Protein 1INL (pdb70)

Radius of gyration: 34.73 Å; Cα contacts (8 Å, |Δi|>4): 2746; chains: 4; bounding box: 72×98×77 Å

Structure (mmCIF, N/CA/C/O backbone):
data_1INL
#
_entry.id   1INL
#
_cell.length_a   132.436
_cell.length_b   197.812
_cell.length_c   51.627
_cell.angle_alpha   90.00
_cell.angle_beta   90.00
_cell.angle_gamma   90.00
#
_symmetry.space_group_name_H-M   'P 21 21 2'
#
loop_
_entity.id
_entity.type
_entity.pdbx_description
1 polymer 'Spermidine synthase'
2 water water
#
loop_
_atom_site.group_PDB
_atom_site.id
_atom_site.type_symbol
_atom_site.label_atom_id
_atom_site.label_alt_id
_atom_site.label_comp_id
_atom_site.label_asym_id
_atom_site.label_entity_id
_atom_site.label_seq_id
_atom_site.pdbx_PDB_ins_code
_atom_site.Cartn_x
_atom_site.Cartn_y
_atom_site.Cartn_z
_atom_site.occupancy
_atom_site.B_iso_or_equiv
_atom_site.auth_seq_id
_atom_site.auth_comp_id
_atom_site.auth_asym_id
_atom_site.auth_atom_id
_atom_site.pdbx_PDB_model_num
ATOM 1 N N . ARG A 1 2 ? 4.730 20.801 48.910 1.00 55.53 2 ARG A N 1
ATOM 2 C CA . ARG A 1 2 ? 4.905 22.092 48.184 1.00 54.33 2 ARG A CA 1
ATOM 3 C C . ARG A 1 2 ? 5.033 21.874 46.678 1.00 53.06 2 ARG A C 1
ATOM 4 O O . ARG A 1 2 ? 5.129 20.738 46.210 1.00 54.61 2 ARG A O 1
ATOM 6 N N . THR A 1 3 ? 5.015 22.970 45.924 1.00 49.51 3 THR A N 1
ATOM 7 C CA . THR A 1 3 ? 5.135 22.914 44.469 1.00 45.77 3 THR A CA 1
ATOM 8 C C . THR A 1 3 ? 6.549 23.301 44.042 1.00 44.18 3 THR A C 1
ATOM 9 O O . THR A 1 3 ? 7.335 23.795 44.854 1.00 44.54 3 THR A O 1
ATOM 13 N N . LEU A 1 4 ? 6.860 23.084 42.765 1.00 42.58 4 LEU A N 1
ATOM 14 C CA . LEU A 1 4 ? 8.175 23.415 42.217 1.00 39.58 4 LEU A CA 1
ATOM 15 C C . LEU A 1 4 ? 8.523 24.887 42.411 1.00 36.38 4 LEU A C 1
ATOM 16 O O . LEU A 1 4 ? 9.499 25.214 43.084 1.00 31.86 4 LEU A O 1
ATOM 21 N N . LYS A 1 5 ? 7.701 25.763 41.838 1.00 34.35 5 LYS A N 1
ATOM 22 C CA . LYS A 1 5 ? 7.900 27.209 41.910 1.00 34.44 5 LYS A CA 1
ATOM 23 C C . LYS A 1 5 ? 8.075 27.728 43.338 1.00 30.47 5 LYS A C 1
ATOM 24 O O . LYS A 1 5 ? 8.888 28.619 43.585 1.00 29.86 5 LYS A O 1
ATOM 30 N N . GLU A 1 6 ? 7.328 27.150 44.273 1.00 28.66 6 GLU A N 1
ATOM 31 C CA . GLU A 1 6 ? 7.385 27.549 45.677 1.00 28.02 6 GLU A CA 1
ATOM 32 C C . GLU A 1 6 ? 8.744 27.271 46.326 1.00 26.04 6 GLU A C 1
ATOM 33 O O . GLU A 1 6 ? 9.175 28.000 47.221 1.00 22.84 6 GLU A O 1
ATOM 39 N N . LEU A 1 7 ? 9.425 26.231 45.850 1.00 20.20 7 LEU A N 1
ATOM 40 C CA . LEU A 1 7 ? 10.728 25.837 46.382 1.00 18.51 7 LEU A CA 1
ATOM 41 C C . LEU A 1 7 ? 11.910 26.428 45.610 1.00 16.26 7 LEU A C 1
ATOM 42 O O . LEU A 1 7 ? 13.056 26.363 46.064 1.00 15.53 7 LEU A O 1
ATOM 47 N N . GLU A 1 8 ? 11.623 27.019 44.454 1.00 17.10 8 GLU A N 1
ATOM 48 C CA . GLU A 1 8 ? 12.658 27.606 43.611 1.00 15.29 8 GLU A CA 1
ATOM 49 C C . GLU A 1 8 ? 13.232 28.917 44.128 1.00 17.07 8 GLU A C 1
ATOM 50 O O . GLU A 1 8 ? 12.518 29.752 44.687 1.00 21.19 8 GLU A O 1
ATOM 56 N N . ARG A 1 9 ? 14.535 29.082 43.930 1.00 15.51 9 ARG A N 1
ATOM 57 C CA . ARG A 1 9 ? 15.258 30.275 44.353 1.00 14.85 9 ARG A CA 1
ATOM 58 C C . ARG A 1 9 ? 16.047 30.801 43.159 1.00 16.22 9 ARG A C 1
ATOM 59 O O . ARG A 1 9 ? 16.057 30.178 42.093 1.00 14.86 9 ARG A O 1
ATOM 67 N N . GLU A 1 10 ? 16.698 31.950 43.323 1.00 17.31 10 GLU A N 1
ATOM 68 C CA . GLU A 1 10 ? 17.493 32.522 42.238 1.00 19.21 10 GLU A CA 1
ATOM 69 C C . GLU A 1 10 ? 18.571 31.535 41.801 1.00 17.30 10 GLU A C 1
ATOM 70 O O . GLU A 1 10 ? 19.352 31.049 42.617 1.00 16.12 10 GLU A O 1
ATOM 76 N N . LEU A 1 11 ? 18.572 31.216 40.511 1.00 15.48 11 LEU A N 1
ATOM 77 C CA . LEU A 1 11 ? 19.522 30.267 39.938 1.00 14.47 11 LEU A CA 1
ATOM 78 C C . LEU A 1 11 ? 20.938 30.833 39.903 1.00 12.97 11 LEU A C 1
ATOM 79 O O . LEU A 1 11 ? 21.174 31.894 39.326 1.00 16.60 11 LEU A O 1
ATOM 84 N N . GLN A 1 12 ? 21.871 30.121 40.529 1.00 13.57 12 GLN A N 1
ATOM 85 C CA . GLN A 1 12 ? 23.263 30.555 40.585 1.00 15.03 12 GLN A CA 1
ATOM 86 C C . GLN A 1 12 ? 24.145 29.761 39.627 1.00 15.52 12 GLN A C 1
ATOM 87 O O . GLN A 1 12 ? 24.069 28.533 39.571 1.00 13.91 12 GLN A O 1
ATOM 93 N N . PRO A 1 13 ? 25.007 30.460 38.871 1.00 15.33 13 PRO A N 1
ATOM 94 C CA . PRO A 1 13 ? 25.919 29.851 37.897 1.00 15.61 13 PRO A CA 1
ATOM 95 C C . PRO A 1 13 ? 27.021 29.010 38.521 1.00 16.77 13 PRO A C 1
ATOM 96 O O . PRO A 1 13 ? 27.533 29.332 39.598 1.00 18.30 13 PRO A O 1
ATOM 100 N N . ARG A 1 14 ? 27.373 27.922 37.843 1.00 15.98 14 ARG A N 1
ATOM 101 C CA . ARG A 1 14 ? 28.441 27.039 38.297 1.00 13.64 14 ARG A CA 1
ATOM 102 C C . ARG A 1 14 ? 29.408 26.848 37.128 1.00 15.01 14 ARG A C 1
ATOM 103 O O . ARG A 1 14 ? 29.378 27.628 36.176 1.00 19.26 14 ARG A O 1
ATOM 111 N N . GLN A 1 15 ? 30.268 25.836 37.186 1.00 13.11 15 GLN A N 1
ATOM 112 C CA . GLN A 1 15 ? 31.242 25.616 36.116 1.00 15.97 15 GLN A CA 1
ATOM 113 C C . GLN A 1 15 ? 30.941 24.388 35.262 1.00 11.01 15 GLN A C 1
ATOM 114 O O . GLN A 1 15 ? 31.839 23.863 34.599 1.00 15.25 15 GLN A O 1
ATOM 120 N N . HIS A 1 16 ? 29.682 23.958 35.234 1.00 9.21 16 HIS A N 1
ATOM 121 C CA . HIS A 1 16 ? 29.313 22.758 34.487 1.00 9.66 16 HIS A CA 1
ATOM 122 C C . HIS A 1 16 ? 28.599 22.901 33.142 1.00 9.59 16 HIS A C 1
ATOM 123 O O . HIS A 1 16 ? 28.551 21.937 32.380 1.00 12.01 16 HIS A O 1
ATOM 130 N N . LEU A 1 17 ? 28.004 24.057 32.864 1.00 8.78 17 LEU A N 1
ATOM 131 C CA . LEU A 1 17 ? 27.282 24.251 31.601 1.00 9.51 17 LEU A CA 1
ATOM 132 C C . LEU A 1 17 ? 28.002 25.256 30.724 1.00 9.74 17 LEU A C 1
ATOM 133 O O . LEU A 1 17 ? 28.252 26.386 31.147 1.00 9.76 17 LEU A O 1
ATOM 138 N N . TRP A 1 18 ? 28.292 24.855 29.487 1.00 8.65 18 TRP A N 1
ATOM 139 C CA . TRP A 1 18 ? 29.035 25.702 28.564 1.00 9.12 18 TRP A CA 1
ATOM 140 C C . TRP A 1 18 ? 28.537 25.726 27.131 1.00 9.96 18 TRP A C 1
ATOM 141 O O . TRP A 1 18 ? 27.974 24.754 26.625 1.00 10.78 18 TRP A O 1
ATOM 152 N N . TYR A 1 19 ? 28.756 26.871 26.499 1.00 8.93 19 TYR A N 1
ATOM 153 C CA . TYR A 1 19 ? 28.434 27.096 25.099 1.00 7.59 19 TYR A CA 1
ATOM 154 C C . TYR A 1 19 ? 29.783 27.321 24.420 1.00 9.69 19 TYR A C 1
ATOM 155 O O . TYR A 1 19 ? 30.571 28.161 24.864 1.00 11.73 19 TYR A O 1
ATOM 164 N N . PHE A 1 20 ? 30.058 26.542 23.379 1.00 9.43 20 PHE A N 1
ATOM 165 C CA . PHE A 1 20 ? 31.305 26.660 22.627 1.00 9.91 20 PHE A CA 1
ATOM 166 C C . PHE A 1 20 ? 30.995 27.073 21.194 1.00 11.27 20 PHE A C 1
ATOM 167 O O . PHE A 1 20 ? 30.221 26.405 20.503 1.00 13.36 20 PHE A O 1
ATOM 175 N N . GLU A 1 21 ? 31.586 28.185 20.765 1.00 11.97 21 GLU A N 1
ATOM 176 C CA . GLU A 1 21 ? 31.401 28.692 19.410 1.00 13.02 21 GLU A CA 1
ATOM 177 C C . GLU A 1 21 ? 32.719 28.607 18.657 1.00 13.16 21 GLU A C 1
ATOM 178 O O . GLU A 1 21 ? 33.722 29.168 19.090 1.00 15.10 21 GLU A O 1
ATOM 184 N N . TYR A 1 22 ? 32.711 27.911 17.528 1.00 13.66 22 TYR A N 1
ATOM 185 C CA . TYR A 1 22 ? 33.909 27.776 16.708 1.00 13.22 22 TYR A CA 1
ATOM 186 C C . TYR A 1 22 ? 33.957 28.847 15.630 1.00 13.53 22 TYR A C 1
ATOM 187 O O . TYR A 1 22 ? 32.936 29.186 15.032 1.00 15.11 22 TYR A O 1
ATOM 196 N N . TYR A 1 23 ? 35.143 29.404 15.412 1.00 11.57 23 TYR A N 1
ATOM 197 C CA . TYR A 1 23 ? 35.337 30.406 14.374 1.00 12.14 23 TYR A CA 1
ATOM 198 C C . TYR A 1 23 ? 35.680 29.672 13.083 1.00 13.20 23 TYR A C 1
ATOM 199 O O . TYR A 1 23 ? 35.998 28.480 13.108 1.00 14.65 23 TYR A O 1
ATOM 208 N N . THR A 1 24 ? 35.599 30.377 11.958 1.00 13.92 24 THR A N 1
ATOM 209 C CA . THR A 1 24 ? 35.914 29.785 10.661 1.00 15.59 24 THR A CA 1
ATOM 210 C C . THR A 1 24 ? 37.307 29.163 10.703 1.00 18.12 24 THR A C 1
ATOM 211 O O . THR A 1 24 ? 38.276 29.810 11.106 1.00 18.31 24 THR A O 1
ATOM 215 N N . GLY A 1 25 ? 37.382 27.888 10.331 1.00 19.13 25 GLY A N 1
ATOM 216 C CA . GLY A 1 25 ? 38.646 27.171 10.354 1.00 19.81 25 GLY A CA 1
ATOM 217 C C . GLY A 1 25 ? 38.642 26.125 11.456 1.00 20.82 25 GLY A C 1
ATOM 218 O O . GLY A 1 25 ? 39.372 25.135 11.386 1.00 20.11 25 GLY A O 1
ATOM 219 N N . ASN A 1 26 ? 37.825 26.364 12.482 1.00 16.41 26 ASN A N 1
ATOM 220 C CA . ASN A 1 26 ? 37.670 25.466 13.628 1.00 16.08 26 ASN A CA 1
ATOM 221 C C . ASN A 1 26 ? 38.917 25.270 14.491 1.00 16.71 26 ASN A C 1
ATOM 222 O O . ASN A 1 26 ? 39.027 24.271 15.203 1.00 20.10 26 ASN A O 1
ATOM 227 N N . ASN A 1 27 ? 39.822 26.246 14.470 1.00 15.29 27 ASN A N 1
ATOM 228 C CA . ASN A 1 27 ? 41.054 26.172 15.255 1.00 16.80 27 ASN A CA 1
ATOM 229 C C . ASN A 1 27 ? 41.043 27.105 16.462 1.00 14.22 27 ASN A C 1
ATOM 230 O O . ASN A 1 27 ? 41.883 26.984 17.352 1.00 13.74 27 ASN A O 1
ATOM 235 N N . VAL A 1 28 ? 40.107 28.051 16.463 1.00 11.49 28 VAL A N 1
ATOM 236 C CA . VAL A 1 28 ? 39.955 29.022 17.546 1.00 11.68 28 VAL A CA 1
ATOM 237 C C . VAL A 1 28 ? 38.459 29.234 17.753 1.00 11.39 28 VAL A C 1
ATOM 238 O O . VAL A 1 28 ? 37.668 29.020 16.838 1.00 12.18 28 VAL A O 1
ATOM 242 N N . GLY A 1 29 ? 38.078 29.647 18.957 1.00 9.46 29 GLY A N 1
ATOM 243 C CA . GLY A 1 29 ? 36.677 29.896 19.234 1.00 10.48 29 GLY A CA 1
ATOM 244 C C . GLY A 1 29 ? 36.454 30.588 20.560 1.00 10.67 29 GLY A C 1
ATOM 245 O O . GLY A 1 29 ? 37.401 30.889 21.290 1.00 11.11 29 GLY A O 1
ATOM 246 N N . LEU A 1 30 ? 35.184 30.814 20.882 1.00 11.07 30 LEU A N 1
ATOM 247 C CA . LEU A 1 30 ? 34.805 31.475 22.123 1.00 10.88 30 LEU A CA 1
ATOM 248 C C . LEU A 1 30 ? 33.928 30.546 22.955 1.00 12.42 30 LEU A C 1
ATOM 249 O O . LEU A 1 30 ? 33.140 29.781 22.403 1.00 13.25 30 LEU A O 1
ATOM 254 N N . PHE A 1 31 ? 34.113 30.559 24.272 1.00 10.65 31 PHE A N 1
ATOM 255 C CA . PHE A 1 31 ? 33.267 29.755 25.144 1.00 11.02 31 PHE A CA 1
ATOM 256 C C . PHE A 1 31 ? 32.589 30.657 26.167 1.00 10.84 31 PHE A C 1
ATOM 257 O O . PHE A 1 31 ? 33.124 31.708 26.540 1.00 10.66 31 PHE A O 1
ATOM 265 N N . MET A 1 32 ? 31.366 30.291 26.542 1.00 10.78 32 MET A N 1
ATOM 266 C CA . MET A 1 32 ? 30.586 31.069 27.501 1.00 11.53 32 MET A CA 1
ATOM 267 C C . MET A 1 32 ? 29.906 30.166 28.514 1.00 11.06 32 MET A C 1
ATOM 268 O O . MET A 1 32 ? 29.369 29.113 28.165 1.00 12.28 32 MET A O 1
ATOM 273 N N . LYS A 1 33 ? 29.897 30.606 29.766 1.00 11.75 33 LYS A N 1
ATOM 274 C CA . LYS A 1 33 ? 29.232 29.877 30.834 1.00 12.17 33 LYS A CA 1
ATOM 275 C C . LYS A 1 33 ? 27.726 30.110 30.650 1.00 10.92 33 LYS A C 1
ATOM 276 O O . LYS A 1 33 ? 27.305 31.193 30.235 1.00 12.07 33 LYS A O 1
ATOM 282 N N . MET A 1 34 ? 26.924 29.073 30.867 1.00 10.57 34 MET A N 1
ATOM 283 C CA . MET A 1 34 ? 25.476 29.216 30.745 1.00 10.33 34 MET A CA 1
ATOM 284 C C . MET A 1 34 ? 24.824 29.031 32.103 1.00 10.87 34 MET A C 1
ATOM 285 O O . MET A 1 34 ? 24.950 27.965 32.710 1.00 12.57 34 MET A O 1
ATOM 290 N N . ASN A 1 35 ? 24.156 30.067 32.602 1.00 9.63 35 ASN A N 1
ATOM 291 C CA . ASN A 1 35 ? 23.466 29.927 33.880 1.00 9.86 35 ASN A CA 1
ATOM 292 C C . ASN A 1 35 ? 22.194 29.124 33.640 1.00 11.47 35 ASN A C 1
ATOM 293 O O . ASN A 1 35 ? 21.779 28.336 34.482 1.00 11.94 35 ASN A O 1
ATOM 298 N N . ARG A 1 36 ? 21.573 29.346 32.487 1.00 10.14 36 ARG A N 1
ATOM 299 C CA . ARG A 1 36 ? 20.367 28.619 32.107 1.00 12.80 36 ARG A CA 1
ATOM 300 C C . ARG A 1 36 ? 20.117 28.777 30.620 1.00 13.38 36 ARG A C 1
ATOM 301 O O . ARG A 1 36 ? 20.640 29.697 29.988 1.00 12.94 36 ARG A O 1
ATOM 309 N N . VAL A 1 37 ? 19.356 27.844 30.058 1.00 12.05 37 VAL A N 1
ATOM 310 C CA . VAL A 1 37 ? 18.996 27.899 28.652 1.00 11.97 37 VAL A CA 1
ATOM 311 C C . VAL A 1 37 ? 17.529 28.307 28.628 1.00 11.68 37 VAL A C 1
ATOM 312 O O . VAL A 1 37 ? 16.680 27.650 29.235 1.00 17.35 37 VAL A O 1
ATOM 316 N N . ILE A 1 38 ? 17.253 29.425 27.968 1.00 10.92 38 ILE A N 1
ATOM 317 C CA . ILE A 1 38 ? 15.908 29.981 27.867 1.00 11.97 38 ILE A CA 1
ATOM 318 C C . ILE A 1 38 ? 15.054 29.306 26.795 1.00 12.18 38 ILE A C 1
ATOM 319 O O . ILE A 1 38 ? 13.871 29.031 27.012 1.00 14.23 38 ILE A O 1
ATOM 324 N N . TYR A 1 39 ? 15.664 29.014 25.653 1.00 11.45 39 TYR A N 1
ATOM 325 C CA . TYR A 1 39 ? 14.947 28.391 24.553 1.00 9.84 39 TYR A CA 1
ATOM 326 C C . TYR A 1 39 ? 15.864 27.676 23.577 1.00 11.35 39 TYR A C 1
ATOM 327 O O . TYR A 1 39 ? 16.939 28.167 23.237 1.00 11.97 39 TYR A O 1
ATOM 336 N N . SER A 1 40 ? 15.430 26.498 23.148 1.00 10.42 40 SER A N 1
ATOM 337 C CA . SER A 1 40 ? 16.154 25.724 22.149 1.00 10.58 40 SER A CA 1
ATOM 338 C C . SER A 1 40 ? 15.086 25.267 21.174 1.00 11.35 40 SER A C 1
ATOM 339 O O . SER A 1 40 ? 14.125 24.601 21.567 1.00 15.57 40 SER A O 1
ATOM 342 N N . GLY A 1 41 ? 15.232 25.665 19.916 1.00 10.67 41 GLY A N 1
ATOM 343 C CA . GLY A 1 41 ? 14.260 25.290 18.907 1.00 12.12 41 GLY A CA 1
ATOM 344 C C . GLY A 1 41 ? 14.911 24.959 17.584 1.00 10.69 41 GLY A C 1
ATOM 345 O O . GLY A 1 41 ? 16.037 25.363 17.310 1.00 12.87 41 GLY A O 1
ATOM 346 N N . GLN A 1 42 ? 14.188 24.218 16.756 1.00 10.72 42 GLN A N 1
ATOM 347 C CA . GLN A 1 42 ? 14.691 23.816 15.456 1.00 9.92 42 GLN A CA 1
ATOM 348 C C . GLN A 1 42 ? 13.638 24.110 14.398 1.00 11.04 42 GLN A C 1
ATOM 349 O O . GLN A 1 42 ? 12.481 23.728 14.550 1.00 13.37 42 GLN A O 1
ATOM 355 N N . SER A 1 43 ? 14.027 24.840 13.359 1.00 10.19 43 SER A N 1
ATOM 356 C CA . SER A 1 43 ? 13.112 25.133 12.262 1.00 12.97 43 SER A CA 1
ATOM 357 C C . SER A 1 43 ? 13.550 24.255 11.094 1.00 13.07 43 SER A C 1
ATOM 358 O O . SER A 1 43 ? 14.459 23.433 11.233 1.00 14.78 43 SER A O 1
ATOM 361 N N . ASP A 1 44 ? 12.909 24.428 9.942 1.00 17.12 44 ASP A N 1
ATOM 362 C CA . ASP A 1 44 ? 13.271 23.659 8.756 1.00 18.99 44 ASP A CA 1
ATOM 363 C C . ASP A 1 44 ? 14.595 24.159 8.188 1.00 18.58 44 ASP A C 1
ATOM 364 O O . ASP A 1 44 ? 15.195 23.518 7.325 1.00 20.23 44 ASP A O 1
ATOM 369 N N . ILE A 1 45 ? 15.060 25.293 8.703 1.00 16.14 45 ILE A N 1
ATOM 370 C CA . ILE A 1 45 ? 16.286 25.913 8.229 1.00 17.46 45 ILE A CA 1
ATOM 371 C C . ILE A 1 45 ? 17.489 25.811 9.165 1.00 15.54 45 ILE A C 1
ATOM 372 O O . ILE A 1 45 ? 18.600 25.517 8.718 1.00 16.38 45 ILE A O 1
ATOM 377 N N . GLN A 1 46 ? 17.269 26.027 10.461 1.00 13.67 46 GLN A N 1
ATOM 378 C CA . GLN A 1 46 ? 18.378 26.030 11.411 1.00 12.27 46 GLN A CA 1
ATOM 379 C C . GLN A 1 46 ? 17.959 25.826 12.865 1.00 10.80 46 GLN A C 1
ATOM 380 O O . GLN A 1 46 ? 16.772 25.776 13.193 1.00 12.59 46 GLN A O 1
ATOM 386 N N . ARG A 1 47 ? 18.960 25.747 13.738 1.00 11.69 47 ARG A N 1
ATOM 387 C CA . ARG A 1 47 ? 18.727 25.586 15.165 1.00 10.47 47 ARG A CA 1
ATOM 388 C C . ARG A 1 47 ? 18.931 26.921 15.885 1.00 9.48 47 ARG A C 1
ATOM 389 O O . ARG A 1 47 ? 19.887 27.653 15.609 1.00 10.98 47 ARG A O 1
ATOM 397 N N . ILE A 1 48 ? 18.019 27.224 16.804 1.00 9.30 48 ILE A N 1
ATOM 398 C CA . ILE A 1 48 ? 18.045 28.448 17.598 1.00 9.24 48 ILE A CA 1
ATOM 399 C C . ILE A 1 48 ? 18.298 28.110 19.064 1.00 11.13 48 ILE A C 1
ATOM 400 O O . ILE A 1 48 ? 17.674 27.200 19.606 1.00 11.69 48 ILE A O 1
ATOM 405 N N . ASP A 1 49 ? 19.242 28.811 19.685 1.00 8.83 49 ASP A N 1
ATOM 406 C CA . ASP A 1 49 ? 19.505 28.637 21.112 1.00 10.22 49 ASP A CA 1
ATOM 407 C C . ASP A 1 49 ? 19.604 30.009 21.750 1.00 9.79 49 ASP A C 1
ATOM 408 O O . ASP A 1 49 ? 20.271 30.899 21.231 1.00 11.23 49 ASP A O 1
ATOM 413 N N . ILE A 1 50 ? 18.877 30.186 22.847 1.00 8.96 50 ILE A N 1
ATOM 414 C CA . ILE A 1 50 ? 18.875 31.436 23.586 1.00 8.47 50 ILE A CA 1
ATOM 415 C C . ILE A 1 50 ? 19.156 31.040 25.027 1.00 8.78 50 ILE A C 1
ATOM 416 O O . ILE A 1 50 ? 18.451 30.204 25.597 1.00 9.84 50 ILE A O 1
ATOM 421 N N . PHE A 1 51 ? 20.211 31.608 25.601 1.00 8.23 51 PHE A N 1
ATOM 422 C CA . PHE A 1 51 ? 20.594 31.272 26.967 1.00 8.36 51 PHE A CA 1
ATOM 423 C C . PHE A 1 51 ? 21.075 32.496 27.727 1.00 7.96 51 PHE A C 1
ATOM 424 O O . PHE A 1 51 ? 21.184 33.578 27.162 1.00 10.09 51 PHE A O 1
ATOM 432 N N . GLU A 1 52 ? 21.355 32.314 29.014 1.00 9.01 52 GLU A N 1
ATOM 433 C CA . GLU A 1 52 ? 21.798 33.401 29.876 1.00 10.35 52 GLU A CA 1
ATOM 434 C C . GLU A 1 52 ? 23.238 33.216 30.345 1.00 9.90 52 GLU A C 1
ATOM 435 O O . GLU A 1 52 ? 23.599 32.157 30.851 1.00 11.19 52 GLU A O 1
ATOM 441 N N . ASN A 1 53 ? 24.060 34.242 30.133 1.00 10.59 53 ASN A N 1
ATOM 442 C CA . ASN A 1 53 ? 25.461 34.243 30.565 1.00 11.13 53 ASN A CA 1
ATOM 443 C C . ASN A 1 53 ? 25.570 35.310 31.655 1.00 13.70 53 ASN A C 1
ATOM 444 O O . ASN A 1 53 ? 25.022 36.401 31.516 1.00 13.08 53 ASN A O 1
ATOM 449 N N . PRO A 1 54 ? 26.283 35.010 32.753 1.00 13.17 54 PRO A N 1
ATOM 450 C CA . PRO A 1 54 ? 26.447 35.957 33.862 1.00 15.48 54 PRO A CA 1
ATOM 451 C C . PRO A 1 54 ? 26.947 37.354 33.490 1.00 16.11 54 PRO A C 1
ATOM 452 O O . PRO A 1 54 ? 26.505 38.344 34.073 1.00 19.51 54 PRO A O 1
ATOM 456 N N . ASP A 1 55 ? 27.848 37.438 32.518 1.00 13.22 55 ASP A N 1
ATOM 457 C CA . ASP A 1 55 ? 28.383 38.733 32.107 1.00 14.29 55 ASP A CA 1
ATOM 458 C C . ASP A 1 55 ? 27.696 39.367 30.903 1.00 15.08 55 ASP A C 1
ATOM 459 O O . ASP A 1 55 ? 27.462 40.575 30.881 1.00 15.67 55 ASP A O 1
ATOM 464 N N . LEU A 1 56 ? 27.352 38.551 29.914 1.00 12.09 56 LEU A N 1
ATOM 465 C CA . LEU A 1 56 ? 26.738 39.057 28.691 1.00 13.09 56 LEU A CA 1
ATOM 466 C C . LEU A 1 56 ? 25.218 39.146 28.676 1.00 11.79 56 LEU A C 1
ATOM 467 O O . LEU A 1 56 ? 24.648 39.780 27.787 1.00 13.46 56 LEU A O 1
ATOM 472 N N . GLY A 1 57 ? 24.572 38.552 29.674 1.00 9.97 57 GLY A N 1
ATOM 473 C CA . GLY A 1 57 ? 23.121 38.561 29.722 1.00 10.25 57 GLY A CA 1
ATOM 474 C C . GLY A 1 57 ? 22.560 37.528 28.758 1.00 10.21 57 GLY A C 1
ATOM 475 O O . GLY A 1 57 ? 23.128 36.443 28.605 1.00 12.24 57 GLY A O 1
ATOM 476 N N . VAL A 1 58 ? 21.449 37.857 28.106 1.00 9.52 58 VAL A N 1
ATOM 477 C CA . VAL A 1 58 ? 20.823 36.944 27.156 1.00 9.59 58 VAL A CA 1
ATOM 478 C C . VAL A 1 58 ? 21.617 36.861 25.857 1.00 9.26 58 VAL A C 1
ATOM 479 O O . VAL A 1 58 ? 21.932 37.889 25.247 1.00 10.21 58 VAL A O 1
ATOM 483 N N . VAL A 1 59 ? 21.937 35.633 25.455 1.00 8.43 59 VAL A N 1
ATOM 484 C CA . VAL A 1 59 ? 22.695 35.364 24.236 1.00 8.93 59 VAL A CA 1
ATOM 485 C C . VAL A 1 59 ? 21.840 34.560 23.261 1.00 8.00 59 VAL A C 1
ATOM 486 O O . VAL A 1 59 ? 21.229 33.556 23.633 1.00 9.25 59 VAL A O 1
ATOM 490 N N . PHE A 1 60 ? 21.841 34.996 22.005 1.00 9.08 60 PHE A N 1
ATOM 491 C CA . PHE A 1 60 ? 21.078 34.363 20.937 1.00 9.81 60 PHE A CA 1
ATOM 492 C C . PHE A 1 60 ? 22.057 33.811 19.905 1.00 9.85 60 PHE A C 1
ATOM 493 O O . PHE A 1 60 ? 22.903 34.548 19.392 1.00 9.20 60 PHE A O 1
ATOM 501 N N . ALA A 1 61 ? 21.951 32.511 19.631 1.00 9.78 61 ALA A N 1
ATOM 502 C CA . ALA A 1 61 ? 22.827 31.841 18.673 1.00 8.98 61 ALA A CA 1
ATOM 503 C C . ALA A 1 61 ? 22.052 31.026 17.641 1.00 9.95 61 ALA A C 1
ATOM 504 O O . ALA A 1 61 ? 21.005 30.458 17.944 1.00 10.48 61 ALA A O 1
ATOM 506 N N . LEU A 1 62 ? 22.569 30.996 16.415 1.00 10.88 62 LEU A N 1
ATOM 507 C CA . LEU A 1 62 ? 21.964 30.231 15.323 1.00 11.67 62 LEU A CA 1
ATOM 508 C C . LEU A 1 62 ? 23.010 29.227 14.866 1.00 10.43 62 LEU A C 1
ATOM 509 O O . LEU A 1 62 ? 24.108 29.614 14.463 1.00 13.22 62 LEU A O 1
ATOM 514 N N . ASP A 1 63 ? 22.671 27.941 14.946 1.00 12.64 63 ASP A N 1
ATOM 515 C CA . ASP A 1 63 ? 23.590 26.863 14.576 1.00 13.58 63 ASP A CA 1
ATOM 516 C C . ASP A 1 63 ? 24.948 26.988 15.269 1.00 14.03 63 ASP A C 1
ATOM 517 O O . ASP A 1 63 ? 25.993 26.763 14.654 1.00 16.09 63 ASP A O 1
ATOM 522 N N . GLY A 1 64 ? 24.926 27.371 16.544 1.00 11.87 64 GLY A N 1
ATOM 523 C CA . GLY A 1 64 ? 26.161 27.515 17.302 1.00 13.11 64 GLY A CA 1
ATOM 524 C C . GLY A 1 64 ? 27.005 28.739 16.989 1.00 11.95 64 GLY A C 1
ATOM 525 O O . GLY A 1 64 ? 28.197 28.769 17.302 1.00 14.91 64 GLY A O 1
ATOM 526 N N . ILE A 1 65 ? 26.409 29.726 16.325 1.00 10.75 65 ILE A N 1
ATOM 527 C CA . ILE A 1 65 ? 27.105 30.965 15.986 1.00 11.13 65 ILE A CA 1
ATOM 528 C C . ILE A 1 65 ? 26.392 32.088 16.730 1.00 11.42 65 ILE A C 1
ATOM 529 O O . ILE A 1 65 ? 25.174 32.225 16.628 1.00 11.00 65 ILE A O 1
ATOM 534 N N . THR A 1 66 ? 27.150 32.857 17.507 1.00 11.69 66 THR A N 1
ATOM 535 C CA . THR A 1 66 ? 26.588 33.953 18.291 1.00 10.23 66 THR A CA 1
ATOM 536 C C . THR A 1 66 ? 26.054 35.068 17.400 1.00 11.75 66 THR A C 1
ATOM 537 O O . THR A 1 66 ? 26.782 35.612 16.569 1.00 13.46 66 THR A O 1
ATOM 541 N N . MET A 1 67 ? 24.773 35.380 17.560 1.00 10.68 67 MET A N 1
ATOM 542 C CA . MET A 1 67 ? 24.140 36.433 16.774 1.00 10.64 67 MET A CA 1
ATOM 543 C C . MET A 1 67 ? 24.020 37.730 17.563 1.00 12.34 67 MET A C 1
ATOM 544 O O . MET A 1 67 ? 24.331 38.801 17.051 1.00 12.93 67 MET A O 1
ATOM 549 N N . THR A 1 68 ? 23.535 37.643 18.799 1.00 10.32 68 THR A N 1
ATOM 550 C CA . THR A 1 68 ? 23.407 38.831 19.638 1.00 9.59 68 THR A CA 1
ATOM 551 C C . THR A 1 68 ? 23.596 38.504 21.106 1.00 9.64 68 THR A C 1
ATOM 552 O O . THR A 1 68 ? 23.363 37.375 21.541 1.00 9.94 68 THR A O 1
ATOM 556 N N . THR A 1 69 ? 24.083 39.488 21.855 1.00 10.45 69 THR A N 1
ATOM 557 C CA . THR A 1 69 ? 24.195 39.363 23.305 1.00 10.94 69 THR A CA 1
ATOM 558 C C . THR A 1 69 ? 23.634 40.680 23.822 1.00 10.92 69 THR A C 1
ATOM 559 O O . THR A 1 69 ? 23.819 41.736 23.209 1.00 10.59 69 THR A O 1
ATOM 563 N N . GLU A 1 70 ? 22.912 40.599 24.928 1.00 10.42 70 GLU A N 1
ATOM 564 C CA . GLU A 1 70 ? 22.272 41.749 25.546 1.00 11.30 70 GLU A CA 1
ATOM 565 C C . GLU A 1 70 ? 23.238 42.878 25.888 1.00 12.02 70 GLU A C 1
ATOM 566 O O . GLU A 1 70 ? 22.922 44.053 25.699 1.00 13.78 70 GLU A O 1
ATOM 572 N N . LYS A 1 71 ? 24.433 42.516 26.340 1.00 11.27 71 LYS A N 1
ATOM 573 C CA . LYS A 1 71 ? 25.427 43.503 26.738 1.00 12.66 71 LYS A CA 1
ATOM 574 C C . LYS A 1 71 ? 26.033 44.355 25.629 1.00 13.63 71 LYS A C 1
ATOM 575 O O . LYS A 1 71 ? 26.270 45.547 25.833 1.00 17.99 71 LYS A O 1
ATOM 581 N N . ASP A 1 72 ? 26.216 43.786 24.442 1.00 10.95 72 ASP A N 1
ATOM 582 C CA . ASP A 1 72 ? 26.871 44.541 23.381 1.00 11.87 72 ASP A CA 1
ATOM 583 C C . ASP A 1 72 ? 26.239 44.621 21.993 1.00 10.31 72 ASP A C 1
ATOM 584 O O . ASP A 1 72 ? 26.861 45.162 21.078 1.00 12.08 72 ASP A O 1
ATOM 589 N N . GLU A 1 73 ? 25.019 44.120 21.823 1.00 10.13 73 GLU A N 1
ATOM 590 C CA . GLU A 1 73 ? 24.405 44.156 20.497 1.00 8.82 73 GLU A CA 1
ATOM 591 C C . GLU A 1 73 ? 24.288 45.558 19.900 1.00 10.20 73 GLU A C 1
ATOM 592 O O . GLU A 1 73 ? 24.310 45.716 18.678 1.00 11.29 73 GLU A O 1
ATOM 598 N N . PHE A 1 74 ? 24.225 46.571 20.764 1.00 9.73 74 PHE A N 1
ATOM 599 C CA . PHE A 1 74 ? 24.114 47.954 20.308 1.00 9.34 74 PHE A CA 1
ATOM 600 C C . PHE A 1 74 ? 25.279 48.380 19.418 1.00 10.08 74 PHE A C 1
ATOM 601 O O . PHE A 1 74 ? 25.102 49.186 18.511 1.00 10.64 74 PHE A O 1
ATOM 609 N N . MET A 1 75 ? 26.466 47.831 19.671 1.00 10.01 75 MET A N 1
ATOM 610 C CA . MET A 1 75 ? 27.653 48.191 18.893 1.00 9.14 75 MET A CA 1
ATOM 611 C C . MET A 1 75 ? 27.492 47.848 17.420 1.00 10.39 75 MET A C 1
ATOM 612 O O . MET A 1 75 ? 27.874 48.617 16.536 1.00 12.46 75 MET A O 1
ATOM 617 N N . TYR A 1 76 ? 26.959 46.659 17.172 1.00 8.54 76 TYR A N 1
ATOM 618 C CA . TYR A 1 76 ? 26.748 46.174 15.823 1.00 8.62 76 TYR A CA 1
ATOM 619 C C . TYR A 1 76 ? 25.551 46.843 15.157 1.00 9.30 76 TYR A C 1
ATOM 620 O O . TYR A 1 76 ? 25.672 47.402 14.066 1.00 10.11 76 TYR A O 1
ATOM 629 N N . HIS A 1 77 ? 24.406 46.820 15.833 1.00 8.62 77 HIS A N 1
ATOM 630 C CA . HIS A 1 77 ? 23.195 47.394 15.259 1.00 8.65 77 HIS A CA 1
ATOM 631 C C . HIS A 1 77 ? 23.287 48.885 14.974 1.00 9.82 77 HIS A C 1
ATOM 632 O O . HIS A 1 77 ? 22.767 49.355 13.960 1.00 10.41 77 HIS A O 1
ATOM 639 N N . GLU A 1 78 ? 23.980 49.623 15.832 1.00 9.47 78 GLU A N 1
ATOM 640 C CA . GLU A 1 78 ? 24.122 51.057 15.609 1.00 9.78 78 GLU A CA 1
ATOM 641 C C . GLU A 1 78 ? 25.023 51.372 14.424 1.00 8.17 78 GLU A C 1
ATOM 642 O O . GLU A 1 78 ? 24.722 52.266 13.635 1.00 10.93 78 GLU A O 1
ATOM 648 N N . MET A 1 79 ? 26.127 50.645 14.283 1.00 9.30 79 MET A N 1
ATOM 649 C CA . MET A 1 79 ? 27.023 50.912 13.166 1.00 10.64 79 MET A CA 1
ATOM 650 C C . MET A 1 79 ? 26.450 50.480 11.824 1.00 11.19 79 MET A C 1
ATOM 651 O O . MET A 1 79 ? 26.622 51.175 10.826 1.00 11.33 79 MET A O 1
ATOM 656 N N . LEU A 1 80 ? 25.747 49.351 11.801 1.00 10.76 80 LEU A N 1
ATOM 657 C CA . LEU A 1 80 ? 25.160 48.868 10.556 1.00 10.58 80 LEU A CA 1
ATOM 658 C C . LEU A 1 80 ? 24.041 49.786 10.067 1.00 12.17 80 LEU A C 1
ATOM 659 O O . LEU A 1 80 ? 23.960 50.096 8.879 1.00 12.20 80 LEU A O 1
ATOM 664 N N . ALA A 1 81 ? 23.224 50.272 10.995 1.00 10.26 81 ALA A N 1
ATOM 665 C CA . ALA A 1 81 ? 22.088 51.116 10.637 1.00 10.44 81 ALA A CA 1
ATOM 666 C C . ALA A 1 81 ? 22.297 52.622 10.534 1.00 10.35 81 ALA A C 1
ATOM 667 O O . ALA A 1 81 ? 21.878 53.236 9.555 1.00 11.00 81 ALA A O 1
ATOM 669 N N . HIS A 1 82 ? 22.954 53.221 11.520 1.00 10.60 82 HIS A N 1
ATOM 670 C CA . HIS A 1 82 ? 23.105 54.675 11.515 1.00 9.82 82 HIS A CA 1
ATOM 671 C C . HIS A 1 82 ? 23.979 55.324 10.463 1.00 11.07 82 HIS A C 1
ATOM 672 O O . HIS A 1 82 ? 23.697 56.451 10.051 1.00 12.50 82 HIS A O 1
ATOM 679 N N . VAL A 1 83 ? 25.012 54.625 10.003 1.00 11.59 83 VAL A N 1
ATOM 680 C CA . VAL A 1 83 ? 25.875 55.182 8.969 1.00 11.39 83 VAL A CA 1
ATOM 681 C C . VAL A 1 83 ? 25.050 55.481 7.709 1.00 13.53 83 VAL A C 1
ATOM 682 O O . VAL A 1 83 ? 25.022 56.621 7.250 1.00 13.39 83 VAL A O 1
ATOM 686 N N . PRO A 1 84 ? 24.341 54.478 7.155 1.00 12.04 84 PRO A N 1
ATOM 687 C CA . PRO A 1 84 ? 23.552 54.788 5.957 1.00 12.21 84 PRO A CA 1
ATOM 688 C C . PRO A 1 84 ? 22.330 55.676 6.229 1.00 14.83 84 PRO A C 1
ATOM 689 O O . PRO A 1 84 ? 22.001 56.542 5.415 1.00 13.53 84 PRO A O 1
ATOM 693 N N . MET A 1 85 ? 21.687 55.499 7.383 1.00 11.43 85 MET A N 1
ATOM 694 C CA . MET A 1 85 ? 20.501 56.290 7.713 1.00 11.67 85 MET A CA 1
ATOM 695 C C . MET A 1 85 ? 20.787 57.787 7.810 1.00 11.68 85 MET A C 1
ATOM 696 O O . MET A 1 85 ? 20.037 58.597 7.263 1.00 13.67 85 MET A O 1
ATOM 701 N N . PHE A 1 86 ? 21.878 58.153 8.479 1.00 11.55 86 PHE A N 1
ATOM 702 C CA . PHE A 1 86 ? 22.242 59.563 8.611 1.00 12.28 86 PHE A CA 1
ATOM 703 C C . PHE A 1 86 ? 22.787 60.151 7.315 1.00 12.76 86 PHE A C 1
ATOM 704 O O . PHE A 1 86 ? 22.717 61.363 7.103 1.00 15.20 86 PHE A O 1
ATOM 712 N N . LEU A 1 87 ? 23.328 59.303 6.445 1.00 13.26 87 LEU A N 1
ATOM 713 C CA . LEU A 1 87 ? 23.858 59.778 5.172 1.00 12.86 87 LEU A CA 1
ATOM 714 C C . LEU A 1 87 ? 22.780 60.052 4.132 1.00 14.46 87 LEU A C 1
ATOM 715 O O . LEU A 1 87 ? 23.009 60.807 3.186 1.00 16.51 87 LEU A O 1
ATOM 720 N N . HIS A 1 88 ? 21.615 59.428 4.283 1.00 15.03 88 HIS A N 1
ATOM 721 C CA . HIS A 1 88 ? 20.533 59.663 3.337 1.00 15.61 88 HIS A CA 1
ATOM 722 C C . HIS A 1 88 ? 19.866 61.000 3.658 1.00 15.93 88 HIS A C 1
ATOM 723 O O . HIS A 1 88 ? 19.636 61.321 4.823 1.00 16.47 88 HIS A O 1
ATOM 730 N N . PRO A 1 89 ? 19.556 61.801 2.625 1.00 16.39 89 PRO A N 1
ATOM 731 C CA . PRO A 1 89 ? 18.916 63.112 2.781 1.00 18.20 89 PRO A CA 1
ATOM 732 C C . PRO A 1 89 ? 17.576 63.100 3.514 1.00 16.75 89 PRO A C 1
ATOM 733 O O . PRO A 1 89 ? 17.278 64.011 4.290 1.00 20.47 89 PRO A O 1
ATOM 737 N N . ASN A 1 90 ? 16.766 62.076 3.258 1.00 16.11 90 ASN A N 1
ATOM 738 C CA . ASN A 1 90 ? 15.447 61.962 3.873 1.00 14.88 90 ASN A CA 1
ATOM 739 C C . ASN A 1 90 ? 14.957 60.526 3.684 1.00 17.29 90 ASN A C 1
ATOM 740 O O . ASN A 1 90 ? 14.156 60.239 2.791 1.00 18.80 90 ASN A O 1
ATOM 745 N N . PRO A 1 91 ? 15.444 59.600 4.527 1.00 14.43 91 PRO A N 1
ATOM 746 C CA . PRO A 1 91 ? 15.045 58.192 4.426 1.00 14.45 91 PRO A CA 1
ATOM 747 C C . PRO A 1 91 ? 13.621 57.917 4.897 1.00 15.51 91 PRO A C 1
ATOM 748 O O . PRO A 1 91 ? 13.314 58.034 6.084 1.00 18.47 91 PRO A O 1
ATOM 752 N N . LYS A 1 92 ? 12.759 57.544 3.957 1.00 13.93 92 LYS A N 1
ATOM 753 C CA . LYS A 1 92 ? 11.360 57.262 4.266 1.00 14.38 92 LYS A CA 1
ATOM 754 C C . LYS A 1 92 ? 10.987 55.779 4.169 1.00 13.68 92 LYS A C 1
ATOM 755 O O . LYS A 1 92 ? 10.203 55.285 4.977 1.00 15.37 92 LYS A O 1
ATOM 761 N N . LYS A 1 93 ? 11.534 55.085 3.172 1.00 15.15 93 LYS A N 1
ATOM 762 C CA . LYS A 1 93 ? 11.256 53.661 2.969 1.00 14.89 93 LYS A CA 1
ATOM 763 C C . LYS A 1 93 ? 12.553 52.875 3.096 1.00 13.17 93 LYS A C 1
ATOM 764 O O . LYS A 1 93 ? 13.496 53.094 2.338 1.00 13.01 93 LYS A O 1
ATOM 770 N N . VAL A 1 94 ? 12.588 51.957 4.058 1.00 12.88 94 VAL A N 1
ATOM 771 C CA . VAL A 1 94 ? 13.783 51.163 4.324 1.00 12.22 94 VAL A CA 1
ATOM 772 C C . VAL A 1 94 ? 13.514 49.663 4.286 1.00 10.71 94 VAL A C 1
ATOM 773 O O . VAL A 1 94 ? 12.482 49.195 4.761 1.00 13.26 94 VAL A O 1
ATOM 777 N N . LEU A 1 95 ? 14.456 48.929 3.703 1.00 11.07 95 LEU A N 1
ATOM 778 C CA . LEU A 1 95 ? 14.377 47.474 3.617 1.00 10.68 95 LEU A CA 1
ATOM 779 C C . LEU A 1 95 ? 15.580 46.874 4.337 1.00 10.82 95 LEU A C 1
ATOM 780 O O . LEU A 1 95 ? 16.723 47.234 4.057 1.00 11.34 95 LEU A O 1
ATOM 785 N N . ILE A 1 96 ? 15.303 45.979 5.281 1.00 10.40 96 ILE A N 1
ATOM 786 C CA . ILE A 1 96 ? 16.339 45.290 6.048 1.00 11.39 96 ILE A CA 1
ATOM 787 C C . ILE A 1 96 ? 16.225 43.808 5.706 1.00 11.27 96 ILE A C 1
ATOM 788 O O . ILE A 1 96 ? 15.163 43.214 5.870 1.00 12.22 96 ILE A O 1
ATOM 793 N N . ILE A 1 97 ? 17.303 43.235 5.181 1.00 12.52 97 ILE A N 1
ATOM 794 C CA . ILE A 1 97 ? 17.325 41.820 4.827 1.00 13.08 97 ILE A CA 1
ATOM 795 C C . ILE A 1 97 ? 18.088 41.077 5.917 1.00 12.43 97 ILE A C 1
ATOM 796 O O . ILE A 1 97 ? 19.257 41.369 6.176 1.00 15.14 97 ILE A O 1
ATOM 801 N N . GLY A 1 98 ? 17.403 40.137 6.563 1.00 13.07 98 GLY A N 1
ATOM 802 C CA . GLY A 1 98 ? 17.998 39.386 7.653 1.00 14.71 98 GLY A CA 1
ATOM 803 C C . GLY A 1 98 ? 17.618 40.061 8.959 1.00 16.72 98 GLY A C 1
ATOM 804 O O . GLY A 1 98 ? 16.535 40.639 9.058 1.00 20.84 98 GLY A O 1
ATOM 805 N N . GLY A 1 99 ? 18.484 39.959 9.964 1.00 16.08 99 GLY A N 1
ATOM 806 C CA . GLY A 1 99 ? 18.233 40.592 11.253 1.00 15.75 99 GLY A CA 1
ATOM 807 C C . GLY A 1 99 ? 16.938 40.215 11.950 1.00 13.46 99 GLY A C 1
ATOM 808 O O . GLY A 1 99 ? 16.206 41.084 12.433 1.00 13.39 99 GLY A O 1
ATOM 809 N N . GLY A 1 100 ? 16.681 38.914 12.045 1.00 11.58 100 GLY A N 1
ATOM 810 C CA . GLY A 1 100 ? 15.469 38.425 12.677 1.00 13.21 100 GLY A CA 1
ATOM 811 C C . GLY A 1 100 ? 15.312 38.779 14.142 1.00 11.62 100 GLY A C 1
ATOM 812 O O . GLY A 1 100 ? 14.210 38.697 14.684 1.00 12.84 100 GLY A O 1
ATOM 813 N N . ASP A 1 101 ? 16.416 39.145 14.789 1.00 10.99 101 ASP A N 1
ATOM 814 C CA . ASP A 1 101 ? 16.389 39.539 16.196 1.00 10.89 101 ASP A CA 1
ATOM 815 C C . ASP A 1 101 ? 15.703 40.900 16.352 1.00 11.50 101 ASP A C 1
ATOM 816 O O . ASP A 1 101 ? 15.197 41.218 17.428 1.00 10.94 101 ASP A O 1
ATOM 821 N N . GLY A 1 102 ? 15.731 41.704 15.287 1.00 10.41 102 GLY A N 1
ATOM 822 C CA . GLY A 1 102 ? 15.092 43.013 15.291 1.00 10.27 102 GLY A CA 1
ATOM 823 C C . GLY A 1 102 ? 15.934 44.223 15.663 1.00 9.57 102 GLY A C 1
ATOM 824 O O . GLY A 1 102 ? 15.452 45.356 15.577 1.00 10.90 102 GLY A O 1
ATOM 825 N N . GLY A 1 103 ? 17.186 44.003 16.054 1.00 8.21 103 GLY A N 1
ATOM 826 C CA . GLY A 1 103 ? 18.050 45.104 16.459 1.00 9.14 103 GLY A CA 1
ATOM 827 C C . GLY A 1 103 ? 18.242 46.220 15.453 1.00 9.53 103 GLY A C 1
ATOM 828 O O . GLY A 1 103 ? 18.188 47.404 15.809 1.00 9.74 103 GLY A O 1
ATOM 829 N N . THR A 1 104 ? 18.492 45.852 14.200 1.00 10.21 104 THR A N 1
ATOM 830 C CA . THR A 1 104 ? 18.691 46.831 13.140 1.00 11.24 104 THR A CA 1
ATOM 831 C C . THR A 1 104 ? 17.398 47.612 12.898 1.00 11.01 104 THR A C 1
ATOM 832 O O . THR A 1 104 ? 17.426 48.836 12.728 1.00 11.39 104 THR A O 1
ATOM 836 N N . LEU A 1 105 ? 16.269 46.907 12.936 1.00 10.10 105 LEU A N 1
ATOM 837 C CA . LEU A 1 105 ? 14.960 47.535 12.760 1.00 10.28 105 LEU A CA 1
ATOM 838 C C . LEU A 1 105 ? 14.749 48.581 13.858 1.00 11.88 105 LEU A C 1
ATOM 839 O O . LEU A 1 105 ? 14.300 49.699 13.587 1.00 10.64 105 LEU A O 1
ATOM 844 N N . ARG A 1 106 ? 15.102 48.218 15.088 1.00 9.95 106 ARG A N 1
ATOM 845 C CA . ARG A 1 106 ? 14.968 49.116 16.231 1.00 9.87 106 ARG A CA 1
ATOM 846 C C . ARG A 1 106 ? 15.746 50.411 15.981 1.00 10.15 106 ARG A C 1
ATOM 847 O O . ARG A 1 106 ? 15.233 51.509 16.221 1.00 11.37 106 ARG A O 1
ATOM 855 N N . GLU A 1 107 ? 16.973 50.288 15.479 1.00 10.38 107 GLU A N 1
ATOM 856 C CA . GLU A 1 107 ? 17.792 51.469 15.215 1.00 10.42 107 GLU A CA 1
ATOM 857 C C . GLU A 1 107 ? 17.247 52.317 14.065 1.00 12.05 107 GLU A C 1
ATOM 858 O O . GLU A 1 107 ? 17.246 53.548 14.140 1.00 11.16 107 GLU A O 1
ATOM 864 N N . VAL A 1 108 ? 16.773 51.655 13.012 1.00 10.78 108 VAL A N 1
ATOM 865 C CA . VAL A 1 108 ? 16.203 52.349 11.855 1.00 10.83 108 VAL A CA 1
ATOM 866 C C . VAL A 1 108 ? 14.984 53.179 12.273 1.00 11.35 108 VAL A C 1
ATOM 867 O O . VAL A 1 108 ? 14.850 54.344 11.879 1.00 11.17 108 VAL A O 1
ATOM 871 N N . LEU A 1 109 ? 14.139 52.595 13.120 1.00 10.50 109 LEU A N 1
ATOM 872 C CA . LEU A 1 109 ? 12.923 53.253 13.593 1.00 11.35 109 LEU A CA 1
ATOM 873 C C . LEU A 1 109 ? 13.167 54.495 14.454 1.00 11.85 109 LEU A C 1
ATOM 874 O O . LEU A 1 109 ? 12.241 55.274 14.702 1.00 13.27 109 LEU A O 1
ATOM 879 N N . LYS A 1 110 ? 14.402 54.687 14.909 1.00 10.53 110 LYS A N 1
ATOM 880 C CA . LYS A 1 110 ? 14.730 55.865 15.708 1.00 12.18 110 LYS A CA 1
ATOM 881 C C . LYS A 1 110 ? 14.701 57.126 14.845 1.00 13.92 110 LYS A C 1
ATOM 882 O O . LYS A 1 110 ? 14.569 58.238 15.361 1.00 13.94 110 LYS A O 1
ATOM 888 N N . HIS A 1 111 ? 14.842 56.948 13.534 1.00 10.71 111 HIS A N 1
ATOM 889 C CA . HIS A 1 111 ? 14.824 58.063 12.590 1.00 11.28 111 HIS A CA 1
ATOM 890 C C . HIS A 1 111 ? 13.384 58.445 12.252 1.00 13.90 111 HIS A C 1
ATOM 891 O O . HIS A 1 111 ? 12.653 57.677 11.624 1.00 14.42 111 HIS A O 1
ATOM 898 N N . ASP A 1 112 ? 12.990 59.644 12.677 1.00 14.76 112 ASP A N 1
ATOM 899 C CA . ASP A 1 112 ? 11.631 60.147 12.476 1.00 13.45 112 ASP A CA 1
ATOM 900 C C . ASP A 1 112 ? 11.136 60.232 11.035 1.00 15.25 112 ASP A C 1
ATOM 901 O O . ASP A 1 112 ? 9.927 60.200 10.797 1.00 16.76 112 ASP A O 1
ATOM 906 N N . SER A 1 113 ? 12.056 60.349 10.080 1.00 12.82 113 SER A N 1
ATOM 907 C CA . SER A 1 113 ? 11.682 60.437 8.670 1.00 14.56 113 SER A CA 1
ATOM 908 C C . SER A 1 113 ? 11.124 59.123 8.128 1.00 15.85 113 SER A C 1
ATOM 909 O O . SER A 1 113 ? 10.411 59.114 7.124 1.00 16.83 113 SER A O 1
ATOM 912 N N . VAL A 1 114 ? 11.458 58.014 8.785 1.00 13.71 114 VAL A N 1
ATOM 913 C CA . VAL A 1 114 ? 10.990 56.698 8.357 1.00 13.78 114 VAL A CA 1
ATOM 914 C C . VAL A 1 114 ? 9.470 56.557 8.410 1.00 13.65 114 VAL A C 1
ATOM 915 O O . VAL A 1 114 ? 8.839 56.804 9.439 1.00 15.52 114 VAL A O 1
ATOM 919 N N . GLU A 1 115 ? 8.894 56.183 7.272 1.00 13.79 115 GLU A N 1
ATOM 920 C CA . GLU A 1 115 ? 7.456 55.986 7.155 1.00 16.11 115 GLU A CA 1
ATOM 921 C C . GLU A 1 115 ? 7.128 54.496 7.093 1.00 14.73 115 GLU A C 1
ATOM 922 O O . GLU A 1 115 ? 6.074 54.066 7.558 1.00 17.33 115 GLU A O 1
ATOM 928 N N . LYS A 1 116 ? 8.047 53.715 6.531 1.00 14.71 116 LYS A N 1
ATOM 929 C CA . LYS A 1 116 ? 7.863 52.274 6.412 1.00 14.91 116 LYS A CA 1
ATOM 930 C C . LYS A 1 116 ? 9.211 51.564 6.427 1.00 12.30 116 LYS A C 1
ATOM 931 O O . LYS A 1 116 ? 10.133 51.942 5.703 1.00 12.91 116 LYS A O 1
ATOM 937 N N . ALA A 1 117 ? 9.322 50.562 7.293 1.00 14.23 117 ALA A N 1
ATOM 938 C CA . ALA A 1 117 ? 10.537 49.770 7.412 1.00 12.61 117 ALA A CA 1
ATOM 939 C C . ALA A 1 117 ? 10.143 48.301 7.310 1.00 12.73 117 ALA A C 1
ATOM 940 O O . ALA A 1 117 ? 9.360 47.798 8.115 1.00 15.16 117 ALA A O 1
ATOM 942 N N . ILE A 1 118 ? 10.660 47.639 6.284 1.00 12.33 118 ILE A N 1
ATOM 943 C CA . ILE A 1 118 ? 10.370 46.233 6.056 1.00 11.59 118 ILE A CA 1
ATOM 944 C C . ILE A 1 118 ? 11.518 45.365 6.546 1.00 11.87 118 ILE A C 1
ATOM 945 O O . ILE A 1 118 ? 12.676 45.606 6.205 1.00 12.68 118 ILE A O 1
ATOM 950 N N . LEU A 1 119 ? 11.186 44.395 7.392 1.00 11.21 119 LEU A N 1
ATOM 951 C CA . LEU A 1 119 ? 12.166 43.450 7.912 1.00 13.03 119 LEU A CA 1
ATOM 952 C C . LEU A 1 119 ? 11.889 42.129 7.198 1.00 11.55 119 LEU A C 1
ATOM 953 O O . LEU A 1 119 ? 10.859 41.494 7.426 1.00 12.48 119 LEU A O 1
ATOM 958 N N . CYS A 1 120 ? 12.795 41.750 6.304 1.00 11.18 120 CYS A N 1
ATOM 959 C CA . CYS A 1 120 ? 12.657 40.522 5.532 1.00 14.73 120 CYS A CA 1
ATOM 960 C C . CYS A 1 120 ? 13.563 39.430 6.098 1.00 13.17 120 CYS A C 1
ATOM 961 O O . CYS A 1 120 ? 14.776 39.441 5.887 1.00 13.36 120 CYS A O 1
ATOM 964 N N . GLU A 1 121 ? 12.950 38.497 6.820 1.00 12.41 121 GLU A N 1
ATOM 965 C CA . GLU A 1 121 ? 13.648 37.385 7.460 1.00 12.83 121 GLU A CA 1
ATOM 966 C C . GLU A 1 121 ? 13.157 36.068 6.860 1.00 13.40 121 GLU A C 1
ATOM 967 O O . GLU A 1 121 ? 11.955 35.839 6.747 1.00 16.03 121 GLU A O 1
ATOM 973 N N . VAL A 1 122 ? 14.094 35.196 6.509 1.00 14.12 122 VAL A N 1
ATOM 974 C CA . VAL A 1 122 ? 13.759 33.920 5.886 1.00 14.72 122 VAL A CA 1
ATOM 975 C C . VAL A 1 122 ? 13.170 32.874 6.830 1.00 13.72 122 VAL A C 1
ATOM 976 O O . VAL A 1 122 ? 12.369 32.039 6.412 1.00 15.79 122 VAL A O 1
ATOM 980 N N . ASP A 1 123 ? 13.527 32.955 8.108 1.00 13.99 123 ASP A N 1
ATOM 981 C CA . ASP A 1 123 ? 13.063 31.986 9.090 1.00 13.74 123 ASP A CA 1
ATOM 982 C C . ASP A 1 123 ? 12.015 32.548 10.042 1.00 14.21 123 ASP A C 1
ATOM 983 O O . ASP A 1 123 ? 12.330 33.329 10.941 1.00 14.07 123 ASP A O 1
ATOM 988 N N . GLY A 1 124 ? 10.775 32.098 9.870 1.00 15.47 124 GLY A N 1
ATOM 989 C CA . GLY A 1 124 ? 9.693 32.553 10.720 1.00 13.16 124 GLY A CA 1
ATOM 990 C C . GLY A 1 124 ? 9.888 32.219 12.187 1.00 13.30 124 GLY A C 1
ATOM 991 O O . GLY A 1 124 ? 9.405 32.948 13.058 1.00 14.72 124 GLY A O 1
ATOM 992 N N . LEU A 1 125 ? 10.579 31.117 12.475 1.00 11.60 125 LEU A N 1
ATOM 993 C CA . LEU A 1 125 ? 10.810 30.732 13.863 1.00 11.34 125 LEU A CA 1
ATOM 994 C C . LEU A 1 125 ? 11.748 31.717 14.558 1.00 12.68 125 LEU A C 1
ATOM 995 O O . LEU A 1 125 ? 11.639 31.923 15.762 1.00 12.65 125 LEU A O 1
ATOM 1000 N N . VAL A 1 126 ? 12.666 32.323 13.805 1.00 10.23 126 VAL A N 1
ATOM 1001 C CA . VAL A 1 126 ? 13.584 33.305 14.384 1.00 11.15 126 VAL A CA 1
ATOM 1002 C C . VAL A 1 126 ? 12.771 34.515 14.840 1.00 12.03 126 VAL A C 1
ATOM 1003 O O . VAL A 1 126 ? 12.958 35.016 15.949 1.00 12.68 126 VAL A O 1
ATOM 1007 N N . ILE A 1 127 ? 11.842 34.955 13.995 1.00 12.75 127 ILE A N 1
ATOM 1008 C CA . ILE A 1 127 ? 10.985 36.092 14.330 1.00 13.21 127 ILE A CA 1
ATOM 1009 C C . ILE A 1 127 ? 10.153 35.784 15.573 1.00 13.32 127 ILE A C 1
ATOM 1010 O O . ILE A 1 127 ? 10.067 36.607 16.487 1.00 12.12 127 ILE A O 1
ATOM 1015 N N . GLU A 1 128 ? 9.566 34.590 15.623 1.00 12.52 128 GLU A N 1
ATOM 1016 C CA . GLU A 1 128 ? 8.742 34.214 16.766 1.00 13.68 128 GLU A CA 1
ATOM 1017 C C . GLU A 1 128 ? 9.537 34.100 18.056 1.00 14.28 128 GLU A C 1
ATOM 1018 O O . GLU A 1 128 ? 9.076 34.539 19.112 1.00 14.13 128 GLU A O 1
ATOM 1024 N N . ALA A 1 129 ? 10.740 33.538 17.968 1.00 13.01 129 ALA A N 1
ATOM 1025 C CA . ALA A 1 129 ? 11.597 33.404 19.142 1.00 13.30 129 ALA A CA 1
ATOM 1026 C C . ALA A 1 129 ? 12.060 34.783 19.614 1.00 12.06 129 ALA A C 1
ATOM 1027 O O . ALA A 1 129 ? 12.116 35.048 20.814 1.00 11.61 129 ALA A O 1
ATOM 1029 N N . ALA A 1 130 ? 12.379 35.666 18.669 1.00 11.33 130 ALA A N 1
ATOM 1030 C CA . ALA A 1 130 ? 12.825 37.016 19.012 1.00 12.21 130 ALA A CA 1
ATOM 1031 C C . ALA A 1 130 ? 11.707 37.808 19.682 1.00 12.02 130 ALA A C 1
ATOM 1032 O O . ALA A 1 130 ? 11.935 38.515 20.661 1.00 10.99 130 ALA A O 1
ATOM 1034 N N . ARG A 1 131 ? 10.491 37.662 19.164 1.00 12.32 131 ARG A N 1
ATOM 1035 C CA . ARG A 1 131 ? 9.339 38.364 19.712 1.00 12.74 131 ARG A CA 1
ATOM 1036 C C . ARG A 1 131 ? 9.084 37.962 21.164 1.00 12.99 131 ARG A C 1
ATOM 1037 O O . ARG A 1 131 ? 8.796 38.806 22.017 1.00 15.84 131 ARG A O 1
ATOM 1045 N N . LYS A 1 132 ? 9.250 36.675 21.445 1.00 12.79 132 LYS A N 1
ATOM 1046 C CA . LYS A 1 132 ? 9.005 36.138 22.775 1.00 12.91 132 LYS A CA 1
ATOM 1047 C C . LYS A 1 132 ? 10.156 36.214 23.777 1.00 13.14 132 LYS A C 1
ATOM 1048 O O . LYS A 1 132 ? 9.933 36.487 24.956 1.00 16.24 132 LYS A O 1
ATOM 1054 N N . TYR A 1 133 ? 11.386 36.022 23.308 1.00 11.76 133 TYR A N 1
ATOM 1055 C CA . TYR A 1 133 ? 12.540 35.985 24.206 1.00 12.26 133 TYR A CA 1
ATOM 1056 C C . TYR A 1 133 ? 13.612 37.058 24.074 1.00 16.08 133 TYR A C 1
ATOM 1057 O O . TYR A 1 133 ? 14.491 37.152 24.934 1.00 18.10 133 TYR A O 1
ATOM 1066 N N . LEU A 1 134 ? 13.573 37.832 22.995 1.00 12.32 134 LEU A N 1
ATOM 1067 C CA . LEU A 1 134 ? 14.585 38.864 22.767 1.00 12.77 134 LEU A CA 1
ATOM 1068 C C . LEU A 1 134 ? 13.958 40.250 22.687 1.00 13.98 134 LEU A C 1
ATOM 1069 O O . LEU A 1 134 ? 14.199 40.992 21.738 1.00 13.90 134 LEU A O 1
ATOM 1074 N N . LYS A 1 135 ? 13.199 40.609 23.718 1.00 15.78 135 LYS A N 1
ATOM 1075 C CA . LYS A 1 135 ? 12.508 41.894 23.769 1.00 17.12 135 LYS A CA 1
ATOM 1076 C C . LYS A 1 135 ? 13.384 43.133 23.621 1.00 15.80 135 LYS A C 1
ATOM 1077 O O . LYS A 1 135 ? 12.920 44.156 23.124 1.00 17.52 135 LYS A O 1
ATOM 1083 N N . GLN A 1 136 ? 14.649 43.043 24.025 1.00 12.93 136 GLN A N 1
ATOM 1084 C CA . GLN A 1 136 ? 15.555 44.183 23.900 1.00 12.43 136 GLN A CA 1
ATOM 1085 C C . GLN A 1 136 ? 15.746 44.577 22.439 1.00 12.90 136 GLN A C 1
ATOM 1086 O O . GLN A 1 136 ? 15.827 45.763 22.114 1.00 13.32 136 GLN A O 1
ATOM 1092 N N . THR A 1 137 ? 15.836 43.580 21.563 1.00 11.97 137 THR A N 1
ATOM 1093 C CA . THR A 1 137 ? 16.022 43.852 20.144 1.00 11.85 137 THR A CA 1
ATOM 1094 C C . THR A 1 137 ? 14.743 43.827 19.315 1.00 12.84 137 THR A C 1
ATOM 1095 O O . THR A 1 137 ? 14.673 44.497 18.291 1.00 13.97 137 THR A O 1
ATOM 1099 N N . SER A 1 138 ? 13.739 43.072 19.759 1.00 11.76 138 SER A N 1
ATOM 1100 C CA . SER A 1 138 ? 12.483 42.943 19.015 1.00 12.64 138 SER A CA 1
ATOM 1101 C C . SER A 1 138 ? 11.383 43.945 19.374 1.00 14.55 138 SER A C 1
ATOM 1102 O O . SER A 1 138 ? 10.256 43.821 18.895 1.00 14.84 138 SER A O 1
ATOM 1105 N N . CYS A 1 139 ? 11.718 44.952 20.174 1.00 14.37 139 CYS A N 1
ATOM 1106 C CA . CYS A 1 139 ? 10.742 45.962 20.587 1.00 14.82 139 CYS A CA 1
ATOM 1107 C C . CYS A 1 139 ? 10.121 46.739 19.422 1.00 17.37 139 CYS A C 1
ATOM 1108 O O . CYS A 1 139 ? 9.004 47.253 19.537 1.00 22.23 139 CYS A O 1
ATOM 1111 N N . GLY A 1 140 ? 10.834 46.803 18.302 1.00 14.84 140 GLY A N 1
ATOM 1112 C CA . GLY A 1 140 ? 10.333 47.509 17.135 1.00 13.75 140 GLY A CA 1
ATOM 1113 C C . GLY A 1 140 ? 9.277 46.756 16.342 1.00 14.13 140 GLY A C 1
ATOM 1114 O O . GLY A 1 140 ? 8.651 47.326 15.446 1.00 13.86 140 GLY A O 1
ATOM 1115 N N . PHE A 1 141 ? 9.078 45.476 16.653 1.00 12.59 141 PHE A N 1
ATOM 1116 C CA . PHE A 1 141 ? 8.082 44.667 15.947 1.00 15.13 141 PHE A CA 1
ATOM 1117 C C . PHE A 1 141 ? 6.688 45.284 16.085 1.00 14.46 141 PHE A C 1
ATOM 1118 O O . PHE A 1 141 ? 5.865 45.178 15.174 1.00 18.87 141 PHE A O 1
ATOM 1126 N N . ASP A 1 142 ? 6.449 45.944 17.218 1.00 16.30 142 ASP A N 1
ATOM 1127 C CA . ASP A 1 142 ? 5.161 46.576 17.520 1.00 19.05 142 ASP A CA 1
ATOM 1128 C C . ASP A 1 142 ? 4.934 47.947 16.880 1.00 18.38 142 ASP A C 1
ATOM 1129 O O . ASP A 1 142 ? 3.842 48.504 16.988 1.00 18.24 142 ASP A O 1
ATOM 1134 N N . ASP A 1 143 ? 5.960 48.499 16.238 1.00 16.65 143 ASP A N 1
ATOM 1135 C CA . ASP A 1 143 ? 5.855 49.813 15.603 1.00 15.28 143 ASP A CA 1
ATOM 1136 C C . ASP A 1 143 ? 4.930 49.747 14.384 1.00 15.15 143 ASP A C 1
ATOM 1137 O O . ASP A 1 143 ? 5.052 48.849 13.552 1.00 14.74 143 ASP A O 1
ATOM 1142 N N . PRO A 1 144 ? 3.966 50.682 14.285 1.00 14.67 144 PRO A N 1
ATOM 1143 C CA . PRO A 1 144 ? 3.022 50.724 13.161 1.00 15.34 144 PRO A CA 1
ATOM 1144 C C . PRO A 1 144 ? 3.712 50.852 11.798 1.00 14.57 144 PRO A C 1
ATOM 1145 O O . PRO A 1 144 ? 3.152 50.459 10.775 1.00 17.68 144 PRO A O 1
ATOM 1149 N N . ARG A 1 145 ? 4.929 51.391 11.797 1.00 12.17 145 ARG A N 1
ATOM 1150 C CA . ARG A 1 145 ? 5.694 51.585 10.566 1.00 13.51 145 ARG A CA 1
ATOM 1151 C C . ARG A 1 145 ? 6.455 50.338 10.139 1.00 13.51 145 ARG A C 1
ATOM 1152 O O . ARG A 1 145 ? 6.947 50.269 9.016 1.00 16.89 145 ARG A O 1
ATOM 1160 N N . ALA A 1 146 ? 6.560 49.368 11.041 1.00 14.36 146 ALA A N 1
ATOM 1161 C CA . ALA A 1 146 ? 7.284 48.134 10.760 1.00 13.79 146 ALA A CA 1
ATOM 1162 C C . ALA A 1 146 ? 6.421 47.061 10.116 1.00 13.10 146 ALA A C 1
ATOM 1163 O O . ALA A 1 146 ? 5.270 46.853 10.505 1.00 17.38 146 ALA A O 1
ATOM 1165 N N . GLU A 1 147 ? 6.996 46.385 9.125 1.00 12.50 147 GLU A N 1
ATOM 1166 C CA . GLU A 1 147 ? 6.323 45.298 8.428 1.00 12.37 147 GLU A CA 1
ATOM 1167 C C . GLU A 1 147 ? 7.297 44.129 8.349 1.00 9.88 147 GLU A C 1
ATOM 1168 O O . GLU A 1 147 ? 8.370 44.251 7.760 1.00 13.56 147 GLU A O 1
ATOM 1174 N N . ILE A 1 148 ? 6.919 43.006 8.956 1.00 11.79 148 ILE A N 1
ATOM 1175 C CA . ILE A 1 148 ? 7.753 41.810 8.946 1.00 14.40 148 ILE A CA 1
ATOM 1176 C C . ILE A 1 148 ? 7.305 40.898 7.813 1.00 13.43 148 ILE A C 1
ATOM 1177 O O . ILE A 1 148 ? 6.122 40.571 7.698 1.00 16.42 148 ILE A O 1
ATOM 1182 N N . VAL A 1 149 ? 8.250 40.526 6.956 1.00 12.38 149 VAL A N 1
ATOM 1183 C CA . VAL A 1 149 ? 7.963 39.644 5.830 1.00 12.84 149 VAL A CA 1
ATOM 1184 C C . VAL A 1 149 ? 8.848 38.406 5.935 1.00 14.36 149 VAL A C 1
ATOM 1185 O O . VAL A 1 149 ? 10.066 38.516 6.101 1.00 13.62 149 VAL A O 1
ATOM 1189 N N . ILE A 1 150 ? 8.227 37.230 5.894 1.00 13.34 150 ILE A N 1
ATOM 1190 C CA . ILE A 1 150 ? 8.978 35.983 5.957 1.00 15.18 150 ILE A CA 1
ATOM 1191 C C . ILE A 1 150 ? 9.240 35.561 4.519 1.00 14.33 150 ILE A C 1
ATOM 1192 O O . ILE A 1 150 ? 8.333 35.100 3.818 1.00 18.33 150 ILE A O 1
ATOM 1197 N N . ALA A 1 151 ? 10.478 35.754 4.077 1.00 14.43 151 ALA A N 1
ATOM 1198 C CA . ALA A 1 151 ? 10.866 35.427 2.714 1.00 14.31 151 ALA A CA 1
ATOM 1199 C C . ALA A 1 151 ? 12.374 35.406 2.524 1.00 16.97 151 ALA A C 1
ATOM 1200 O O . ALA A 1 151 ? 13.132 35.904 3.361 1.00 14.53 151 ALA A O 1
ATOM 1202 N N . ASN A 1 152 ? 12.799 34.806 1.415 1.00 15.97 152 ASN A N 1
ATOM 1203 C CA . ASN A 1 152 ? 14.206 34.735 1.052 1.00 18.18 152 ASN A CA 1
ATOM 1204 C C . ASN A 1 152 ? 14.544 36.127 0.524 1.00 19.49 152 ASN A C 1
ATOM 1205 O O . ASN A 1 152 ? 13.961 36.580 -0.464 1.00 20.12 152 ASN A O 1
ATOM 1210 N N . GLY A 1 153 ? 15.474 36.799 1.197 1.00 17.74 153 GLY A N 1
ATOM 1211 C CA . GLY A 1 153 ? 15.870 38.146 0.817 1.00 19.43 153 GLY A CA 1
ATOM 1212 C C . GLY A 1 153 ? 16.319 38.354 -0.617 1.00 18.56 153 GLY A C 1
ATOM 1213 O O . GLY A 1 153 ? 15.995 39.380 -1.217 1.00 17.29 153 GLY A O 1
ATOM 1214 N N . ALA A 1 154 ? 17.069 37.399 -1.163 1.00 19.96 154 ALA A N 1
ATOM 1215 C CA . ALA A 1 154 ? 17.560 37.498 -2.536 1.00 21.47 154 ALA A CA 1
ATOM 1216 C C . ALA A 1 154 ? 16.426 37.454 -3.556 1.00 23.36 154 ALA A C 1
ATOM 1217 O O . ALA A 1 154 ? 16.510 38.079 -4.613 1.00 25.57 154 ALA A O 1
ATOM 1219 N N . GLU A 1 155 ? 15.376 36.704 -3.238 1.00 21.55 155 GLU A N 1
ATOM 1220 C CA . GLU A 1 155 ? 14.212 36.586 -4.112 1.00 22.74 155 GLU A CA 1
ATOM 1221 C C . GLU A 1 155 ? 13.261 37.762 -3.912 1.00 21.89 155 GLU A C 1
ATOM 1222 O O . GLU A 1 155 ? 12.658 38.253 -4.866 1.00 22.36 155 GLU A O 1
ATOM 1228 N N . TYR A 1 156 ? 13.145 38.214 -2.666 1.00 17.42 156 TYR A N 1
ATOM 1229 C CA . TYR A 1 156 ? 12.254 39.313 -2.311 1.00 16.54 156 TYR A CA 1
ATOM 1230 C C . TYR A 1 156 ? 12.640 40.664 -2.916 1.00 15.97 156 TYR A C 1
ATOM 1231 O O . TYR A 1 156 ? 11.804 41.335 -3.520 1.00 17.08 156 TYR A O 1
ATOM 1240 N N . VAL A 1 157 ? 13.907 41.046 -2.771 1.00 16.83 157 VAL A N 1
ATOM 1241 C CA . VAL A 1 157 ? 14.387 42.330 -3.280 1.00 16.50 157 VAL A CA 1
ATOM 1242 C C . VAL A 1 157 ? 14.217 42.504 -4.794 1.00 20.12 157 VAL A C 1
ATOM 1243 O O . VAL A 1 157 ? 14.007 43.618 -5.274 1.00 21.13 157 VAL A O 1
ATOM 1247 N N . ARG A 1 158 ? 14.246 41.397 -5.532 1.00 19.69 158 ARG A N 1
ATOM 1248 C CA . ARG A 1 158 ? 14.099 41.438 -6.987 1.00 24.03 158 ARG A CA 1
ATOM 1249 C C . ARG A 1 158 ? 12.709 41.855 -7.459 1.00 24.79 158 ARG A C 1
ATOM 1250 O O . ARG A 1 158 ? 12.526 42.216 -8.625 1.00 26.13 158 ARG A O 1
ATOM 1258 N N . LYS A 1 159 ? 11.735 41.804 -6.556 1.00 21.22 159 LYS A N 1
ATOM 1259 C CA . LYS A 1 159 ? 10.360 42.177 -6.874 1.00 24.21 159 LYS A CA 1
ATOM 1260 C C . LYS A 1 159 ? 10.162 43.693 -6.902 1.00 24.03 159 LYS A C 1
ATOM 1261 O O . LYS A 1 159 ? 9.109 44.175 -7.322 1.00 25.96 159 LYS A O 1
ATOM 1267 N N . PHE A 1 160 ? 11.173 44.440 -6.463 1.00 20.82 160 PHE A N 1
ATOM 1268 C CA . PHE A 1 160 ? 11.079 45.898 -6.411 1.00 20.69 160 PHE A CA 1
ATOM 1269 C C . PHE A 1 160 ? 12.074 46.633 -7.295 1.00 18.47 160 PHE A C 1
ATOM 1270 O O . PHE A 1 160 ? 13.194 46.172 -7.514 1.00 20.97 160 PHE A O 1
ATOM 1278 N N . LYS A 1 161 ? 11.654 47.799 -7.777 1.00 20.25 161 LYS A N 1
ATOM 1279 C CA . LYS A 1 161 ? 12.482 48.653 -8.621 1.00 20.63 161 LYS A CA 1
ATOM 1280 C C . LYS A 1 161 ? 12.180 50.102 -8.249 1.00 20.13 161 LYS A C 1
ATOM 1281 O O . LYS A 1 161 ? 11.010 50.478 -8.139 1.00 19.43 161 LYS A O 1
ATOM 1287 N N . ASN A 1 162 ? 13.228 50.889 -7.997 1.00 18.93 162 ASN A N 1
ATOM 1288 C CA . ASN A 1 162 ? 13.076 52.306 -7.655 1.00 20.53 162 ASN A CA 1
ATOM 1289 C C . ASN A 1 162 ? 12.051 52.445 -6.525 1.00 21.38 162 ASN A C 1
ATOM 1290 O O . ASN A 1 162 ? 11.138 53.270 -6.593 1.00 20.54 162 ASN A O 1
ATOM 1295 N N . GLU A 1 163 ? 12.242 51.663 -5.464 1.00 18.34 163 GLU A N 1
ATOM 1296 C CA . GLU A 1 163 ? 11.303 51.635 -4.350 1.00 17.06 163 GLU A CA 1
ATOM 1297 C C . GLU A 1 163 ? 11.797 52.118 -2.987 1.00 16.94 163 GLU A C 1
ATOM 1298 O O . GLU A 1 163 ? 11.078 52.829 -2.284 1.00 19.40 163 GLU A O 1
ATOM 1304 N N . PHE A 1 164 ? 13.003 51.709 -2.606 1.00 16.29 164 PHE A N 1
ATOM 1305 C CA . PHE A 1 164 ? 13.545 52.057 -1.294 1.00 15.35 164 PHE A CA 1
ATOM 1306 C C . PHE A 1 164 ? 14.597 53.154 -1.266 1.00 15.07 164 PHE A C 1
ATOM 1307 O O . PHE A 1 164 ? 15.337 53.362 -2.228 1.00 15.28 164 PHE A O 1
ATOM 1315 N N . ASP A 1 165 ? 14.667 53.836 -0.127 1.00 14.61 165 ASP A N 1
ATOM 1316 C CA . ASP A 1 165 ? 15.648 54.891 0.080 1.00 15.32 165 ASP A CA 1
ATOM 1317 C C . ASP A 1 165 ? 16.911 54.278 0.673 1.00 13.41 165 ASP A C 1
ATOM 1318 O O . ASP A 1 165 ? 18.024 54.716 0.384 1.00 13.48 165 ASP A O 1
ATOM 1323 N N . VAL A 1 166 ? 16.724 53.246 1.495 1.00 13.00 166 VAL A N 1
ATOM 1324 C CA . VAL A 1 166 ? 17.838 52.571 2.151 1.00 12.96 166 VAL A CA 1
ATOM 1325 C C . VAL A 1 166 ? 17.631 51.060 2.193 1.00 9.86 166 VAL A C 1
ATOM 1326 O O . VAL A 1 166 ? 16.525 50.581 2.462 1.00 11.84 166 VAL A O 1
ATOM 1330 N N . ILE A 1 167 ? 18.702 50.323 1.917 1.00 10.46 167 ILE A N 1
ATOM 1331 C CA . ILE A 1 167 ? 18.680 48.864 1.986 1.00 11.13 167 ILE A CA 1
ATOM 1332 C C . ILE A 1 167 ? 19.846 48.453 2.874 1.00 11.24 167 ILE A C 1
ATOM 1333 O O . ILE A 1 167 ? 20.984 48.872 2.656 1.00 12.65 167 ILE A O 1
ATOM 1338 N N . ILE A 1 168 ? 19.539 47.675 3.908 1.00 11.90 168 ILE A N 1
ATOM 1339 C CA . ILE A 1 168 ? 20.547 47.208 4.854 1.00 10.67 168 ILE A CA 1
ATOM 1340 C C . ILE A 1 168 ? 20.558 45.682 4.877 1.00 10.45 168 ILE A C 1
ATOM 1341 O O . ILE A 1 168 ? 19.512 45.056 5.048 1.00 11.50 168 ILE A O 1
ATOM 1346 N N . ILE A 1 169 ? 21.737 45.094 4.677 1.00 10.64 169 ILE A N 1
ATOM 1347 C CA . ILE A 1 169 ? 21.869 43.639 4.704 1.00 11.00 169 ILE A CA 1
ATOM 1348 C C . ILE A 1 169 ? 22.436 43.215 6.053 1.00 11.78 169 ILE A C 1
ATOM 1349 O O . ILE A 1 169 ? 23.626 43.397 6.329 1.00 11.52 169 ILE A O 1
ATOM 1354 N N . ASP A 1 170 ? 21.559 42.680 6.895 1.00 11.19 170 ASP A N 1
ATOM 1355 C CA . ASP A 1 170 ? 21.926 42.221 8.226 1.00 13.79 170 ASP A CA 1
ATOM 1356 C C . ASP A 1 170 ? 21.973 40.695 8.191 1.00 15.53 170 ASP A C 1
ATOM 1357 O O . ASP A 1 170 ? 21.179 40.020 8.848 1.00 17.55 170 ASP A O 1
ATOM 1362 N N . SER A 1 171 ? 22.884 40.165 7.381 1.00 15.44 171 SER A N 1
ATOM 1363 C CA . SER A 1 171 ? 23.054 38.722 7.236 1.00 21.02 171 SER A CA 1
ATOM 1364 C C . SER A 1 171 ? 24.305 38.388 6.431 1.00 24.83 171 SER A C 1
ATOM 1365 O O . SER A 1 171 ? 25.007 37.422 6.740 1.00 28.28 171 SER A O 1
ATOM 1368 N N . LEU A 1 182 ? 22.379 35.957 -0.849 1.00 46.68 182 LEU A N 1
ATOM 1369 C CA . LEU A 1 182 ? 22.582 37.307 -0.331 1.00 44.94 182 LEU A CA 1
ATOM 1370 C C . LEU A 1 182 ? 24.041 37.726 -0.493 1.00 43.21 182 LEU A C 1
ATOM 1371 O O . LEU A 1 182 ? 24.524 38.604 0.223 1.00 41.33 182 LEU A O 1
ATOM 1376 N N . PHE A 1 183 ? 24.731 37.115 -1.455 1.00 42.91 183 PHE A N 1
ATOM 1377 C CA . PHE A 1 183 ? 26.139 37.416 -1.685 1.00 42.73 183 PHE A CA 1
ATOM 1378 C C . PHE A 1 183 ? 26.602 37.514 -3.135 1.00 37.55 183 PHE A C 1
ATOM 1379 O O . PHE A 1 183 ? 27.742 37.902 -3.384 1.00 36.93 183 PHE A O 1
ATOM 1387 N N . THR A 1 184 ? 25.736 37.172 -4.085 1.00 35.50 184 THR A N 1
ATOM 1388 C CA . THR A 1 184 ? 26.107 37.232 -5.501 1.00 32.93 184 THR A CA 1
ATOM 1389 C C . THR A 1 184 ? 26.058 38.654 -6.058 1.00 32.40 184 THR A C 1
ATOM 1390 O O . THR A 1 184 ? 25.388 39.525 -5.503 1.00 27.10 184 THR A O 1
ATOM 1394 N N . GLU A 1 185 ? 26.775 38.881 -7.157 1.00 29.23 185 GLU A N 1
ATOM 1395 C CA . GLU A 1 185 ? 26.801 40.193 -7.800 1.00 30.71 185 GLU A CA 1
ATOM 1396 C C . GLU A 1 185 ? 25.395 40.520 -8.302 1.00 28.86 185 GLU A C 1
ATOM 1397 O O . GLU A 1 185 ? 24.973 41.678 -8.293 1.00 27.24 185 GLU A O 1
ATOM 1403 N N . GLU A 1 186 ? 24.675 39.479 -8.718 1.00 28.72 186 GLU A N 1
ATOM 1404 C CA . GLU A 1 186 ? 23.307 39.609 -9.210 1.00 29.44 186 GLU A CA 1
ATOM 1405 C C . GLU A 1 186 ? 22.421 40.160 -8.096 1.00 26.59 186 GLU A C 1
ATOM 1406 O O . GLU A 1 186 ? 21.562 41.009 -8.336 1.00 25.22 186 GLU A O 1
ATOM 1412 N N . PHE A 1 187 ? 22.647 39.676 -6.877 1.00 24.03 187 PHE A N 1
ATOM 1413 C CA . PHE A 1 187 ? 21.885 40.122 -5.714 1.00 19.94 187 PHE A CA 1
ATOM 1414 C C . PHE A 1 187 ? 22.131 41.601 -5.430 1.00 16.80 187 PHE A C 1
ATOM 1415 O O . PHE A 1 187 ? 21.191 42.355 -5.174 1.00 16.99 187 PHE A O 1
ATOM 1423 N N . TYR A 1 188 ? 23.397 42.007 -5.463 1.00 18.71 188 TYR A N 1
ATOM 1424 C CA . TYR A 1 188 ? 23.751 43.398 -5.210 1.00 17.01 188 TYR A CA 1
ATOM 1425 C C . TYR A 1 188 ? 23.190 44.309 -6.293 1.00 15.17 188 TYR A C 1
ATOM 1426 O O . TYR A 1 188 ? 22.794 45.439 -6.012 1.00 16.98 188 TYR A O 1
ATOM 1435 N N . GLN A 1 189 ? 23.131 43.806 -7.525 1.00 20.03 189 GLN A N 1
ATOM 1436 C CA . GLN A 1 189 ? 22.580 44.581 -8.632 1.00 21.19 189 GLN A CA 1
ATOM 1437 C C . GLN A 1 189 ? 21.079 44.740 -8.406 1.00 18.36 189 GLN A C 1
ATOM 1438 O O . GLN A 1 189 ? 20.508 45.791 -8.697 1.00 20.38 189 GLN A O 1
ATOM 1444 N N . ALA A 1 190 ? 20.455 43.701 -7.854 1.00 20.82 190 ALA A N 1
ATOM 1445 C CA . ALA A 1 190 ? 19.027 43.723 -7.558 1.00 20.06 190 ALA A CA 1
ATOM 1446 C C . ALA A 1 190 ? 18.740 44.760 -6.472 1.00 20.60 190 ALA A C 1
ATOM 1447 O O . ALA A 1 190 ? 17.695 45.408 -6.488 1.00 19.62 190 ALA A O 1
ATOM 1449 N N . CYS A 1 191 ? 19.667 44.901 -5.525 1.00 19.28 191 CYS A N 1
ATOM 1450 C CA . CYS A 1 191 ? 19.527 45.881 -4.449 1.00 18.07 191 CYS A CA 1
ATOM 1451 C C . CYS A 1 191 ? 19.661 47.279 -5.047 1.00 16.15 191 CYS A C 1
ATOM 1452 O O . CYS A 1 191 ? 18.887 48.175 -4.722 1.00 16.85 191 CYS A O 1
ATOM 1455 N N . TYR A 1 192 ? 20.636 47.441 -5.939 1.00 17.68 192 TYR A N 1
ATOM 1456 C CA . TYR A 1 192 ? 20.878 48.710 -6.621 1.00 19.11 192 TYR A CA 1
ATOM 1457 C C . TYR A 1 192 ? 19.623 49.123 -7.391 1.00 18.41 192 TYR A C 1
ATOM 1458 O O . TYR A 1 192 ? 19.188 50.275 -7.321 1.00 20.07 192 TYR A O 1
ATOM 1467 N N . ASP A 1 193 ? 19.037 48.169 -8.108 1.00 20.59 193 ASP A N 1
ATOM 1468 C CA . ASP A 1 193 ? 17.837 48.421 -8.899 1.00 20.00 193 ASP A CA 1
ATOM 1469 C C . ASP A 1 193 ? 16.592 48.677 -8.059 1.00 19.02 193 ASP A C 1
ATOM 1470 O O . ASP A 1 193 ? 15.657 49.333 -8.517 1.00 21.03 193 ASP A O 1
ATOM 1475 N N .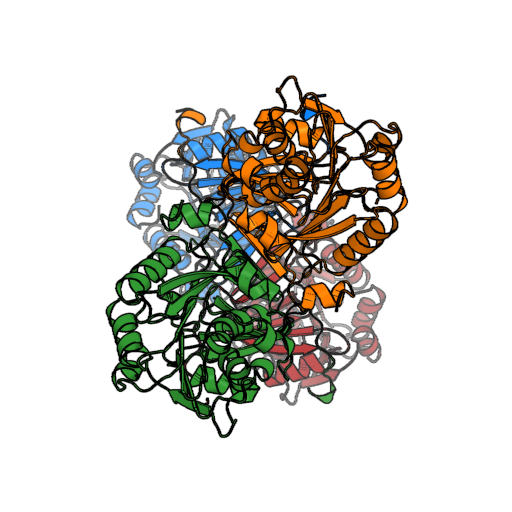 ALA A 1 194 ? 16.582 48.156 -6.834 1.00 17.15 194 ALA A N 1
ATOM 1476 C CA . ALA A 1 194 ? 15.450 48.334 -5.928 1.00 15.65 194 ALA A CA 1
ATOM 1477 C C . ALA A 1 194 ? 15.504 49.686 -5.216 1.00 14.69 194 ALA A C 1
ATOM 1478 O O . ALA A 1 194 ? 14.497 50.159 -4.689 1.00 17.56 194 ALA A O 1
ATOM 1480 N N . LEU A 1 195 ? 16.688 50.290 -5.193 1.00 14.97 195 LEU A N 1
ATOM 1481 C CA . LEU A 1 195 ? 16.883 51.591 -4.564 1.00 16.00 195 LEU A CA 1
ATOM 1482 C C . LEU A 1 195 ? 16.487 52.703 -5.515 1.00 17.36 195 LEU A C 1
ATOM 1483 O O . LEU A 1 195 ? 16.497 52.519 -6.735 1.00 18.45 195 LEU A O 1
ATOM 1488 N N . LYS A 1 196 ? 16.137 53.852 -4.949 1.00 15.82 196 LYS A N 1
ATOM 1489 C CA . LYS A 1 196 ? 15.780 55.018 -5.750 1.00 16.26 196 LYS A CA 1
ATOM 1490 C C . LYS A 1 196 ? 17.065 55.654 -6.290 1.00 16.41 196 LYS A C 1
ATOM 1491 O O . LYS A 1 196 ? 18.168 55.188 -5.991 1.00 18.20 196 LYS A O 1
ATOM 1497 N N . GLU A 1 197 ? 16.930 56.726 -7.067 1.00 19.22 197 GLU A N 1
ATOM 1498 C CA . GLU A 1 197 ? 18.086 57.392 -7.671 1.00 21.69 197 GLU A CA 1
ATOM 1499 C C . GLU A 1 197 ? 19.173 57.874 -6.707 1.00 20.75 197 GLU A C 1
ATOM 1500 O O . GLU A 1 197 ? 20.352 57.917 -7.064 1.00 22.51 197 GLU A O 1
ATOM 1506 N N . ASP A 1 198 ? 18.773 58.238 -5.493 1.00 21.39 198 ASP A N 1
ATOM 1507 C CA . ASP A 1 198 ? 19.712 58.714 -4.482 1.00 21.58 198 ASP A CA 1
ATOM 1508 C C . ASP A 1 198 ? 19.738 57.790 -3.265 1.00 20.40 198 ASP A C 1
ATOM 1509 O O . ASP A 1 198 ? 20.028 58.220 -2.148 1.00 20.83 198 ASP A O 1
ATOM 1514 N N . GLY A 1 199 ? 19.458 56.512 -3.500 1.00 18.13 199 GLY A N 1
ATOM 1515 C CA . GLY A 1 199 ? 19.442 55.543 -2.418 1.00 17.66 199 GLY A CA 1
ATOM 1516 C C . GLY A 1 199 ? 20.807 55.176 -1.868 1.00 17.01 199 GLY A C 1
ATOM 1517 O O . GLY A 1 199 ? 21.827 55.335 -2.542 1.00 18.72 199 GLY A O 1
ATOM 1518 N N . VAL A 1 200 ? 20.822 54.708 -0.622 1.00 14.08 200 VAL A N 1
ATOM 1519 C CA . VAL A 1 200 ? 22.056 54.288 0.038 1.00 13.85 200 VAL A CA 1
ATOM 1520 C C . VAL A 1 200 ? 21.938 52.835 0.491 1.00 11.33 200 VAL A C 1
ATOM 1521 O O . VAL A 1 200 ? 20.832 52.293 0.601 1.00 13.49 200 VAL A O 1
ATOM 1525 N N . PHE A 1 201 ? 23.076 52.240 0.832 1.00 13.02 201 PHE A N 1
ATOM 1526 C CA . PHE A 1 201 ? 23.128 50.826 1.182 1.00 11.66 201 PHE A CA 1
ATOM 1527 C C . PHE A 1 201 ? 24.227 50.510 2.197 1.00 14.17 201 PHE A C 1
ATOM 1528 O O . PHE A 1 201 ? 25.241 51.197 2.258 1.00 13.14 201 PHE A O 1
ATOM 1536 N N . SER A 1 202 ? 23.988 49.501 3.031 1.00 12.49 202 SER A N 1
ATOM 1537 C CA . SER A 1 202 ? 24.995 49.041 3.985 1.00 12.89 202 SER A CA 1
ATOM 1538 C C . SER A 1 202 ? 24.821 47.542 4.161 1.00 10.79 202 SER A C 1
ATOM 1539 O O . SER A 1 202 ? 23.709 47.016 4.085 1.00 12.91 202 SER A O 1
ATOM 1542 N N . ALA A 1 203 ? 25.937 46.851 4.344 1.00 11.44 203 ALA A N 1
ATOM 1543 C CA . ALA A 1 203 ? 25.910 45.410 4.534 1.00 9.68 203 ALA A CA 1
ATOM 1544 C C . ALA A 1 203 ? 27.028 45.002 5.473 1.00 12.04 203 ALA A C 1
ATOM 1545 O O . ALA A 1 203 ? 28.127 45.558 5.411 1.00 13.63 203 ALA A O 1
ATOM 1547 N N . GLU A 1 204 ? 26.737 44.078 6.384 1.00 12.19 204 GLU A N 1
ATOM 1548 C CA . GLU A 1 204 ? 27.783 43.603 7.279 1.00 12.51 204 GLU A CA 1
ATOM 1549 C C . GLU A 1 204 ? 28.674 42.717 6.410 1.00 10.92 204 GLU A C 1
ATOM 1550 O O . GLU A 1 204 ? 28.178 41.884 5.647 1.00 13.90 204 GLU A O 1
ATOM 1556 N N . THR A 1 205 ? 29.981 42.949 6.476 1.00 12.06 205 THR A N 1
ATOM 1557 C CA . THR A 1 205 ? 30.921 42.187 5.662 1.00 13.95 205 THR A CA 1
ATOM 1558 C C . THR A 1 205 ? 31.954 41.378 6.443 1.00 14.48 205 THR A C 1
ATOM 1559 O O . THR A 1 205 ? 33.037 41.071 5.938 1.00 16.51 205 THR A O 1
ATOM 1563 N N . GLU A 1 206 ? 31.582 41.019 7.670 1.00 15.28 206 GLU A N 1
ATOM 1564 C CA . GLU A 1 206 ? 32.393 40.206 8.579 1.00 14.96 206 GLU A CA 1
ATOM 1565 C C . GLU A 1 206 ? 33.768 40.721 9.001 1.00 14.55 206 GLU A C 1
ATOM 1566 O O . GLU A 1 206 ? 34.145 41.851 8.714 1.00 15.14 206 GLU A O 1
ATOM 1572 N N . ASP A 1 207 ? 34.495 39.884 9.735 1.00 13.57 207 ASP A N 1
ATOM 1573 C CA . ASP A 1 207 ? 35.822 40.232 10.225 1.00 14.82 207 ASP A CA 1
ATOM 1574 C C . ASP A 1 207 ? 36.917 39.931 9.211 1.00 14.88 207 ASP A C 1
ATOM 1575 O O . ASP A 1 207 ? 36.959 38.840 8.646 1.00 15.74 207 ASP A O 1
ATOM 1580 N N . PRO A 1 208 ? 37.801 40.908 8.950 1.00 15.70 208 PRO A N 1
ATOM 1581 C CA . PRO A 1 208 ? 38.908 40.736 8.001 1.00 17.14 208 PRO A CA 1
ATOM 1582 C C . PRO A 1 208 ? 40.054 39.975 8.679 1.00 17.34 208 PRO A C 1
ATOM 1583 O O . PRO A 1 208 ? 41.219 40.375 8.608 1.00 21.20 208 PRO A O 1
ATOM 1587 N N . PHE A 1 209 ? 39.703 38.881 9.348 1.00 15.44 209 PHE A N 1
ATOM 1588 C CA . PHE A 1 209 ? 40.672 38.059 10.064 1.00 14.09 209 PHE A CA 1
ATOM 1589 C C . PHE A 1 209 ? 40.357 36.586 9.786 1.00 17.60 209 PHE A C 1
ATOM 1590 O O . PHE A 1 209 ? 40.933 35.998 8.872 1.00 21.67 209 PHE A O 1
ATOM 1598 N N . TYR A 1 210 ? 39.417 36.000 10.529 1.00 16.40 210 TYR A N 1
ATOM 1599 C CA . TYR A 1 210 ? 39.050 34.598 10.311 1.00 15.61 210 TYR A CA 1
ATOM 1600 C C . TYR A 1 210 ? 38.239 34.447 9.032 1.00 17.56 210 TYR A C 1
ATOM 1601 O O . TYR A 1 210 ? 38.276 33.403 8.379 1.00 19.36 210 TYR A O 1
ATOM 1610 N N . ASP A 1 211 ? 37.513 35.501 8.677 1.00 15.95 211 ASP A N 1
ATOM 1611 C CA . ASP A 1 211 ? 36.663 35.485 7.496 1.00 16.45 211 ASP A CA 1
ATOM 1612 C C . ASP A 1 211 ? 37.118 36.437 6.398 1.00 17.22 211 ASP A C 1
ATOM 1613 O O . ASP A 1 211 ? 36.298 37.006 5.676 1.00 17.88 211 ASP A O 1
ATOM 1618 N N . ILE A 1 212 ? 38.436 36.553 6.245 1.00 19.01 212 ILE A N 1
ATOM 1619 C CA . ILE A 1 212 ? 39.042 37.422 5.240 1.00 20.26 212 ILE A CA 1
ATOM 1620 C C . ILE A 1 212 ? 38.553 37.096 3.824 1.00 21.52 212 ILE A C 1
ATOM 1621 O O . ILE A 1 212 ? 38.337 38.000 3.013 1.00 21.17 212 ILE A O 1
ATOM 1626 N N . GLY A 1 213 ? 38.335 35.810 3.554 1.00 22.16 213 GLY A N 1
ATOM 1627 C CA . GLY A 1 213 ? 37.866 35.382 2.244 1.00 23.09 213 GLY A CA 1
ATOM 1628 C C . GLY A 1 213 ? 36.534 36.004 1.859 1.00 22.68 213 GLY A C 1
ATOM 1629 O O . GLY A 1 213 ? 36.404 36.585 0.780 1.00 23.61 213 GLY A O 1
ATOM 1630 N N . TRP A 1 214 ? 35.546 35.876 2.741 1.00 21.74 214 TRP A N 1
ATOM 1631 C CA . TRP A 1 214 ? 34.216 36.436 2.513 1.00 23.89 214 TRP A CA 1
ATOM 1632 C C . TRP A 1 214 ? 34.277 37.959 2.430 1.00 21.72 214 TRP A C 1
ATOM 1633 O O . TRP A 1 214 ? 33.610 38.574 1.599 1.00 18.54 214 TRP A O 1
ATOM 1644 N N . PHE A 1 215 ? 35.036 38.556 3.342 1.00 17.83 215 PHE A N 1
ATOM 1645 C CA . PHE A 1 215 ? 35.205 40.003 3.403 1.00 15.57 215 PHE A CA 1
ATOM 1646 C C . PHE A 1 215 ? 35.636 40.563 2.047 1.00 18.00 215 PHE A C 1
ATOM 1647 O O . PHE A 1 215 ? 35.010 41.482 1.516 1.00 17.01 215 PHE A O 1
ATOM 1655 N N . LYS A 1 216 ? 36.685 39.976 1.476 1.00 18.24 216 LYS A N 1
ATOM 1656 C CA . LYS A 1 216 ? 37.201 40.412 0.182 1.00 19.67 216 LYS A CA 1
ATOM 1657 C C . LYS A 1 216 ? 36.191 40.207 -0.944 1.00 19.54 216 LYS A C 1
ATOM 1658 O O . LYS A 1 216 ? 36.003 41.088 -1.783 1.00 20.36 216 LYS A O 1
ATOM 1664 N N . LEU A 1 217 ? 35.539 39.048 -0.949 1.00 19.04 217 LEU A N 1
ATOM 1665 C CA . LEU A 1 217 ? 34.550 38.717 -1.973 1.00 20.02 217 LEU A CA 1
ATOM 1666 C C . LEU A 1 217 ? 33.363 39.679 -1.969 1.00 21.16 217 LEU A C 1
ATOM 1667 O O . LEU A 1 217 ? 32.926 40.141 -3.026 1.00 21.24 217 LEU A O 1
ATOM 1672 N N . ALA A 1 218 ? 32.851 39.984 -0.780 1.00 21.21 218 ALA A N 1
ATOM 1673 C CA . ALA A 1 218 ? 31.718 40.891 -0.644 1.00 20.88 218 ALA A CA 1
ATOM 1674 C C . ALA A 1 218 ? 32.064 42.281 -1.170 1.00 18.68 218 ALA A C 1
ATOM 1675 O O . ALA A 1 218 ? 31.311 42.855 -1.957 1.00 19.72 218 ALA A O 1
ATOM 1677 N N . TYR A 1 219 ? 33.214 42.807 -0.754 1.00 16.44 219 TYR A N 1
ATOM 1678 C CA . TYR A 1 219 ? 33.660 44.125 -1.197 1.00 19.02 219 TYR A CA 1
ATOM 1679 C C . TYR A 1 219 ? 33.784 44.184 -2.717 1.00 21.05 219 TYR A C 1
ATOM 1680 O O . TYR A 1 219 ? 33.303 45.127 -3.345 1.00 22.63 219 TYR A O 1
ATOM 1689 N N . ARG A 1 220 ? 34.432 43.175 -3.297 1.00 22.53 220 ARG A N 1
ATOM 1690 C CA . ARG A 1 220 ? 34.627 43.109 -4.745 1.00 23.89 220 ARG A CA 1
ATOM 1691 C C . ARG A 1 220 ? 33.307 43.142 -5.505 1.00 22.45 220 ARG A C 1
ATOM 1692 O O . ARG A 1 220 ? 33.157 43.896 -6.463 1.00 22.87 220 ARG A O 1
ATOM 1700 N N . ARG A 1 221 ? 32.346 42.339 -5.061 1.00 20.46 221 ARG A N 1
ATOM 1701 C CA . ARG A 1 221 ? 31.045 42.275 -5.716 1.00 19.03 221 ARG A CA 1
ATOM 1702 C C . ARG A 1 221 ? 30.209 43.542 -5.557 1.00 20.61 221 ARG A C 1
ATOM 1703 O O . ARG A 1 221 ? 29.545 43.970 -6.499 1.00 20.95 221 ARG A O 1
ATOM 1711 N N . ILE A 1 222 ? 30.244 44.144 -4.372 1.00 18.49 222 ILE A N 1
ATOM 1712 C CA . ILE A 1 222 ? 29.492 45.371 -4.129 1.00 17.38 222 ILE A CA 1
ATOM 1713 C C . ILE A 1 222 ? 30.093 46.533 -4.925 1.00 19.02 222 ILE A C 1
ATOM 1714 O O . ILE A 1 222 ? 29.361 47.318 -5.528 1.00 19.18 222 ILE A O 1
ATOM 1719 N N . SER A 1 223 ? 31.423 46.606 -4.962 1.00 20.31 223 SER A N 1
ATOM 1720 C CA . SER A 1 223 ? 32.129 47.671 -5.676 1.00 22.70 223 SER A CA 1
ATOM 1721 C C . SER A 1 223 ? 31.930 47.637 -7.190 1.00 24.47 223 SER A C 1
ATOM 1722 O O . SER A 1 223 ? 32.093 48.656 -7.863 1.00 26.22 223 SER A O 1
ATOM 1725 N N . LYS A 1 224 ? 31.594 46.465 -7.721 1.00 25.07 224 LYS A N 1
ATOM 1726 C CA . LYS A 1 224 ? 31.355 46.314 -9.156 1.00 27.92 224 LYS A CA 1
ATOM 1727 C C . LYS A 1 224 ? 29.975 46.840 -9.548 1.00 27.35 224 LYS A C 1
ATOM 1728 O O . LYS A 1 224 ? 29.723 47.137 -10.717 1.00 28.86 224 LYS A O 1
ATOM 1734 N N . VAL A 1 225 ? 29.091 46.965 -8.562 1.00 25.51 225 VAL A N 1
ATOM 1735 C CA . VAL A 1 225 ? 27.730 47.437 -8.794 1.00 22.77 225 VAL A CA 1
ATOM 1736 C C . VAL A 1 225 ? 27.518 48.912 -8.438 1.00 23.51 225 VAL A C 1
ATOM 1737 O O . VAL A 1 225 ? 26.960 49.675 -9.230 1.00 23.84 225 VAL A O 1
ATOM 1741 N N . PHE A 1 226 ? 27.967 49.308 -7.251 1.00 19.94 226 PHE A N 1
ATOM 1742 C CA . PHE A 1 226 ? 27.809 50.683 -6.782 1.00 20.54 226 PHE A CA 1
ATOM 1743 C C . PHE A 1 226 ? 29.010 51.573 -7.077 1.00 20.67 226 PHE A C 1
ATOM 1744 O O . PHE A 1 226 ? 30.154 51.183 -6.836 1.00 23.86 226 PHE A O 1
ATOM 1752 N N . PRO A 1 227 ? 28.760 52.798 -7.578 1.00 22.18 227 PRO A N 1
ATOM 1753 C CA . PRO A 1 227 ? 29.811 53.770 -7.907 1.00 23.89 227 PRO A CA 1
ATOM 1754 C C . PRO A 1 227 ? 30.610 54.144 -6.659 1.00 21.37 227 PRO A C 1
ATOM 1755 O O . PRO A 1 227 ? 31.819 54.364 -6.725 1.00 26.26 227 PRO A O 1
ATOM 1759 N N . ILE A 1 228 ? 29.911 54.234 -5.529 1.00 21.13 228 ILE A N 1
ATOM 1760 C CA . ILE A 1 228 ? 30.526 54.558 -4.247 1.00 19.08 228 ILE A CA 1
ATOM 1761 C C . ILE A 1 228 ? 30.430 53.319 -3.362 1.00 17.70 228 ILE A C 1
ATOM 1762 O O . ILE A 1 228 ? 29.333 52.833 -3.083 1.00 19.05 228 ILE A O 1
ATOM 1767 N N . THR A 1 229 ? 31.585 52.790 -2.974 1.00 18.17 229 THR A N 1
ATOM 1768 C CA . THR A 1 229 ? 31.660 51.617 -2.110 1.00 17.72 229 THR A CA 1
ATOM 1769 C C . THR A 1 229 ? 32.825 51.849 -1.154 1.00 18.72 229 THR A C 1
ATOM 1770 O O . THR A 1 229 ? 33.976 51.980 -1.579 1.00 18.45 229 THR A O 1
ATOM 1774 N N . ARG A 1 230 ? 32.506 51.946 0.134 1.00 17.56 230 ARG A N 1
ATOM 1775 C CA . ARG A 1 230 ? 33.501 52.200 1.171 1.00 16.15 230 ARG A CA 1
ATOM 1776 C C . ARG A 1 230 ? 33.309 51.303 2.384 1.00 13.25 230 ARG A C 1
ATOM 1777 O O . ARG A 1 230 ? 32.201 51.179 2.909 1.00 15.32 230 ARG A O 1
ATOM 1785 N N . VAL A 1 231 ? 34.403 50.699 2.834 1.00 13.25 231 VAL A N 1
ATOM 1786 C CA . VAL A 1 231 ? 34.370 49.836 4.006 1.00 14.55 231 VAL A CA 1
ATOM 1787 C C . VAL A 1 231 ? 34.588 50.656 5.274 1.00 13.62 231 VAL A C 1
ATOM 1788 O O . VAL A 1 231 ? 35.390 51.592 5.292 1.00 13.56 231 VAL A O 1
ATOM 1792 N N . TYR A 1 232 ? 33.799 50.364 6.304 1.00 11.26 232 TYR A N 1
ATOM 1793 C CA . TYR A 1 232 ? 33.977 51.018 7.590 1.00 11.53 232 TYR A CA 1
ATOM 1794 C C . TYR A 1 232 ? 34.063 49.929 8.652 1.00 11.44 232 TYR A C 1
ATOM 1795 O O . TYR A 1 232 ? 33.566 48.815 8.459 1.00 12.19 232 TYR A O 1
ATOM 1804 N N . LEU A 1 233 ? 34.766 50.230 9.734 1.00 13.32 233 LEU A N 1
ATOM 1805 C CA . LEU A 1 233 ? 34.992 49.256 10.790 1.00 12.17 233 LEU A CA 1
ATOM 1806 C C . LEU A 1 233 ? 34.399 49.647 12.125 1.00 14.57 233 LEU A C 1
ATOM 1807 O O . LEU A 1 233 ? 34.266 50.826 12.437 1.00 15.94 233 LEU A O 1
ATOM 1812 N N . GLY A 1 234 ? 34.095 48.637 12.933 1.00 12.19 234 GLY A N 1
ATOM 1813 C CA . GLY A 1 234 ? 33.540 48.885 14.243 1.00 10.96 234 GLY A CA 1
ATOM 1814 C C . GLY A 1 234 ? 33.879 47.772 15.210 1.00 11.39 234 GLY A C 1
ATOM 1815 O O . GLY A 1 234 ? 34.133 46.635 14.806 1.00 11.62 234 GLY A O 1
ATOM 1816 N N . PHE A 1 235 ? 33.933 48.113 16.490 1.00 11.23 235 PHE A N 1
ATOM 1817 C CA . PHE A 1 235 ? 34.206 47.123 17.518 1.00 11.24 235 PHE A CA 1
ATOM 1818 C C . PHE A 1 235 ? 32.933 46.309 17.740 1.00 13.05 235 PHE A C 1
ATOM 1819 O O . PHE A 1 235 ? 31.823 46.827 17.633 1.00 12.59 235 PHE A O 1
ATOM 1827 N N . MET A 1 236 ? 33.102 45.018 17.981 1.00 12.18 236 MET A N 1
ATOM 1828 C CA . MET A 1 236 ? 31.981 44.123 18.220 1.00 12.00 236 MET A CA 1
ATOM 1829 C C . MET A 1 236 ? 32.575 43.124 19.195 1.00 11.50 236 MET A C 1
ATOM 1830 O O . MET A 1 236 ? 33.144 42.104 18.803 1.00 13.67 236 MET A O 1
ATOM 1835 N N . THR A 1 237 ? 32.444 43.459 20.472 1.00 14.15 237 THR A N 1
ATOM 1836 C CA . THR A 1 237 ? 33.014 42.700 21.575 1.00 14.09 237 THR A CA 1
ATOM 1837 C C . THR A 1 237 ? 32.715 41.213 21.746 1.00 16.24 237 THR A C 1
ATOM 1838 O O . THR A 1 237 ? 33.374 40.550 22.555 1.00 18.41 237 THR A O 1
ATOM 1842 N N . THR A 1 238 ? 31.754 40.678 20.994 1.00 13.92 238 THR A N 1
ATOM 1843 C CA . THR A 1 238 ? 31.456 39.246 21.078 1.00 15.21 238 THR A CA 1
ATOM 1844 C C . THR A 1 238 ? 31.373 38.532 19.728 1.00 14.64 238 THR A C 1
ATOM 1845 O O . THR A 1 238 ? 30.870 37.410 19.649 1.00 17.07 238 THR A O 1
ATOM 1849 N N . TYR A 1 239 ? 31.818 39.197 18.663 1.00 11.81 239 TYR A N 1
ATOM 1850 C CA . TYR A 1 239 ? 31.849 38.586 17.332 1.00 11.62 239 TYR A CA 1
ATOM 1851 C C . TYR A 1 239 ? 33.293 38.145 17.095 1.00 12.22 239 TYR A C 1
ATOM 1852 O O . TYR A 1 239 ? 34.219 38.706 17.685 1.00 13.25 239 TYR A O 1
ATOM 1861 N N . PRO A 1 240 ? 33.509 37.152 16.216 1.00 11.09 240 PRO A N 1
ATOM 1862 C CA . PRO A 1 240 ? 34.852 36.637 15.916 1.00 11.05 240 PRO A CA 1
ATOM 1863 C C . PRO A 1 240 ? 35.893 37.715 15.618 1.00 12.07 240 PRO A C 1
ATOM 1864 O O . PRO A 1 240 ? 35.737 38.490 14.674 1.00 13.13 240 PRO A O 1
ATOM 1868 N N . SER A 1 241 ? 36.935 37.747 16.455 1.00 11.96 241 SER A N 1
ATOM 1869 C CA . SER A 1 241 ? 38.066 38.683 16.376 1.00 10.97 241 SER A CA 1
ATOM 1870 C C . SER A 1 241 ? 37.824 40.060 16.992 1.00 12.99 241 SER A C 1
ATOM 1871 O O . SER A 1 241 ? 38.777 40.762 17.325 1.00 12.95 241 SER A O 1
ATOM 1874 N N . GLY A 1 242 ? 36.558 40.445 17.131 1.00 11.40 242 GLY A N 1
ATOM 1875 C CA . GLY A 1 242 ? 36.233 41.744 17.699 1.00 12.16 242 GLY A CA 1
ATOM 1876 C C . GLY A 1 242 ? 36.367 42.904 16.726 1.00 13.06 242 GLY A C 1
ATOM 1877 O O . GLY A 1 242 ? 36.070 44.048 17.070 1.00 14.55 242 GLY A O 1
ATOM 1878 N N . MET A 1 243 ? 36.835 42.612 15.517 1.00 12.35 243 MET A N 1
ATOM 1879 C CA . MET A 1 243 ? 37.011 43.619 14.478 1.00 12.78 243 MET A CA 1
ATOM 1880 C C . MET A 1 243 ? 35.986 43.329 13.392 1.00 12.34 243 MET A C 1
ATOM 1881 O O . MET A 1 243 ? 36.168 42.417 12.582 1.00 14.30 243 MET A O 1
ATOM 1886 N N . TRP A 1 244 ? 34.900 44.094 13.385 1.00 10.46 244 TRP A N 1
ATOM 1887 C CA . TRP A 1 244 ? 33.848 43.875 12.403 1.00 11.96 244 TRP A CA 1
ATOM 1888 C C . TRP A 1 244 ? 33.863 44.913 11.299 1.00 12.45 244 TRP A C 1
ATOM 1889 O O . TRP A 1 244 ? 34.171 46.082 11.534 1.00 13.61 244 TRP A O 1
ATOM 1900 N N . SER A 1 245 ? 33.556 44.473 10.084 1.00 11.93 245 SER A N 1
ATOM 1901 C CA . SER A 1 245 ? 33.527 45.381 8.953 1.00 11.68 245 SER A CA 1
ATOM 1902 C C . SER A 1 245 ? 32.127 45.507 8.403 1.00 11.35 245 SER A C 1
ATOM 1903 O O . SER A 1 245 ? 31.293 44.613 8.552 1.00 12.22 245 SER A O 1
ATOM 1906 N N . TYR A 1 246 ? 31.880 46.655 7.788 1.00 11.02 246 TYR A N 1
ATOM 1907 C CA . TYR A 1 246 ? 30.602 46.964 7.180 1.00 11.53 246 TYR A CA 1
ATOM 1908 C C . TYR A 1 246 ? 30.965 47.645 5.873 1.00 12.27 246 TYR A C 1
ATOM 1909 O O . TYR A 1 246 ? 32.031 48.253 5.760 1.00 13.96 246 TYR A O 1
ATOM 1918 N N . THR A 1 247 ? 30.103 47.513 4.876 1.00 11.79 247 THR A N 1
ATOM 1919 C CA . THR A 1 247 ? 30.363 48.143 3.596 1.00 13.34 247 THR A CA 1
ATOM 1920 C C . THR A 1 247 ? 29.230 49.080 3.226 1.00 13.38 247 THR A C 1
ATOM 1921 O O . THR A 1 247 ? 28.078 48.664 3.107 1.00 15.40 247 THR A O 1
ATOM 1925 N N . PHE A 1 248 ? 29.560 50.361 3.120 1.00 12.67 248 PHE A N 1
ATOM 1926 C CA . PHE A 1 248 ? 28.591 51.374 2.729 1.00 13.36 248 PHE A CA 1
ATOM 1927 C C . PHE A 1 248 ? 28.654 51.503 1.215 1.00 13.70 248 PHE A C 1
ATOM 1928 O O . PHE A 1 248 ? 29.733 51.431 0.627 1.00 16.27 248 PHE A O 1
ATOM 1936 N N . ALA A 1 249 ? 27.497 51.697 0.591 1.00 11.93 249 ALA A N 1
ATOM 1937 C CA . ALA A 1 249 ? 27.442 51.858 -0.854 1.00 13.41 249 ALA A CA 1
ATOM 1938 C C . ALA A 1 249 ? 26.337 52.834 -1.238 1.00 14.08 249 ALA A C 1
ATOM 1939 O O . ALA A 1 249 ? 25.349 52.981 -0.519 1.00 13.92 249 ALA A O 1
ATOM 1941 N N . SER A 1 250 ? 26.523 53.534 -2.353 1.00 14.24 250 SER A N 1
ATOM 1942 C CA . SER A 1 250 ? 25.525 54.495 -2.809 1.00 15.68 250 SER A CA 1
ATOM 1943 C C . SER A 1 250 ? 25.694 54.773 -4.292 1.00 16.74 250 SER A C 1
ATOM 1944 O O . SER A 1 250 ? 26.626 54.278 -4.928 1.00 17.35 250 SER A O 1
ATOM 1947 N N . LYS A 1 251 ? 24.801 55.600 -4.821 1.00 19.24 251 LYS A N 1
ATOM 1948 C CA . LYS A 1 251 ? 24.827 55.977 -6.226 1.00 19.83 251 LYS A CA 1
ATOM 1949 C C . LYS A 1 251 ? 25.431 57.371 -6.405 1.00 23.09 251 LYS A C 1
ATOM 1950 O O . LYS A 1 251 ? 25.324 57.968 -7.479 1.00 23.88 251 LYS A O 1
ATOM 1956 N N . GLY A 1 252 ? 26.069 57.885 -5.353 1.00 20.54 252 GLY A N 1
ATOM 1957 C CA . GLY A 1 252 ? 26.679 59.201 -5.434 1.00 21.02 252 GLY A CA 1
ATOM 1958 C C . GLY A 1 252 ? 27.055 59.825 -4.104 1.00 19.33 252 GLY A C 1
ATOM 1959 O O . GLY A 1 252 ? 28.051 60.546 -4.013 1.00 24.20 252 GLY A O 1
ATOM 1960 N N . ILE A 1 253 ? 26.260 59.556 -3.073 1.00 17.14 253 ILE A N 1
ATOM 1961 C CA . ILE A 1 253 ? 26.510 60.101 -1.742 1.00 17.29 253 ILE A CA 1
ATOM 1962 C C . ILE A 1 253 ? 27.801 59.557 -1.134 1.00 17.95 253 ILE A C 1
ATOM 1963 O O . ILE A 1 253 ? 27.979 58.347 -1.002 1.00 20.49 253 ILE A O 1
ATOM 1968 N N . ASP A 1 254 ? 28.714 60.464 -0.805 1.00 18.36 254 ASP A N 1
ATOM 1969 C CA . ASP A 1 254 ? 29.992 60.098 -0.208 1.00 17.87 254 ASP A CA 1
ATOM 1970 C C . ASP A 1 254 ? 29.822 60.062 1.312 1.00 17.08 254 ASP A C 1
ATOM 1971 O O . ASP A 1 254 ? 29.333 61.020 1.909 1.00 17.80 254 ASP A O 1
ATOM 1976 N N . PRO A 1 255 ? 30.257 58.967 1.959 1.00 16.03 255 PRO A N 1
ATOM 1977 C CA . PRO A 1 255 ? 30.132 58.825 3.414 1.00 15.19 255 PRO A CA 1
ATOM 1978 C C . PRO A 1 255 ? 30.883 59.843 4.264 1.00 15.40 255 PRO A C 1
ATOM 1979 O O . PRO A 1 255 ? 30.584 60.005 5.447 1.00 15.03 255 PRO A O 1
ATOM 1983 N N . ILE A 1 256 ? 31.854 60.528 3.670 1.00 17.73 256 ILE A N 1
ATOM 1984 C CA . ILE A 1 256 ? 32.620 61.526 4.403 1.00 18.72 256 ILE A CA 1
ATOM 1985 C C . ILE A 1 256 ? 32.274 62.938 3.936 1.00 18.25 256 ILE A C 1
ATOM 1986 O O . ILE A 1 256 ? 31.864 63.782 4.734 1.00 19.76 256 ILE A O 1
ATOM 1991 N N . LYS A 1 257 ? 32.410 63.173 2.634 1.00 20.68 257 LYS A N 1
ATOM 1992 C CA . LYS A 1 257 ? 32.138 64.481 2.041 1.00 19.56 257 LYS A CA 1
ATOM 1993 C C . LYS A 1 257 ? 30.693 64.954 2.182 1.00 19.56 257 LYS A C 1
ATOM 1994 O O . LYS A 1 257 ? 30.442 66.156 2.301 1.00 21.52 257 LYS A O 1
ATOM 2000 N N . ASP A 1 258 ? 29.750 64.015 2.172 1.00 18.34 258 ASP A N 1
ATOM 2001 C CA . ASP A 1 258 ? 28.335 64.354 2.285 1.00 18.57 258 ASP A CA 1
ATOM 2002 C C . ASP A 1 258 ? 27.736 64.082 3.665 1.00 17.69 258 ASP A C 1
ATOM 2003 O O . ASP A 1 258 ? 26.515 64.007 3.818 1.00 20.46 258 ASP A O 1
ATOM 2008 N N . PHE A 1 259 ? 28.602 63.944 4.664 1.00 16.35 259 PHE A N 1
ATOM 2009 C CA . PHE A 1 259 ? 28.164 63.706 6.036 1.00 15.03 259 PHE A CA 1
ATOM 2010 C C . PHE A 1 259 ? 27.924 65.034 6.756 1.00 15.87 259 PHE A C 1
ATOM 2011 O O . PHE A 1 259 ? 28.779 65.922 6.732 1.00 18.70 259 PHE A O 1
ATOM 2019 N N . ASP A 1 260 ? 26.744 65.174 7.356 1.00 15.17 260 ASP A N 1
ATOM 2020 C CA . ASP A 1 260 ? 26.393 66.373 8.117 1.00 16.14 260 ASP A CA 1
ATOM 2021 C C . ASP A 1 260 ? 26.347 65.961 9.584 1.00 14.44 260 ASP A C 1
ATOM 2022 O O . ASP A 1 260 ? 25.359 65.380 10.046 1.00 14.50 260 ASP A O 1
ATOM 2027 N N . PRO A 1 261 ? 27.417 66.266 10.338 1.00 13.88 261 PRO A N 1
ATOM 2028 C CA . PRO A 1 261 ? 27.498 65.922 11.759 1.00 13.47 261 PRO A CA 1
ATOM 2029 C C . PRO A 1 261 ? 26.386 66.495 12.627 1.00 12.89 261 PRO A C 1
ATOM 2030 O O . PRO A 1 261 ? 26.064 65.924 13.666 1.00 14.39 261 PRO A O 1
ATOM 2034 N N . GLU A 1 262 ? 25.767 67.591 12.190 1.00 15.07 262 GLU A N 1
ATOM 2035 C CA . GLU A 1 262 ? 24.688 68.198 12.971 1.00 14.19 262 GLU A CA 1
ATOM 2036 C C . GLU A 1 262 ? 23.469 67.294 13.129 1.00 12.73 262 GLU A C 1
ATOM 2037 O O . GLU A 1 262 ? 22.784 67.349 14.151 1.00 14.41 262 GLU A O 1
ATOM 2043 N N . LYS A 1 263 ? 23.221 66.439 12.138 1.00 14.48 263 LYS A N 1
ATOM 2044 C CA . LYS A 1 263 ? 22.090 65.514 12.189 1.00 14.98 263 LYS A CA 1
ATOM 2045 C C . LYS A 1 263 ? 22.283 64.556 13.357 1.00 15.64 263 LYS A C 1
ATOM 2046 O O . LYS A 1 263 ? 21.335 64.225 14.068 1.00 16.03 263 LYS A O 1
ATOM 2052 N N . VAL A 1 264 ? 23.530 64.141 13.564 1.00 14.99 264 VAL A N 1
ATOM 2053 C CA . VAL A 1 264 ? 23.869 63.229 14.646 1.00 14.48 264 VAL A CA 1
ATOM 2054 C C . VAL A 1 264 ? 23.883 63.952 15.990 1.00 13.46 264 VAL A C 1
ATOM 2055 O O . VAL A 1 264 ? 23.363 63.442 16.980 1.00 14.27 264 VAL A O 1
ATOM 2059 N N . ARG A 1 265 ? 24.471 65.146 16.017 1.00 13.93 265 ARG A N 1
ATOM 2060 C CA . ARG A 1 265 ? 24.545 65.934 17.247 1.00 15.78 265 ARG A CA 1
ATOM 2061 C C . ARG A 1 265 ? 23.162 66.262 17.799 1.00 13.90 265 ARG A C 1
ATOM 2062 O O . ARG A 1 265 ? 22.945 66.241 19.014 1.00 16.95 265 ARG A O 1
ATOM 2070 N N . LYS A 1 266 ? 22.227 66.530 16.895 1.00 13.20 266 LYS A N 1
ATOM 2071 C CA . LYS A 1 266 ? 20.867 66.898 17.264 1.00 15.11 266 LYS A CA 1
ATOM 2072 C C . LYS A 1 266 ? 19.866 65.755 17.326 1.00 15.10 266 LYS A C 1
ATOM 2073 O O . LYS A 1 266 ? 18.681 65.984 17.581 1.00 16.77 266 LYS A O 1
ATOM 2079 N N . PHE A 1 267 ? 20.339 64.528 17.120 1.00 14.25 267 PHE A N 1
ATOM 2080 C CA . PHE A 1 267 ? 19.469 63.351 17.148 1.00 15.93 267 PHE A CA 1
ATOM 2081 C C . PHE A 1 267 ? 18.681 63.286 18.457 1.00 14.16 267 PHE A C 1
ATOM 2082 O O . PHE A 1 267 ? 19.246 63.434 19.543 1.00 21.01 267 PHE A O 1
ATOM 2090 N N . ASN A 1 268 ? 17.379 63.042 18.344 1.00 16.66 268 ASN A N 1
ATOM 2091 C CA . ASN A 1 268 ? 16.498 62.992 19.509 1.00 21.98 268 ASN A CA 1
ATOM 2092 C C . ASN A 1 268 ? 16.323 61.622 20.165 1.00 23.42 268 ASN A C 1
ATOM 2093 O O . ASN A 1 268 ? 15.440 61.443 21.006 1.00 25.12 268 ASN A O 1
ATOM 2098 N N . LYS A 1 269 ? 17.165 60.664 19.786 1.00 20.65 269 LYS A N 1
ATOM 2099 C CA . LYS A 1 269 ? 17.098 59.316 20.344 1.00 21.02 269 LYS A CA 1
ATOM 2100 C C . LYS A 1 269 ? 18.446 58.907 20.930 1.00 20.16 269 LYS A C 1
ATOM 2101 O O . LYS A 1 269 ? 19.480 59.484 20.596 1.00 21.64 269 LYS A O 1
ATOM 2107 N N . GLU A 1 270 ? 18.429 57.897 21.794 1.00 19.41 270 GLU A N 1
ATOM 2108 C CA . GLU A 1 270 ? 19.646 57.417 22.439 1.00 20.16 270 GLU A CA 1
ATOM 2109 C C . GLU A 1 270 ? 20.591 56.664 21.504 1.00 19.71 270 GLU A C 1
ATOM 2110 O O . GLU A 1 270 ? 20.161 55.879 20.660 1.00 18.44 270 GLU A O 1
ATOM 2116 N N . LEU A 1 271 ? 21.882 56.946 21.650 1.00 15.68 271 LEU A N 1
ATOM 2117 C CA . LEU A 1 271 ? 22.933 56.290 20.878 1.00 14.60 271 LEU A CA 1
ATOM 2118 C C . LEU A 1 271 ? 23.990 55.887 21.902 1.00 15.19 271 LEU A C 1
ATOM 2119 O O . LEU A 1 271 ? 24.507 56.731 22.637 1.00 14.77 271 LEU A O 1
ATOM 2124 N N . LYS A 1 272 ? 24.272 54.591 21.990 1.00 13.79 272 LYS A N 1
ATOM 2125 C CA . LYS A 1 272 ? 25.249 54.090 22.951 1.00 13.55 272 LYS A CA 1
ATOM 2126 C C . LYS A 1 272 ? 26.654 53.894 22.388 1.00 10.79 272 LYS A C 1
ATOM 2127 O O . LYS A 1 272 ? 27.610 53.740 23.146 1.00 14.11 272 LYS A O 1
ATOM 2133 N N . TYR A 1 273 ? 26.783 53.928 21.064 1.00 10.57 273 TYR A N 1
ATOM 2134 C CA . TYR A 1 273 ? 28.079 53.743 20.414 1.00 11.93 273 TYR A CA 1
ATOM 2135 C C . TYR A 1 273 ? 28.345 54.845 19.393 1.00 12.05 273 TYR A C 1
ATOM 2136 O O . TYR A 1 273 ? 29.285 55.632 19.527 1.00 12.12 273 TYR A O 1
ATOM 2145 N N . TYR A 1 274 ? 27.485 54.898 18.386 1.00 11.21 274 TYR A N 1
ATOM 2146 C CA . TYR A 1 274 ? 27.602 55.846 17.289 1.00 11.77 274 TYR A CA 1
ATOM 2147 C C . TYR A 1 274 ? 27.495 57.328 17.655 1.00 11.07 274 TYR A C 1
ATOM 2148 O O . TYR A 1 274 ? 26.666 57.723 18.469 1.00 13.50 274 TYR A O 1
ATOM 2157 N N . ASN A 1 275 ? 28.386 58.122 17.062 1.00 11.02 275 ASN A N 1
ATOM 2158 C CA . ASN A 1 275 ? 28.414 59.577 17.218 1.00 11.75 275 ASN A CA 1
ATOM 2159 C C . ASN A 1 275 ? 29.136 60.151 15.995 1.00 13.38 275 ASN A C 1
ATOM 2160 O O . ASN A 1 275 ? 29.669 59.396 15.179 1.00 13.37 275 ASN A O 1
ATOM 2165 N N . GLU A 1 276 ? 29.157 61.474 15.858 1.00 14.04 276 GLU A N 1
ATOM 2166 C CA . GLU A 1 276 ? 29.792 62.100 14.698 1.00 15.55 276 GLU A CA 1
ATOM 2167 C C . GLU A 1 276 ? 31.282 61.802 14.500 1.00 14.78 276 GLU A C 1
ATOM 2168 O O . GLU A 1 276 ? 31.739 61.662 13.363 1.00 16.03 276 GLU A O 1
ATOM 2174 N N . GLU A 1 277 ? 32.032 61.704 15.597 1.00 13.76 277 GLU A N 1
ATOM 2175 C CA . GLU A 1 277 ? 33.467 61.421 15.533 1.00 14.43 277 GLU A CA 1
ATOM 2176 C C . GLU A 1 277 ? 33.703 59.986 15.073 1.00 15.15 277 GLU A C 1
ATOM 2177 O O . GLU A 1 277 ? 34.561 59.723 14.232 1.00 15.17 277 GLU A O 1
ATOM 2183 N N . VAL A 1 278 ? 32.913 59.066 15.618 1.00 15.21 278 VAL A N 1
ATOM 2184 C CA . VAL A 1 278 ? 33.011 57.653 15.270 1.00 15.45 278 VAL A CA 1
ATOM 2185 C C . VAL A 1 278 ? 32.611 57.400 13.817 1.00 14.35 278 VAL A C 1
ATOM 2186 O O . VAL A 1 278 ? 33.195 56.542 13.154 1.00 13.68 278 VAL A O 1
ATOM 2190 N N . HIS A 1 279 ? 31.640 58.159 13.311 1.00 12.58 279 HIS A N 1
ATOM 2191 C CA . HIS A 1 279 ? 31.202 57.991 11.928 1.00 10.67 279 HIS A CA 1
ATOM 2192 C C . HIS A 1 279 ? 32.381 58.170 10.975 1.00 13.20 279 HIS A C 1
ATOM 2193 O O . HIS A 1 279 ? 32.663 57.300 10.152 1.00 14.57 279 HIS A O 1
ATOM 2200 N N . VAL A 1 280 ? 33.079 59.293 11.108 1.00 14.53 280 VAL A N 1
ATOM 2201 C CA . VAL A 1 280 ? 34.223 59.588 10.255 1.00 14.10 280 VAL A CA 1
ATOM 2202 C C . VAL A 1 280 ? 35.392 58.643 10.517 1.00 14.27 280 VAL A C 1
ATOM 2203 O O . VAL A 1 280 ? 36.005 58.127 9.581 1.00 14.62 280 VAL A O 1
ATOM 2207 N N . ALA A 1 281 ? 35.666 58.392 11.794 1.00 13.51 281 ALA A N 1
ATOM 2208 C CA . ALA A 1 281 ? 36.766 57.524 12.200 1.00 13.37 281 ALA A CA 1
ATOM 2209 C C . ALA A 1 281 ? 36.634 56.086 11.712 1.00 13.93 281 ALA A C 1
ATOM 2210 O O . ALA A 1 281 ? 37.632 55.446 11.371 1.00 16.23 281 ALA A O 1
ATOM 2212 N N . SER A 1 282 ? 35.402 55.590 11.651 1.00 12.98 282 SER A N 1
ATOM 2213 C CA . SER A 1 282 ? 35.172 54.214 11.224 1.00 12.38 282 SER A CA 1
ATOM 2214 C C . SER A 1 282 ? 35.660 53.908 9.812 1.00 12.49 282 SER A C 1
ATOM 2215 O O . SER A 1 282 ? 35.925 52.753 9.488 1.00 11.86 282 SER A O 1
ATOM 2218 N N . PHE A 1 283 ? 35.797 54.940 8.980 1.00 12.86 283 PHE A N 1
ATOM 2219 C CA . PHE A 1 283 ? 36.260 54.755 7.608 1.00 13.43 283 PHE A CA 1
ATOM 2220 C C . PHE A 1 283 ? 37.781 54.701 7.448 1.00 13.48 283 PHE A C 1
ATOM 2221 O O . PHE A 1 283 ? 38.285 54.474 6.347 1.00 16.14 283 PHE A O 1
ATOM 2229 N N . ALA A 1 284 ? 38.508 54.897 8.547 1.00 15.21 284 ALA A N 1
ATOM 2230 C CA . ALA A 1 284 ? 39.970 54.835 8.519 1.00 14.38 284 ALA A CA 1
ATOM 2231 C C . ALA A 1 284 ? 40.366 53.367 8.644 1.00 13.81 284 ALA A C 1
ATOM 2232 O O . ALA A 1 284 ? 40.103 52.727 9.665 1.00 18.58 284 ALA A O 1
ATOM 2234 N N . LEU A 1 285 ? 41.006 52.839 7.608 1.00 14.35 285 LEU A N 1
ATOM 2235 C CA . LEU A 1 285 ? 41.394 51.435 7.593 1.00 14.59 285 LEU A CA 1
ATOM 2236 C C . LEU A 1 285 ? 42.866 51.176 7.872 1.00 15.96 285 LEU A C 1
ATOM 2237 O O . LEU A 1 285 ? 43.738 51.879 7.360 1.00 17.64 285 LEU A O 1
ATOM 2242 N N . PRO A 1 286 ? 43.161 50.188 8.736 1.00 15.27 286 PRO A N 1
ATOM 2243 C CA . PRO A 1 286 ? 44.547 49.842 9.064 1.00 16.49 286 PRO A CA 1
ATOM 2244 C C . PRO A 1 286 ? 45.219 49.359 7.777 1.00 16.96 286 PRO A C 1
ATOM 2245 O O . PRO A 1 286 ? 44.538 48.927 6.845 1.00 16.50 286 PRO A O 1
ATOM 2249 N N . ASN A 1 287 ? 46.546 49.426 7.724 1.00 16.44 287 ASN A N 1
ATOM 2250 C CA . ASN A 1 287 ? 47.275 49.012 6.529 1.00 18.67 287 ASN A CA 1
ATOM 2251 C C . ASN A 1 287 ? 46.968 47.610 6.017 1.00 17.12 287 ASN A C 1
ATOM 2252 O O . ASN A 1 287 ? 46.787 47.423 4.813 1.00 18.56 287 ASN A O 1
ATOM 2257 N N . PHE A 1 288 ? 46.868 46.633 6.917 1.00 18.18 288 PHE A N 1
ATOM 2258 C CA . PHE A 1 288 ? 46.598 45.267 6.479 1.00 18.07 288 PHE A CA 1
ATOM 2259 C C . PHE A 1 288 ? 45.241 45.111 5.792 1.00 17.89 288 PHE A C 1
ATOM 2260 O O . PHE A 1 288 ? 45.093 44.284 4.892 1.00 17.93 288 PHE A O 1
ATOM 2268 N N . VAL A 1 289 ? 44.265 45.924 6.193 1.00 16.80 289 VAL A N 1
ATOM 2269 C CA . VAL A 1 289 ? 42.939 45.873 5.583 1.00 16.44 289 VAL A CA 1
ATOM 2270 C C . VAL A 1 289 ? 42.986 46.503 4.190 1.00 16.93 289 VAL A C 1
ATOM 2271 O O . VAL A 1 289 ? 42.413 45.968 3.239 1.00 20.04 289 VAL A O 1
ATOM 2275 N N . LYS A 1 290 ? 43.697 47.624 4.076 1.00 17.94 290 LYS A N 1
ATOM 2276 C CA . LYS A 1 290 ? 43.843 48.328 2.805 1.00 20.80 290 LYS A CA 1
ATOM 2277 C C . LYS A 1 290 ? 44.546 47.428 1.792 1.00 22.83 290 LYS A C 1
ATOM 2278 O O . LYS A 1 290 ? 44.178 47.397 0.620 1.00 22.66 290 LYS A O 1
ATOM 2284 N N . LYS A 1 291 ? 45.537 46.673 2.260 1.00 22.96 291 LYS A N 1
ATOM 2285 C CA . LYS A 1 291 ? 46.286 45.768 1.394 1.00 25.05 291 LYS A CA 1
ATOM 2286 C C . LYS A 1 291 ? 45.389 44.647 0.865 1.00 25.90 291 LYS A C 1
ATOM 2287 O O . LYS A 1 291 ? 45.478 44.271 -0.306 1.00 28.25 291 LYS A O 1
ATOM 2293 N N . GLU A 1 292 ? 44.517 44.129 1.728 1.00 24.91 292 GLU A N 1
ATOM 2294 C CA . GLU A 1 292 ? 43.596 43.062 1.345 1.00 28.25 292 GLU A CA 1
ATOM 2295 C C . GLU A 1 292 ? 42.582 43.542 0.309 1.00 28.75 292 GLU A C 1
ATOM 2296 O O . GLU A 1 292 ? 42.157 42.773 -0.553 1.00 30.73 292 GLU A O 1
ATOM 2302 N N . LEU A 1 293 ? 42.202 44.815 0.400 1.00 26.60 293 LEU A N 1
ATOM 2303 C CA . LEU A 1 293 ? 41.239 45.406 -0.526 1.00 29.61 293 LEU A CA 1
ATOM 2304 C C . LEU A 1 293 ? 41.907 46.013 -1.756 1.00 31.01 293 LEU A C 1
ATOM 2305 O O . LEU A 1 293 ? 41.227 46.512 -2.655 1.00 33.03 293 LEU A O 1
ATOM 2310 N N . GLY A 1 294 ? 43.237 45.977 -1.785 1.00 29.62 294 GLY A N 1
ATOM 2311 C CA . GLY A 1 294 ? 43.975 46.528 -2.908 1.00 32.03 294 GLY A CA 1
ATOM 2312 C C . GLY A 1 294 ? 44.009 48.044 -2.920 1.00 32.57 294 GLY A C 1
ATOM 2313 O O . GLY A 1 294 ? 43.924 48.665 -3.981 1.00 33.32 294 GLY A O 1
ATOM 2314 N N . LEU A 1 295 ? 44.132 48.642 -1.738 1.00 32.92 295 LEU A N 1
ATOM 2315 C CA . LEU A 1 295 ? 44.181 50.093 -1.606 1.00 35.82 295 LEU A CA 1
ATOM 2316 C C . LEU A 1 295 ? 45.591 50.578 -1.259 1.00 38.20 295 LEU A C 1
ATOM 2317 O O . LEU A 1 295 ? 46.126 51.460 -1.931 1.00 43.57 295 LEU A O 1
ATOM 2322 N N . MET A 1 296 ? 46.184 49.997 -0.217 1.00 40.85 296 MET A N 1
ATOM 2323 C CA . MET A 1 296 ? 47.534 50.360 0.225 1.00 39.77 296 MET A CA 1
ATOM 2324 C C . MET A 1 296 ? 48.022 49.446 1.351 1.00 38.43 296 MET A C 1
ATOM 2325 O O . MET A 1 296 ? 48.420 49.909 2.425 1.00 30.85 296 MET A O 1
ATOM 2327 N N . ARG B 1 2 ? 2.125 31.250 10.172 1.00 51.55 2 ARG B N 1
ATOM 2328 C CA . ARG B 1 2 ? 2.432 30.094 11.006 1.00 50.02 2 ARG B CA 1
ATOM 2329 C C . ARG B 1 2 ? 2.874 30.519 12.404 1.00 48.84 2 ARG B C 1
ATOM 2330 O O . ARG B 1 2 ? 3.611 31.495 12.567 1.00 48.76 2 ARG B O 1
ATOM 2332 N N . THR B 1 3 ? 2.417 29.777 13.409 1.00 46.27 3 THR B N 1
ATOM 2333 C CA . THR B 1 3 ? 2.746 30.061 14.804 1.00 43.51 3 THR B CA 1
ATOM 2334 C C . THR B 1 3 ? 4.087 29.436 15.201 1.00 41.33 3 THR B C 1
ATOM 2335 O O . THR B 1 3 ? 4.644 28.621 14.463 1.00 40.17 3 THR B O 1
ATOM 2339 N N . LEU B 1 4 ? 4.596 29.828 16.368 1.00 37.85 4 LEU B N 1
ATOM 2340 C CA . LEU B 1 4 ? 5.868 29.333 16.891 1.00 34.79 4 LEU B CA 1
ATOM 2341 C C . LEU B 1 4 ? 5.890 27.807 16.994 1.00 34.53 4 LEU B C 1
ATOM 2342 O O . LEU B 1 4 ? 6.800 27.160 16.476 1.00 30.19 4 LEU B O 1
ATOM 2347 N N . LYS B 1 5 ? 4.880 27.242 17.652 1.00 34.16 5 LYS B N 1
ATOM 2348 C CA . LYS B 1 5 ? 4.779 25.793 17.828 1.00 35.41 5 LYS B CA 1
ATOM 2349 C C . LYS B 1 5 ? 4.642 25.085 16.477 1.00 32.77 5 LYS B C 1
ATOM 2350 O O . LYS B 1 5 ? 5.209 24.011 16.268 1.00 31.66 5 LYS B O 1
ATOM 2356 N N . GLU B 1 6 ? 3.917 25.716 15.557 1.00 31.62 6 GLU B N 1
ATOM 2357 C CA . GLU B 1 6 ? 3.684 25.172 14.220 1.00 28.84 6 GLU B CA 1
ATOM 2358 C C . GLU B 1 6 ? 4.962 25.103 13.377 1.00 25.71 6 GLU B C 1
ATOM 2359 O O . GLU B 1 6 ? 5.076 24.273 12.472 1.00 24.87 6 GLU B O 1
ATOM 2365 N N . LEU B 1 7 ? 5.915 25.980 13.679 1.00 20.66 7 LEU B N 1
ATOM 2366 C CA . LEU B 1 7 ? 7.181 26.039 12.953 1.00 17.04 7 LEU B CA 1
ATOM 2367 C C . LEU B 1 7 ? 8.288 25.172 13.551 1.00 15.70 7 LEU B C 1
ATOM 2368 O O . LEU B 1 7 ? 9.313 24.942 12.908 1.00 16.53 7 LEU B O 1
ATOM 2373 N N . GLU B 1 8 ? 8.082 24.694 14.774 1.00 16.14 8 GLU B N 1
ATOM 2374 C CA . GLU B 1 8 ? 9.084 23.868 15.445 1.00 16.42 8 GLU B CA 1
ATOM 2375 C C . GLU B 1 8 ? 9.209 22.460 14.877 1.00 16.49 8 GLU B C 1
ATOM 2376 O O . GLU B 1 8 ? 8.220 21.841 14.478 1.00 19.03 8 GLU B O 1
ATOM 2382 N N . ARG B 1 9 ? 10.444 21.968 14.843 1.00 14.35 9 ARG B N 1
ATOM 2383 C CA . ARG B 1 9 ? 10.747 20.630 14.342 1.00 15.55 9 ARG B CA 1
ATOM 2384 C C . ARG B 1 9 ? 11.587 19.896 15.385 1.00 14.19 9 ARG B C 1
ATOM 2385 O O . ARG B 1 9 ? 11.952 20.470 16.412 1.00 15.29 9 ARG B O 1
ATOM 2393 N N . GLU B 1 10 ? 11.886 18.626 15.123 1.00 15.10 10 GLU B N 1
ATOM 2394 C CA . GLU B 1 10 ? 12.691 17.822 16.039 1.00 14.01 10 GLU B CA 1
ATOM 2395 C C . GLU B 1 10 ? 14.052 18.485 16.238 1.00 13.42 10 GLU B C 1
ATOM 2396 O O . GLU B 1 10 ? 14.748 18.793 15.272 1.00 14.60 10 GLU B O 1
ATOM 2402 N N . LEU B 1 11 ? 14.419 18.707 17.495 1.00 12.95 11 LEU B N 1
ATOM 2403 C CA . LEU B 1 11 ? 15.687 19.351 17.825 1.00 13.34 11 LEU B CA 1
ATOM 2404 C C . LEU B 1 11 ? 16.874 18.435 17.534 1.00 13.45 11 LEU B C 1
ATOM 2405 O O . LEU B 1 11 ? 16.934 17.308 18.032 1.00 14.45 11 LEU B O 1
ATOM 2410 N N . GLN B 1 12 ? 17.808 18.924 16.720 1.00 12.60 12 GLN B N 1
ATOM 2411 C CA . GLN B 1 12 ? 18.993 18.157 16.345 1.00 12.18 12 GLN B CA 1
ATOM 2412 C C . GLN B 1 12 ? 20.225 18.600 17.129 1.00 11.49 12 GLN B C 1
ATOM 2413 O O . GLN B 1 12 ? 20.505 19.794 17.246 1.00 12.48 12 GLN B O 1
ATOM 2419 N N . PRO B 1 13 ? 20.986 17.634 17.666 1.00 13.12 13 PRO B N 1
ATOM 2420 C CA . PRO B 1 13 ? 22.192 17.941 18.441 1.00 13.95 13 PRO B CA 1
ATOM 2421 C C . PRO B 1 13 ? 23.350 18.446 17.590 1.00 14.58 13 PRO B C 1
ATOM 2422 O O . PRO B 1 13 ? 23.578 17.960 16.482 1.00 19.60 13 PRO B O 1
ATOM 2426 N N . ARG B 1 14 ? 24.060 19.442 18.107 1.00 14.22 14 ARG B N 1
ATOM 2427 C CA . ARG B 1 14 ? 25.210 20.012 17.415 1.00 14.54 14 ARG B CA 1
ATOM 2428 C C . ARG B 1 14 ? 26.425 19.908 18.334 1.00 15.17 14 ARG B C 1
ATOM 2429 O O . ARG B 1 14 ? 26.426 19.101 19.263 1.00 16.48 14 ARG B O 1
ATOM 2437 N N . GLN B 1 15 ? 27.458 20.708 18.091 1.00 14.67 15 GLN B N 1
ATOM 2438 C CA . GLN B 1 15 ? 28.662 20.632 18.919 1.00 16.93 15 GLN B CA 1
ATOM 2439 C C . GLN B 1 15 ? 28.934 21.881 19.749 1.00 10.71 15 GLN B C 1
ATOM 2440 O O . GLN B 1 15 ? 30.075 22.134 20.135 1.00 12.48 15 GLN B O 1
ATOM 2446 N N . HIS B 1 16 ? 27.878 22.605 20.106 1.00 10.34 16 HIS B N 1
ATOM 2447 C CA . HIS B 1 16 ? 28.032 23.840 20.865 1.00 9.72 16 HIS B CA 1
ATOM 2448 C C . HIS B 1 16 ? 27.608 23.854 22.336 1.00 11.50 16 HIS B C 1
ATOM 2449 O O . HIS B 1 16 ? 28.030 24.739 23.074 1.00 11.62 16 HIS B O 1
ATOM 2456 N N . LEU B 1 17 ? 26.751 22.925 22.753 1.00 9.18 17 LEU B N 1
ATOM 2457 C CA . LEU B 1 17 ? 26.285 22.890 24.144 1.00 7.60 17 LEU B CA 1
ATOM 2458 C C . LEU B 1 17 ? 26.883 21.698 24.865 1.00 9.02 17 LEU B C 1
ATOM 2459 O O . LEU B 1 17 ? 26.715 20.554 24.434 1.00 9.16 17 LEU B O 1
ATOM 2464 N N . TRP B 1 18 ? 27.519 21.967 26.003 1.00 8.55 18 TRP B N 1
ATOM 2465 C CA . TRP B 1 18 ? 28.193 20.923 26.760 1.00 7.84 18 TRP B CA 1
ATOM 2466 C C . TRP B 1 18 ? 28.044 20.997 28.266 1.00 9.09 18 TRP B C 1
ATOM 2467 O O . TRP B 1 18 ? 27.911 22.075 28.847 1.00 9.36 18 TRP B O 1
ATOM 2478 N N . TYR B 1 19 ? 28.092 19.817 28.875 1.00 8.05 19 TYR B N 1
ATOM 2479 C CA . TYR B 1 19 ? 28.047 19.634 30.317 1.00 7.63 19 TYR B CA 1
ATOM 2480 C C . TYR B 1 19 ? 29.417 19.078 30.708 1.00 8.41 19 TYR B C 1
ATOM 2481 O O . TYR B 1 19 ? 29.882 18.095 30.129 1.00 9.37 19 TYR B O 1
ATOM 2490 N N . PHE B 1 20 ? 30.082 19.747 31.645 1.00 8.73 20 PHE B N 1
ATOM 2491 C CA . PHE B 1 20 ? 31.396 19.330 32.133 1.00 8.45 20 PHE B CA 1
ATOM 2492 C C . PHE B 1 20 ? 31.264 18.924 33.596 1.00 10.49 20 PHE B C 1
ATOM 2493 O O . PHE B 1 20 ? 30.843 19.736 34.430 1.00 10.67 20 PHE B O 1
ATOM 2501 N N . GLU B 1 21 ? 31.604 17.674 33.902 1.00 8.65 21 GLU B N 1
ATOM 2502 C CA . GLU B 1 21 ? 31.566 17.188 35.275 1.00 8.88 21 GLU B CA 1
ATOM 2503 C C . GLU B 1 21 ? 32.996 17.026 35.769 1.00 10.97 21 GLU B C 1
ATOM 2504 O O . GLU B 1 21 ? 33.727 16.159 35.299 1.00 11.39 21 GLU B O 1
ATOM 2510 N N . TYR B 1 22 ? 33.391 17.861 36.721 1.00 11.14 22 TYR B N 1
ATOM 2511 C CA . TYR B 1 22 ? 34.735 17.777 37.275 1.00 11.78 22 TYR B CA 1
ATOM 2512 C C . TYR B 1 22 ? 34.774 16.781 38.424 1.00 13.79 22 TYR B C 1
ATOM 2513 O O . TYR B 1 22 ? 33.864 16.737 39.252 1.00 15.88 22 TYR B O 1
ATOM 2522 N N . TYR B 1 23 ? 35.813 15.953 38.445 1.00 11.41 23 TYR B N 1
ATOM 2523 C CA . TYR B 1 23 ? 35.983 14.964 39.503 1.00 14.17 23 TYR B CA 1
ATOM 2524 C C . TYR B 1 23 ? 36.723 15.592 40.671 1.00 16.71 23 TYR B C 1
ATOM 2525 O O . TYR B 1 23 ? 37.295 16.674 40.536 1.00 16.97 23 TYR B O 1
ATOM 2534 N N . THR B 1 24 ? 36.722 14.901 41.809 1.00 16.31 24 THR B N 1
ATOM 2535 C CA . THR B 1 24 ? 37.408 15.382 43.005 1.00 19.69 24 THR B CA 1
ATOM 2536 C C . THR B 1 24 ? 38.868 15.666 42.660 1.00 19.91 24 THR B C 1
ATOM 2537 O O . THR B 1 24 ? 39.586 14.789 42.173 1.00 20.48 24 THR B O 1
ATOM 2541 N N . GLY B 1 25 ? 39.276 16.915 42.866 1.00 22.28 25 GLY B N 1
ATOM 2542 C CA . GLY B 1 25 ? 40.634 17.325 42.559 1.00 21.51 25 GLY B CA 1
ATOM 2543 C C . GLY B 1 25 ? 40.657 18.304 41.398 1.00 22.31 25 GLY B C 1
ATOM 2544 O O . GLY B 1 25 ? 41.610 19.069 41.240 1.00 22.31 25 GLY B O 1
ATOM 2545 N N . ASN B 1 26 ? 39.611 18.257 40.573 1.00 19.06 26 ASN B N 1
ATOM 2546 C CA . ASN B 1 26 ? 39.458 19.133 39.409 1.00 16.95 26 ASN B CA 1
ATOM 2547 C C . ASN B 1 26 ? 40.532 18.978 38.326 1.00 18.02 26 ASN B C 1
ATOM 2548 O O . ASN B 1 26 ? 40.771 19.899 37.544 1.00 20.19 26 ASN B O 1
ATOM 2553 N N . ASN B 1 27 ? 41.147 17.800 38.258 1.00 14.35 27 ASN B N 1
ATOM 2554 C CA . ASN B 1 27 ? 42.190 17.528 37.270 1.00 13.86 27 ASN B CA 1
ATOM 2555 C C . ASN B 1 27 ? 41.734 16.613 36.139 1.00 11.01 27 ASN B C 1
ATOM 2556 O O . ASN B 1 27 ? 42.415 16.490 35.119 1.00 11.48 27 ASN B O 1
ATOM 2561 N N . VAL B 1 28 ? 40.594 15.958 36.342 1.00 10.36 28 VAL B N 1
ATOM 2562 C CA . VAL B 1 28 ? 40.009 15.038 35.365 1.00 9.73 28 VAL B CA 1
ATOM 2563 C C . VAL B 1 28 ? 38.493 15.192 35.468 1.00 9.90 28 VAL B C 1
ATOM 2564 O O . VAL B 1 28 ? 37.971 15.572 36.521 1.00 11.32 28 VAL B O 1
ATOM 2568 N N . GLY B 1 29 ? 37.791 14.889 34.382 1.00 10.07 29 GLY B N 1
ATOM 2569 C CA . GLY B 1 29 ? 36.345 14.993 34.389 1.00 10.32 29 GLY B CA 1
ATOM 2570 C C . GLY B 1 29 ? 35.719 14.371 33.159 1.00 9.51 29 GLY B C 1
ATOM 2571 O O . GLY B 1 29 ? 36.415 13.904 32.254 1.00 10.84 29 GLY B O 1
ATOM 2572 N N . LEU B 1 30 ? 34.392 14.350 33.146 1.00 9.11 30 LEU B N 1
ATOM 2573 C CA . LEU B 1 30 ? 33.630 13.794 32.040 1.00 8.98 30 LEU B CA 1
ATOM 2574 C C . LEU B 1 30 ? 32.858 14.921 31.367 1.00 8.76 30 LEU B C 1
ATOM 2575 O O . LEU B 1 30 ? 32.419 15.855 32.031 1.00 10.89 30 LEU B O 1
ATOM 2580 N N . PHE B 1 31 ? 32.755 14.872 30.043 1.00 7.45 31 PHE B N 1
ATOM 2581 C CA . PHE B 1 31 ? 31.968 15.868 29.326 1.00 9.68 31 PHE B CA 1
ATOM 2582 C C . PHE B 1 31 ? 30.889 15.165 28.515 1.00 9.09 31 PHE B C 1
ATOM 2583 O O . PHE B 1 31 ? 31.067 14.029 28.062 1.00 8.90 31 PHE B O 1
ATOM 2591 N N . MET B 1 32 ? 29.737 15.820 28.408 1.00 9.31 32 MET B N 1
ATOM 2592 C CA . MET B 1 32 ? 28.598 15.270 27.678 1.00 8.51 32 MET B CA 1
ATOM 2593 C C . MET B 1 32 ? 27.960 16.332 26.799 1.00 8.07 32 MET B C 1
ATOM 2594 O O . MET B 1 32 ? 27.804 17.480 27.209 1.00 10.08 32 MET B O 1
ATOM 2599 N N . LYS B 1 33 ? 27.578 15.938 25.592 1.00 10.20 33 LYS B N 1
ATOM 2600 C CA . LYS B 1 33 ? 26.901 16.841 24.676 1.00 9.65 33 LYS B CA 1
ATOM 2601 C C . LYS B 1 33 ? 25.465 17.012 25.181 1.00 9.91 33 LYS B C 1
ATOM 2602 O O . LYS B 1 33 ? 24.869 16.073 25.718 1.00 10.61 33 LYS B O 1
ATOM 2608 N N . MET B 1 34 ? 24.923 18.217 25.058 1.00 8.45 34 MET B N 1
ATOM 2609 C CA . MET B 1 34 ? 23.545 18.449 25.476 1.00 9.14 34 MET B CA 1
ATOM 2610 C C . MET B 1 34 ? 22.688 18.804 24.269 1.00 9.37 34 MET B C 1
ATOM 2611 O O . MET B 1 34 ? 22.966 19.787 23.585 1.00 10.78 34 MET B O 1
ATOM 2616 N N . ASN B 1 35 ? 21.667 17.998 23.981 1.00 9.06 35 ASN B N 1
ATOM 2617 C CA . ASN B 1 35 ? 20.785 18.327 22.867 1.00 8.71 35 ASN B CA 1
ATOM 2618 C C . ASN B 1 35 ? 19.857 19.435 23.340 1.00 11.22 35 ASN B C 1
ATOM 2619 O O . ASN B 1 35 ? 19.517 20.342 22.586 1.00 10.78 35 ASN B O 1
ATOM 2624 N N . ARG B 1 36 ? 19.450 19.351 24.602 1.00 10.53 36 ARG B N 1
ATOM 2625 C CA . ARG B 1 36 ? 18.579 20.357 25.192 1.00 11.88 36 ARG B CA 1
ATOM 2626 C C . ARG B 1 36 ? 18.608 20.232 26.701 1.00 12.24 36 ARG B C 1
ATOM 2627 O O . ARG B 1 36 ? 18.968 19.183 27.238 1.00 12.47 36 ARG B O 1
ATOM 2635 N N . VAL B 1 37 ? 18.285 21.328 27.378 1.00 10.92 37 VAL B N 1
ATOM 2636 C CA . VAL B 1 37 ? 18.232 21.344 28.832 1.00 11.29 37 VAL B CA 1
ATOM 2637 C C . VAL B 1 37 ? 16.751 21.324 29.189 1.00 12.90 37 VAL B C 1
ATOM 2638 O O . VAL B 1 37 ? 15.985 22.201 28.780 1.00 16.17 37 VAL B O 1
ATOM 2642 N N . ILE B 1 38 ? 16.349 20.293 29.918 1.00 10.66 38 ILE B N 1
ATOM 2643 C CA . ILE B 1 38 ? 14.960 20.100 30.312 1.00 10.87 38 ILE B CA 1
ATOM 2644 C C . ILE B 1 38 ? 14.550 20.952 31.507 1.00 12.88 38 ILE B C 1
ATOM 2645 O O . ILE B 1 38 ? 13.456 21.522 31.526 1.00 14.80 38 ILE B O 1
ATOM 2650 N N . TYR B 1 39 ? 15.445 21.064 32.483 1.00 10.89 39 TYR B N 1
ATOM 2651 C CA . TYR B 1 39 ? 15.158 21.825 33.688 1.00 10.54 39 TYR B CA 1
ATOM 2652 C C . TYR B 1 39 ? 16.417 22.282 34.402 1.00 9.97 39 TYR B C 1
ATOM 2653 O O . TYR B 1 39 ? 17.391 21.536 34.502 1.00 10.09 39 TYR B O 1
ATOM 2662 N N . SER B 1 40 ? 16.374 23.511 34.908 1.00 9.39 40 SER B N 1
ATOM 2663 C CA . SER B 1 40 ? 17.461 24.091 35.689 1.00 10.41 40 SER B CA 1
ATOM 2664 C C . SER B 1 40 ? 16.774 24.819 36.833 1.00 12.42 40 SER B C 1
ATOM 2665 O O . SER B 1 40 ? 15.992 25.745 36.608 1.00 14.43 40 SER B O 1
ATOM 2668 N N . GLY B 1 41 ? 17.034 24.366 38.056 1.00 11.03 41 GLY B N 1
ATOM 2669 C CA . GLY B 1 41 ? 16.416 24.982 39.216 1.00 12.52 41 GLY B CA 1
ATOM 2670 C C . GLY B 1 41 ? 17.360 25.047 40.393 1.00 12.01 41 GLY B C 1
ATOM 2671 O O . GLY B 1 41 ? 18.311 24.272 40.490 1.00 13.68 41 GLY B O 1
ATOM 2672 N N . GLN B 1 42 ? 17.080 25.969 41.305 1.00 11.36 42 GLN B N 1
ATOM 2673 C CA . GLN B 1 42 ? 17.906 26.165 42.480 1.00 11.79 42 GLN B CA 1
ATOM 2674 C C . GLN B 1 42 ? 17.043 26.127 43.731 1.00 13.30 42 GLN B C 1
ATOM 2675 O O . GLN B 1 42 ? 16.011 26.789 43.795 1.00 12.35 42 GLN B O 1
ATOM 2681 N N . SER B 1 43 ? 17.436 25.314 44.703 1.00 12.49 43 SER B N 1
ATOM 2682 C CA . SER B 1 43 ? 16.702 25.252 45.965 1.00 12.42 43 SER B CA 1
ATOM 2683 C C . SER B 1 43 ? 17.565 25.955 47.008 1.00 13.54 43 SER B C 1
ATOM 2684 O O . SER B 1 43 ? 18.604 26.526 46.677 1.00 16.38 43 SER B O 1
ATOM 2687 N N . ASP B 1 44 ? 17.134 25.923 48.266 1.00 14.87 44 ASP B N 1
ATOM 2688 C CA . ASP B 1 44 ? 17.911 26.531 49.344 1.00 16.41 44 ASP B CA 1
ATOM 2689 C C . ASP B 1 44 ? 19.137 25.670 49.648 1.00 16.42 44 ASP B C 1
ATOM 2690 O O . ASP B 1 44 ? 20.038 26.090 50.374 1.00 21.05 44 ASP B O 1
ATOM 2695 N N . ILE B 1 45 ? 19.173 24.476 49.065 1.00 15.46 45 ILE B N 1
ATOM 2696 C CA . ILE B 1 45 ? 20.253 23.526 49.297 1.00 17.06 45 ILE B CA 1
ATOM 2697 C C . ILE B 1 45 ? 21.249 23.345 48.151 1.00 15.62 45 ILE B C 1
ATOM 2698 O O . ILE B 1 45 ? 22.460 23.302 48.380 1.00 16.48 45 ILE B O 1
ATOM 2703 N N . GLN B 1 46 ? 20.746 23.271 46.923 1.00 12.88 46 GLN B N 1
ATOM 2704 C CA . GLN B 1 46 ? 21.617 23.022 45.781 1.00 11.74 46 GLN B CA 1
ATOM 2705 C C . GLN B 1 46 ? 20.976 23.359 44.445 1.00 11.83 46 GLN B C 1
ATOM 2706 O O . GLN B 1 46 ? 19.797 23.711 44.361 1.00 12.11 46 GLN B O 1
ATOM 2712 N N . ARG B 1 47 ? 21.767 23.188 43.393 1.00 11.77 47 ARG B N 1
ATOM 2713 C CA . ARG B 1 47 ? 21.313 23.429 42.039 1.00 11.50 47 ARG B CA 1
ATOM 2714 C C . ARG B 1 47 ? 21.011 22.096 41.348 1.00 10.43 47 ARG B C 1
ATOM 2715 O O . ARG B 1 47 ? 21.745 21.119 41.513 1.00 11.05 47 ARG B O 1
ATOM 2723 N N . ILE B 1 48 ? 19.917 22.069 40.591 1.00 9.75 48 ILE B N 1
ATOM 2724 C CA . ILE B 1 48 ? 19.478 20.889 39.856 1.00 8.90 48 ILE B CA 1
ATOM 2725 C C . ILE B 1 48 ? 19.496 21.162 38.358 1.00 9.93 48 ILE B C 1
ATOM 2726 O O . ILE B 1 48 ? 19.025 22.208 37.908 1.00 10.67 48 ILE B O 1
ATOM 2731 N N . ASP B 1 49 ? 20.046 20.228 37.589 1.00 8.99 49 ASP B N 1
ATOM 2732 C CA . ASP B 1 49 ? 20.044 20.351 36.137 1.00 8.70 49 ASP B CA 1
ATOM 2733 C C . ASP B 1 49 ? 19.668 19.014 35.533 1.00 9.16 49 ASP B C 1
ATOM 2734 O O . ASP B 1 49 ? 20.174 17.968 35.935 1.00 10.46 49 ASP B O 1
ATOM 2739 N N . ILE B 1 50 ? 18.715 19.054 34.613 1.00 8.81 50 ILE B N 1
ATOM 2740 C CA . ILE B 1 50 ? 18.268 17.852 33.929 1.00 8.77 50 ILE B CA 1
ATOM 2741 C C . ILE B 1 50 ? 18.355 18.177 32.446 1.00 8.54 50 ILE B C 1
ATOM 2742 O O . ILE B 1 50 ? 17.813 19.191 31.998 1.00 9.15 50 ILE B O 1
ATOM 2747 N N . PHE B 1 51 ? 19.084 17.353 31.694 1.00 8.12 51 PHE B N 1
ATOM 2748 C CA . PHE B 1 51 ? 19.250 17.589 30.262 1.00 6.69 51 PHE B CA 1
ATOM 2749 C C . PHE B 1 51 ? 19.242 16.297 29.464 1.00 8.18 51 PHE B C 1
ATOM 2750 O O . PHE B 1 51 ? 19.250 15.211 30.036 1.00 8.50 51 PHE B O 1
ATOM 2758 N N . GLU B 1 52 ? 19.214 16.425 28.139 1.00 8.12 52 GLU B N 1
ATOM 2759 C CA . GLU B 1 52 ? 19.195 15.270 27.249 1.00 9.56 52 GLU B CA 1
ATOM 2760 C C . GLU B 1 52 ? 20.502 15.119 26.479 1.00 8.87 52 GLU B C 1
ATOM 2761 O O . GLU B 1 52 ? 20.979 16.069 25.860 1.00 10.17 52 GLU B O 1
ATOM 2767 N N . ASN B 1 53 ? 21.087 13.926 26.559 1.00 8.89 53 ASN B N 1
ATOM 2768 C CA . ASN B 1 53 ? 22.316 13.591 25.840 1.00 9.84 53 ASN B CA 1
ATOM 2769 C C . ASN B 1 53 ? 21.903 12.552 24.787 1.00 11.44 53 ASN B C 1
ATOM 2770 O O . ASN B 1 53 ? 21.122 11.645 25.079 1.00 10.13 53 ASN B O 1
ATOM 2775 N N . PRO B 1 54 ? 22.409 12.676 23.547 1.00 11.46 54 PRO B N 1
ATOM 2776 C CA . PRO B 1 54 ? 22.047 11.723 22.488 1.00 11.12 54 PRO B CA 1
ATOM 2777 C C . PRO B 1 54 ? 22.276 10.239 22.781 1.00 12.47 54 PRO B C 1
ATOM 2778 O O . PRO B 1 54 ? 21.507 9.392 22.325 1.00 16.42 54 PRO B O 1
ATOM 2782 N N . ASP B 1 55 ? 23.311 9.922 23.551 1.00 10.51 55 ASP B N 1
ATOM 2783 C CA . ASP B 1 55 ? 23.599 8.525 23.866 1.00 10.78 55 ASP B CA 1
ATOM 2784 C C . ASP B 1 55 ? 23.071 8.044 25.209 1.00 11.70 55 ASP B C 1
ATOM 2785 O O . ASP B 1 55 ? 22.580 6.918 25.324 1.00 13.04 55 ASP B O 1
ATOM 2790 N N . LEU B 1 56 ? 23.175 8.897 26.219 1.00 9.93 56 LEU B N 1
ATOM 2791 C CA . LEU B 1 56 ? 22.764 8.543 27.572 1.00 9.96 56 LEU B CA 1
ATOM 2792 C C . LEU B 1 56 ? 21.310 8.830 27.927 1.00 10.01 56 LEU B C 1
ATOM 2793 O O . LEU B 1 56 ? 20.814 8.352 28.952 1.00 11.07 56 LEU B O 1
ATOM 2798 N N . GLY B 1 57 ? 20.624 9.593 27.082 1.00 10.02 57 GLY B N 1
ATOM 2799 C CA . GLY B 1 57 ? 19.240 9.930 27.364 1.00 9.35 57 GLY B CA 1
ATOM 2800 C C . GLY B 1 57 ? 19.167 11.058 28.378 1.00 8.41 57 GLY B C 1
ATOM 2801 O O . GLY B 1 57 ? 20.023 11.942 28.385 1.00 9.34 57 GLY B O 1
ATOM 2802 N N . VAL B 1 58 ? 18.151 11.033 29.237 1.00 8.54 58 VAL B N 1
ATOM 2803 C CA . VAL B 1 58 ? 17.999 12.073 30.251 1.00 7.98 58 VAL B CA 1
ATOM 2804 C C . VAL B 1 58 ? 19.063 11.923 31.335 1.00 8.67 58 VAL B C 1
ATOM 2805 O O . VAL B 1 58 ? 19.272 10.831 31.875 1.00 9.92 58 VAL B O 1
ATOM 2809 N N . VAL B 1 59 ? 19.743 13.029 31.618 1.00 8.07 59 VAL B N 1
ATOM 2810 C CA . VAL B 1 59 ? 20.801 13.074 32.622 1.00 8.98 59 VAL B CA 1
ATOM 2811 C C . VAL B 1 59 ? 20.386 14.044 33.722 1.00 6.76 59 VAL B C 1
ATOM 2812 O O . VAL B 1 59 ? 19.924 15.151 33.444 1.00 8.15 59 VAL B O 1
ATOM 2816 N N . PHE B 1 60 ? 20.567 13.614 34.968 1.00 9.23 60 PHE B N 1
ATOM 2817 C CA . PHE B 1 60 ? 20.223 14.398 36.156 1.00 8.01 60 PHE B CA 1
ATOM 2818 C C . PHE B 1 60 ? 21.505 14.682 36.935 1.00 7.41 60 PHE B C 1
ATOM 2819 O O . PHE B 1 60 ? 22.248 13.760 37.275 1.00 8.75 60 PHE B O 1
ATOM 2827 N N . ALA B 1 61 ? 21.759 15.963 37.193 1.00 8.24 61 ALA B N 1
ATOM 2828 C CA . ALA B 1 61 ? 22.947 16.400 37.923 1.00 7.89 61 ALA B CA 1
ATOM 2829 C C . ALA B 1 61 ? 22.594 17.350 39.070 1.00 7.80 61 ALA B C 1
ATOM 2830 O O . ALA B 1 61 ? 21.663 18.150 38.968 1.00 8.96 61 ALA B O 1
ATOM 2832 N N . LEU B 1 62 ? 23.353 17.250 40.158 1.00 8.88 62 LEU B N 1
ATOM 2833 C CA . LEU B 1 62 ? 23.181 18.111 41.330 1.00 8.13 62 LEU B CA 1
ATOM 2834 C C . LEU B 1 62 ? 24.508 18.820 41.557 1.00 7.75 62 LEU B C 1
ATOM 2835 O O . LEU B 1 62 ? 25.539 18.168 41.711 1.00 10.20 62 LEU B O 1
ATOM 2840 N N . ASP B 1 63 ? 24.483 20.150 41.553 1.00 8.95 63 ASP B N 1
ATOM 2841 C CA . ASP B 1 63 ? 25.697 20.951 41.730 1.00 10.93 63 ASP B CA 1
ATOM 2842 C C . ASP B 1 63 ? 26.806 20.534 40.756 1.00 12.53 63 ASP B C 1
ATOM 2843 O O . ASP B 1 63 ? 27.981 20.505 41.114 1.00 14.07 63 ASP B O 1
ATOM 2848 N N . GLY B 1 64 ? 26.420 20.184 39.532 1.00 10.27 64 GLY B N 1
ATOM 2849 C CA . GLY B 1 64 ? 27.400 19.787 38.534 1.00 12.04 64 GLY B CA 1
ATOM 2850 C C . GLY B 1 64 ? 27.992 18.400 38.709 1.00 11.35 64 GLY B C 1
ATOM 2851 O O . GLY B 1 64 ? 29.074 18.116 38.183 1.00 12.07 64 GLY B O 1
ATOM 2852 N N . ILE B 1 65 ? 27.310 17.555 39.481 1.00 10.21 65 ILE B N 1
ATOM 2853 C CA . ILE B 1 65 ? 27.743 16.177 39.724 1.00 10.21 65 ILE B CA 1
ATOM 2854 C C . ILE B 1 65 ? 26.667 15.261 39.139 1.00 8.52 65 ILE B C 1
ATOM 2855 O O . ILE B 1 65 ? 25.486 15.411 39.448 1.00 10.22 65 ILE B O 1
ATOM 2860 N N . THR B 1 66 ? 27.071 14.332 38.279 1.00 8.67 66 THR B N 1
ATOM 2861 C CA . THR B 1 66 ? 26.126 13.414 37.645 1.00 9.27 66 THR B CA 1
ATOM 2862 C C . THR B 1 66 ? 25.523 12.452 38.663 1.00 10.42 66 THR B C 1
ATOM 2863 O O . THR B 1 66 ? 26.249 11.730 39.341 1.00 10.84 66 THR B O 1
ATOM 2867 N N . MET B 1 67 ? 24.196 12.458 38.768 1.00 8.93 67 MET B N 1
ATOM 2868 C CA . MET B 1 67 ? 23.479 11.583 39.694 1.00 10.12 67 MET B CA 1
ATOM 2869 C C . MET B 1 67 ? 22.876 10.381 38.980 1.00 8.68 67 MET B C 1
ATOM 2870 O O . MET B 1 67 ? 23.020 9.246 39.431 1.00 9.49 67 MET B O 1
ATOM 2875 N N . THR B 1 68 ? 22.165 10.630 37.882 1.00 8.42 68 THR B N 1
ATOM 2876 C CA . THR B 1 68 ? 21.571 9.541 37.110 1.00 8.48 68 THR B CA 1
ATOM 2877 C C . THR B 1 68 ? 21.612 9.806 35.616 1.00 9.14 68 THR B C 1
ATOM 2878 O O . THR B 1 68 ? 21.591 10.949 35.148 1.00 9.46 68 THR B O 1
ATOM 2882 N N . THR B 1 69 ? 21.631 8.707 34.882 1.00 8.83 69 THR B N 1
ATOM 2883 C CA . THR B 1 69 ? 21.651 8.696 33.435 1.00 10.45 69 THR B CA 1
ATOM 2884 C C . THR B 1 69 ? 20.641 7.607 33.067 1.00 10.27 69 THR B C 1
ATOM 2885 O O . THR B 1 69 ? 20.659 6.530 33.657 1.00 9.50 69 THR B O 1
ATOM 2889 N N . GLU B 1 70 ? 19.737 7.885 32.130 1.00 9.35 70 GLU B N 1
ATOM 2890 C CA . GLU B 1 70 ? 18.734 6.888 31.748 1.00 8.24 70 GLU B CA 1
ATOM 2891 C C . GLU B 1 70 ? 19.321 5.596 31.200 1.00 10.02 70 GLU B C 1
ATOM 2892 O O . GLU B 1 70 ? 18.770 4.512 31.411 1.00 12.24 70 GLU B O 1
ATOM 2898 N N . LYS B 1 71 ? 20.447 5.705 30.508 1.00 9.23 71 LYS B N 1
ATOM 2899 C CA . LYS B 1 71 ? 21.063 4.535 29.907 1.00 10.37 71 LYS B CA 1
ATOM 2900 C C . LYS B 1 71 ? 21.665 3.547 30.899 1.00 12.28 71 LYS B C 1
ATOM 2901 O O . LYS B 1 71 ? 21.583 2.335 30.687 1.00 13.18 71 LYS B O 1
ATOM 2907 N N . ASP B 1 72 ? 22.190 4.038 32.017 1.00 9.73 72 ASP B N 1
ATOM 2908 C CA . ASP B 1 72 ? 22.842 3.124 32.953 1.00 8.88 72 ASP B CA 1
ATOM 2909 C C . ASP B 1 72 ? 22.501 3.176 34.435 1.00 8.28 72 ASP B C 1
ATOM 2910 O O . ASP B 1 72 ? 23.123 2.456 35.216 1.00 8.57 72 ASP B O 1
ATOM 2915 N N . GLU B 1 73 ? 21.532 3.993 34.837 1.00 8.56 73 GLU B N 1
ATOM 2916 C CA . GLU B 1 73 ? 21.202 4.066 36.261 1.00 8.04 73 GLU B CA 1
ATOM 2917 C C . GLU B 1 73 ? 20.859 2.712 36.878 1.00 8.75 73 GLU B C 1
ATOM 2918 O O . GLU B 1 73 ? 21.074 2.506 38.070 1.00 8.86 73 GLU B O 1
ATOM 2924 N N . PHE B 1 74 ? 20.377 1.775 36.062 1.00 7.45 74 PHE B N 1
ATOM 2925 C CA . PHE B 1 74 ? 20.025 0.451 36.562 1.00 7.84 74 PHE B CA 1
ATOM 2926 C C . PHE B 1 74 ? 21.212 -0.262 37.221 1.00 8.59 74 PHE B C 1
ATOM 2927 O O . PHE B 1 74 ? 21.025 -1.030 38.164 1.00 9.70 74 PHE B O 1
ATOM 2935 N N . MET B 1 75 ? 22.426 -0.004 36.732 1.00 8.27 75 MET B N 1
ATOM 2936 C CA . MET B 1 75 ? 23.630 -0.647 37.271 1.00 10.11 75 MET B CA 1
ATOM 2937 C C . MET B 1 75 ? 23.844 -0.298 38.731 1.00 9.37 75 MET B C 1
ATOM 2938 O O . MET B 1 75 ? 24.197 -1.148 39.548 1.00 9.14 75 MET B O 1
ATOM 2943 N N . TYR B 1 76 ? 23.674 0.982 39.031 1.00 8.19 76 TYR B N 1
ATOM 2944 C CA . TYR B 1 76 ? 23.846 1.498 40.376 1.00 6.82 76 TYR B CA 1
ATOM 2945 C C . TYR B 1 76 ? 22.691 1.128 41.300 1.00 8.77 76 TYR B C 1
ATOM 2946 O O . TYR B 1 76 ? 22.897 0.547 42.364 1.00 8.83 76 TYR B O 1
ATOM 2955 N N . HIS B 1 77 ? 21.470 1.424 40.873 1.00 7.81 77 HIS B N 1
ATOM 2956 C CA . HIS B 1 77 ? 20.314 1.146 41.706 1.00 7.07 77 HIS B CA 1
ATOM 2957 C C . HIS B 1 77 ? 20.118 -0.329 42.017 1.00 8.18 77 HIS B C 1
ATOM 2958 O O . HIS B 1 77 ? 19.735 -0.673 43.138 1.00 8.86 77 HIS B O 1
ATOM 2965 N N . GLU B 1 78 ? 20.414 -1.207 41.061 1.00 7.89 78 GLU B N 1
ATOM 2966 C CA . GLU B 1 78 ? 20.259 -2.636 41.316 1.00 7.65 78 GLU B CA 1
ATOM 2967 C C . GLU B 1 78 ? 21.280 -3.162 42.316 1.00 7.56 78 GLU B C 1
ATOM 2968 O O . GLU B 1 78 ? 20.940 -3.968 43.180 1.00 9.20 78 GLU B O 1
ATOM 2974 N N . MET B 1 79 ? 22.527 -2.711 42.213 1.00 8.13 79 MET B N 1
ATOM 2975 C CA . MET B 1 79 ? 23.540 -3.191 43.149 1.00 7.62 79 MET B CA 1
ATOM 2976 C C . MET B 1 79 ? 23.355 -2.636 44.551 1.00 8.11 79 MET B C 1
ATOM 2977 O O . MET B 1 79 ? 23.541 -3.357 45.530 1.00 10.00 79 MET B O 1
ATOM 2982 N N . LEU B 1 80 ? 22.951 -1.374 44.653 1.00 8.86 80 LEU B N 1
ATOM 2983 C CA . LEU B 1 80 ? 22.742 -0.769 45.963 1.00 9.58 80 LEU B CA 1
ATOM 2984 C C . LEU B 1 80 ? 21.560 -1.398 46.691 1.00 9.60 80 LEU B C 1
ATOM 2985 O O . LEU B 1 80 ? 21.642 -1.678 47.887 1.00 10.45 80 LEU B O 1
ATOM 2990 N N . ALA B 1 81 ? 20.484 -1.671 45.958 1.00 8.48 81 ALA B N 1
ATOM 2991 C CA . ALA B 1 81 ? 19.275 -2.222 46.563 1.00 8.21 81 ALA B CA 1
ATOM 2992 C C . ALA B 1 81 ? 19.146 -3.732 46.698 1.00 8.10 81 ALA B C 1
ATOM 2993 O O . ALA B 1 81 ? 18.773 -4.228 47.759 1.00 9.59 81 ALA B O 1
ATOM 2995 N N . HIS B 1 82 ? 19.449 -4.470 45.640 1.00 8.09 82 HIS B N 1
ATOM 2996 C CA . HIS B 1 82 ? 19.253 -5.913 45.678 1.00 7.94 82 HIS B CA 1
ATOM 2997 C C . HIS B 1 82 ? 20.159 -6.747 46.555 1.00 10.09 82 HIS B C 1
ATOM 2998 O O . HIS B 1 82 ? 19.734 -7.791 47.056 1.00 10.71 82 HIS B O 1
ATOM 3005 N N . VAL B 1 83 ? 21.391 -6.295 46.771 1.00 8.92 83 VAL B N 1
ATOM 3006 C CA . VAL B 1 83 ? 22.290 -7.044 47.639 1.00 8.90 83 VAL B CA 1
ATOM 3007 C C . VAL B 1 83 ? 21.680 -7.151 49.048 1.00 9.82 83 VAL B C 1
ATOM 3008 O O . VAL B 1 83 ? 21.485 -8.258 49.552 1.00 10.10 83 VAL B O 1
ATOM 3012 N N . PRO B 1 84 ? 21.327 -6.017 49.683 1.00 8.64 84 PRO B N 1
ATOM 3013 C CA . PRO B 1 84 ? 20.739 -6.169 51.021 1.00 9.90 84 PRO B CA 1
ATOM 3014 C C . PRO B 1 84 ? 19.311 -6.731 51.013 1.00 10.31 84 PRO B C 1
ATOM 3015 O O . PRO B 1 84 ? 18.944 -7.496 51.904 1.00 10.94 84 PRO B O 1
ATOM 3019 N N . MET B 1 85 ? 18.517 -6.394 49.998 1.00 9.21 85 MET B N 1
ATOM 3020 C CA . MET B 1 85 ? 17.140 -6.888 49.944 1.00 9.21 85 MET B CA 1
ATOM 3021 C C . MET B 1 85 ? 17.056 -8.410 49.860 1.00 10.89 85 MET B C 1
ATOM 3022 O O . MET B 1 85 ? 16.247 -9.024 50.559 1.00 12.28 85 MET B O 1
ATOM 3027 N N . PHE B 1 86 ? 17.889 -9.021 49.021 1.00 9.39 86 PHE B N 1
ATOM 3028 C CA . PHE B 1 86 ? 17.890 -10.475 48.880 1.00 9.62 86 PHE B CA 1
ATOM 3029 C C . PHE B 1 86 ? 18.527 -11.186 50.070 1.00 11.39 86 PHE B C 1
ATOM 3030 O O . PHE B 1 86 ? 18.215 -12.348 50.335 1.00 12.66 86 PHE B O 1
ATOM 3038 N N . LEU B 1 87 ? 19.423 -10.499 50.775 1.00 11.62 87 LEU B N 1
ATOM 3039 C CA . LEU B 1 87 ? 20.075 -11.091 51.943 1.00 11.14 87 LEU B CA 1
ATOM 3040 C C . LEU B 1 87 ? 19.167 -11.127 53.165 1.00 14.32 87 LEU B C 1
ATOM 3041 O O . LEU B 1 87 ? 19.328 -11.985 54.031 1.00 15.97 87 LEU B O 1
ATOM 3046 N N . HIS B 1 88 ? 18.215 -10.202 53.239 1.00 11.71 88 HIS B N 1
ATOM 3047 C CA . HIS B 1 88 ? 17.290 -10.188 54.362 1.00 10.87 88 HIS B CA 1
ATOM 3048 C C . HIS B 1 88 ? 16.280 -11.327 54.179 1.00 13.70 88 HIS B C 1
ATOM 3049 O O . HIS B 1 88 ? 15.763 -11.533 53.082 1.00 14.33 88 HIS B O 1
ATOM 3056 N N . PRO B 1 89 ? 15.982 -12.078 55.254 1.00 15.33 89 PRO B N 1
ATOM 3057 C CA . PRO B 1 89 ? 15.027 -13.191 55.169 1.00 15.44 89 PRO B CA 1
ATOM 3058 C C . PRO B 1 89 ? 13.581 -12.833 54.803 1.00 15.18 89 PRO B C 1
ATOM 3059 O O . PRO B 1 89 ? 12.888 -13.636 54.177 1.00 17.80 89 PRO B O 1
ATOM 3063 N N . ASN B 1 90 ? 13.136 -11.633 55.169 1.00 15.06 90 ASN B N 1
ATOM 3064 C CA . ASN B 1 90 ? 11.767 -11.196 54.882 1.00 15.80 90 ASN B CA 1
ATOM 3065 C C . ASN B 1 90 ? 11.660 -9.689 55.126 1.00 15.29 90 ASN B C 1
ATOM 3066 O O . ASN B 1 90 ? 11.103 -9.242 56.133 1.00 16.15 90 ASN B O 1
ATOM 3071 N N . PRO B 1 91 ? 12.207 -8.880 54.200 1.00 14.14 91 PRO B N 1
ATOM 3072 C CA . PRO B 1 91 ? 12.183 -7.418 54.317 1.00 14.53 91 PRO B CA 1
ATOM 3073 C C . PRO B 1 91 ? 10.815 -6.786 54.103 1.00 14.34 91 PRO B C 1
ATOM 3074 O O . PRO B 1 91 ? 10.292 -6.772 52.990 1.00 15.90 91 PRO B O 1
ATOM 3078 N N . LYS B 1 92 ? 10.251 -6.250 55.182 1.00 13.22 92 LYS B N 1
ATOM 3079 C CA . LYS B 1 92 ? 8.932 -5.624 55.140 1.00 12.61 92 LYS B CA 1
ATOM 3080 C C . LYS B 1 92 ? 8.955 -4.105 55.256 1.00 12.12 92 LYS B C 1
ATOM 3081 O O . LYS B 1 92 ? 8.163 -3.423 54.608 1.00 13.23 92 LYS B O 1
ATOM 3087 N N . LYS B 1 93 ? 9.835 -3.581 56.107 1.00 10.50 93 LYS B N 1
ATOM 3088 C CA . LYS B 1 93 ? 9.955 -2.143 56.317 1.00 11.15 93 LYS B CA 1
ATOM 3089 C C . LYS B 1 93 ? 11.354 -1.688 55.926 1.00 11.00 93 LYS B C 1
ATOM 3090 O O . LYS B 1 93 ? 12.350 -2.138 56.499 1.00 12.80 93 LYS B O 1
ATOM 3096 N N . VAL B 1 94 ? 11.413 -0.812 54.927 1.00 10.75 94 VAL B N 1
ATOM 3097 C CA . VAL B 1 94 ? 12.677 -0.306 54.398 1.00 10.27 94 VAL B CA 1
ATOM 3098 C C . VAL B 1 94 ? 12.773 1.215 54.478 1.00 8.64 94 VAL B C 1
ATOM 3099 O O . VAL B 1 94 ? 11.780 1.915 54.288 1.00 11.99 94 VAL B O 1
ATOM 3103 N N . LEU B 1 95 ? 13.969 1.714 54.787 1.00 9.27 95 LEU B N 1
ATOM 3104 C CA . LEU B 1 95 ? 14.231 3.148 54.843 1.00 9.19 95 LEU B CA 1
ATOM 3105 C C . LEU B 1 95 ? 15.365 3.452 53.865 1.00 9.89 95 LEU B C 1
ATOM 3106 O O . LEU B 1 95 ? 16.425 2.821 53.919 1.00 10.32 95 LEU B O 1
ATOM 3111 N N . ILE B 1 96 ? 15.105 4.369 52.938 1.00 9.49 96 ILE B N 1
ATOM 3112 C CA . ILE B 1 96 ? 16.099 4.798 51.958 1.00 9.44 96 ILE B CA 1
ATOM 3113 C C . ILE B 1 96 ? 16.393 6.268 52.235 1.00 8.28 96 ILE B C 1
ATOM 3114 O O . ILE B 1 96 ? 15.482 7.099 52.269 1.00 9.68 96 ILE B O 1
ATOM 3119 N N . ILE B 1 97 ? 17.663 6.575 52.480 1.00 9.59 97 ILE B N 1
ATOM 3120 C CA . ILE B 1 97 ? 18.093 7.942 52.746 1.00 10.98 97 ILE B CA 1
ATOM 3121 C C . ILE B 1 97 ? 18.812 8.433 51.497 1.00 11.79 97 ILE B C 1
ATOM 3122 O O . ILE B 1 97 ? 19.759 7.804 51.030 1.00 11.92 97 ILE B O 1
ATOM 3127 N N . GLY B 1 98 ? 18.373 9.578 50.987 1.00 13.31 98 GLY B N 1
ATOM 3128 C CA . GLY B 1 98 ? 18.929 10.103 49.758 1.00 16.14 98 GLY B CA 1
ATOM 3129 C C . GLY B 1 98 ? 18.054 9.508 48.666 1.00 19.26 98 GLY B C 1
ATOM 3130 O O . GLY B 1 98 ? 16.875 9.236 48.901 1.00 27.20 98 GLY B O 1
ATOM 3131 N N . GLY B 1 99 ? 18.621 9.288 47.488 1.00 22.31 99 GLY B N 1
ATOM 3132 C CA . GLY B 1 99 ? 17.864 8.701 46.394 1.00 14.21 99 GLY B CA 1
ATOM 3133 C C . GLY B 1 99 ? 16.654 9.498 45.946 1.00 9.64 99 GLY B C 1
ATOM 3134 O O . GLY B 1 99 ? 15.597 8.928 45.666 1.00 11.93 99 GLY B O 1
ATOM 3135 N N . GLY B 1 100 ? 16.822 10.814 45.855 1.00 11.21 100 GLY B N 1
ATOM 3136 C CA . GLY B 1 100 ? 15.739 11.693 45.447 1.00 11.65 100 GLY B CA 1
ATOM 3137 C C . GLY B 1 100 ? 15.169 11.435 44.064 1.00 9.99 100 GLY B C 1
ATOM 3138 O O . GLY B 1 100 ? 14.052 11.851 43.768 1.00 11.68 100 GLY B O 1
ATOM 3139 N N . ASP B 1 101 ? 15.943 10.765 43.216 1.00 10.29 101 ASP B N 1
ATOM 3140 C CA . ASP B 1 101 ? 15.507 10.435 41.860 1.00 9.79 101 ASP B CA 1
ATOM 3141 C C . ASP B 1 101 ? 14.477 9.307 41.874 1.00 10.51 101 ASP B C 1
ATOM 3142 O O . ASP B 1 101 ? 13.694 9.172 40.935 1.00 10.91 101 ASP B O 1
ATOM 3147 N N . GLY B 1 102 ? 14.523 8.471 42.914 1.00 9.64 102 GLY B N 1
ATOM 3148 C CA . GLY B 1 102 ? 13.586 7.366 43.048 1.00 9.09 102 GLY B CA 1
ATOM 3149 C C . GLY B 1 102 ? 14.039 5.991 42.583 1.00 10.28 102 GLY B C 1
ATOM 3150 O O . GLY B 1 102 ? 13.347 4.996 42.829 1.00 9.94 102 GLY B O 1
ATOM 3151 N N . GLY B 1 103 ? 15.203 5.918 41.939 1.00 8.79 103 GLY B N 1
ATOM 3152 C CA . GLY B 1 103 ? 15.705 4.648 41.431 1.00 8.37 103 GLY B CA 1
ATOM 3153 C C . GLY B 1 103 ? 15.831 3.515 42.434 1.00 7.90 103 GLY B C 1
ATOM 3154 O O . GLY B 1 103 ? 15.436 2.377 42.153 1.00 9.25 103 GLY B O 1
ATOM 3155 N N . THR B 1 104 ? 16.401 3.813 43.598 1.00 8.25 104 THR B N 1
ATOM 3156 C CA . THR B 1 104 ? 16.565 2.804 44.641 1.00 8.82 104 THR B CA 1
ATOM 3157 C C . THR B 1 104 ? 15.199 2.350 45.153 1.00 7.95 104 THR B C 1
ATOM 3158 O O . THR B 1 104 ? 14.978 1.155 45.362 1.00 9.61 104 THR B O 1
ATOM 3162 N N . LEU B 1 105 ? 14.280 3.300 45.309 1.00 8.01 105 LEU B N 1
ATOM 3163 C CA . LEU B 1 105 ? 12.921 2.987 45.751 1.00 8.70 105 LEU B CA 1
ATOM 3164 C C . LEU B 1 105 ? 12.263 2.038 44.745 1.00 8.96 105 LEU B C 1
ATOM 3165 O O . LEU B 1 105 ? 11.621 1.063 45.130 1.00 10.58 105 LEU B O 1
ATOM 3170 N N . ARG B 1 106 ? 12.461 2.308 43.456 1.00 9.32 106 ARG B N 1
ATOM 3171 C CA . ARG B 1 106 ? 11.891 1.477 42.396 1.00 8.31 106 ARG B CA 1
ATOM 3172 C C . ARG B 1 106 ? 12.377 0.033 42.520 1.00 8.86 106 ARG B C 1
ATOM 3173 O O . ARG B 1 106 ? 11.587 -0.906 42.430 1.00 9.40 106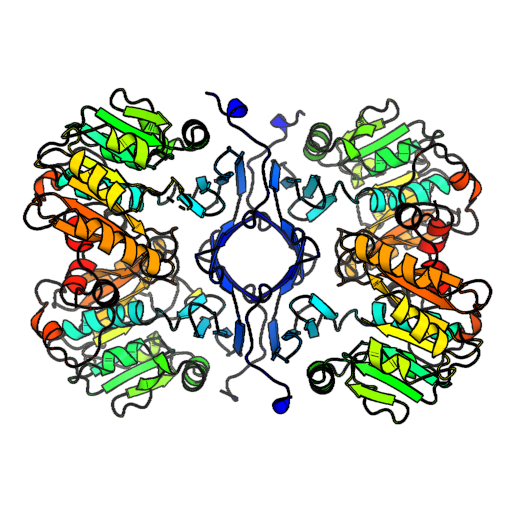 ARG B O 1
ATOM 3181 N N . GLU B 1 107 ? 13.677 -0.144 42.747 1.00 7.81 107 GLU B N 1
ATOM 3182 C CA . GLU B 1 107 ? 14.237 -1.484 42.885 1.00 7.10 107 GLU B CA 1
ATOM 3183 C C . GLU B 1 107 ? 13.735 -2.184 44.152 1.00 8.24 107 GLU B C 1
ATOM 3184 O O . GLU B 1 107 ? 13.415 -3.371 44.121 1.00 9.74 107 GLU B O 1
ATOM 3190 N N . VAL B 1 108 ? 13.660 -1.442 45.253 1.00 9.39 108 VAL B N 1
ATOM 3191 C CA . VAL B 1 108 ? 13.170 -1.987 46.520 1.00 9.30 108 VAL B CA 1
ATOM 3192 C C . VAL B 1 108 ? 11.723 -2.480 46.381 1.00 9.98 108 VAL B C 1
ATOM 3193 O O . VAL B 1 108 ? 11.378 -3.556 46.872 1.00 10.76 108 VAL B O 1
ATOM 3197 N N . LEU B 1 109 ? 10.898 -1.709 45.680 1.00 9.06 109 LEU B N 1
ATOM 3198 C CA . LEU B 1 109 ? 9.492 -2.068 45.493 1.00 8.84 109 LEU B CA 1
ATOM 3199 C C . LEU B 1 109 ? 9.258 -3.339 44.679 1.00 11.90 109 LEU B C 1
ATOM 3200 O O . LEU B 1 109 ? 8.150 -3.875 44.676 1.00 12.76 109 LEU B O 1
ATOM 3205 N N . LYS B 1 110 ? 10.290 -3.825 43.994 1.00 11.15 110 LYS B N 1
ATOM 3206 C CA . LYS B 1 110 ? 10.160 -5.058 43.219 1.00 10.13 110 LYS B CA 1
ATOM 3207 C C . LYS B 1 110 ? 10.031 -6.276 44.136 1.00 12.10 110 LYS B C 1
ATOM 3208 O O . LYS B 1 110 ? 9.567 -7.335 43.710 1.00 13.43 110 LYS B O 1
ATOM 3214 N N . HIS B 1 111 ? 10.446 -6.124 45.392 1.00 10.90 111 HIS B N 1
ATOM 3215 C CA . HIS B 1 111 ? 10.363 -7.211 46.366 1.00 11.03 111 HIS B CA 1
ATOM 3216 C C . HIS B 1 111 ? 8.967 -7.239 46.987 1.00 10.63 111 HIS B C 1
ATOM 3217 O O . HIS B 1 111 ? 8.557 -6.302 47.677 1.00 12.12 111 HIS B O 1
ATOM 3224 N N . ASP B 1 112 ? 8.231 -8.310 46.694 1.00 14.33 112 ASP B N 1
ATOM 3225 C CA . ASP B 1 112 ? 6.855 -8.484 47.167 1.00 14.04 112 ASP B CA 1
ATOM 3226 C C . ASP B 1 112 ? 6.643 -8.429 48.676 1.00 14.10 112 ASP B C 1
ATOM 3227 O O . ASP B 1 112 ? 5.552 -8.096 49.137 1.00 17.10 112 ASP B O 1
ATOM 3232 N N . SER B 1 113 ? 7.681 -8.752 49.441 1.00 13.33 113 SER B N 1
ATOM 3233 C CA . SER B 1 113 ? 7.585 -8.737 50.898 1.00 14.23 113 SER B CA 1
ATOM 3234 C C . SER B 1 113 ? 7.455 -7.329 51.476 1.00 14.58 113 SER B C 1
ATOM 3235 O O . SER B 1 113 ? 6.937 -7.152 52.580 1.00 13.63 113 SER B O 1
ATOM 3238 N N . VAL B 1 114 ? 7.916 -6.329 50.727 1.00 13.45 114 VAL B N 1
ATOM 3239 C CA . VAL B 1 114 ? 7.866 -4.941 51.174 1.00 11.09 114 VAL B CA 1
ATOM 3240 C C . VAL B 1 114 ? 6.450 -4.436 51.437 1.00 11.77 114 VAL B C 1
ATOM 3241 O O . VAL B 1 114 ? 5.575 -4.523 50.573 1.00 14.22 114 VAL B O 1
ATOM 3245 N N . GLU B 1 115 ? 6.239 -3.925 52.647 1.00 12.88 115 GLU B N 1
ATOM 3246 C CA . GLU B 1 115 ? 4.953 -3.377 53.064 1.00 13.48 115 GLU B CA 1
ATOM 3247 C C . GLU B 1 115 ? 5.035 -1.852 53.138 1.00 10.85 115 GLU B C 1
ATOM 3248 O O . GLU B 1 115 ? 4.059 -1.150 52.862 1.00 14.31 115 GLU B O 1
ATOM 3254 N N . LYS B 1 116 ? 6.211 -1.342 53.497 1.00 12.63 116 LYS B N 1
ATOM 3255 C CA . LYS B 1 116 ? 6.423 0.095 53.596 1.00 11.93 116 LYS B CA 1
ATOM 3256 C C . LYS B 1 116 ? 7.867 0.450 53.269 1.00 11.08 116 LYS B C 1
ATOM 3257 O O . LYS B 1 116 ? 8.803 -0.160 53.790 1.00 13.75 116 LYS B O 1
ATOM 3263 N N . ALA B 1 117 ? 8.034 1.393 52.348 1.00 11.30 117 ALA B N 1
ATOM 3264 C CA . ALA B 1 117 ? 9.352 1.863 51.951 1.00 10.33 117 ALA B CA 1
ATOM 3265 C C . ALA B 1 117 ? 9.355 3.380 52.077 1.00 10.89 117 ALA B C 1
ATOM 3266 O O . ALA B 1 117 ? 8.636 4.075 51.359 1.00 12.93 117 ALA B O 1
ATOM 3268 N N . ILE B 1 118 ? 10.121 3.885 53.040 1.00 11.45 118 ILE B N 1
ATOM 3269 C CA . ILE B 1 118 ? 10.214 5.318 53.268 1.00 10.01 118 ILE B CA 1
ATOM 3270 C C . ILE B 1 118 ? 11.399 5.906 52.519 1.00 12.72 118 ILE B C 1
ATOM 3271 O O . ILE B 1 118 ? 12.516 5.392 52.610 1.00 12.99 118 ILE B O 1
ATOM 3276 N N . LEU B 1 119 ? 11.130 6.938 51.727 1.00 9.93 119 LEU B N 1
ATOM 3277 C CA . LEU B 1 119 ? 12.175 7.629 50.985 1.00 10.00 119 LEU B CA 1
ATOM 3278 C C . LEU B 1 119 ? 12.372 8.975 51.671 1.00 11.81 119 LEU B C 1
ATOM 3279 O O . LEU B 1 119 ? 11.509 9.850 51.612 1.00 11.30 119 LEU B O 1
ATOM 3284 N N . CYS B 1 120 ? 13.496 9.105 52.369 1.00 10.82 120 CYS B N 1
ATOM 3285 C CA . CYS B 1 120 ? 13.828 10.321 53.095 1.00 12.27 120 CYS B CA 1
ATOM 3286 C C . CYS B 1 120 ? 14.778 11.169 52.255 1.00 11.85 120 CYS B C 1
ATOM 3287 O O . CYS B 1 120 ? 15.937 10.806 52.051 1.00 14.88 120 CYS B O 1
ATOM 3290 N N . GLU B 1 121 ? 14.265 12.292 51.767 1.00 11.70 121 GLU B N 1
ATOM 3291 C CA . GLU B 1 121 ? 15.016 13.212 50.917 1.00 12.84 121 GLU B CA 1
ATOM 3292 C C . GLU B 1 121 ? 15.078 14.591 51.568 1.00 12.76 121 GLU B C 1
ATOM 3293 O O . GLU B 1 121 ? 14.053 15.155 51.932 1.00 13.48 121 GLU B O 1
ATOM 3299 N N . VAL B 1 122 ? 16.280 15.149 51.675 1.00 11.43 122 VAL B N 1
ATOM 3300 C CA . VAL B 1 122 ? 16.453 16.450 52.315 1.00 12.36 122 VAL B CA 1
ATOM 3301 C C . VAL B 1 122 ? 15.917 17.647 51.520 1.00 13.86 122 VAL B C 1
ATOM 3302 O O . VAL B 1 122 ? 15.464 18.632 52.105 1.00 15.77 122 VAL B O 1
ATOM 3306 N N . ASP B 1 123 ? 15.919 17.534 50.193 1.00 11.38 123 ASP B N 1
ATOM 3307 C CA . ASP B 1 123 ? 15.487 18.619 49.313 1.00 13.77 123 ASP B CA 1
ATOM 3308 C C . ASP B 1 123 ? 14.165 18.343 48.592 1.00 12.46 123 ASP B C 1
ATOM 3309 O O . ASP B 1 123 ? 14.099 17.509 47.689 1.00 12.49 123 ASP B O 1
ATOM 3314 N N . GLY B 1 124 ? 13.129 19.093 48.956 1.00 13.96 124 GLY B N 1
ATOM 3315 C CA . GLY B 1 124 ? 11.828 18.919 48.333 1.00 12.57 124 GLY B CA 1
ATOM 3316 C C . GLY B 1 124 ? 11.812 19.207 46.842 1.00 13.13 124 GLY B C 1
ATOM 3317 O O . GLY B 1 124 ? 11.004 18.638 46.106 1.00 12.89 124 GLY B O 1
ATOM 3318 N N . LEU B 1 125 ? 12.692 20.101 46.395 1.00 13.07 125 LEU B N 1
ATOM 3319 C CA . LEU B 1 125 ? 12.764 20.448 44.978 1.00 12.08 125 LEU B CA 1
ATOM 3320 C C . LEU B 1 125 ? 13.265 19.265 44.151 1.00 11.36 125 LEU B C 1
ATOM 3321 O O . LEU B 1 125 ? 12.871 19.100 42.997 1.00 12.46 125 LEU B O 1
ATOM 3326 N N . VAL B 1 126 ? 14.127 18.441 44.744 1.00 11.43 126 VAL B N 1
ATOM 3327 C CA . VAL B 1 126 ? 14.635 17.260 44.049 1.00 10.68 126 VAL B CA 1
ATOM 3328 C C . VAL B 1 126 ? 13.479 16.288 43.809 1.00 10.87 126 VAL B C 1
ATOM 3329 O O . VAL B 1 126 ? 13.333 15.759 42.710 1.00 11.89 126 VAL B O 1
ATOM 3333 N N . ILE B 1 127 ? 12.632 16.091 44.819 1.00 11.98 127 ILE B N 1
ATOM 3334 C CA . ILE B 1 127 ? 11.483 15.197 44.673 1.00 10.91 127 ILE B CA 1
ATOM 3335 C C . ILE B 1 127 ? 10.531 15.718 43.597 1.00 12.43 127 ILE B C 1
ATOM 3336 O O . ILE B 1 127 ? 10.085 14.957 42.736 1.00 11.47 127 ILE B O 1
ATOM 3341 N N . GLU B 1 128 ? 10.227 17.013 43.637 1.00 11.95 128 GLU B N 1
ATOM 3342 C CA . GLU B 1 128 ? 9.317 17.582 42.651 1.00 11.89 128 GLU B CA 1
ATOM 3343 C C . GLU B 1 128 ? 9.865 17.522 41.231 1.00 11.92 128 GLU B C 1
ATOM 3344 O O . GLU B 1 128 ? 9.130 17.210 40.298 1.00 12.61 128 GLU B O 1
ATOM 3350 N N . ALA B 1 129 ? 11.160 17.785 41.076 1.00 10.61 129 ALA B N 1
ATOM 3351 C CA . ALA B 1 129 ? 11.783 17.734 39.755 1.00 12.49 129 ALA B CA 1
ATOM 3352 C C . ALA B 1 129 ? 11.820 16.296 39.247 1.00 11.46 129 ALA B C 1
ATOM 3353 O O . ALA B 1 129 ? 11.594 16.042 38.066 1.00 11.66 129 ALA B O 1
ATOM 3355 N N . ALA B 1 130 ? 12.099 15.351 40.142 1.00 9.66 130 ALA B N 1
ATOM 3356 C CA . ALA B 1 130 ? 12.154 13.943 39.762 1.00 9.08 130 ALA B CA 1
ATOM 3357 C C . ALA B 1 130 ? 10.781 13.427 39.343 1.00 9.27 130 ALA B C 1
ATOM 3358 O O . ALA B 1 130 ? 10.656 12.671 38.377 1.00 11.38 130 ALA B O 1
ATOM 3360 N N . ARG B 1 131 ? 9.750 13.852 40.067 1.00 11.24 131 ARG B N 1
ATOM 3361 C CA . ARG B 1 131 ? 8.384 13.438 39.776 1.00 12.00 131 ARG B CA 1
ATOM 3362 C C . ARG B 1 131 ? 7.959 13.904 38.386 1.00 10.37 131 ARG B C 1
ATOM 3363 O O . ARG B 1 131 ? 7.328 13.159 37.636 1.00 15.25 131 ARG B O 1
ATOM 3371 N N . LYS B 1 132 ? 8.367 15.115 38.028 1.00 11.89 132 LYS B N 1
ATOM 3372 C CA . LYS B 1 132 ? 7.997 15.705 36.750 1.00 11.88 132 LYS B CA 1
ATOM 3373 C C . LYS B 1 132 ? 8.889 15.367 35.557 1.00 14.53 132 LYS B C 1
ATOM 3374 O O . LYS B 1 132 ? 8.388 15.116 34.458 1.00 16.00 132 LYS B O 1
ATOM 3380 N N . TYR B 1 133 ? 10.196 15.290 35.786 1.00 12.41 133 TYR B N 1
ATOM 3381 C CA . TYR B 1 133 ? 11.141 15.064 34.697 1.00 11.23 133 TYR B CA 1
ATOM 3382 C C . TYR B 1 133 ? 11.934 13.762 34.646 1.00 13.70 133 TYR B C 1
ATOM 3383 O O . TYR B 1 133 ? 12.576 13.477 33.633 1.00 15.00 133 TYR B O 1
ATOM 3392 N N . LEU B 1 134 ? 11.926 12.993 35.731 1.00 11.01 134 LEU B N 1
ATOM 3393 C CA . LEU B 1 134 ? 12.684 11.741 35.782 1.00 11.00 134 LEU B CA 1
ATOM 3394 C C . LEU B 1 134 ? 11.757 10.545 35.984 1.00 10.84 134 LEU B C 1
ATOM 3395 O O . LEU B 1 134 ? 11.932 9.749 36.911 1.00 11.94 134 LEU B O 1
ATOM 3400 N N . LYS B 1 135 ? 10.815 10.390 35.059 1.00 12.94 135 LYS B N 1
ATOM 3401 C CA . LYS B 1 135 ? 9.819 9.325 35.112 1.00 14.57 135 LYS B CA 1
ATOM 3402 C C . LYS B 1 135 ? 10.357 7.898 35.215 1.00 11.04 135 LYS B C 1
ATOM 3403 O O . LYS B 1 135 ? 9.726 7.043 35.840 1.00 13.91 135 LYS B O 1
ATOM 3409 N N . GLN B 1 136 ? 11.502 7.635 34.592 1.00 11.11 136 GLN B N 1
ATOM 3410 C CA . GLN B 1 136 ? 12.084 6.295 34.617 1.00 9.38 136 GLN B CA 1
ATOM 3411 C C . GLN B 1 136 ? 12.445 5.851 36.031 1.00 11.61 136 GLN B C 1
ATOM 3412 O O . GLN B 1 136 ? 12.310 4.678 36.368 1.00 12.18 136 GLN B O 1
ATOM 3418 N N . THR B 1 137 ? 12.891 6.795 36.852 1.00 10.97 137 THR B N 1
ATOM 3419 C CA . THR B 1 137 ? 13.278 6.477 38.220 1.00 11.11 137 THR B CA 1
ATOM 3420 C C . THR B 1 137 ? 12.241 6.829 39.280 1.00 10.83 137 THR B C 1
ATOM 3421 O O . THR B 1 137 ? 12.180 6.171 40.314 1.00 12.84 137 THR B O 1
ATOM 3425 N N . SER B 1 138 ? 11.404 7.831 39.017 1.00 9.15 138 SER B N 1
ATOM 3426 C CA . SER B 1 138 ? 10.398 8.252 39.996 1.00 10.14 138 SER B CA 1
ATOM 3427 C C . SER B 1 138 ? 9.048 7.543 39.898 1.00 11.87 138 SER B C 1
ATOM 3428 O O . SER B 1 138 ? 8.095 7.934 40.572 1.00 13.45 138 SER B O 1
ATOM 3431 N N . CYS B 1 139 ? 8.987 6.474 39.109 1.00 12.80 139 CYS B N 1
ATOM 3432 C CA . CYS B 1 139 ? 7.746 5.724 38.914 1.00 14.48 139 CYS B CA 1
ATOM 3433 C C . CYS B 1 139 ? 7.145 5.111 40.177 1.00 17.05 139 CYS B C 1
ATOM 3434 O O . CYS B 1 139 ? 5.956 4.788 40.204 1.00 21.17 139 CYS B O 1
ATOM 3437 N N . GLY B 1 140 ? 7.959 4.960 41.218 1.00 16.18 140 GLY B N 1
ATOM 3438 C CA . GLY B 1 140 ? 7.474 4.384 42.462 1.00 14.82 140 GLY B CA 1
ATOM 3439 C C . GLY B 1 140 ? 6.929 5.381 43.471 1.00 15.44 140 GLY B C 1
ATOM 3440 O O . GLY B 1 140 ? 6.396 4.975 44.505 1.00 15.77 140 GLY B O 1
ATOM 3441 N N . PHE B 1 141 ? 7.057 6.676 43.181 1.00 16.11 141 PHE B N 1
ATOM 3442 C CA . PHE B 1 141 ? 6.580 7.734 44.077 1.00 15.52 141 PHE B CA 1
ATOM 3443 C C . PHE B 1 141 ? 5.107 7.585 44.453 1.00 17.45 141 PHE B C 1
ATOM 3444 O O . PHE B 1 141 ? 4.718 7.888 45.580 1.00 21.25 141 PHE B O 1
ATOM 3452 N N . ASP B 1 142 ? 4.296 7.140 43.497 1.00 19.20 142 ASP B N 1
ATOM 3453 C CA . ASP B 1 142 ? 2.861 6.967 43.708 1.00 22.90 142 ASP B CA 1
ATOM 3454 C C . ASP B 1 142 ? 2.428 5.605 44.254 1.00 19.89 142 ASP B C 1
ATOM 3455 O O . ASP B 1 142 ? 1.237 5.374 44.470 1.00 22.41 142 ASP B O 1
ATOM 3460 N N . ASP B 1 143 ? 3.386 4.704 44.468 1.00 16.68 143 ASP B N 1
ATOM 3461 C CA . ASP B 1 143 ? 3.084 3.377 45.006 1.00 14.96 143 ASP B CA 1
ATOM 3462 C C . ASP B 1 143 ? 2.594 3.558 46.446 1.00 13.76 143 ASP B C 1
ATOM 3463 O O . ASP B 1 143 ? 3.205 4.287 47.226 1.00 13.96 143 ASP B O 1
ATOM 3468 N N . PRO B 1 144 ? 1.467 2.921 46.809 1.00 11.87 144 PRO B N 1
ATOM 3469 C CA . PRO B 1 144 ? 0.915 3.030 48.165 1.00 13.87 144 PRO B CA 1
ATOM 3470 C C . PRO B 1 144 ? 1.886 2.627 49.273 1.00 13.94 144 PRO B C 1
ATOM 3471 O O . PRO B 1 144 ? 1.757 3.079 50.413 1.00 16.99 144 PRO B O 1
ATOM 3475 N N . ARG B 1 145 ? 2.845 1.768 48.939 1.00 13.18 145 ARG B N 1
ATOM 3476 C CA . ARG B 1 145 ? 3.838 1.308 49.908 1.00 10.52 145 ARG B CA 1
ATOM 3477 C C . ARG B 1 145 ? 4.928 2.340 50.151 1.00 13.87 145 ARG B C 1
ATOM 3478 O O . ARG B 1 145 ? 5.644 2.269 51.148 1.00 15.11 145 ARG B O 1
ATOM 3486 N N . ALA B 1 146 ? 5.049 3.297 49.238 1.00 12.60 146 ALA B N 1
ATOM 3487 C CA . ALA B 1 146 ? 6.070 4.329 49.357 1.00 13.28 146 ALA B CA 1
ATOM 3488 C C . ALA B 1 146 ? 5.594 5.547 50.134 1.00 14.70 146 ALA B C 1
ATOM 3489 O O . ALA B 1 146 ? 4.462 6.006 49.968 1.00 15.64 146 ALA B O 1
ATOM 3491 N N . GLU B 1 147 ? 6.460 6.046 51.009 1.00 12.00 147 GLU B N 1
ATOM 3492 C CA . GLU B 1 147 ? 6.166 7.240 51.786 1.00 12.07 147 GLU B CA 1
ATOM 3493 C C . GLU B 1 147 ? 7.364 8.167 51.642 1.00 12.31 147 GLU B C 1
ATOM 3494 O O . GLU B 1 147 ? 8.477 7.814 52.037 1.00 12.87 147 GLU B O 1
ATOM 3500 N N . ILE B 1 148 ? 7.147 9.319 51.016 1.00 11.90 148 ILE B N 1
ATOM 3501 C CA . ILE B 1 148 ? 8.210 10.295 50.823 1.00 13.72 148 ILE B CA 1
ATOM 3502 C C . ILE B 1 148 ? 8.218 11.278 51.986 1.00 14.34 148 ILE B C 1
ATOM 3503 O O . ILE B 1 148 ? 7.191 11.880 52.311 1.00 15.25 148 ILE B O 1
ATOM 3508 N N . VAL B 1 149 ? 9.379 11.419 52.619 1.00 12.11 149 VAL B N 1
ATOM 3509 C CA . VAL B 1 149 ? 9.543 12.332 53.742 1.00 13.06 149 VAL B CA 1
ATOM 3510 C C . VAL B 1 149 ? 10.657 13.324 53.437 1.00 14.37 149 VAL B C 1
ATOM 3511 O O . VAL B 1 149 ? 11.760 12.928 53.055 1.00 13.80 149 VAL B O 1
ATOM 3515 N N . ILE B 1 150 ? 10.348 14.612 53.556 1.00 13.27 150 ILE B N 1
ATOM 3516 C CA . ILE B 1 150 ? 11.335 15.658 53.326 1.00 12.42 150 ILE B CA 1
ATOM 3517 C C . ILE B 1 150 ? 11.986 15.962 54.670 1.00 14.58 150 ILE B C 1
ATOM 3518 O O . ILE B 1 150 ? 11.387 16.609 55.538 1.00 16.19 150 ILE B O 1
ATOM 3523 N N . ALA B 1 151 ? 13.204 15.461 54.846 1.00 12.43 151 ALA B N 1
ATOM 3524 C CA . ALA B 1 151 ? 13.938 15.645 56.088 1.00 12.61 151 ALA B CA 1
ATOM 3525 C C . ALA B 1 151 ? 15.403 15.276 55.928 1.00 15.57 151 ALA B C 1
ATOM 3526 O O . ALA B 1 151 ? 15.797 14.649 54.942 1.00 14.03 151 ALA B O 1
ATOM 3528 N N . ASN B 1 152 ? 16.210 15.711 56.891 1.00 14.67 152 ASN B N 1
ATOM 3529 C CA . ASN B 1 152 ? 17.629 15.390 56.928 1.00 14.90 152 ASN B CA 1
ATOM 3530 C C . ASN B 1 152 ? 17.655 13.946 57.438 1.00 14.41 152 ASN B C 1
ATOM 3531 O O . ASN B 1 152 ? 17.132 13.657 58.515 1.00 14.20 152 ASN B O 1
ATOM 3536 N N . GLY B 1 153 ? 18.235 13.044 56.651 1.00 12.48 153 GLY B N 1
ATOM 3537 C CA . GLY B 1 153 ? 18.292 11.641 57.031 1.00 11.57 153 GLY B CA 1
ATOM 3538 C C . GLY B 1 153 ? 18.929 11.339 58.375 1.00 12.03 153 GLY B C 1
ATOM 3539 O O . GLY B 1 153 ? 18.513 10.402 59.061 1.00 13.29 153 GLY B O 1
ATOM 3540 N N . ALA B 1 154 ? 19.943 12.116 58.745 1.00 15.23 154 ALA B N 1
ATOM 3541 C CA . ALA B 1 154 ? 20.629 11.917 60.020 1.00 16.27 154 ALA B CA 1
ATOM 3542 C C . ALA B 1 154 ? 19.699 12.227 61.192 1.00 17.46 154 ALA B C 1
ATOM 3543 O O . ALA B 1 154 ? 19.742 11.556 62.223 1.00 20.63 154 ALA B O 1
ATOM 3545 N N . GLU B 1 155 ? 18.837 13.225 61.013 1.00 14.52 155 GLU B N 1
ATOM 3546 C CA . GLU B 1 155 ? 17.885 13.608 62.053 1.00 14.56 155 GLU B CA 1
ATOM 3547 C C . GLU B 1 155 ? 16.668 12.686 62.054 1.00 15.61 155 GLU B C 1
ATOM 3548 O O . GLU B 1 155 ? 16.124 12.361 63.109 1.00 17.47 155 GLU B O 1
ATOM 3554 N N . TYR B 1 156 ? 16.255 12.253 60.867 1.00 13.18 156 TYR B N 1
ATOM 3555 C CA . TYR B 1 156 ? 15.091 11.389 60.733 1.00 13.39 156 TYR B CA 1
ATOM 3556 C C . TYR B 1 156 ? 15.291 9.978 61.284 1.00 13.89 156 TYR B C 1
ATOM 3557 O O . TYR B 1 156 ? 14.448 9.469 62.024 1.00 15.51 156 TYR B O 1
ATOM 3566 N N . VAL B 1 157 ? 16.417 9.354 60.954 1.00 12.57 157 VAL B N 1
ATOM 3567 C CA . VAL B 1 157 ? 16.670 7.989 61.401 1.00 13.25 157 VAL B CA 1
ATOM 3568 C C . VAL B 1 157 ? 16.754 7.826 62.921 1.00 13.78 157 VAL B C 1
ATOM 3569 O O . VAL B 1 157 ? 16.333 6.800 63.456 1.00 14.22 157 VAL B O 1
ATOM 3573 N N . ARG B 1 158 ? 17.241 8.849 63.618 1.00 16.52 158 ARG B N 1
ATOM 3574 C CA . ARG B 1 158 ? 17.369 8.756 65.070 1.00 17.71 158 ARG B CA 1
ATOM 3575 C C . ARG B 1 158 ? 16.041 8.766 65.829 1.00 18.18 158 ARG B C 1
ATOM 3576 O O . ARG B 1 158 ? 16.013 8.563 67.046 1.00 19.61 158 ARG B O 1
ATOM 3584 N N . LYS B 1 159 ? 14.943 8.971 65.106 1.00 17.41 159 LYS B N 1
ATOM 3585 C CA . LYS B 1 159 ? 13.609 8.971 65.708 1.00 18.27 159 LYS B CA 1
ATOM 3586 C C . LYS B 1 159 ? 13.102 7.539 65.874 1.00 20.34 159 LYS B C 1
ATOM 3587 O O . LYS B 1 159 ? 12.112 7.297 66.569 1.00 22.47 159 LYS B O 1
ATOM 3593 N N . PHE B 1 160 ? 13.794 6.594 65.244 1.00 17.42 160 PHE B N 1
ATOM 3594 C CA . PHE B 1 160 ? 13.382 5.197 65.272 1.00 15.65 160 PHE B CA 1
ATOM 3595 C C . PHE B 1 160 ? 14.322 4.240 65.986 1.00 15.41 160 PHE B C 1
ATOM 3596 O O . PHE B 1 160 ? 15.543 4.399 65.953 1.00 16.89 160 PHE B O 1
ATOM 3604 N N . LYS B 1 161 ? 13.727 3.232 66.619 1.00 15.06 161 LYS B N 1
ATOM 3605 C CA . LYS B 1 161 ? 14.466 2.205 67.343 1.00 15.42 161 LYS B CA 1
ATOM 3606 C C . LYS B 1 161 ? 13.814 0.853 67.070 1.00 14.99 161 LYS B C 1
ATOM 3607 O O . LYS B 1 161 ? 12.595 0.715 67.210 1.00 16.14 161 LYS B O 1
ATOM 3613 N N . ASN B 1 162 ? 14.609 -0.118 66.620 1.00 14.40 162 ASN B N 1
ATOM 3614 C CA . ASN B 1 162 ? 14.112 -1.472 66.352 1.00 13.24 162 ASN B CA 1
ATOM 3615 C C . ASN B 1 162 ? 12.875 -1.420 65.448 1.00 16.69 162 ASN B C 1
ATOM 3616 O O . ASN B 1 162 ? 11.876 -2.101 65.693 1.00 17.62 162 ASN B O 1
ATOM 3621 N N . GLU B 1 163 ? 12.982 -0.655 64.365 1.00 15.90 163 GLU B N 1
ATOM 3622 C CA . GLU B 1 163 ? 11.867 -0.439 63.450 1.00 15.59 163 GLU B CA 1
ATOM 3623 C C . GLU B 1 163 ? 12.009 -0.966 62.026 1.00 15.38 163 GLU B C 1
ATOM 3624 O O . GLU B 1 163 ? 11.056 -1.498 61.466 1.00 15.22 163 GLU B O 1
ATOM 3630 N N . PHE B 1 164 ? 13.189 -0.811 61.438 1.00 11.96 164 PHE B N 1
ATOM 3631 C CA . PHE B 1 164 ? 13.393 -1.224 60.052 1.00 10.96 164 PHE B CA 1
ATOM 3632 C C . PHE B 1 164 ? 14.096 -2.551 59.836 1.00 11.19 164 PHE B C 1
ATOM 3633 O O . PHE B 1 164 ? 14.886 -2.993 60.665 1.00 12.12 164 PHE B O 1
ATOM 3641 N N . ASP B 1 165 ? 13.790 -3.181 58.704 1.00 11.21 165 ASP B N 1
ATOM 3642 C CA . ASP B 1 165 ? 14.414 -4.440 58.316 1.00 12.21 165 ASP B CA 1
ATOM 3643 C C . ASP B 1 165 ? 15.639 -4.143 57.458 1.00 10.35 165 ASP B C 1
ATOM 3644 O O . ASP B 1 165 ? 16.629 -4.871 57.502 1.00 10.43 165 ASP B O 1
ATOM 3649 N N . VAL B 1 166 ? 15.549 -3.074 56.668 1.00 10.24 166 VAL B N 1
ATOM 3650 C CA . VAL B 1 166 ? 16.623 -2.676 55.761 1.00 10.61 166 VAL B CA 1
ATOM 3651 C C . VAL B 1 166 ? 16.773 -1.158 55.703 1.00 8.48 166 VAL B C 1
ATOM 3652 O O . VAL B 1 166 ? 15.779 -0.429 55.675 1.00 10.00 166 VAL B O 1
ATOM 3656 N N . ILE B 1 167 ? 18.020 -0.689 55.741 1.00 8.95 167 ILE B N 1
ATOM 3657 C CA . ILE B 1 167 ? 18.323 0.734 55.620 1.00 9.20 167 ILE B CA 1
ATOM 3658 C C . ILE B 1 167 ? 19.356 0.861 54.507 1.00 7.82 167 ILE B C 1
ATOM 3659 O O . ILE B 1 167 ? 20.363 0.151 54.497 1.00 9.29 167 ILE B O 1
ATOM 3664 N N . ILE B 1 168 ? 19.063 1.730 53.544 1.00 8.24 168 ILE B N 1
ATOM 3665 C CA . ILE B 1 168 ? 19.935 1.959 52.394 1.00 8.48 168 ILE B CA 1
ATOM 3666 C C . ILE B 1 168 ? 20.291 3.437 52.298 1.00 8.45 168 ILE B C 1
ATOM 3667 O O . ILE B 1 168 ? 19.413 4.288 52.356 1.00 8.59 168 ILE B O 1
ATOM 3672 N N . ILE B 1 169 ? 21.584 3.738 52.187 1.00 9.51 169 ILE B N 1
ATOM 3673 C CA . ILE B 1 169 ? 22.036 5.123 52.073 1.00 9.50 169 ILE B CA 1
ATOM 3674 C C . ILE B 1 169 ? 22.469 5.366 50.628 1.00 9.69 169 ILE B C 1
ATOM 3675 O O . ILE B 1 169 ? 23.458 4.791 50.163 1.00 9.35 169 ILE B O 1
ATOM 3680 N N . ASP B 1 170 ? 21.692 6.187 49.922 1.00 10.40 170 ASP B N 1
ATOM 3681 C CA . ASP B 1 170 ? 21.935 6.540 48.520 1.00 10.87 170 ASP B CA 1
ATOM 3682 C C . ASP B 1 170 ? 22.873 7.766 48.463 1.00 17.93 170 ASP B C 1
ATOM 3683 O O . ASP B 1 170 ? 23.323 8.236 49.504 1.00 15.79 170 ASP B O 1
ATOM 3688 N N . SER B 1 171 ? 23.141 8.304 47.272 1.00 19.28 171 SER B N 1
ATOM 3689 C CA . SER B 1 171 ? 24.090 9.418 47.137 1.00 20.29 171 SER B CA 1
ATOM 3690 C C . SER B 1 171 ? 23.626 10.817 46.735 1.00 21.36 171 SER B C 1
ATOM 3691 O O . SER B 1 171 ? 24.471 11.699 46.553 1.00 20.19 171 SER B O 1
ATOM 3694 N N . THR B 1 172 ? 22.321 11.049 46.623 1.00 20.42 172 THR B N 1
ATOM 3695 C CA . THR B 1 172 ? 21.840 12.366 46.195 1.00 19.94 172 THR B CA 1
ATOM 3696 C C . THR B 1 172 ? 21.764 13.468 47.253 1.00 19.98 172 THR B C 1
ATOM 3697 O O . THR B 1 172 ? 21.570 14.633 46.907 1.00 19.27 172 THR B O 1
ATOM 3701 N N . ASP B 1 173 ? 21.932 13.121 48.528 1.00 20.88 173 ASP B N 1
ATOM 3702 C CA . ASP B 1 173 ? 21.844 14.122 49.594 1.00 23.01 173 ASP B CA 1
ATOM 3703 C C . ASP B 1 173 ? 23.175 14.614 50.142 1.00 25.56 173 ASP B C 1
ATOM 3704 O O . ASP B 1 173 ? 23.970 13.832 50.668 1.00 25.54 173 ASP B O 1
ATOM 3709 N N . PRO B 1 174 ? 23.435 15.927 50.017 1.00 28.78 174 PRO B N 1
ATOM 3710 C CA . PRO B 1 174 ? 24.665 16.566 50.494 1.00 35.23 174 PRO B CA 1
ATOM 3711 C C . PRO B 1 174 ? 24.546 16.919 51.978 1.00 39.60 174 PRO B C 1
ATOM 3712 O O . PRO B 1 174 ? 23.448 16.905 52.541 1.00 41.17 174 PRO B O 1
ATOM 3716 N N . THR B 1 175 ? 25.675 17.240 52.604 1.00 45.97 175 THR B N 1
ATOM 3717 C CA . THR B 1 175 ? 25.693 17.596 54.020 1.00 51.98 175 THR B CA 1
ATOM 3718 C C . THR B 1 175 ? 26.994 18.287 54.418 1.00 55.01 175 THR B C 1
ATOM 3719 O O . THR B 1 175 ? 27.272 18.460 55.607 1.00 58.00 175 THR B O 1
ATOM 3721 N N . ALA B 1 176 ? 27.778 18.685 53.417 1.00 56.98 176 ALA B N 1
ATOM 3722 C CA . ALA B 1 176 ? 29.058 19.362 53.626 1.00 58.07 176 ALA B CA 1
ATOM 3723 C C . ALA B 1 176 ? 30.037 18.513 54.433 1.00 58.52 176 ALA B C 1
ATOM 3724 O O . ALA B 1 176 ? 30.765 17.690 53.877 1.00 58.54 176 ALA B O 1
ATOM 3726 N N . HIS B 1 181 ? 27.025 14.721 57.370 1.00 38.08 181 HIS B N 1
ATOM 3727 C CA . HIS B 1 181 ? 26.120 14.295 58.432 1.00 34.74 181 HIS B CA 1
ATOM 3728 C C . HIS B 1 181 ? 25.673 12.851 58.224 1.00 28.97 181 HIS B C 1
ATOM 3729 O O . HIS B 1 181 ? 25.429 12.125 59.187 1.00 26.49 181 HIS B O 1
ATOM 3736 N N . LEU B 1 182 ? 25.564 12.444 56.960 1.00 23.04 182 LEU B N 1
ATOM 3737 C CA . LEU B 1 182 ? 25.140 11.088 56.615 1.00 21.69 182 LEU B CA 1
ATOM 3738 C C . LEU B 1 182 ? 26.318 10.122 56.529 1.00 19.85 182 LEU B C 1
ATOM 3739 O O . LEU B 1 182 ? 26.214 9.064 55.908 1.00 20.62 182 LEU B O 1
ATOM 3744 N N . PHE B 1 183 ? 27.423 10.469 57.184 1.00 22.39 183 PHE B N 1
ATOM 3745 C CA . PHE B 1 183 ? 28.613 9.630 57.151 1.00 22.63 183 PHE B CA 1
ATOM 3746 C C . PHE B 1 183 ? 29.453 9.635 58.430 1.00 20.48 183 PHE B C 1
ATOM 3747 O O . PHE B 1 183 ? 30.635 9.311 58.389 1.00 18.19 183 PHE B O 1
ATOM 3755 N N . THR B 1 184 ? 28.843 10.004 59.554 1.00 19.39 184 THR B N 1
ATOM 3756 C CA . THR B 1 184 ? 29.547 10.019 60.838 1.00 17.48 184 THR B CA 1
ATOM 3757 C C . THR B 1 184 ? 29.303 8.698 61.566 1.00 16.91 184 THR B C 1
ATOM 3758 O O . THR B 1 184 ? 28.337 7.995 61.270 1.00 15.34 184 THR B O 1
ATOM 3762 N N . GLU B 1 185 ? 30.172 8.356 62.514 1.00 15.78 185 GLU B N 1
ATOM 3763 C CA . GLU B 1 185 ? 30.010 7.120 63.273 1.00 17.23 185 GLU B CA 1
ATOM 3764 C C . GLU B 1 185 ? 28.673 7.134 64.021 1.00 15.64 185 GLU B C 1
ATOM 3765 O O . GLU B 1 185 ? 27.992 6.110 64.100 1.00 16.00 185 GLU B O 1
ATOM 3771 N N . GLU B 1 186 ? 28.279 8.300 64.533 1.00 18.97 186 GLU B N 1
ATOM 3772 C CA . GLU B 1 186 ? 27.017 8.396 65.259 1.00 19.91 186 GLU B CA 1
ATOM 3773 C C . GLU B 1 186 ? 25.823 8.204 64.328 1.00 17.17 186 GLU B C 1
ATOM 3774 O O . GLU B 1 186 ? 24.793 7.676 64.746 1.00 17.84 186 GLU B O 1
ATOM 3780 N N . PHE B 1 187 ? 25.964 8.611 63.067 1.00 15.58 187 PHE B N 1
ATOM 3781 C CA . PHE B 1 187 ? 24.880 8.424 62.106 1.00 13.46 187 PHE B CA 1
ATOM 3782 C C . PHE B 1 187 ? 24.716 6.929 61.849 1.00 12.70 187 PHE B C 1
ATOM 3783 O O . PHE B 1 187 ? 23.601 6.417 61.829 1.00 11.87 187 PHE B O 1
ATOM 3791 N N . TYR B 1 188 ? 25.830 6.233 61.637 1.00 11.26 188 TYR B N 1
ATOM 3792 C CA . TYR B 1 188 ? 25.764 4.798 61.399 1.00 10.87 188 TYR B CA 1
ATOM 3793 C C . TYR B 1 188 ? 25.226 4.066 62.626 1.00 10.26 188 TYR B C 1
ATOM 3794 O O . TYR B 1 188 ? 24.516 3.071 62.496 1.00 11.88 188 TYR B O 1
ATOM 3803 N N . GLN B 1 189 ? 25.548 4.575 63.816 1.00 12.82 189 GLN B N 1
ATOM 3804 C CA . GLN B 1 189 ? 25.061 3.974 65.054 1.00 12.17 189 GLN B CA 1
ATOM 3805 C C . GLN B 1 189 ? 23.544 4.170 65.149 1.00 11.16 189 GLN B C 1
ATOM 3806 O O . GLN B 1 189 ? 22.829 3.287 65.620 1.00 13.10 189 GLN B O 1
ATOM 3812 N N . ALA B 1 190 ? 23.064 5.320 64.677 1.00 12.10 190 ALA B N 1
ATOM 3813 C CA . ALA B 1 190 ? 21.632 5.614 64.675 1.00 11.40 190 ALA B CA 1
ATOM 3814 C C . ALA B 1 190 ? 20.943 4.653 63.706 1.00 12.34 190 ALA B C 1
ATOM 3815 O O . ALA B 1 190 ? 19.845 4.172 63.973 1.00 14.21 190 ALA B O 1
ATOM 3817 N N . CYS B 1 191 ? 21.605 4.357 62.589 1.00 11.49 191 CYS B N 1
ATOM 3818 C CA . CYS B 1 191 ? 21.049 3.418 61.616 1.00 13.76 191 CYS B CA 1
ATOM 3819 C C . CYS B 1 191 ? 20.987 2.030 62.241 1.00 12.53 191 CYS B C 1
ATOM 3820 O O . CYS B 1 191 ? 19.993 1.321 62.102 1.00 12.28 191 CYS B O 1
ATOM 3823 N N . TYR B 1 192 ? 22.050 1.660 62.953 1.00 11.92 192 TYR B N 1
ATOM 3824 C CA . TYR B 1 192 ? 22.121 0.370 63.623 1.00 12.28 192 TYR B CA 1
ATOM 3825 C C . TYR B 1 192 ? 20.973 0.241 64.627 1.00 13.16 192 TYR B C 1
ATOM 3826 O O . TYR B 1 192 ? 20.252 -0.756 64.633 1.00 12.96 192 TYR B O 1
ATOM 3835 N N . ASP B 1 193 ? 20.794 1.271 65.450 1.00 16.06 193 ASP B N 1
ATOM 3836 C CA . ASP B 1 193 ? 19.745 1.268 66.464 1.00 15.25 193 ASP B CA 1
ATOM 3837 C C . ASP B 1 193 ? 18.333 1.287 65.885 1.00 14.47 193 ASP B C 1
ATOM 3838 O O . ASP B 1 193 ? 17.402 0.778 66.509 1.00 14.75 193 ASP B O 1
ATOM 3843 N N . ALA B 1 194 ? 18.181 1.859 64.692 1.00 12.60 194 ALA B N 1
ATOM 3844 C CA . ALA B 1 194 ? 16.876 1.937 64.031 1.00 12.71 194 ALA B CA 1
ATOM 3845 C C . ALA B 1 194 ? 16.475 0.617 63.378 1.00 12.16 194 ALA B C 1
ATOM 3846 O O . ALA B 1 194 ? 15.300 0.396 63.077 1.00 12.31 194 ALA B O 1
ATOM 3848 N N . LEU B 1 195 ? 17.464 -0.237 63.129 1.00 11.93 195 LEU B N 1
ATOM 3849 C CA . LEU B 1 195 ? 17.239 -1.548 62.529 1.00 11.62 195 LEU B CA 1
ATOM 3850 C C . LEU B 1 195 ? 16.807 -2.565 63.576 1.00 14.45 195 LEU B C 1
ATOM 3851 O O . LEU B 1 195 ? 17.139 -2.432 64.755 1.00 15.05 195 LEU B O 1
ATOM 3856 N N . LYS B 1 196 ? 16.091 -3.594 63.131 1.00 13.58 196 LYS B N 1
ATOM 3857 C CA . LYS B 1 196 ? 15.665 -4.667 64.020 1.00 13.23 196 LYS B CA 1
ATOM 3858 C C . LYS B 1 196 ? 16.871 -5.570 64.289 1.00 17.23 196 LYS B C 1
ATOM 3859 O O . LYS B 1 196 ? 17.950 -5.343 63.739 1.00 13.91 196 LYS B O 1
ATOM 3865 N N . GLU B 1 197 ? 16.690 -6.586 65.131 1.00 17.84 197 GLU B N 1
ATOM 3866 C CA . GLU B 1 197 ? 17.771 -7.505 65.494 1.00 22.58 197 GLU B CA 1
ATOM 3867 C C . GLU B 1 197 ? 18.467 -8.192 64.320 1.00 19.64 197 GLU B C 1
ATOM 3868 O O . GLU B 1 197 ? 19.667 -8.464 64.377 1.00 22.46 197 GLU B O 1
ATOM 3874 N N . ASP B 1 198 ? 17.708 -8.487 63.270 1.00 16.11 198 ASP B N 1
ATOM 3875 C CA . ASP B 1 198 ? 18.249 -9.155 62.091 1.00 17.90 198 ASP B CA 1
ATOM 3876 C C . ASP B 1 198 ? 18.254 -8.243 60.871 1.00 16.67 198 ASP B C 1
ATOM 3877 O O . ASP B 1 198 ? 18.225 -8.715 59.734 1.00 17.78 198 ASP B O 1
ATOM 3882 N N . GLY B 1 199 ? 18.318 -6.937 61.117 1.00 14.43 199 GLY B N 1
ATOM 3883 C CA . GLY B 1 199 ? 18.313 -5.975 60.029 1.00 13.09 199 GLY B CA 1
ATOM 3884 C C . GLY B 1 199 ? 19.585 -5.930 59.204 1.00 13.90 199 GLY B C 1
ATOM 3885 O O . GLY B 1 199 ? 20.652 -6.359 59.654 1.00 14.50 199 GLY B O 1
ATOM 3886 N N . VAL B 1 200 ? 19.452 -5.452 57.968 1.00 12.73 200 VAL B N 1
ATOM 3887 C CA . VAL B 1 200 ? 20.585 -5.319 57.056 1.00 12.87 200 VAL B CA 1
ATOM 3888 C C . VAL B 1 200 ? 20.721 -3.877 56.575 1.00 10.62 200 VAL B C 1
ATOM 3889 O O . VAL B 1 200 ? 19.782 -3.083 56.675 1.00 9.69 200 VAL B O 1
ATOM 3893 N N . PHE B 1 201 ? 21.866 -3.578 55.968 1.00 9.23 201 PHE B N 1
ATOM 3894 C CA . PHE B 1 201 ? 22.192 -2.216 55.569 1.00 8.60 201 PHE B CA 1
ATOM 3895 C C . PHE B 1 201 ? 23.121 -2.173 54.364 1.00 9.08 201 PHE B C 1
ATOM 3896 O O . PHE B 1 201 ? 23.921 -3.077 54.149 1.00 10.00 201 PHE B O 1
ATOM 3904 N N . SER B 1 202 ? 22.985 -1.126 53.559 1.00 9.84 202 SER B N 1
ATOM 3905 C CA . SER B 1 202 ? 23.891 -0.917 52.434 1.00 7.96 202 SER B CA 1
ATOM 3906 C C . SER B 1 202 ? 24.035 0.583 52.245 1.00 8.52 202 SER B C 1
ATOM 3907 O O . SER B 1 202 ? 23.096 1.346 52.477 1.00 11.21 202 SER B O 1
ATOM 3910 N N . ALA B 1 203 ? 25.246 1.014 51.925 1.00 8.92 203 ALA B N 1
ATOM 3911 C CA . ALA B 1 203 ? 25.497 2.425 51.686 1.00 8.11 203 ALA B CA 1
ATOM 3912 C C . ALA B 1 203 ? 26.423 2.530 50.497 1.00 9.91 203 ALA B C 1
ATOM 3913 O O . ALA B 1 203 ? 27.325 1.712 50.335 1.00 9.13 203 ALA B O 1
ATOM 3915 N N . GLU B 1 204 ? 26.153 3.484 49.616 1.00 8.96 204 GLU B N 1
ATOM 3916 C CA . GLU B 1 204 ? 27.042 3.674 48.483 1.00 10.72 204 GLU B CA 1
ATOM 3917 C C . GLU B 1 204 ? 28.303 4.318 49.079 1.00 10.66 204 GLU B C 1
ATOM 3918 O O . GLU B 1 204 ? 28.220 5.268 49.864 1.00 11.44 204 GLU B O 1
ATOM 3924 N N . THR B 1 205 ? 29.468 3.755 48.773 1.00 8.64 205 THR B N 1
ATOM 3925 C CA . THR B 1 205 ? 30.704 4.287 49.340 1.00 10.91 205 THR B CA 1
ATOM 3926 C C . THR B 1 205 ? 31.721 4.826 48.345 1.00 12.37 205 THR B C 1
ATOM 3927 O O . THR B 1 205 ? 32.899 4.979 48.656 1.00 11.91 205 THR B O 1
ATOM 3931 N N . GLU B 1 206 ? 31.220 5.124 47.149 1.00 14.28 206 GLU B N 1
ATOM 3932 C CA . GLU B 1 206 ? 31.973 5.725 46.055 1.00 15.20 206 GLU B CA 1
ATOM 3933 C C . GLU B 1 206 ? 33.174 5.002 45.462 1.00 11.16 206 GLU B C 1
ATOM 3934 O O . GLU B 1 206 ? 33.429 3.841 45.757 1.00 12.26 206 GLU B O 1
ATOM 3940 N N . ASP B 1 207 ? 33.895 5.697 44.587 1.00 11.14 207 ASP B N 1
ATOM 3941 C CA . ASP B 1 207 ? 35.045 5.109 43.909 1.00 10.47 207 ASP B CA 1
ATOM 3942 C C . ASP B 1 207 ? 36.348 5.141 44.685 1.00 10.02 207 ASP B C 1
ATOM 3943 O O . ASP B 1 207 ? 36.756 6.191 45.181 1.00 13.08 207 ASP B O 1
ATOM 3948 N N . PRO B 1 208 ? 37.024 3.988 44.789 1.00 11.06 208 PRO B N 1
ATOM 3949 C CA . PRO B 1 208 ? 38.299 3.900 45.504 1.00 11.16 208 PRO B CA 1
ATOM 3950 C C . PRO B 1 208 ? 39.425 4.343 44.561 1.00 11.49 208 PRO B C 1
ATOM 3951 O O . PRO B 1 208 ? 40.415 3.637 44.375 1.00 15.59 208 PRO B O 1
ATOM 3955 N N . PHE B 1 209 ? 39.236 5.510 43.948 1.00 12.17 209 PHE B N 1
ATOM 3956 C CA . PHE B 1 209 ? 40.197 6.075 43.006 1.00 10.75 209 PHE B CA 1
ATOM 3957 C C . PHE B 1 209 ? 40.281 7.576 43.301 1.00 15.39 209 PHE B C 1
ATOM 3958 O O . PHE B 1 209 ? 41.093 7.997 44.128 1.00 19.22 209 PHE B O 1
ATOM 3966 N N . TYR B 1 210 ? 39.407 8.374 42.691 1.00 11.92 210 TYR B N 1
ATOM 3967 C CA . TYR B 1 210 ? 39.406 9.821 42.935 1.00 12.59 210 TYR B CA 1
ATOM 3968 C C . TYR B 1 210 ? 38.917 10.156 44.339 1.00 15.41 210 TYR B C 1
ATOM 3969 O O . TYR B 1 210 ? 39.302 11.175 44.921 1.00 16.18 210 TYR B O 1
ATOM 3978 N N . ASP B 1 211 ? 38.055 9.298 44.871 1.00 13.28 211 ASP B N 1
ATOM 3979 C CA . ASP B 1 211 ? 37.469 9.513 46.188 1.00 12.35 211 ASP B CA 1
ATOM 3980 C C . ASP B 1 211 ? 37.914 8.496 47.235 1.00 13.14 211 ASP B C 1
ATOM 3981 O O . ASP B 1 211 ? 37.150 8.131 48.129 1.00 12.33 211 ASP B O 1
ATOM 3986 N N . ILE B 1 212 ? 39.174 8.085 47.135 1.00 12.90 212 ILE B N 1
ATOM 3987 C CA . ILE B 1 212 ? 39.779 7.110 48.039 1.00 15.13 212 ILE B CA 1
ATOM 3988 C C . ILE B 1 212 ? 39.726 7.542 49.510 1.00 13.19 212 ILE B C 1
ATOM 3989 O O . ILE B 1 212 ? 39.486 6.715 50.390 1.00 15.03 212 ILE B O 1
ATOM 3994 N N . GLY B 1 213 ? 39.926 8.833 49.763 1.00 15.51 213 GLY B N 1
ATOM 3995 C CA . GLY B 1 213 ? 39.898 9.341 51.125 1.00 16.12 213 GLY B CA 1
ATOM 3996 C C . GLY B 1 213 ? 38.560 9.117 51.803 1.00 13.47 213 GLY B C 1
ATOM 3997 O O . GLY B 1 213 ? 38.505 8.646 52.944 1.00 16.08 213 GLY B O 1
ATOM 3998 N N . TRP B 1 214 ? 37.477 9.432 51.100 1.00 13.90 214 TRP B N 1
ATOM 3999 C CA . TRP B 1 214 ? 36.143 9.248 51.655 1.00 13.68 214 TRP B CA 1
ATOM 4000 C C . TRP B 1 214 ? 35.802 7.764 51.765 1.00 13.23 214 TRP B C 1
ATOM 4001 O O . TRP B 1 214 ? 35.173 7.334 52.729 1.00 13.24 214 TRP B O 1
ATOM 4012 N N . PHE B 1 215 ? 36.224 6.989 50.770 1.00 12.33 215 PHE B N 1
ATOM 4013 C CA . PHE B 1 215 ? 35.985 5.551 50.739 1.00 12.51 215 PHE B CA 1
ATOM 4014 C C . PHE B 1 215 ? 36.526 4.893 52.012 1.00 10.92 215 PHE B C 1
ATOM 4015 O O . PHE B 1 215 ? 35.816 4.139 52.687 1.00 11.32 215 PHE B O 1
ATOM 4023 N N . LYS B 1 216 ? 37.772 5.211 52.350 1.00 13.83 216 LYS B N 1
ATOM 4024 C CA . LYS B 1 216 ? 38.410 4.653 53.538 1.00 13.65 216 LYS B CA 1
ATOM 4025 C C . LYS B 1 216 ? 37.709 5.089 54.816 1.00 12.98 216 LYS B C 1
ATOM 4026 O O . LYS B 1 216 ? 37.514 4.288 55.731 1.00 12.59 216 LYS B O 1
ATOM 4032 N N . LEU B 1 217 ? 37.332 6.363 54.871 1.00 12.37 217 LEU B N 1
ATOM 4033 C CA . LEU B 1 217 ? 36.656 6.916 56.038 1.00 11.72 217 LEU B CA 1
ATOM 4034 C C . LEU B 1 217 ? 35.299 6.256 56.276 1.00 12.35 217 LEU B C 1
ATOM 4035 O O . LEU B 1 217 ? 34.963 5.898 57.406 1.00 13.65 217 LEU B O 1
ATOM 4040 N N . ALA B 1 218 ? 34.528 6.079 55.207 1.00 10.47 218 ALA B N 1
ATOM 4041 C CA . ALA B 1 218 ? 33.211 5.463 55.316 1.00 10.85 218 ALA B CA 1
ATOM 4042 C C . ALA B 1 218 ? 33.317 4.021 55.800 1.00 10.41 218 ALA B C 1
ATOM 4043 O O . ALA B 1 218 ? 32.579 3.612 56.702 1.00 11.85 218 ALA B O 1
ATOM 4045 N N . TYR B 1 219 ? 34.245 3.258 55.223 1.00 10.13 219 TYR B N 1
ATOM 4046 C CA . TYR B 1 219 ? 34.430 1.868 55.628 1.00 11.16 219 TYR B CA 1
ATOM 4047 C C . TYR B 1 219 ? 34.814 1.780 57.101 1.00 11.75 219 TYR B C 1
ATOM 4048 O O . TYR B 1 219 ? 34.266 0.967 57.839 1.00 12.46 219 TYR B O 1
ATOM 4057 N N . ARG B 1 220 ? 35.760 2.616 57.517 1.00 11.06 220 ARG B N 1
ATOM 4058 C CA . ARG B 1 220 ? 36.215 2.616 58.903 1.00 11.38 220 ARG B CA 1
ATOM 4059 C C . ARG B 1 220 ? 35.075 2.905 59.871 1.00 12.74 220 ARG B C 1
ATOM 4060 O O . ARG B 1 220 ? 34.887 2.181 60.848 1.00 13.19 220 ARG B O 1
ATOM 4068 N N . ARG B 1 221 ? 34.291 3.938 59.576 1.00 11.78 221 ARG B N 1
ATOM 4069 C CA . ARG B 1 221 ? 33.183 4.314 60.444 1.00 11.57 221 ARG B CA 1
ATOM 4070 C C . ARG B 1 221 ? 32.064 3.281 60.496 1.00 12.82 221 ARG B C 1
ATOM 4071 O O . ARG B 1 221 ? 31.539 2.994 61.570 1.00 12.34 221 ARG B O 1
ATOM 4079 N N . ILE B 1 222 ? 31.695 2.718 59.347 1.00 10.32 222 ILE B N 1
ATOM 4080 C CA . ILE B 1 222 ? 30.655 1.697 59.319 1.00 9.92 222 ILE B CA 1
ATOM 4081 C C . ILE B 1 222 ? 31.133 0.452 60.078 1.00 11.00 222 ILE B C 1
ATOM 4082 O O . ILE B 1 222 ? 30.383 -0.126 60.869 1.00 12.06 222 ILE B O 1
ATOM 4087 N N . SER B 1 223 ? 32.399 0.084 59.880 1.00 10.72 223 SER B N 1
ATOM 4088 C CA . SER B 1 223 ? 32.967 -1.095 60.534 1.00 10.34 223 SER B CA 1
ATOM 4089 C C . SER B 1 223 ? 33.043 -0.977 62.052 1.00 12.67 223 SER B C 1
ATOM 4090 O O . SER B 1 223 ? 33.084 -1.992 62.745 1.00 13.51 223 SER B O 1
ATOM 4093 N N . LYS B 1 224 ? 33.064 0.249 62.568 1.00 10.99 224 LYS B N 1
ATOM 4094 C CA . LYS B 1 224 ? 33.108 0.451 64.017 1.00 11.45 224 LYS B CA 1
ATOM 4095 C C . LYS B 1 224 ? 31.740 0.248 64.659 1.00 13.67 224 LYS B C 1
ATOM 4096 O O . LYS B 1 224 ? 31.635 0.134 65.881 1.00 12.85 224 LYS B O 1
ATOM 4102 N N . VAL B 1 225 ? 30.702 0.159 63.830 1.00 10.81 225 VAL B N 1
ATOM 4103 C CA . VAL B 1 225 ? 29.331 0.000 64.307 1.00 11.04 225 VAL B CA 1
ATOM 4104 C C . VAL B 1 225 ? 28.708 -1.364 63.995 1.00 12.11 225 VAL B C 1
ATOM 4105 O O . VAL B 1 225 ? 28.111 -1.995 64.867 1.00 14.17 225 VAL B O 1
ATOM 4109 N N . PHE B 1 226 ? 28.841 -1.813 62.749 1.00 10.86 226 PHE B N 1
ATOM 4110 C CA . PHE B 1 226 ? 28.267 -3.088 62.328 1.00 8.27 226 PHE B CA 1
ATOM 4111 C C . PHE B 1 226 ? 29.271 -4.233 62.399 1.00 10.05 226 PHE B C 1
ATOM 4112 O O . PHE B 1 226 ? 30.351 -4.151 61.812 1.00 12.42 226 PHE B O 1
ATOM 4120 N N . PRO B 1 227 ? 28.915 -5.336 63.088 1.00 9.91 227 PRO B N 1
ATOM 4121 C CA . PRO B 1 227 ? 29.802 -6.502 63.225 1.00 11.22 227 PRO B CA 1
ATOM 4122 C C . PRO B 1 227 ? 30.188 -7.057 61.861 1.00 10.13 227 PRO B C 1
ATOM 4123 O O . PRO B 1 227 ? 31.320 -7.507 61.654 1.00 11.71 227 PRO B O 1
ATOM 4127 N N . ILE B 1 228 ? 29.212 -7.085 60.955 1.00 10.01 228 ILE B N 1
ATOM 4128 C CA . ILE B 1 228 ? 29.444 -7.537 59.590 1.00 11.81 228 ILE B CA 1
ATOM 4129 C C . ILE B 1 228 ? 29.462 -6.279 58.725 1.00 9.66 228 ILE B C 1
ATOM 4130 O O . ILE B 1 228 ? 28.473 -5.545 58.670 1.00 11.56 228 ILE B O 1
ATOM 4135 N N . THR B 1 229 ? 30.630 -5.978 58.161 1.00 9.60 229 THR B N 1
ATOM 4136 C CA . THR B 1 229 ? 30.824 -4.833 57.270 1.00 9.66 229 THR B CA 1
ATOM 4137 C C . THR B 1 229 ? 31.667 -5.366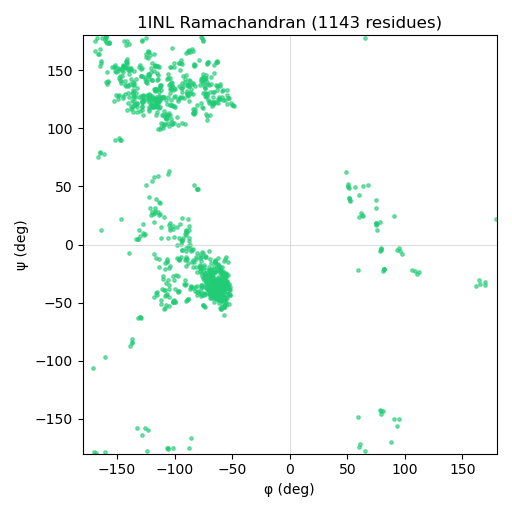 56.110 1.00 9.81 229 THR B C 1
ATOM 4138 O O . THR B 1 229 ? 32.815 -5.757 56.298 1.00 12.27 229 THR B O 1
ATOM 4142 N N . ARG B 1 230 ? 31.078 -5.404 54.917 1.00 9.36 230 ARG B N 1
ATOM 4143 C CA . ARG B 1 230 ? 31.753 -5.937 53.736 1.00 9.92 230 ARG B CA 1
ATOM 4144 C C . ARG B 1 230 ? 31.560 -5.052 52.519 1.00 7.77 230 ARG B C 1
ATOM 4145 O O . ARG B 1 230 ? 30.434 -4.699 52.166 1.00 10.44 230 ARG B O 1
ATOM 4153 N N . VAL B 1 231 ? 32.668 -4.698 51.882 1.00 9.87 231 VAL B N 1
ATOM 4154 C CA . VAL B 1 231 ? 32.625 -3.874 50.687 1.00 8.09 231 VAL B CA 1
ATOM 4155 C C . VAL B 1 231 ? 32.377 -4.731 49.448 1.00 7.58 231 VAL B C 1
ATOM 4156 O O . VAL B 1 231 ? 32.888 -5.847 49.332 1.00 8.22 231 VAL B O 1
ATOM 4160 N N . TYR B 1 232 ? 31.516 -4.237 48.565 1.00 8.62 232 TYR B N 1
ATOM 4161 C CA . TYR B 1 232 ? 31.274 -4.915 47.298 1.00 8.42 232 TYR B CA 1
ATOM 4162 C C . TYR B 1 232 ? 31.404 -3.887 46.181 1.00 7.53 232 TYR B C 1
ATOM 4163 O O . TYR B 1 232 ? 31.262 -2.685 46.407 1.00 8.92 232 TYR B O 1
ATOM 4172 N N . LEU B 1 233 ? 31.738 -4.361 44.988 1.00 9.12 233 LEU B N 1
ATOM 4173 C CA . LEU B 1 233 ? 31.977 -3.474 43.858 1.00 8.24 233 LEU B CA 1
ATOM 4174 C C . LEU B 1 233 ? 31.071 -3.712 42.671 1.00 8.34 233 LEU B C 1
ATOM 4175 O O . LEU B 1 233 ? 30.607 -4.823 42.440 1.00 11.85 233 LEU B O 1
ATOM 4180 N N . GLY B 1 234 ? 30.842 -2.652 41.905 1.00 8.41 234 GLY B N 1
ATOM 4181 C CA . GLY B 1 234 ? 30.022 -2.780 40.720 1.00 8.86 234 GLY B CA 1
ATOM 4182 C C . GLY B 1 234 ? 30.403 -1.759 39.672 1.00 8.74 234 GLY B C 1
ATOM 4183 O O . GLY B 1 234 ? 30.980 -0.716 39.980 1.00 8.00 234 GLY B O 1
ATOM 4184 N N . PHE B 1 235 ? 30.129 -2.090 38.417 1.00 8.34 235 PHE B N 1
ATOM 4185 C CA . PHE B 1 235 ? 30.402 -1.160 37.335 1.00 7.46 235 PHE B CA 1
ATOM 4186 C C . PHE B 1 235 ? 29.330 -0.074 37.356 1.00 8.20 235 PHE B C 1
ATOM 4187 O O . PHE B 1 235 ? 28.183 -0.319 37.727 1.00 9.01 235 PHE B O 1
ATOM 4195 N N . MET B 1 236 ? 29.734 1.144 37.032 1.00 10.33 236 MET B N 1
ATOM 4196 C CA . MET B 1 236 ? 28.816 2.276 36.990 1.00 9.81 236 MET B CA 1
ATOM 4197 C C . MET B 1 236 ? 29.437 3.118 35.895 1.00 8.62 236 MET B C 1
ATOM 4198 O O . MET B 1 236 ? 30.301 3.964 36.136 1.00 11.39 236 MET B O 1
ATOM 4203 N N . THR B 1 237 ? 28.954 2.870 34.687 1.00 9.87 237 THR B N 1
ATOM 4204 C CA . THR B 1 237 ? 29.480 3.467 33.474 1.00 11.36 237 THR B CA 1
ATOM 4205 C C . THR B 1 237 ? 29.543 4.977 33.302 1.00 14.87 237 THR B C 1
ATOM 4206 O O . THR B 1 237 ? 30.225 5.454 32.394 1.00 18.82 237 THR B O 1
ATOM 4210 N N . THR B 1 238 ? 28.854 5.731 34.152 1.00 11.10 238 THR B N 1
ATOM 4211 C CA . THR B 1 238 ? 28.918 7.190 34.061 1.00 11.85 238 THR B CA 1
ATOM 4212 C C . THR B 1 238 ? 29.304 7.887 35.363 1.00 12.92 238 THR B C 1
ATOM 4213 O O . THR B 1 238 ? 29.215 9.112 35.460 1.00 16.66 238 THR B O 1
ATOM 4217 N N . TYR B 1 239 ? 29.705 7.109 36.370 1.00 10.63 239 TYR B N 1
ATOM 4218 C CA . TYR B 1 239 ? 30.161 7.681 37.640 1.00 10.49 239 TYR B CA 1
ATOM 4219 C C . TYR B 1 239 ? 31.690 7.790 37.569 1.00 10.81 239 TYR B C 1
ATOM 4220 O O . TYR B 1 239 ? 32.336 7.054 36.817 1.00 11.21 239 TYR B O 1
ATOM 4229 N N . PRO B 1 240 ? 32.292 8.692 38.362 1.00 9.63 240 PRO B N 1
ATOM 4230 C CA . PRO B 1 240 ? 33.752 8.870 38.350 1.00 8.22 240 PRO B CA 1
ATOM 4231 C C . PRO B 1 240 ? 34.567 7.581 38.490 1.00 9.38 240 PRO B C 1
ATOM 4232 O O . PRO B 1 240 ? 34.440 6.868 39.485 1.00 10.31 240 PRO B O 1
ATOM 4236 N N . SER B 1 241 ? 35.389 7.312 37.470 1.00 8.76 241 SER B N 1
ATOM 4237 C CA . SER B 1 241 ? 36.276 6.141 37.358 1.00 8.67 241 SER B CA 1
ATOM 4238 C C . SER B 1 241 ? 35.589 4.879 36.858 1.00 8.29 241 SER B C 1
ATOM 4239 O O . SER B 1 241 ? 36.254 3.958 36.388 1.00 9.37 241 SER B O 1
ATOM 4242 N N . GLY B 1 242 ? 34.268 4.818 36.995 1.00 7.90 242 GLY B N 1
ATOM 4243 C CA . GLY B 1 242 ? 33.533 3.639 36.564 1.00 8.85 242 GLY B CA 1
ATOM 4244 C C . GLY B 1 242 ? 33.596 2.477 37.542 1.00 9.98 242 GLY B C 1
ATOM 4245 O O . GLY B 1 242 ? 32.966 1.441 37.321 1.00 11.42 242 GLY B O 1
ATOM 4246 N N . MET B 1 243 ? 34.374 2.631 38.611 1.00 10.57 243 MET B N 1
ATOM 4247 C CA . MET B 1 243 ? 34.505 1.594 39.630 1.00 8.85 243 MET B CA 1
ATOM 4248 C C . MET B 1 243 ? 33.806 2.096 40.883 1.00 9.09 243 MET B C 1
ATOM 4249 O O . MET B 1 243 ? 34.337 2.949 41.601 1.00 11.17 243 MET B O 1
ATOM 4254 N N . TRP B 1 244 ? 32.612 1.581 41.146 1.00 7.40 244 TRP B N 1
ATOM 4255 C CA . TRP B 1 244 ? 31.859 2.038 42.304 1.00 7.40 244 TRP B CA 1
ATOM 4256 C C . TRP B 1 244 ? 31.838 1.023 43.427 1.00 8.45 244 TRP B C 1
ATOM 4257 O O . TRP B 1 244 ? 31.767 -0.180 43.187 1.00 10.81 244 TRP B O 1
ATOM 4268 N N . SER B 1 245 ? 31.902 1.519 44.658 1.00 8.63 245 SER B N 1
ATOM 4269 C CA . SER B 1 245 ? 31.866 0.643 45.819 1.00 8.56 245 SER B CA 1
ATOM 4270 C C . SER B 1 245 ? 30.601 0.868 46.626 1.00 8.60 245 SER B C 1
ATOM 4271 O O . SER B 1 245 ? 29.993 1.944 46.591 1.00 9.89 245 SER B O 1
ATOM 4274 N N . TYR B 1 246 ? 30.202 -0.186 47.321 1.00 8.16 246 TYR B N 1
ATOM 4275 C CA . TYR B 1 246 ? 29.031 -0.178 48.174 1.00 7.79 246 TYR B CA 1
ATOM 4276 C C . TYR B 1 246 ? 29.481 -0.931 49.410 1.00 9.29 246 TYR B C 1
ATOM 4277 O O . TYR B 1 246 ? 30.375 -1.774 49.333 1.00 10.99 246 TYR B O 1
ATOM 4286 N N . THR B 1 247 ? 28.890 -0.619 50.554 1.00 8.56 247 THR B N 1
ATOM 4287 C CA . THR B 1 247 ? 29.254 -1.321 51.769 1.00 8.84 247 THR B CA 1
ATOM 4288 C C . THR B 1 247 ? 28.033 -1.978 52.389 1.00 8.77 247 THR B C 1
ATOM 4289 O O . THR B 1 247 ? 27.069 -1.301 52.746 1.00 11.29 247 THR B O 1
ATOM 4293 N N . PHE B 1 248 ? 28.049 -3.307 52.426 1.00 8.48 248 PHE B N 1
ATOM 4294 C CA . PHE B 1 248 ? 26.966 -4.067 53.037 1.00 8.55 248 PHE B CA 1
ATOM 4295 C C . PHE B 1 248 ? 27.289 -4.211 54.517 1.00 10.10 248 PHE B C 1
ATOM 4296 O O . PHE B 1 248 ? 28.449 -4.398 54.901 1.00 9.59 248 PHE B O 1
ATOM 4304 N N . ALA B 1 249 ? 26.268 -4.112 55.355 1.00 8.47 249 ALA B N 1
ATOM 4305 C CA . ALA B 1 249 ? 26.494 -4.263 56.782 1.00 10.97 249 ALA B CA 1
ATOM 4306 C C . ALA B 1 249 ? 25.297 -4.934 57.427 1.00 10.85 249 ALA B C 1
ATOM 4307 O O . ALA B 1 249 ? 24.177 -4.841 56.927 1.00 10.56 249 ALA B O 1
ATOM 4309 N N . SER B 1 250 ? 25.539 -5.638 58.527 1.00 10.90 250 SER B N 1
ATOM 4310 C CA . SER B 1 250 ? 24.458 -6.326 59.223 1.00 11.18 250 SER B CA 1
ATOM 4311 C C . SER B 1 250 ? 24.852 -6.628 60.657 1.00 11.46 250 SER B C 1
ATOM 4312 O O . SER B 1 250 ? 25.970 -6.336 61.087 1.00 12.17 250 SER B O 1
ATOM 4315 N N . LYS B 1 251 ? 23.925 -7.251 61.375 1.00 12.64 251 LYS B N 1
ATOM 4316 C CA . LYS B 1 251 ? 24.149 -7.618 62.766 1.00 14.03 251 LYS B CA 1
ATOM 4317 C C . LYS B 1 251 ? 24.502 -9.096 62.897 1.00 16.73 251 LYS B C 1
ATOM 4318 O O . LYS B 1 251 ? 24.623 -9.614 64.009 1.00 19.95 251 LYS B O 1
ATOM 4324 N N . GLY B 1 252 ? 24.683 -9.765 61.760 1.00 14.60 252 GLY B N 1
ATOM 4325 C CA . GLY B 1 252 ? 25.022 -11.176 61.777 1.00 16.45 252 GLY B CA 1
ATOM 4326 C C . GLY B 1 252 ? 24.954 -11.862 60.427 1.00 14.55 252 GLY B C 1
ATOM 4327 O O . GLY B 1 252 ? 25.739 -12.769 60.154 1.00 19.55 252 GLY B O 1
ATOM 4328 N N . ILE B 1 253 ? 24.009 -11.444 59.588 1.00 14.84 253 ILE B N 1
ATOM 4329 C CA . ILE B 1 253 ? 23.843 -12.030 58.257 1.00 13.33 253 ILE B CA 1
ATOM 4330 C C . ILE B 1 253 ? 25.093 -11.809 57.397 1.00 12.10 253 ILE B C 1
ATOM 4331 O O . ILE B 1 253 ? 25.527 -10.675 57.200 1.00 13.88 253 ILE B O 1
ATOM 4336 N N . ASP B 1 254 ? 25.686 -12.907 56.931 1.00 11.67 254 ASP B N 1
ATOM 4337 C CA . ASP B 1 254 ? 26.889 -12.858 56.098 1.00 12.10 254 ASP B CA 1
ATOM 4338 C C . ASP B 1 254 ? 26.447 -12.755 54.640 1.00 12.68 254 ASP B C 1
ATOM 4339 O O . ASP B 1 254 ? 25.640 -13.560 54.175 1.00 11.95 254 ASP B O 1
ATOM 4344 N N . PRO B 1 255 ? 27.013 -11.797 53.886 1.00 9.95 255 PRO B N 1
ATOM 4345 C CA . PRO B 1 255 ? 26.641 -11.613 52.478 1.00 10.39 255 PRO B CA 1
ATOM 4346 C C . PRO B 1 255 ? 26.934 -12.770 51.535 1.00 10.72 255 PRO B C 1
ATOM 4347 O O . PRO B 1 255 ? 26.343 -12.851 50.459 1.00 11.36 255 PRO B O 1
ATOM 4351 N N . ILE B 1 256 ? 27.834 -13.661 51.936 1.00 12.41 256 ILE B N 1
ATOM 4352 C CA . ILE B 1 256 ? 28.181 -14.816 51.118 1.00 11.47 256 ILE B CA 1
ATOM 4353 C C . ILE B 1 256 ? 27.621 -16.104 51.720 1.00 12.59 256 ILE B C 1
ATOM 4354 O O . ILE B 1 256 ? 26.878 -16.834 51.062 1.00 14.48 256 ILE B O 1
ATOM 4359 N N . LYS B 1 257 ? 27.944 -16.351 52.987 1.00 14.86 257 LYS B N 1
ATOM 4360 C CA . LYS B 1 257 ? 27.499 -17.558 53.680 1.00 16.26 257 LYS B CA 1
ATOM 4361 C C . LYS B 1 257 ? 25.988 -17.683 53.847 1.00 15.75 257 LYS B C 1
ATOM 4362 O O . LYS B 1 257 ? 25.458 -18.796 53.868 1.00 19.45 257 LYS B O 1
ATOM 4368 N N . ASP B 1 258 ? 25.296 -16.553 53.967 1.00 14.48 258 ASP B N 1
ATOM 4369 C CA . ASP B 1 258 ? 23.847 -16.570 54.137 1.00 15.76 258 ASP B CA 1
ATOM 4370 C C . ASP B 1 258 ? 23.064 -16.178 52.883 1.00 14.44 258 ASP B C 1
ATOM 4371 O O . ASP B 1 258 ? 21.877 -15.855 52.955 1.00 17.06 258 ASP B O 1
ATOM 4376 N N . PHE B 1 259 ? 23.736 -16.220 51.735 1.00 12.66 259 PHE B N 1
ATOM 4377 C CA . PHE B 1 259 ? 23.107 -15.892 50.461 1.00 13.96 259 PHE B CA 1
ATOM 4378 C C . PHE B 1 259 ? 22.409 -17.119 49.876 1.00 13.83 259 PHE B C 1
ATOM 4379 O O . PHE B 1 259 ? 22.979 -18.211 49.846 1.00 15.94 259 PHE B O 1
ATOM 4387 N N . ASP B 1 260 ? 21.175 -16.928 49.419 1.00 14.32 260 ASP B N 1
ATOM 4388 C CA . ASP B 1 260 ? 20.403 -18.005 48.807 1.00 16.88 260 ASP B CA 1
ATOM 4389 C C . ASP B 1 260 ? 20.188 -17.660 47.331 1.00 13.94 260 ASP B C 1
ATOM 4390 O O . ASP B 1 260 ? 19.293 -16.879 46.994 1.00 16.77 260 ASP B O 1
ATOM 4395 N N . PRO B 1 261 ? 21.000 -18.251 46.434 1.00 14.57 261 PRO B N 1
ATOM 4396 C CA . PRO B 1 261 ? 20.905 -18.006 44.989 1.00 16.41 261 PRO B CA 1
ATOM 4397 C C . PRO B 1 261 ? 19.524 -18.288 44.407 1.00 17.53 261 PRO B C 1
ATOM 4398 O O . PRO B 1 261 ? 19.112 -17.640 43.446 1.00 17.32 261 PRO B O 1
ATOM 4402 N N . GLU B 1 262 ? 18.810 -19.246 44.994 1.00 16.21 262 GLU B N 1
ATOM 4403 C CA . GLU B 1 262 ? 17.480 -19.603 44.518 1.00 19.01 262 GLU B CA 1
ATOM 4404 C C . GLU B 1 262 ? 16.469 -18.465 44.602 1.00 19.53 262 GLU B C 1
ATOM 4405 O O . GLU B 1 262 ? 15.565 -18.378 43.769 1.00 18.82 262 GLU B O 1
ATOM 4411 N N . LYS B 1 263 ? 16.622 -17.590 45.595 1.00 16.11 263 LYS B N 1
ATOM 4412 C CA . LYS B 1 263 ? 15.716 -16.452 45.746 1.00 16.68 263 LYS B CA 1
ATOM 4413 C C . LYS B 1 263 ? 15.851 -15.548 44.527 1.00 16.77 263 LYS B C 1
ATOM 4414 O O . LYS B 1 263 ? 14.861 -15.014 44.028 1.00 15.41 263 LYS B O 1
ATOM 4420 N N . VAL B 1 264 ? 17.081 -15.409 44.037 1.00 14.01 264 VAL B N 1
ATOM 4421 C CA . VAL B 1 264 ? 17.355 -14.573 42.873 1.00 13.35 264 VAL B CA 1
ATOM 4422 C C . VAL B 1 264 ? 16.933 -15.262 41.580 1.00 14.51 264 VAL B C 1
ATOM 4423 O O . VAL B 1 264 ? 16.330 -14.643 40.706 1.00 15.34 264 VAL B O 1
ATOM 4427 N N . ARG B 1 265 ? 17.233 -16.552 41.473 1.00 16.45 265 ARG B N 1
ATOM 4428 C CA . ARG B 1 265 ? 16.883 -17.312 40.280 1.00 21.12 265 ARG B CA 1
ATOM 4429 C C . ARG B 1 265 ? 15.368 -17.346 40.054 1.00 21.03 265 ARG B C 1
ATOM 4430 O O . ARG B 1 265 ? 14.902 -17.269 38.917 1.00 23.73 265 ARG B O 1
ATOM 4438 N N . LYS B 1 266 ? 14.608 -17.427 41.143 1.00 19.82 266 LYS B N 1
ATOM 4439 C CA . LYS B 1 266 ? 13.149 -17.480 41.067 1.00 20.96 266 LYS B CA 1
ATOM 4440 C C . LYS B 1 266 ? 12.456 -16.119 41.158 1.00 19.11 266 LYS B C 1
ATOM 4441 O O . LYS B 1 266 ? 11.226 -16.053 41.185 1.00 22.35 266 LYS B O 1
ATOM 4447 N N . PHE B 1 267 ? 13.235 -15.038 41.185 1.00 15.99 267 PHE B N 1
ATOM 4448 C CA . PHE B 1 267 ? 12.679 -13.685 41.285 1.00 15.59 267 PHE B CA 1
ATOM 4449 C C . PHE B 1 267 ? 11.726 -13.401 40.122 1.00 16.79 267 PHE B C 1
ATOM 4450 O O . PHE B 1 267 ? 12.053 -13.660 38.966 1.00 18.44 267 PHE B O 1
ATOM 4458 N N . ASN B 1 268 ? 10.559 -12.850 40.441 1.00 18.61 268 ASN B N 1
ATOM 4459 C CA . ASN B 1 268 ? 9.533 -12.565 39.438 1.00 24.45 268 ASN B CA 1
ATOM 4460 C C . ASN B 1 268 ? 9.575 -11.192 38.769 1.00 24.95 268 ASN B C 1
ATOM 4461 O O . ASN B 1 268 ? 8.640 -10.822 38.057 1.00 25.90 268 ASN B O 1
ATOM 4466 N N . LYS B 1 269 ? 10.653 -10.442 38.983 1.00 19.93 269 LYS B N 1
ATOM 4467 C CA . LYS B 1 269 ? 10.777 -9.113 38.392 1.00 20.62 269 LYS B CA 1
ATOM 4468 C C . LYS B 1 269 ? 12.014 -8.988 37.513 1.00 18.14 269 LYS B C 1
ATOM 4469 O O . LYS B 1 269 ? 12.944 -9.791 37.609 1.00 20.45 269 LYS B O 1
ATOM 4475 N N . GLU B 1 270 ? 12.029 -7.957 36.675 1.00 19.35 270 GLU B N 1
ATOM 4476 C CA . GLU B 1 270 ? 13.140 -7.725 35.764 1.00 20.62 270 GLU B CA 1
ATOM 4477 C C . GLU B 1 270 ? 14.399 -7.195 36.443 1.00 17.20 270 GLU B C 1
ATOM 4478 O O . GLU B 1 270 ? 14.336 -6.300 37.289 1.00 20.58 270 GLU B O 1
ATOM 4484 N N . LEU B 1 271 ? 15.535 -7.782 36.077 1.00 14.86 271 LEU B N 1
ATOM 4485 C CA . LEU B 1 271 ? 16.841 -7.368 36.580 1.00 12.66 271 LEU B CA 1
ATOM 4486 C C . LEU B 1 271 ? 17.752 -7.253 35.361 1.00 11.60 271 LEU B C 1
ATOM 4487 O O . LEU B 1 271 ? 17.922 -8.213 34.610 1.00 12.43 271 LEU B O 1
ATOM 4492 N N . LYS B 1 272 ? 18.315 -6.068 35.153 1.00 10.19 272 LYS B N 1
ATOM 4493 C CA . LYS B 1 272 ? 19.189 -5.837 34.011 1.00 10.36 272 LYS B CA 1
ATOM 4494 C C . LYS B 1 272 ? 20.676 -5.979 34.324 1.00 10.84 272 LYS B C 1
ATOM 4495 O O . LYS B 1 272 ? 21.496 -6.033 33.413 1.00 10.19 272 LYS B O 1
ATOM 4501 N N . TYR B 1 273 ? 21.026 -6.032 35.607 1.00 9.42 273 TYR B N 1
ATOM 4502 C CA . TYR B 1 273 ? 22.428 -6.159 36.006 1.00 9.30 273 TYR B CA 1
ATOM 4503 C C . TYR B 1 273 ? 22.623 -7.301 37.004 1.00 8.55 273 TYR B C 1
ATOM 4504 O O . TYR B 1 273 ? 23.297 -8.290 36.725 1.00 9.29 273 TYR B O 1
ATOM 4513 N N . TYR B 1 274 ? 22.001 -7.149 38.165 1.00 8.55 274 TYR B N 1
ATOM 4514 C CA . TYR B 1 274 ? 22.109 -8.105 39.256 1.00 8.39 274 TYR B CA 1
ATOM 4515 C C . TYR B 1 274 ? 21.627 -9.525 38.971 1.00 8.85 274 TYR B C 1
ATOM 4516 O O . TYR B 1 274 ? 20.576 -9.732 38.369 1.00 9.00 274 TYR B O 1
ATOM 4525 N N . ASN B 1 275 ? 22.422 -10.493 39.420 1.00 7.32 275 ASN B N 1
ATOM 4526 C CA . ASN B 1 275 ? 22.097 -11.915 39.318 1.00 8.56 275 ASN B CA 1
ATOM 4527 C C . ASN B 1 275 ? 22.887 -12.647 40.403 1.00 10.47 275 ASN B C 1
ATOM 4528 O O . ASN B 1 275 ? 23.718 -12.036 41.078 1.00 9.56 275 ASN B O 1
ATOM 4533 N N . GLU B 1 276 ? 22.638 -13.940 40.574 1.00 11.14 276 GLU B N 1
ATOM 4534 C CA . GLU B 1 276 ? 23.311 -14.699 41.627 1.00 10.65 276 GLU B CA 1
ATOM 4535 C C . GLU B 1 276 ? 24.831 -14.768 41.553 1.00 11.74 276 GLU B C 1
ATOM 4536 O O . GLU B 1 276 ? 25.498 -14.723 42.587 1.00 12.31 276 GLU B O 1
ATOM 4542 N N . GLU B 1 277 ? 25.386 -14.881 40.348 1.00 10.94 277 GLU B N 1
ATOM 4543 C CA . GLU B 1 277 ? 26.841 -14.947 40.200 1.00 11.34 277 GLU B CA 1
ATOM 4544 C C . GLU B 1 277 ? 27.461 -13.586 40.486 1.00 10.19 277 GLU B C 1
ATOM 4545 O O . GLU B 1 277 ? 28.529 -13.498 41.086 1.00 10.44 277 GLU B O 1
ATOM 4551 N N . VAL B 1 278 ? 26.788 -12.528 40.046 1.00 9.81 278 VAL B N 1
ATOM 4552 C CA . VAL B 1 278 ? 27.271 -11.172 40.266 1.00 9.84 278 VAL B CA 1
ATOM 4553 C C . VAL B 1 278 ? 27.232 -10.805 41.750 1.00 9.62 278 VAL B C 1
ATOM 4554 O O . VAL B 1 278 ? 28.122 -10.110 42.240 1.00 10.56 278 VAL B O 1
ATOM 4558 N N . HIS B 1 279 ? 26.230 -11.301 42.474 1.00 8.84 279 HIS B N 1
ATOM 4559 C CA . HIS B 1 279 ? 26.133 -11.020 43.906 1.00 8.98 279 HIS B CA 1
ATOM 4560 C C . HIS B 1 279 ? 27.410 -11.474 44.613 1.00 10.75 279 HIS B C 1
ATOM 4561 O O . HIS B 1 279 ? 28.046 -10.705 45.333 1.00 10.46 279 HIS B O 1
ATOM 4568 N N . VAL B 1 280 ? 27.772 -12.735 44.409 1.00 9.86 280 VAL B N 1
ATOM 4569 C CA . VAL B 1 280 ? 28.964 -13.295 45.031 1.00 10.87 280 VAL B CA 1
ATOM 4570 C C . VAL B 1 280 ? 30.249 -12.654 44.512 1.00 10.74 280 VAL B C 1
ATOM 4571 O O . VAL B 1 280 ? 31.129 -12.281 45.292 1.00 10.26 280 VAL B O 1
ATOM 4575 N N . ALA B 1 281 ? 30.332 -12.476 43.197 1.00 9.21 281 ALA B N 1
ATOM 4576 C CA . ALA B 1 281 ? 31.517 -11.893 42.578 1.00 8.75 281 ALA B CA 1
ATOM 4577 C C . ALA B 1 281 ? 31.815 -10.464 43.017 1.00 8.50 281 ALA B C 1
ATOM 4578 O O . ALA B 1 281 ? 32.978 -10.080 43.134 1.00 10.26 281 ALA B O 1
ATOM 4580 N N . SER B 1 282 ? 30.770 -9.687 43.287 1.00 7.87 282 SER B N 1
ATOM 4581 C CA . SER B 1 282 ? 30.947 -8.293 43.678 1.00 7.72 282 SER B CA 1
ATOM 4582 C C . SER B 1 282 ? 31.751 -8.108 44.959 1.00 8.95 282 SER B C 1
ATOM 4583 O O . SER B 1 282 ? 32.316 -7.037 45.189 1.00 9.32 282 SER B O 1
ATOM 4586 N N . PHE B 1 283 ? 31.821 -9.155 45.777 1.00 8.17 283 PHE B N 1
ATOM 4587 C CA . PHE B 1 283 ? 32.569 -9.083 47.030 1.00 9.07 283 PHE B CA 1
ATOM 4588 C C . PHE B 1 283 ? 34.063 -9.378 46.899 1.00 11.30 283 PHE B C 1
ATOM 4589 O O . PHE B 1 283 ? 34.813 -9.242 47.865 1.00 11.04 283 PHE B O 1
ATOM 4597 N N . ALA B 1 284 ? 34.496 -9.763 45.702 1.00 8.07 284 ALA B N 1
ATOM 4598 C CA . ALA B 1 284 ? 35.906 -10.038 45.446 1.00 8.55 284 ALA B CA 1
ATOM 4599 C C . ALA B 1 284 ? 36.584 -8.697 45.184 1.00 9.75 284 ALA B C 1
ATOM 4600 O O . ALA B 1 284 ? 36.258 -7.996 44.222 1.00 11.57 284 ALA B O 1
ATOM 4602 N N . LEU B 1 285 ? 37.516 -8.332 46.058 1.00 9.22 285 LEU B N 1
ATOM 4603 C CA . LEU B 1 285 ? 38.203 -7.055 45.944 1.00 8.08 285 LEU B CA 1
ATOM 4604 C C . LEU B 1 285 ? 39.607 -7.161 45.376 1.00 8.82 285 LEU B C 1
ATOM 4605 O O . LEU B 1 285 ? 40.389 -8.014 45.796 1.00 9.54 285 LEU B O 1
ATOM 4610 N N . PRO B 1 286 ? 39.949 -6.290 44.408 1.00 8.36 286 PRO B N 1
ATOM 4611 C CA . PRO B 1 286 ? 41.290 -6.308 43.816 1.00 8.19 286 PRO B CA 1
ATOM 4612 C C . PRO B 1 286 ? 42.298 -5.965 44.920 1.00 10.17 286 PRO B C 1
ATOM 4613 O O . PRO B 1 286 ? 41.943 -5.327 45.920 1.00 10.09 286 PRO B O 1
ATOM 4617 N N . ASN B 1 287 ? 43.549 -6.372 44.733 1.00 9.83 287 ASN B N 1
ATOM 4618 C CA . ASN B 1 287 ? 44.581 -6.128 45.736 1.00 8.50 287 ASN B CA 1
ATOM 4619 C C . ASN B 1 287 ? 44.722 -4.690 46.220 1.00 10.02 287 ASN B C 1
ATOM 4620 O O . ASN B 1 287 ? 44.819 -4.459 47.426 1.00 10.94 287 ASN B O 1
ATOM 4625 N N . PHE B 1 288 ? 44.682 -3.723 45.305 1.00 9.14 288 PHE B N 1
ATOM 4626 C CA . PHE B 1 288 ? 44.846 -2.326 45.710 1.00 8.97 288 PHE B CA 1
ATOM 4627 C C . PHE B 1 288 ? 43.742 -1.838 46.644 1.00 11.10 288 PHE B C 1
ATOM 4628 O O . PHE B 1 288 ? 43.992 -1.009 47.523 1.00 12.19 288 PHE B O 1
ATOM 4636 N N . VAL B 1 289 ? 42.537 -2.377 46.478 1.00 9.21 289 VAL B N 1
ATOM 4637 C CA . VAL B 1 289 ? 41.414 -2.011 47.337 1.00 10.81 289 VAL B CA 1
ATOM 4638 C C . VAL B 1 289 ? 41.625 -2.654 48.710 1.00 11.94 289 VAL B C 1
ATOM 4639 O O . VAL B 1 289 ? 41.435 -2.007 49.745 1.00 11.97 289 VAL B O 1
ATOM 4643 N N . LYS B 1 290 ? 42.050 -3.915 48.717 1.00 11.10 290 LYS B N 1
ATOM 4644 C CA . LYS B 1 290 ? 42.302 -4.626 49.970 1.00 12.17 290 LYS B CA 1
ATOM 4645 C C . LYS B 1 290 ? 43.389 -3.908 50.768 1.00 13.29 290 LYS B C 1
ATOM 4646 O O . LYS B 1 290 ? 43.285 -3.771 51.989 1.00 14.51 290 LYS B O 1
ATOM 4652 N N . LYS B 1 291 ? 44.404 -3.406 50.068 1.00 13.21 291 LYS B N 1
ATOM 4653 C CA . LYS B 1 291 ? 45.504 -2.700 50.720 1.00 14.09 291 LYS B CA 1
ATOM 4654 C C . LYS B 1 291 ? 45.008 -1.405 51.361 1.00 15.12 291 LYS B C 1
ATOM 4655 O O . LYS B 1 291 ? 45.386 -1.081 52.489 1.00 16.80 291 LYS B O 1
ATOM 4661 N N . GLU B 1 292 ? 44.144 -0.681 50.655 1.00 13.72 292 GLU B N 1
ATOM 4662 C CA . GLU B 1 292 ? 43.600 0.575 51.171 1.00 16.18 292 GLU B CA 1
ATOM 4663 C C . GLU B 1 292 ? 42.747 0.380 52.421 1.00 17.34 292 GLU B C 1
ATOM 4664 O O . GLU B 1 292 ? 42.705 1.252 53.291 1.00 19.19 292 GLU B O 1
ATOM 4670 N N . LEU B 1 293 ? 42.089 -0.772 52.515 1.00 17.10 293 LEU B N 1
ATOM 4671 C CA . LEU B 1 293 ? 41.234 -1.083 53.658 1.00 19.41 293 LEU B CA 1
ATOM 4672 C C . LEU B 1 293 ? 41.953 -1.857 54.758 1.00 19.62 293 LEU B C 1
ATOM 4673 O O . LEU B 1 293 ? 41.371 -2.126 55.810 1.00 22.25 293 LEU B O 1
ATOM 4678 N N . GLY B 1 294 ? 43.208 -2.222 54.507 1.00 18.68 294 GLY B N 1
ATOM 4679 C CA . GLY B 1 294 ? 43.984 -2.973 55.482 1.00 20.51 294 GLY B CA 1
ATOM 4680 C C . GLY B 1 294 ? 43.637 -4.451 55.526 1.00 23.81 294 GLY B C 1
ATOM 4681 O O . GLY B 1 294 ? 43.951 -5.141 56.497 1.00 26.45 294 GLY B O 1
ATOM 4682 N N . LEU B 1 295 ? 43.004 -4.944 54.466 1.00 20.66 295 LEU B N 1
ATOM 4683 C CA . LEU B 1 295 ? 42.610 -6.346 54.385 1.00 23.36 295 LEU B CA 1
ATOM 4684 C C . LEU B 1 295 ? 43.660 -7.204 53.684 1.00 28.64 295 LEU B C 1
ATOM 4685 O O . LEU B 1 295 ? 43.348 -8.274 53.158 1.00 33.26 295 LEU B O 1
ATOM 4690 N N . MET B 1 296 ? 44.903 -6.724 53.688 1.00 34.23 296 MET B N 1
ATOM 4691 C CA . MET B 1 296 ? 46.037 -7.417 53.076 1.00 39.18 296 MET B CA 1
ATOM 4692 C C . MET B 1 296 ? 45.855 -7.686 51.586 1.00 39.85 296 MET B C 1
ATOM 4693 O O . MET B 1 296 ? 45.171 -8.634 51.194 1.00 44.54 296 MET B O 1
ATOM 4695 N N . LEU C 1 4 ? 67.901 30.207 31.134 1.00 45.07 4 LEU C N 1
ATOM 4696 C CA . LEU C 1 4 ? 66.631 29.502 31.275 1.00 44.06 4 LEU C CA 1
ATOM 4697 C C . LEU C 1 4 ? 66.639 28.520 32.440 1.00 42.46 4 LEU C C 1
ATOM 4698 O O . LEU C 1 4 ? 65.883 28.681 33.396 1.00 40.70 4 LEU C O 1
ATOM 4703 N N . LYS C 1 5 ? 67.507 27.514 32.354 1.00 42.50 5 LYS C N 1
ATOM 4704 C CA . LYS C 1 5 ? 67.630 26.476 33.378 1.00 41.89 5 LYS C CA 1
ATOM 4705 C C . LYS C 1 5 ? 67.806 27.057 34.783 1.00 38.46 5 LYS C C 1
ATOM 4706 O O . LYS C 1 5 ? 67.182 26.592 35.737 1.00 36.39 5 LYS C O 1
ATOM 4712 N N . GLU C 1 6 ? 68.643 28.084 34.893 1.00 38.13 6 GLU C N 1
ATOM 4713 C CA . GLU C 1 6 ? 68.915 28.739 36.170 1.00 36.81 6 GLU C CA 1
ATOM 4714 C C . GLU C 1 6 ? 67.711 29.497 36.734 1.00 32.93 6 GLU C C 1
ATOM 4715 O O . GLU C 1 6 ? 67.594 29.675 37.947 1.00 32.19 6 GLU C O 1
ATOM 4721 N N . LEU C 1 7 ? 66.819 29.933 35.850 1.00 28.93 7 LEU C N 1
ATOM 4722 C CA . LEU C 1 7 ? 65.632 30.682 36.252 1.00 26.62 7 LEU C CA 1
ATOM 4723 C C . LEU C 1 7 ? 64.382 29.811 36.393 1.00 22.44 7 LEU C C 1
ATOM 4724 O O . LEU C 1 7 ? 63.375 30.249 36.955 1.00 20.44 7 LEU C O 1
ATOM 4729 N N . GLU C 1 8 ? 64.459 28.578 35.902 1.00 20.53 8 GLU C N 1
ATOM 4730 C CA . GLU C 1 8 ? 63.333 27.650 35.962 1.00 19.85 8 GLU C CA 1
ATOM 4731 C C . GLU C 1 8 ? 63.080 27.049 37.339 1.00 22.46 8 GLU C C 1
ATOM 4732 O O . GLU C 1 8 ? 64.013 26.681 38.056 1.00 24.90 8 GLU C O 1
ATOM 4738 N N . ARG C 1 9 ? 61.801 26.947 37.689 1.00 21.07 9 ARG C N 1
ATOM 4739 C CA . ARG C 1 9 ? 61.368 26.379 38.961 1.00 21.77 9 ARG C CA 1
ATOM 4740 C C . ARG C 1 9 ? 60.394 25.248 38.645 1.00 23.03 9 ARG C C 1
ATOM 4741 O O . ARG C 1 9 ? 60.087 25.002 37.476 1.00 22.09 9 ARG C O 1
ATOM 4749 N N . GLU C 1 10 ? 59.909 24.563 39.677 1.00 25.53 10 GLU C N 1
ATOM 4750 C CA . GLU C 1 10 ? 58.969 23.464 39.477 1.00 25.31 10 GLU C CA 1
ATOM 4751 C C . GLU C 1 10 ? 57.695 23.969 38.804 1.00 23.00 10 GLU C C 1
ATOM 4752 O O . GLU C 1 10 ? 57.057 24.907 39.282 1.00 21.70 10 GLU C O 1
ATOM 4758 N N . LEU C 1 11 ? 57.345 23.341 37.685 1.00 20.46 11 LEU C N 1
ATOM 4759 C CA . LEU C 1 11 ? 56.159 23.705 36.915 1.00 18.89 11 LEU C CA 1
ATOM 4760 C C . LEU C 1 11 ? 54.868 23.333 37.644 1.00 19.15 11 LEU C C 1
ATOM 4761 O O . LEU C 1 11 ? 54.648 22.167 37.979 1.00 18.84 11 LEU C O 1
ATOM 4766 N N . GLN C 1 12 ? 54.023 24.332 37.887 1.00 17.74 12 GLN C N 1
ATOM 4767 C CA . GLN C 1 12 ? 52.753 24.126 38.578 1.00 19.55 12 GLN C CA 1
ATOM 4768 C C . GLN C 1 12 ? 51.583 24.181 37.601 1.00 18.28 12 GLN C C 1
ATOM 4769 O O . GLN C 1 12 ? 51.538 25.041 36.722 1.00 17.41 12 GLN C O 1
ATOM 4775 N N . PRO C 1 13 ? 50.617 23.259 37.746 1.00 15.34 13 PRO C N 1
ATOM 4776 C CA . PRO C 1 13 ? 49.449 23.218 36.862 1.00 15.38 13 PRO C CA 1
ATOM 4777 C C . PRO C 1 13 ? 48.442 24.336 37.099 1.00 16.13 13 PRO C C 1
ATOM 4778 O O . PRO C 1 13 ? 48.247 24.794 38.229 1.00 19.70 13 PRO C O 1
ATOM 4782 N N . ARG C 1 14 ? 47.817 24.776 36.013 1.00 15.57 14 ARG C N 1
ATOM 4783 C CA . ARG C 1 14 ? 46.803 25.817 36.073 1.00 14.07 14 ARG C CA 1
ATOM 4784 C C . ARG C 1 14 ? 45.546 25.265 35.404 1.00 16.56 14 ARG C C 1
ATOM 4785 O O . ARG C 1 14 ? 45.382 24.050 35.316 1.00 19.06 14 ARG C O 1
ATOM 4793 N N . GLN C 1 15 ? 44.658 26.135 34.937 1.00 14.51 15 GLN C N 1
ATOM 4794 C CA . GLN C 1 15 ? 43.420 25.671 34.312 1.00 15.95 15 GLN C CA 1
ATOM 4795 C C . GLN C 1 15 ? 43.320 25.991 32.824 1.00 13.42 15 GLN C C 1
ATOM 4796 O O . GLN C 1 15 ? 42.222 26.019 32.266 1.00 14.59 15 GLN C O 1
ATOM 4802 N N . HIS C 1 16 ? 44.465 26.148 32.167 1.00 11.47 16 HIS C N 1
ATOM 4803 C CA . HIS C 1 16 ? 44.482 26.505 30.750 1.00 12.47 16 HIS C CA 1
ATOM 4804 C C . HIS C 1 16 ? 44.817 25.429 29.713 1.00 13.06 16 HIS C C 1
ATOM 4805 O O . HIS C 1 16 ? 44.516 25.608 28.536 1.00 14.47 16 HIS C O 1
ATOM 4812 N N . LEU C 1 17 ? 45.463 24.341 30.127 1.00 11.17 17 LEU C N 1
ATOM 4813 C CA . LEU C 1 17 ? 45.841 23.276 29.192 1.00 11.76 17 LEU C CA 1
ATOM 4814 C C . LEU C 1 17 ? 45.032 22.011 29.427 1.00 9.08 17 LEU C C 1
ATOM 4815 O O . LEU C 1 17 ? 45.015 21.471 30.537 1.00 10.61 17 LEU C O 1
ATOM 4820 N N . TRP C 1 18 ? 44.411 21.513 28.360 1.00 10.83 18 TRP C N 1
ATOM 4821 C CA . TRP C 1 18 ? 43.563 20.334 28.471 1.00 9.91 18 TRP C CA 1
ATOM 4822 C C . TRP C 1 18 ? 43.673 19.343 27.328 1.00 9.05 18 TRP C C 1
ATOM 4823 O O . TRP C 1 18 ? 43.972 19.697 26.188 1.00 9.74 18 TRP C O 1
ATOM 4834 N N . TYR C 1 19 ? 43.405 18.089 27.671 1.00 8.94 19 TYR C N 1
ATOM 4835 C CA . TYR C 1 19 ? 43.371 16.981 26.732 1.00 10.50 19 TYR C CA 1
ATOM 4836 C C . TYR C 1 19 ? 41.924 16.484 26.754 1.00 8.02 19 TYR C C 1
ATOM 4837 O O . TYR C 1 19 ? 41.375 16.215 27.826 1.00 11.04 19 TYR C O 1
ATOM 4846 N N . PHE C 1 20 ? 41.299 16.419 25.580 1.00 8.72 20 PHE C N 1
ATOM 4847 C CA . PHE C 1 20 ? 39.919 15.946 25.459 1.00 8.99 20 PHE C CA 1
ATOM 4848 C C . PHE C 1 20 ? 39.873 14.659 24.642 1.00 10.29 20 PHE C C 1
ATOM 4849 O O . PHE C 1 20 ? 40.363 14.616 23.516 1.00 12.09 20 PHE C O 1
ATOM 4857 N N . GLU C 1 21 ? 39.300 13.614 25.230 1.00 9.28 21 GLU C N 1
ATOM 4858 C CA . GLU C 1 21 ? 39.161 12.320 24.572 1.00 11.28 21 GLU C CA 1
ATOM 4859 C C . GLU C 1 21 ? 37.686 12.074 24.294 1.00 10.22 21 GLU C C 1
ATOM 4860 O O . GLU C 1 21 ? 36.866 12.114 25.202 1.00 12.26 21 GLU C O 1
ATOM 4866 N N . TYR C 1 22 ? 37.357 11.811 23.036 1.00 10.48 22 TYR C N 1
ATOM 4867 C CA . TYR C 1 22 ? 35.984 11.533 22.651 1.00 11.24 22 TYR C CA 1
ATOM 4868 C C . TYR C 1 22 ? 35.742 10.035 22.591 1.00 10.25 22 TYR C C 1
ATOM 4869 O O . TYR C 1 22 ? 36.578 9.279 22.093 1.00 13.69 22 TYR C O 1
ATOM 4878 N N . TYR C 1 23 ? 34.611 9.605 23.132 1.00 8.33 23 TYR C N 1
ATOM 4879 C CA . TYR C 1 23 ? 34.242 8.196 23.106 1.00 8.51 23 TYR C CA 1
ATOM 4880 C C . TYR C 1 23 ? 33.477 7.927 21.813 1.00 10.60 23 TYR C C 1
ATOM 4881 O O . TYR C 1 23 ? 33.047 8.858 21.126 1.00 10.89 23 TYR C O 1
ATOM 4890 N N . THR C 1 24 ? 33.306 6.650 21.487 1.00 10.62 24 THR C N 1
ATOM 4891 C CA . THR C 1 24 ? 32.569 6.259 20.292 1.00 9.23 24 THR C CA 1
ATOM 4892 C C . THR C 1 24 ? 31.186 6.906 20.321 1.00 9.92 24 THR C C 1
ATOM 4893 O O . THR C 1 24 ? 30.467 6.817 21.318 1.00 10.77 24 THR C O 1
ATOM 4897 N N . GLY C 1 25 ? 30.839 7.576 19.225 1.00 11.07 25 GLY C N 1
ATOM 4898 C CA . GLY C 1 25 ? 29.562 8.264 19.132 1.00 11.70 25 GLY C CA 1
ATOM 4899 C C . GLY C 1 25 ? 29.754 9.768 19.239 1.00 12.16 25 GLY C C 1
ATOM 4900 O O . GLY C 1 25 ? 28.908 10.542 18.785 1.00 14.20 25 GLY C O 1
ATOM 4901 N N . ASN C 1 26 ? 30.875 10.176 19.836 1.00 11.34 26 ASN C N 1
ATOM 4902 C CA . ASN C 1 26 ? 31.237 11.584 20.024 1.00 12.15 26 ASN C CA 1
ATOM 4903 C C . ASN C 1 26 ? 30.262 12.426 20.856 1.00 12.91 26 ASN C C 1
ATOM 4904 O O . ASN C 1 26 ? 30.257 13.654 20.752 1.00 15.23 26 ASN C O 1
ATOM 4909 N N . ASN C 1 27 ? 29.485 11.775 21.717 1.00 10.06 27 ASN C N 1
ATOM 4910 C CA . ASN C 1 27 ? 28.511 12.477 22.554 1.00 9.99 27 ASN C CA 1
ATOM 4911 C C . ASN C 1 27 ? 28.948 12.562 24.011 1.00 9.99 27 ASN C C 1
ATOM 4912 O O . ASN C 1 27 ? 28.365 13.298 24.806 1.00 9.52 27 ASN C O 1
ATOM 4917 N N . VAL C 1 28 ? 29.975 11.794 24.355 1.00 8.28 28 VAL C N 1
ATOM 4918 C CA . VAL C 1 28 ? 30.509 11.752 25.712 1.00 8.00 28 VAL C CA 1
ATOM 4919 C C . VAL C 1 28 ? 32.018 11.575 25.594 1.00 8.32 28 VAL C C 1
ATOM 4920 O O . VAL C 1 28 ? 32.507 11.033 24.599 1.00 8.51 28 VAL C O 1
ATOM 4924 N N . GLY C 1 29 ? 32.748 12.053 26.596 1.00 7.02 29 GLY C N 1
ATOM 4925 C CA . GLY C 1 29 ? 34.192 11.909 26.595 1.00 8.08 29 GLY C CA 1
ATOM 4926 C C . GLY C 1 29 ? 34.813 12.256 27.930 1.00 8.40 29 GLY C C 1
ATOM 4927 O O . GLY C 1 29 ? 34.120 12.608 28.885 1.00 8.06 29 GLY C O 1
ATOM 4928 N N . LEU C 1 30 ? 36.136 12.155 27.990 1.00 8.18 30 LEU C N 1
ATOM 4929 C CA . LEU C 1 30 ? 36.881 12.449 29.203 1.00 8.66 30 LEU C CA 1
ATOM 4930 C C . LEU C 1 30 ? 37.855 13.593 28.938 1.00 8.35 30 LEU C C 1
ATOM 4931 O O . LEU C 1 30 ? 38.400 13.711 27.840 1.00 10.32 30 LEU C O 1
ATOM 4936 N N . PHE C 1 31 ? 38.010 14.477 29.915 1.00 8.88 31 PHE C N 1
ATOM 4937 C CA . PHE C 1 31 ? 38.971 15.564 29.785 1.00 8.42 31 PHE C CA 1
ATOM 4938 C C . PHE C 1 31 ? 39.968 15.482 30.930 1.00 9.20 31 PHE C C 1
ATOM 4939 O O . PHE C 1 31 ? 39.630 15.054 32.032 1.00 10.56 31 PHE C O 1
ATOM 4947 N N . MET C 1 32 ? 41.216 15.832 30.635 1.00 9.42 32 MET C N 1
ATOM 4948 C CA . MET C 1 32 ? 42.286 15.776 31.621 1.00 9.85 32 MET C CA 1
ATOM 4949 C C . MET C 1 32 ? 43.134 17.033 31.555 1.00 9.57 32 MET C C 1
ATOM 4950 O O . MET C 1 32 ? 43.482 17.501 30.470 1.00 11.13 32 MET C O 1
ATOM 4955 N N . LYS C 1 33 ? 43.485 17.556 32.723 1.00 10.51 33 LYS C N 1
ATOM 4956 C CA . LYS C 1 33 ? 44.334 18.733 32.812 1.00 11.46 33 LYS C CA 1
ATOM 4957 C C . LYS C 1 33 ? 45.759 18.308 32.459 1.00 12.27 33 LYS C C 1
ATOM 4958 O O . LYS C 1 33 ? 46.173 17.188 32.770 1.00 12.94 33 LYS C O 1
ATOM 4964 N N . MET C 1 34 ? 46.493 19.172 31.763 1.00 10.16 34 MET C N 1
ATOM 4965 C CA . MET C 1 34 ? 47.878 18.855 31.415 1.00 10.46 34 MET C CA 1
ATOM 4966 C C . MET C 1 34 ? 48.826 19.835 32.087 1.00 12.71 34 MET C C 1
ATOM 4967 O O . MET C 1 34 ? 48.737 21.042 31.853 1.00 13.05 34 MET C O 1
ATOM 4972 N N . ASN C 1 35 ? 49.720 19.333 32.935 1.00 11.19 35 ASN C N 1
ATOM 4973 C CA . ASN C 1 35 ? 50.689 20.220 33.566 1.00 11.20 35 ASN C CA 1
ATOM 4974 C C . ASN C 1 35 ? 51.762 20.530 32.525 1.00 12.52 35 ASN C C 1
ATOM 4975 O O . ASN C 1 35 ? 52.293 21.636 32.472 1.00 13.42 35 ASN C O 1
ATOM 4980 N N . ARG C 1 36 ? 52.066 19.542 31.689 1.00 12.02 36 ARG C N 1
ATOM 4981 C CA . ARG C 1 36 ? 53.047 19.706 30.627 1.00 15.09 36 ARG C CA 1
ATOM 4982 C C . ARG C 1 36 ? 52.935 18.579 29.617 1.00 14.57 36 ARG C C 1
ATOM 4983 O O . ARG C 1 36 ? 52.425 17.499 29.927 1.00 14.29 36 ARG C O 1
ATOM 4991 N N . VAL C 1 37 ? 53.350 18.867 28.389 1.00 11.84 37 VAL C N 1
ATOM 4992 C CA . VAL C 1 37 ? 53.350 17.875 27.325 1.00 13.22 37 VAL C CA 1
ATOM 4993 C C . VAL C 1 37 ? 54.792 17.387 27.233 1.00 15.49 37 VAL C C 1
ATOM 4994 O O . VAL C 1 37 ? 55.715 18.169 26.990 1.00 16.70 37 VAL C O 1
ATOM 4998 N N . ILE C 1 38 ? 54.974 16.097 27.486 1.00 12.51 38 ILE C N 1
ATOM 4999 C CA . ILE C 1 38 ? 56.284 15.458 27.488 1.00 13.81 38 ILE C CA 1
ATOM 5000 C C . ILE C 1 38 ? 56.801 15.145 26.088 1.00 14.69 38 ILE C C 1
ATOM 5001 O O . ILE C 1 38 ? 57.984 15.352 25.790 1.00 16.31 38 ILE C O 1
ATOM 5006 N N . TYR C 1 39 ? 55.911 14.653 25.235 1.00 12.09 39 TYR C N 1
ATOM 5007 C CA . TYR C 1 39 ? 56.267 14.299 23.872 1.00 12.21 39 TYR C CA 1
ATOM 5008 C C . TYR C 1 39 ? 55.060 14.246 22.957 1.00 13.93 39 TYR C C 1
ATOM 5009 O O . TYR C 1 39 ? 53.995 13.757 23.334 1.00 13.83 39 TYR C O 1
ATOM 5018 N N . SER C 1 40 ? 55.253 14.751 21.746 1.00 12.50 40 SER C N 1
ATOM 5019 C CA . SER C 1 40 ? 54.238 14.742 20.707 1.00 14.09 40 SER C CA 1
ATOM 5020 C C . SER C 1 40 ? 54.977 14.329 19.446 1.00 16.11 40 SER C C 1
ATOM 5021 O O . SER C 1 40 ? 55.935 14.985 19.039 1.00 18.11 40 SER C O 1
ATOM 5024 N N . GLY C 1 41 ? 54.563 13.212 18.864 1.00 15.60 41 GLY C N 1
ATOM 5025 C CA . GLY C 1 41 ? 55.210 12.731 17.660 1.00 16.72 41 GLY C CA 1
ATOM 5026 C C . GLY C 1 41 ? 54.217 12.156 16.677 1.00 15.24 41 GLY C C 1
ATOM 5027 O O . GLY C 1 41 ? 53.123 11.737 17.052 1.00 17.14 41 GLY C O 1
ATOM 5028 N N . GLN C 1 42 ? 54.608 12.133 15.410 1.00 17.31 42 GLN C N 1
ATOM 5029 C CA . GLN C 1 42 ? 53.760 11.616 14.349 1.00 17.62 42 GLN C CA 1
ATOM 5030 C C . GLN C 1 42 ? 54.536 10.597 13.528 1.00 18.94 42 GLN C C 1
ATOM 5031 O O . GLN C 1 42 ? 55.617 10.896 13.023 1.00 19.20 42 GLN C O 1
ATOM 5037 N N . SER C 1 43 ? 54.014 9.381 13.443 1.00 16.09 43 SER C N 1
ATOM 5038 C CA . SER C 1 43 ? 54.662 8.352 12.640 1.00 17.45 43 SER C CA 1
ATOM 5039 C C . SER C 1 43 ? 53.873 8.270 11.340 1.00 17.68 43 SER C C 1
ATOM 5040 O O . SER C 1 43 ? 52.954 9.060 11.115 1.00 19.08 43 SER C O 1
ATOM 5043 N N . ASP C 1 44 ? 54.227 7.321 10.483 1.00 23.27 44 ASP C N 1
ATOM 5044 C CA . ASP C 1 44 ? 53.512 7.149 9.223 1.00 27.17 44 ASP C CA 1
ATOM 5045 C C . ASP C 1 44 ? 52.168 6.457 9.469 1.00 26.76 44 ASP C C 1
ATOM 5046 O O . ASP C 1 44 ? 51.336 6.352 8.566 1.00 31.09 44 ASP C O 1
ATOM 5051 N N . ILE C 1 45 ? 51.955 6.020 10.708 1.00 22.16 45 ILE C N 1
ATOM 5052 C CA . ILE C 1 45 ? 50.739 5.311 11.093 1.00 22.08 45 ILE C CA 1
ATOM 5053 C C . ILE C 1 45 ? 49.783 6.112 11.980 1.00 20.64 45 ILE C C 1
ATOM 5054 O O . ILE C 1 45 ? 48.573 6.130 11.738 1.00 20.48 45 ILE C O 1
ATOM 5059 N N . GLN C 1 46 ? 50.324 6.791 12.988 1.00 17.15 46 GLN C N 1
ATOM 5060 C CA . GLN C 1 46 ? 49.483 7.522 13.933 1.00 16.40 46 GLN C CA 1
ATOM 5061 C C . GLN C 1 46 ? 50.217 8.609 14.704 1.00 14.00 46 GLN C C 1
ATOM 5062 O O . GLN C 1 46 ? 51.439 8.746 14.607 1.00 13.66 46 GLN C O 1
ATOM 5068 N N . ARG C 1 47 ? 49.449 9.371 15.480 1.00 12.69 47 ARG C N 1
ATOM 5069 C CA . ARG C 1 47 ? 49.997 10.433 16.309 1.00 13.30 47 ARG C CA 1
ATOM 5070 C C . ARG C 1 47 ? 50.085 9.965 17.756 1.00 12.99 47 ARG C C 1
ATOM 5071 O O . ARG C 1 47 ? 49.156 9.345 18.282 1.00 14.44 47 ARG C O 1
ATOM 5079 N N . ILE C 1 48 ? 51.213 10.277 18.385 1.00 11.63 48 ILE C N 1
ATOM 5080 C CA . ILE C 1 48 ? 51.480 9.930 19.774 1.00 11.82 48 ILE C CA 1
ATOM 5081 C C . ILE C 1 48 ? 51.553 11.199 20.612 1.00 12.86 48 ILE C C 1
ATOM 5082 O O . ILE C 1 48 ? 52.185 12.177 20.214 1.00 12.24 48 ILE C O 1
ATOM 5087 N N . ASP C 1 49 ? 50.878 11.190 21.758 1.00 11.70 49 ASP C N 1
ATOM 5088 C CA . ASP C 1 49 ? 50.928 12.307 22.688 1.00 12.82 49 ASP C CA 1
ATOM 5089 C C . ASP C 1 49 ? 51.122 11.748 24.081 1.00 12.38 49 ASP C C 1
ATOM 5090 O O . ASP C 1 49 ? 50.426 10.820 24.494 1.00 12.43 49 ASP C O 1
ATOM 5095 N N . ILE C 1 50 ? 52.137 12.258 24.766 1.00 9.76 50 ILE C N 1
ATOM 5096 C CA . ILE C 1 50 ? 52.444 11.837 26.122 1.00 9.10 50 ILE C CA 1
ATOM 5097 C C . ILE C 1 50 ? 52.521 13.106 26.957 1.00 11.44 50 ILE C C 1
ATOM 5098 O O . ILE C 1 50 ? 53.279 14.026 26.640 1.00 11.62 50 ILE C O 1
ATOM 5103 N N . PHE C 1 51 ? 51.702 13.173 28.000 1.00 9.38 51 PHE C N 1
ATOM 5104 C CA . PHE C 1 51 ? 51.673 14.350 28.858 1.00 8.51 51 PHE C CA 1
ATOM 5105 C C . PHE C 1 51 ? 51.542 13.977 30.320 1.00 10.12 51 PHE C C 1
ATOM 5106 O O . PHE C 1 51 ? 51.332 12.816 30.661 1.00 10.12 51 PHE C O 1
ATOM 5114 N N . GLU C 1 52 ? 51.666 14.979 31.179 1.00 10.04 52 GLU C N 1
ATOM 5115 C CA . GLU C 1 52 ? 51.589 14.791 32.616 1.00 9.98 52 GLU C CA 1
ATOM 5116 C C . GLU C 1 52 ? 50.308 15.389 33.191 1.00 10.36 52 GLU C C 1
ATOM 5117 O O . GLU C 1 52 ? 49.996 16.550 32.938 1.00 11.83 52 GLU C O 1
ATOM 5123 N N . ASN C 1 53 ? 49.557 14.577 33.935 1.00 10.31 53 ASN C N 1
ATOM 5124 C CA . ASN C 1 53 ? 48.321 15.016 34.592 1.00 9.84 53 ASN C CA 1
ATOM 5125 C C . ASN C 1 53 ? 48.602 14.973 36.092 1.00 11.83 53 ASN C C 1
ATOM 5126 O O . ASN C 1 53 ? 49.201 14.023 36.582 1.00 11.02 53 ASN C O 1
ATOM 5131 N N . PRO C 1 54 ? 48.160 15.994 36.846 1.00 13.35 54 PRO C N 1
ATOM 5132 C CA . PRO C 1 54 ? 48.397 16.028 38.297 1.00 12.99 54 PRO C CA 1
ATOM 5133 C C . PRO C 1 54 ? 47.946 14.799 39.088 1.00 15.70 54 PRO C C 1
ATOM 5134 O O . PRO C 1 54 ? 48.605 14.409 40.053 1.00 18.65 54 PRO C O 1
ATOM 5138 N N . ASP C 1 55 ? 46.846 14.178 38.676 1.00 13.34 55 ASP C N 1
ATOM 5139 C CA . ASP C 1 55 ? 46.342 13.005 39.387 1.00 15.52 55 ASP C CA 1
ATOM 5140 C C . ASP C 1 55 ? 46.744 11.664 38.797 1.00 14.49 55 ASP C C 1
ATOM 5141 O O . ASP C 1 55 ? 47.068 10.732 39.532 1.00 16.10 55 ASP C O 1
ATOM 5146 N N . LEU C 1 56 ? 46.724 11.574 37.472 1.00 11.77 56 LEU C N 1
ATOM 5147 C CA . LEU C 1 56 ? 47.032 10.328 36.775 1.00 10.34 56 LEU C CA 1
ATOM 5148 C C . LEU C 1 56 ? 48.499 10.086 36.443 1.00 10.96 56 LEU C C 1
ATOM 5149 O O . LEU C 1 56 ? 48.888 8.956 36.132 1.00 11.68 56 LEU C O 1
ATOM 5154 N N . GLY C 1 57 ? 49.305 11.140 36.518 1.00 11.20 57 GLY C N 1
ATOM 5155 C CA . GLY C 1 57 ? 50.715 11.025 36.195 1.00 10.67 57 GLY C CA 1
ATOM 5156 C C . GLY C 1 57 ? 50.910 11.077 34.691 1.00 10.47 57 GLY C C 1
ATOM 5157 O O . GLY C 1 57 ? 50.216 11.822 33.991 1.00 11.23 57 GLY C O 1
ATOM 5158 N N . VAL C 1 58 ? 51.857 10.294 34.186 1.00 9.26 58 VAL C N 1
ATOM 5159 C CA . VAL C 1 58 ? 52.118 10.263 32.753 1.00 10.16 58 VAL C CA 1
ATOM 5160 C C . VAL C 1 58 ? 51.000 9.537 32.009 1.00 9.51 58 VAL C C 1
ATOM 5161 O O . VAL C 1 58 ? 50.642 8.399 32.335 1.00 10.42 58 VAL C O 1
ATOM 5165 N N . VAL C 1 59 ? 50.456 10.218 31.009 1.00 8.56 59 VAL C N 1
ATOM 5166 C CA . VAL C 1 59 ? 49.372 9.697 30.184 1.00 7.83 59 VAL C CA 1
ATOM 5167 C C . VAL C 1 59 ? 49.858 9.557 28.750 1.00 7.74 59 VAL C C 1
ATOM 5168 O O . VAL C 1 59 ? 50.482 10.469 28.207 1.00 9.62 59 VAL C O 1
ATOM 5172 N N . PHE C 1 60 ? 49.568 8.408 28.149 1.00 7.98 60 PHE C N 1
ATOM 5173 C CA . PHE C 1 60 ? 49.958 8.100 26.777 1.00 8.57 60 PHE C CA 1
ATOM 5174 C C . PHE C 1 60 ? 48.711 7.931 25.923 1.00 9.73 60 PHE C C 1
ATOM 5175 O O . PHE C 1 60 ? 47.861 7.090 26.218 1.00 10.02 60 PHE C O 1
ATOM 5183 N N . ALA C 1 61 ? 48.608 8.736 24.869 1.00 9.96 61 ALA C N 1
ATOM 5184 C CA . ALA C 1 61 ? 47.470 8.684 23.960 1.00 11.47 61 ALA C CA 1
ATOM 5185 C C . ALA C 1 61 ? 47.898 8.495 22.510 1.00 11.02 61 ALA C C 1
ATOM 5186 O O . ALA C 1 61 ? 48.934 9.008 22.088 1.00 12.71 61 ALA C O 1
ATOM 5188 N N . LEU C 1 62 ? 47.101 7.733 21.767 1.00 11.84 62 LEU C N 1
ATOM 5189 C CA . LEU C 1 62 ? 47.338 7.477 20.348 1.00 12.62 62 LEU C CA 1
ATOM 5190 C C . LEU C 1 62 ? 46.125 8.001 19.599 1.00 14.67 62 LEU C C 1
ATOM 5191 O O . LEU C 1 62 ? 45.006 7.536 19.830 1.00 13.67 62 LEU C O 1
ATOM 5196 N N . ASP C 1 63 ? 46.351 8.957 18.701 1.00 13.20 63 ASP C N 1
ATOM 5197 C CA . ASP C 1 63 ? 45.276 9.566 17.919 1.00 13.55 63 ASP C CA 1
ATOM 5198 C C . ASP C 1 63 ? 44.124 10.053 18.800 1.00 13.95 63 ASP C C 1
ATOM 5199 O O . ASP C 1 63 ? 42.951 9.879 18.462 1.00 14.96 63 ASP C O 1
ATOM 5204 N N . GLY C 1 64 ? 44.474 10.634 19.946 1.00 13.83 64 GLY C N 1
ATOM 5205 C CA . GLY C 1 64 ? 43.472 11.155 20.862 1.00 11.67 64 GLY C CA 1
ATOM 5206 C C . GLY C 1 64 ? 42.697 10.130 21.669 1.00 11.52 64 GLY C C 1
ATOM 5207 O O . GLY C 1 64 ? 41.629 10.445 22.187 1.00 14.42 64 GLY C O 1
ATOM 5208 N N . ILE C 1 65 ? 43.225 8.911 21.767 1.00 11.45 65 ILE C N 1
ATOM 5209 C CA . ILE C 1 65 ? 42.593 7.828 22.523 1.00 10.79 65 ILE C CA 1
ATOM 5210 C C . ILE C 1 65 ? 43.565 7.431 23.631 1.00 10.69 65 ILE C C 1
ATOM 5211 O O . ILE C 1 65 ? 44.734 7.143 23.368 1.00 12.10 65 ILE C O 1
ATOM 5216 N N . THR C 1 66 ? 43.093 7.465 24.873 1.00 10.61 66 THR C N 1
ATOM 5217 C CA . THR C 1 66 ? 43.929 7.129 26.019 1.00 10.91 66 THR C CA 1
ATOM 5218 C C . THR C 1 66 ? 44.330 5.660 25.997 1.00 9.82 66 THR C C 1
ATOM 5219 O O . THR C 1 66 ? 43.470 4.776 25.972 1.00 12.07 66 THR C O 1
ATOM 5223 N N . MET C 1 67 ? 45.637 5.405 25.997 1.00 9.31 67 MET C N 1
ATOM 5224 C CA . MET C 1 67 ? 46.158 4.041 25.977 1.00 8.93 67 MET C CA 1
ATOM 5225 C C . MET C 1 67 ? 46.615 3.596 27.361 1.00 10.20 67 MET C C 1
ATOM 5226 O O . MET C 1 67 ? 46.292 2.495 27.805 1.00 11.40 67 MET C O 1
ATOM 5231 N N . THR C 1 68 ? 47.403 4.432 28.029 1.00 9.92 68 THR C N 1
ATOM 5232 C CA . THR C 1 68 ? 47.872 4.113 29.376 1.00 10.99 68 THR C CA 1
ATOM 5233 C C . THR C 1 68 ? 47.973 5.354 30.240 1.00 9.76 68 THR C C 1
ATOM 5234 O O . THR C 1 68 ? 48.192 6.463 29.755 1.00 10.49 68 THR C O 1
ATOM 5238 N N . THR C 1 69 ? 47.847 5.122 31.537 1.00 11.09 69 THR C N 1
ATOM 5239 C CA . THR C 1 69 ? 47.934 6.142 32.565 1.00 10.20 69 THR C CA 1
ATOM 5240 C C . THR C 1 69 ? 48.794 5.492 33.646 1.00 10.12 69 THR C C 1
ATOM 5241 O O . THR C 1 69 ? 48.608 4.314 33.947 1.00 9.55 69 THR C O 1
ATOM 5245 N N . GLU C 1 70 ? 49.743 6.235 34.215 1.00 9.30 70 GLU C N 1
ATOM 5246 C CA . GLU C 1 70 ? 50.614 5.670 35.247 1.00 10.15 70 GLU C CA 1
ATOM 5247 C C . GLU C 1 70 ? 49.876 5.196 36.489 1.00 8.42 70 GLU C C 1
ATOM 5248 O O . GLU C 1 70 ? 50.230 4.179 37.085 1.00 10.92 70 GLU C O 1
ATOM 5254 N N . LYS C 1 71 ? 48.828 5.917 36.859 1.00 8.27 71 LYS C N 1
ATOM 5255 C CA . LYS C 1 71 ? 48.076 5.584 38.057 1.00 8.46 71 LYS C CA 1
ATOM 5256 C C . LYS C 1 71 ? 47.285 4.286 38.002 1.00 12.29 71 LYS C C 1
ATOM 5257 O O . LYS C 1 71 ? 47.165 3.594 39.019 1.00 14.97 71 LYS C O 1
ATOM 5263 N N . ASP C 1 72 ? 46.812 3.909 36.820 1.00 9.13 72 ASP C N 1
ATOM 5264 C CA . ASP C 1 72 ? 45.975 2.721 36.738 1.00 10.05 72 ASP C CA 1
ATOM 5265 C C . ASP C 1 72 ? 46.235 1.674 35.666 1.00 8.90 72 ASP C C 1
ATOM 5266 O O . ASP C 1 72 ? 45.465 0.718 35.556 1.00 9.54 72 ASP C O 1
ATOM 5271 N N . GLU C 1 73 ? 47.296 1.826 34.879 1.00 8.62 73 GLU C N 1
ATOM 5272 C CA . GLU C 1 73 ? 47.553 0.839 33.830 1.00 8.75 73 GLU C CA 1
ATOM 5273 C C . GLU C 1 73 ? 47.663 -0.594 34.346 1.00 8.24 73 GLU C C 1
ATOM 5274 O O . GLU C 1 73 ? 47.365 -1.534 33.619 1.00 9.61 73 GLU C O 1
ATOM 5280 N N . PHE C 1 74 ? 48.042 -0.754 35.612 1.00 8.45 74 PHE C N 1
ATOM 5281 C CA . PHE C 1 74 ? 48.169 -2.083 36.201 1.00 7.02 74 PHE C CA 1
ATOM 5282 C C . PHE C 1 74 ? 46.872 -2.895 36.149 1.00 8.47 74 PHE C C 1
ATOM 5283 O O . PHE C 1 74 ? 46.912 -4.117 35.995 1.00 9.11 74 PHE C O 1
ATOM 5291 N N . MET C 1 75 ? 45.727 -2.219 36.258 1.00 8.71 75 MET C N 1
ATOM 5292 C CA . MET C 1 75 ? 44.427 -2.898 36.251 1.00 7.68 75 MET C CA 1
ATOM 5293 C C . MET C 1 75 ? 44.175 -3.638 34.951 1.00 7.48 75 MET C C 1
ATOM 5294 O O . MET C 1 75 ? 43.656 -4.757 34.945 1.00 10.37 75 MET C O 1
ATOM 5299 N N . TYR C 1 76 ? 44.519 -2.978 33.854 1.00 7.62 76 TYR C N 1
ATOM 5300 C CA . TYR C 1 76 ? 44.339 -3.526 32.522 1.00 7.20 76 TYR C CA 1
ATOM 5301 C C . TYR C 1 76 ? 45.378 -4.592 32.194 1.00 8.09 76 TYR C C 1
ATOM 5302 O O . TYR C 1 76 ? 45.036 -5.707 31.798 1.00 7.95 76 TYR C O 1
ATOM 5311 N N . HIS C 1 77 ? 46.649 -4.258 32.381 1.00 7.54 77 HIS C N 1
ATOM 5312 C CA . HIS C 1 77 ? 47.707 -5.200 32.062 1.00 5.79 77 HIS C CA 1
ATOM 5313 C C . HIS C 1 77 ? 47.678 -6.488 32.883 1.00 7.38 77 HIS C C 1
ATOM 5314 O O . HIS C 1 77 ? 47.952 -7.561 32.349 1.00 9.31 77 HIS C O 1
ATOM 5321 N N . GLU C 1 78 ? 47.309 -6.397 34.159 1.00 7.23 78 GLU C N 1
ATOM 5322 C CA . GLU C 1 78 ? 47.242 -7.596 34.992 1.00 8.77 78 GLU C CA 1
ATOM 5323 C C . GLU C 1 78 ? 46.101 -8.524 34.594 1.00 8.13 78 GLU C C 1
ATOM 5324 O O . GLU C 1 78 ? 46.262 -9.745 34.598 1.00 8.94 78 GLU C O 1
ATOM 5330 N N . MET C 1 79 ? 44.948 -7.963 34.240 1.00 7.63 79 MET C N 1
ATOM 5331 C CA . MET C 1 79 ? 43.833 -8.814 33.850 1.00 6.93 79 MET C CA 1
ATOM 5332 C C . MET C 1 79 ? 44.020 -9.431 32.475 1.00 6.06 79 MET C C 1
ATOM 5333 O O . MET C 1 79 ? 43.666 -10.591 32.260 1.00 8.86 79 MET C O 1
ATOM 5338 N N . LEU C 1 80 ? 44.615 -8.677 31.559 1.00 8.24 80 LEU C N 1
ATOM 5339 C CA . LEU C 1 80 ? 44.841 -9.187 30.217 1.00 7.99 80 LEU C CA 1
ATOM 5340 C C . LEU C 1 80 ? 45.883 -10.305 30.221 1.00 9.63 80 LEU C C 1
ATOM 5341 O O . LEU C 1 80 ? 45.718 -11.316 29.539 1.00 10.67 80 LEU C O 1
ATOM 5346 N N . ALA C 1 81 ? 46.918 -10.153 31.045 1.00 8.69 81 ALA C N 1
ATOM 5347 C CA . ALA C 1 81 ? 47.998 -11.134 31.085 1.00 9.97 81 ALA C CA 1
ATOM 5348 C C . ALA C 1 81 ? 47.885 -12.299 32.055 1.00 7.89 81 ALA C C 1
ATOM 5349 O O . ALA C 1 81 ? 48.100 -13.448 31.668 1.00 9.79 81 ALA C O 1
ATOM 5351 N N . HIS C 1 82 ? 47.554 -12.016 33.309 1.00 8.21 82 HIS C N 1
ATOM 5352 C CA . HIS C 1 82 ? 47.524 -13.071 34.315 1.00 9.61 82 HIS C CA 1
ATOM 5353 C C . HIS C 1 82 ? 46.460 -14.142 34.224 1.00 10.32 82 HIS C C 1
ATOM 5354 O O . HIS C 1 82 ? 46.698 -15.277 34.636 1.00 11.35 82 HIS C O 1
ATOM 5361 N N . VAL C 1 83 ? 45.297 -13.801 33.681 1.00 8.59 83 VAL C N 1
ATOM 5362 C CA . VAL C 1 83 ? 44.250 -14.799 33.530 1.00 9.41 83 VAL C CA 1
ATOM 5363 C C . VAL C 1 83 ? 44.745 -15.962 32.652 1.00 9.29 83 VAL C C 1
ATOM 5364 O O . VAL C 1 83 ? 44.749 -17.109 33.099 1.00 10.60 83 VAL C O 1
ATOM 5368 N N . PRO C 1 84 ? 45.216 -15.685 31.419 1.00 9.22 84 PRO C N 1
ATOM 5369 C CA . PRO C 1 84 ? 45.692 -16.810 30.601 1.00 9.99 84 PRO C CA 1
ATOM 5370 C C . PRO C 1 84 ? 47.011 -17.419 31.086 1.00 10.65 84 PRO C C 1
ATOM 5371 O O . PRO C 1 84 ? 47.209 -18.630 30.980 1.00 10.92 84 PRO C O 1
ATOM 5375 N N . MET C 1 85 ? 47.898 -16.600 31.644 1.00 9.24 85 MET C N 1
ATOM 5376 C CA . MET C 1 85 ? 49.184 -17.120 32.117 1.00 9.62 85 MET C CA 1
ATOM 5377 C C . MET C 1 85 ? 49.038 -18.135 33.255 1.00 10.40 85 MET C C 1
ATOM 5378 O O . MET C 1 85 ? 49.683 -19.186 33.234 1.00 11.94 85 MET C O 1
ATOM 5383 N N . PHE C 1 86 ? 48.188 -17.837 34.234 1.00 9.89 86 PHE C N 1
ATOM 5384 C CA . PHE C 1 86 ? 47.975 -18.753 35.354 1.00 10.05 86 PHE C CA 1
ATOM 5385 C C . PHE C 1 86 ? 47.163 -19.987 34.973 1.00 12.53 86 PHE C C 1
ATOM 5386 O O . PHE C 1 86 ? 47.233 -21.009 35.653 1.00 12.68 86 PHE C O 1
ATOM 5394 N N . LEU C 1 87 ? 46.386 -19.895 33.898 1.00 11.17 87 LEU C N 1
ATOM 5395 C CA . LEU C 1 87 ? 45.577 -21.028 33.449 1.00 11.82 87 LEU C CA 1
ATOM 5396 C C . LEU C 1 87 ? 46.376 -22.045 32.641 1.00 12.71 87 LEU C C 1
ATOM 5397 O O . LEU C 1 87 ? 45.989 -23.214 32.550 1.00 13.94 87 LEU C O 1
ATOM 5402 N N . HIS C 1 88 ? 47.473 -21.604 32.034 1.00 11.02 88 HIS C N 1
ATOM 5403 C CA . HIS C 1 88 ? 48.309 -22.516 31.267 1.00 11.97 88 HIS C CA 1
ATOM 5404 C C . HIS C 1 88 ? 49.147 -23.366 32.231 1.00 13.76 88 HIS C C 1
ATOM 5405 O O . HIS C 1 88 ? 49.620 -22.870 33.253 1.00 15.00 88 HIS C O 1
ATOM 5412 N N . PRO C 1 89 ? 49.329 -24.662 31.920 1.00 14.97 89 PRO C N 1
ATOM 5413 C CA . PRO C 1 89 ? 50.106 -25.588 32.754 1.00 16.07 89 PRO C CA 1
ATOM 5414 C C . PRO C 1 89 ? 51.573 -25.210 32.963 1.00 17.13 89 PRO C C 1
ATOM 5415 O O . PRO C 1 89 ? 52.115 -25.403 34.052 1.00 19.01 89 PRO C O 1
ATOM 5419 N N . ASN C 1 90 ? 52.215 -24.700 31.914 1.00 14.84 90 ASN C N 1
ATOM 5420 C CA . ASN C 1 90 ? 53.629 -24.314 31.968 1.00 15.33 90 ASN C CA 1
ATOM 5421 C C . ASN C 1 90 ? 53.928 -23.427 30.756 1.00 15.79 90 ASN C C 1
ATOM 5422 O O . ASN C 1 90 ? 54.493 -23.880 29.760 1.00 15.72 90 ASN C O 1
ATOM 5427 N N . PRO C 1 91 ? 53.544 -22.141 30.831 1.00 12.73 91 PRO C N 1
ATOM 5428 C CA . PRO C 1 91 ? 53.768 -21.205 29.725 1.00 12.94 91 PRO C CA 1
ATOM 5429 C C . PRO C 1 91 ? 55.221 -20.801 29.526 1.00 14.88 91 PRO C C 1
ATOM 5430 O O . PRO C 1 91 ? 55.772 -20.025 30.302 1.00 17.67 91 PRO C O 1
ATOM 5434 N N . LYS C 1 92 ? 55.822 -21.317 28.460 1.00 12.73 92 LYS C N 1
ATOM 5435 C CA . LYS C 1 92 ? 57.221 -21.043 28.147 1.00 13.44 92 LYS C CA 1
ATOM 5436 C C . LYS C 1 92 ? 57.419 -20.061 26.995 1.00 10.96 92 LYS C C 1
ATOM 5437 O O . LYS C 1 92 ? 58.344 -19.255 27.020 1.00 14.94 92 LYS C O 1
ATOM 5443 N N . LYS C 1 93 ? 56.570 -20.157 25.975 1.00 12.34 93 LYS C N 1
ATOM 5444 C CA . LYS C 1 93 ? 56.660 -19.280 24.810 1.00 12.38 93 LYS C CA 1
ATOM 5445 C C . LYS C 1 93 ? 55.381 -18.474 24.671 1.00 10.36 93 LYS C C 1
ATOM 5446 O O . LYS C 1 93 ? 54.297 -19.030 24.494 1.00 12.26 93 LYS C O 1
ATOM 5452 N N . VAL C 1 94 ? 55.522 -17.155 24.758 1.00 10.06 94 VAL C N 1
ATOM 5453 C CA . VAL C 1 94 ? 54.378 -16.252 24.688 1.00 9.65 94 VAL C CA 1
ATOM 5454 C C . VAL C 1 94 ? 54.521 -15.204 23.589 1.00 10.17 94 VAL C C 1
ATOM 5455 O O . VAL C 1 94 ? 55.603 -14.663 23.371 1.00 11.63 94 VAL C O 1
ATOM 5459 N N . LEU C 1 95 ? 53.423 -14.949 22.883 1.00 9.85 95 LEU C N 1
ATOM 5460 C CA . LEU C 1 95 ? 53.383 -13.938 21.836 1.00 8.76 95 LEU C CA 1
ATOM 5461 C C . LEU C 1 95 ? 52.340 -12.891 22.212 1.00 10.55 95 LEU C C 1
ATOM 5462 O O . LEU C 1 95 ? 51.187 -13.225 22.495 1.00 10.25 95 LEU C O 1
ATOM 5467 N N . ILE C 1 96 ? 52.774 -11.636 22.267 1.00 9.76 96 ILE C N 1
ATOM 5468 C CA . ILE C 1 96 ? 51.896 -10.512 22.579 1.00 8.30 96 ILE C CA 1
ATOM 5469 C C . ILE C 1 96 ? 51.814 -9.644 21.331 1.00 11.00 96 ILE C C 1
ATOM 5470 O O . ILE C 1 96 ? 52.836 -9.217 20.794 1.00 10.53 96 ILE C O 1
ATOM 5475 N N . ILE C 1 97 ? 50.597 -9.417 20.850 1.00 9.58 97 ILE C N 1
ATOM 5476 C CA . ILE C 1 97 ? 50.386 -8.588 19.675 1.00 11.36 97 ILE C CA 1
ATOM 5477 C C . ILE C 1 97 ? 49.783 -7.262 20.131 1.00 11.76 97 ILE C C 1
ATOM 5478 O O . ILE C 1 97 ? 48.758 -7.241 20.813 1.00 10.71 97 ILE C O 1
ATOM 5483 N N . GLY C 1 98 ? 50.448 -6.166 19.771 1.00 11.76 98 GLY C N 1
ATOM 5484 C CA . GLY C 1 98 ? 49.999 -4.846 20.181 1.00 11.05 98 GLY C CA 1
ATOM 5485 C C . GLY C 1 98 ? 50.596 -4.510 21.539 1.00 14.42 98 GLY C C 1
ATOM 5486 O O . GLY C 1 98 ? 51.486 -5.219 22.015 1.00 18.54 98 GLY C O 1
ATOM 5487 N N . GLY C 1 99 ? 50.125 -3.433 22.162 1.00 12.65 99 GLY C N 1
ATOM 5488 C CA . GLY C 1 99 ? 50.645 -3.050 23.468 1.00 13.69 99 GLY C CA 1
ATOM 5489 C C . GLY C 1 99 ? 52.089 -2.578 23.441 1.00 12.97 99 GLY C C 1
ATOM 5490 O O . GLY C 1 99 ? 52.918 -3.029 24.239 1.00 11.93 99 GLY C O 1
ATOM 5491 N N . GLY C 1 100 ? 52.372 -1.630 22.550 1.00 12.71 100 GLY C N 1
ATOM 5492 C CA . GLY C 1 100 ? 53.715 -1.089 22.410 1.00 12.82 100 GLY C CA 1
ATOM 5493 C C . GLY C 1 100 ? 54.261 -0.373 23.632 1.00 13.34 100 GLY C C 1
ATOM 5494 O O . GLY C 1 100 ? 55.439 -0.029 23.675 1.00 12.02 100 GLY C O 1
ATOM 5495 N N . ASP C 1 101 ? 53.393 -0.099 24.600 1.00 10.72 101 ASP C N 1
ATOM 5496 C CA . ASP C 1 101 ? 53.796 0.554 25.841 1.00 11.12 101 ASP C CA 1
ATOM 5497 C C . ASP C 1 101 ? 54.624 -0.430 26.678 1.00 9.91 101 ASP C C 1
ATOM 5498 O O . ASP C 1 101 ? 55.443 -0.019 27.493 1.00 10.66 101 ASP C O 1
ATOM 5503 N N . GLY C 1 102 ? 54.363 -1.724 26.491 1.00 10.16 102 GLY C N 1
ATOM 5504 C CA . GLY C 1 102 ? 55.092 -2.764 27.204 1.00 11.98 102 GLY C CA 1
ATOM 5505 C C . GLY C 1 102 ? 54.484 -3.340 28.473 1.00 11.50 102 GLY C C 1
ATOM 5506 O O . GLY C 1 102 ? 55.011 -4.309 29.017 1.00 9.59 102 GLY C O 1
ATOM 5507 N N . GLY C 1 103 ? 53.366 -2.786 28.934 1.00 9.66 103 GLY C N 1
ATOM 5508 C CA . GLY C 1 103 ? 52.751 -3.269 30.162 1.00 8.80 103 GLY C CA 1
ATOM 5509 C C . GLY C 1 103 ? 52.432 -4.750 30.241 1.00 8.53 103 GLY C C 1
ATOM 5510 O O . GLY C 1 103 ? 52.698 -5.396 31.258 1.00 9.65 103 GLY C O 1
ATOM 5511 N N . THR C 1 104 ? 51.842 -5.285 29.181 1.00 9.53 104 THR C N 1
ATOM 5512 C CA . THR C 1 104 ? 51.488 -6.698 29.145 1.00 9.04 104 THR C CA 1
ATOM 5513 C C . THR C 1 104 ? 52.753 -7.548 29.175 1.00 9.44 104 THR C C 1
ATOM 5514 O O . THR C 1 104 ? 52.805 -8.565 29.868 1.00 9.81 104 THR C O 1
ATOM 5518 N N . LEU C 1 105 ? 53.781 -7.107 28.455 1.00 8.94 105 LEU C N 1
ATOM 5519 C CA . LEU C 1 105 ? 55.056 -7.823 28.451 1.00 9.05 105 LEU C CA 1
ATOM 5520 C C . LEU C 1 105 ? 55.622 -7.871 29.870 1.00 9.32 105 LEU C C 1
ATOM 5521 O O . LEU C 1 105 ? 56.092 -8.914 30.318 1.00 10.83 105 LEU C O 1
ATOM 5526 N N . ARG C 1 106 ? 55.558 -6.744 30.577 1.00 9.89 106 ARG C N 1
ATOM 5527 C CA . ARG C 1 106 ? 56.054 -6.667 31.948 1.00 9.79 106 ARG C CA 1
ATOM 5528 C C . ARG C 1 106 ? 55.370 -7.708 32.838 1.00 10.03 106 ARG C C 1
ATOM 5529 O O . ARG C 1 106 ? 56.035 -8.403 33.607 1.00 11.28 106 ARG C O 1
ATOM 5537 N N . GLU C 1 107 ? 54.049 -7.833 32.717 1.00 8.16 107 GLU C N 1
ATOM 5538 C CA . GLU C 1 107 ? 53.303 -8.795 33.520 1.00 8.00 107 GLU C CA 1
ATOM 5539 C C . GLU C 1 107 ? 53.623 -10.239 33.135 1.00 9.77 107 GLU C C 1
ATOM 5540 O O . GLU C 1 107 ? 53.772 -11.096 34.001 1.00 9.95 107 GLU C O 1
ATOM 5546 N N . VAL C 1 108 ? 53.740 -10.499 31.835 1.00 7.94 108 VAL C N 1
ATOM 5547 C CA . VAL C 1 108 ? 54.056 -11.842 31.356 1.00 7.82 108 VAL C CA 1
ATOM 5548 C C . VAL C 1 108 ? 55.414 -12.294 31.891 1.00 9.54 108 VAL C C 1
ATOM 5549 O O . VAL C 1 108 ? 55.563 -13.440 32.331 1.00 11.08 108 VAL C O 1
ATOM 5553 N N . LEU C 1 109 ? 56.382 -11.379 31.890 1.00 9.94 109 LEU C N 1
ATOM 5554 C CA . LEU C 1 109 ? 57.734 -11.684 32.359 1.00 11.09 109 LEU C CA 1
ATOM 5555 C C . LEU C 1 109 ? 57.827 -12.027 33.842 1.00 12.54 109 LEU C C 1
ATOM 5556 O O . LEU C 1 109 ? 58.832 -12.584 34.284 1.00 12.27 109 LEU C O 1
ATOM 5561 N N . LYS C 1 110 ? 56.783 -11.716 34.606 1.00 10.53 110 LYS C N 1
ATOM 5562 C CA . LYS C 1 110 ? 56.766 -12.034 36.034 1.00 11.95 110 LYS C CA 1
ATOM 5563 C C . LYS C 1 110 ? 56.681 -13.541 36.255 1.00 12.45 110 LYS C C 1
ATOM 5564 O O . LYS C 1 110 ? 57.013 -14.040 37.331 1.00 13.96 110 LYS C O 1
ATOM 5570 N N . HIS C 1 111 ? 56.213 -14.260 35.241 1.00 10.48 111 HIS C N 1
ATOM 5571 C CA . HIS C 1 111 ? 56.084 -15.711 35.326 1.00 12.29 111 HIS C CA 1
ATOM 5572 C C . HIS C 1 111 ? 57.423 -16.366 35.004 1.00 11.76 111 HIS C C 1
ATOM 5573 O O . HIS C 1 111 ? 57.932 -16.256 33.887 1.00 12.45 111 HIS C O 1
ATOM 5580 N N . ASP C 1 112 ? 57.994 -17.032 36.008 1.00 13.15 112 ASP C N 1
ATOM 5581 C CA . ASP C 1 112 ? 59.292 -17.687 35.879 1.00 14.65 112 ASP C CA 1
ATOM 5582 C C . ASP C 1 112 ? 59.388 -18.768 34.805 1.00 14.12 112 ASP C C 1
ATOM 5583 O O . ASP C 1 112 ? 60.482 -19.066 34.320 1.00 16.07 112 ASP C O 1
ATOM 5588 N N . SER C 1 113 ? 58.253 -19.347 34.425 1.00 14.61 113 SER C N 1
ATOM 5589 C CA . SER C 1 113 ? 58.247 -20.387 33.402 1.00 12.50 113 SER C CA 1
ATOM 5590 C C . SER C 1 113 ? 58.559 -19.841 32.009 1.00 13.32 113 SER C C 1
ATOM 5591 O O . SER C 1 113 ? 59.041 -20.573 31.144 1.00 14.31 113 SER C O 1
ATOM 5594 N N . VAL C 1 114 ? 58.300 -18.553 31.801 1.00 11.92 114 VAL C N 1
ATOM 5595 C CA . VAL C 1 114 ? 58.542 -17.925 30.508 1.00 11.80 114 VAL C CA 1
ATOM 5596 C C . VAL C 1 114 ? 60.010 -17.969 30.105 1.00 12.43 114 VAL C C 1
ATOM 5597 O O . VAL C 1 114 ? 60.889 -17.564 30.869 1.00 14.10 114 VAL C O 1
ATOM 5601 N N . GLU C 1 115 ? 60.256 -18.485 28.905 1.00 12.90 115 GLU C N 1
ATOM 5602 C CA . GLU C 1 115 ? 61.601 -18.591 28.353 1.00 13.99 115 GLU C CA 1
ATOM 5603 C C . GLU C 1 115 ? 61.756 -17.615 27.192 1.00 15.18 115 GLU C C 1
ATOM 5604 O O . GLU C 1 115 ? 62.851 -17.124 26.920 1.00 15.89 115 GLU C O 1
ATOM 5610 N N . LYS C 1 116 ? 60.650 -17.336 26.508 1.00 15.01 116 LYS C N 1
ATOM 5611 C CA . LYS C 1 116 ? 60.666 -16.417 25.382 1.00 12.75 116 LYS C CA 1
ATOM 5612 C C . LYS C 1 116 ? 59.328 -15.705 25.269 1.00 11.65 116 LYS C C 1
ATOM 5613 O O . LYS C 1 116 ? 58.280 -16.342 25.240 1.00 13.41 116 LYS C O 1
ATOM 5619 N N . ALA C 1 117 ? 59.377 -14.378 25.252 1.00 12.14 117 ALA C N 1
ATOM 5620 C CA . ALA C 1 117 ? 58.175 -13.563 25.118 1.00 13.02 117 ALA C CA 1
ATOM 5621 C C . ALA C 1 117 ? 58.415 -12.581 23.985 1.00 13.97 117 ALA C C 1
ATOM 5622 O O . ALA C 1 117 ? 59.356 -11.790 24.028 1.00 14.47 117 ALA C O 1
ATOM 5624 N N . ILE C 1 118 ? 57.582 -12.662 22.953 1.00 11.20 118 ILE C N 1
ATOM 5625 C CA . ILE C 1 118 ? 57.708 -11.787 21.798 1.00 12.40 118 ILE C CA 1
ATOM 5626 C C . ILE C 1 118 ? 56.635 -10.711 21.835 1.00 11.93 118 ILE C C 1
ATOM 5627 O O . ILE C 1 118 ? 55.462 -11.006 22.080 1.00 12.22 118 ILE C O 1
ATOM 5632 N N . LEU C 1 119 ? 57.060 -9.465 21.655 1.00 10.75 119 LEU C N 1
ATOM 5633 C CA . LEU C 1 119 ? 56.147 -8.327 21.616 1.00 11.18 119 LEU C CA 1
ATOM 5634 C C . LEU C 1 119 ? 56.153 -7.834 20.172 1.00 11.85 119 LEU C C 1
ATOM 5635 O O . LEU C 1 119 ? 57.170 -7.346 19.674 1.00 11.31 119 LEU C O 1
ATOM 5640 N N . CYS C 1 120 ? 55.023 -8.016 19.497 1.00 11.55 120 CYS C N 1
ATOM 5641 C CA . CYS C 1 120 ? 54.862 -7.621 18.104 1.00 12.75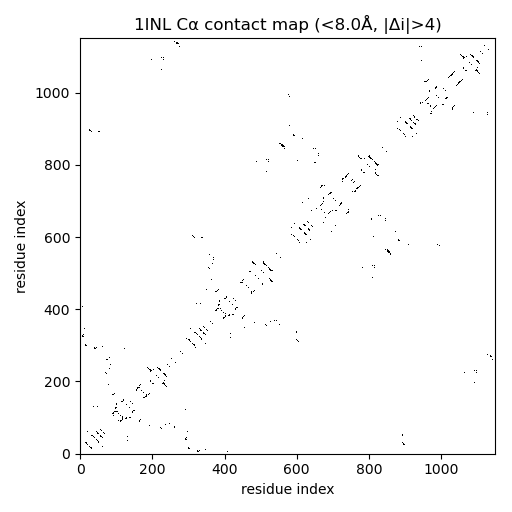 120 CYS C CA 1
ATOM 5642 C C . CYS C 1 120 ? 54.076 -6.313 18.021 1.00 11.37 120 CYS C C 1
ATOM 5643 O O . CYS C 1 120 ? 52.863 -6.291 18.239 1.00 14.96 120 CYS C O 1
ATOM 5646 N N . GLU C 1 121 ? 54.786 -5.229 17.723 1.00 14.44 121 GLU C N 1
ATOM 5647 C CA . GLU C 1 121 ? 54.205 -3.892 17.614 1.00 13.62 121 GLU C CA 1
ATOM 5648 C C . GLU C 1 121 ? 54.365 -3.391 16.181 1.00 15.59 121 GLU C C 1
ATOM 5649 O O . GLU C 1 121 ? 55.449 -3.470 15.610 1.00 17.08 121 GLU C O 1
ATOM 5655 N N . VAL C 1 122 ? 53.293 -2.845 15.615 1.00 13.92 122 VAL C N 1
ATOM 5656 C CA . VAL C 1 122 ? 53.328 -2.362 14.238 1.00 15.75 122 VAL C CA 1
ATOM 5657 C C . VAL C 1 122 ? 54.070 -1.036 14.040 1.00 17.58 122 VAL C C 1
ATOM 5658 O O . VAL C 1 122 ? 54.675 -0.811 12.991 1.00 18.22 122 VAL C O 1
ATOM 5662 N N . ASP C 1 123 ? 54.072 -0.193 15.070 1.00 15.47 123 ASP C N 1
ATOM 5663 C CA . ASP C 1 123 ? 54.701 1.123 14.994 1.00 13.90 123 ASP C CA 1
ATOM 5664 C C . ASP C 1 123 ? 55.987 1.245 15.804 1.00 14.81 123 ASP C C 1
ATOM 5665 O O . ASP C 1 123 ? 55.952 1.298 17.030 1.00 14.50 123 ASP C O 1
ATOM 5670 N N . GLY C 1 124 ? 57.115 1.347 15.105 1.00 14.56 124 GLY C N 1
ATOM 5671 C CA . GLY C 1 124 ? 58.394 1.483 15.777 1.00 14.52 124 GLY C CA 1
ATOM 5672 C C . GLY C 1 124 ? 58.523 2.747 16.612 1.00 12.31 124 GLY C C 1
ATOM 5673 O O . GLY C 1 124 ? 59.267 2.764 17.591 1.00 14.83 124 GLY C O 1
ATOM 5674 N N . LEU C 1 125 ? 57.808 3.808 16.239 1.00 13.47 125 LEU C N 1
ATOM 5675 C CA . LEU C 1 125 ? 57.877 5.061 16.992 1.00 12.36 125 LEU C CA 1
ATOM 5676 C C . LEU C 1 125 ? 57.261 4.890 18.383 1.00 12.37 125 LEU C C 1
ATOM 5677 O O . LEU C 1 125 ? 57.689 5.534 19.338 1.00 13.87 125 LEU C O 1
ATOM 5682 N N . VAL C 1 126 ? 56.262 4.017 18.495 1.00 13.19 126 VAL C N 1
ATOM 5683 C CA . VAL C 1 126 ? 55.632 3.754 19.788 1.00 12.41 126 VAL C CA 1
ATOM 5684 C C . VAL C 1 126 ? 56.657 3.100 20.720 1.00 11.64 126 VAL C C 1
ATOM 5685 O O . VAL C 1 126 ? 56.774 3.476 21.887 1.00 12.21 126 VAL C O 1
ATOM 5689 N N . ILE C 1 127 ? 57.412 2.137 20.194 1.00 12.04 127 ILE C N 1
ATOM 5690 C CA . ILE C 1 127 ? 58.438 1.456 20.979 1.00 11.85 127 ILE C CA 1
ATOM 5691 C C . ILE C 1 127 ? 59.513 2.449 21.429 1.00 11.06 127 ILE C C 1
ATOM 5692 O O . ILE C 1 127 ? 59.898 2.465 22.598 1.00 12.22 127 ILE C O 1
ATOM 5697 N N . GLU C 1 128 ? 59.979 3.289 20.509 1.00 11.76 128 GLU C N 1
ATOM 5698 C CA . GLU C 1 128 ? 61.006 4.264 20.854 1.00 13.01 128 GLU C CA 1
ATOM 5699 C C . GLU C 1 128 ? 60.526 5.292 21.873 1.00 12.51 128 GLU C C 1
ATOM 5700 O O . GLU C 1 128 ? 61.281 5.678 22.767 1.00 13.60 128 GLU C O 1
ATOM 5706 N N . ALA C 1 129 ? 59.273 5.726 21.742 1.00 12.08 129 ALA C N 1
ATOM 5707 C CA . ALA C 1 129 ? 58.704 6.691 22.679 1.00 11.49 129 ALA C CA 1
ATOM 5708 C C . ALA C 1 129 ? 58.504 6.051 24.052 1.00 10.93 129 ALA C C 1
ATOM 5709 O O . ALA C 1 129 ? 58.727 6.691 25.079 1.00 12.36 129 ALA C O 1
ATOM 5711 N N . ALA C 1 130 ? 58.100 4.780 24.064 1.00 10.76 130 ALA C N 1
ATOM 5712 C CA . ALA C 1 130 ? 57.882 4.057 25.314 1.00 9.94 130 ALA C CA 1
ATOM 5713 C C . ALA C 1 130 ? 59.185 3.886 26.093 1.00 10.00 130 ALA C C 1
ATOM 5714 O O . ALA C 1 130 ? 59.199 3.993 27.316 1.00 10.72 130 ALA C O 1
ATOM 5716 N N . ARG C 1 131 ? 60.281 3.632 25.380 1.00 11.31 131 ARG C N 1
ATOM 5717 C CA . ARG C 1 131 ? 61.582 3.470 26.023 1.00 11.40 131 ARG C CA 1
ATOM 5718 C C . ARG C 1 131 ? 62.000 4.725 26.777 1.00 12.10 131 ARG C C 1
ATOM 5719 O O . ARG C 1 131 ? 62.486 4.658 27.906 1.00 12.41 131 ARG C O 1
ATOM 5727 N N . LYS C 1 132 ? 61.788 5.876 26.146 1.00 11.47 132 LYS C N 1
ATOM 5728 C CA . LYS C 1 132 ? 62.194 7.147 26.722 1.00 13.30 132 LYS C CA 1
ATOM 5729 C C . LYS C 1 132 ? 61.231 7.786 27.705 1.00 13.36 132 LYS C C 1
ATOM 5730 O O . LYS C 1 132 ? 61.655 8.349 28.716 1.00 15.94 132 LYS C O 1
ATOM 5736 N N . TYR C 1 133 ? 59.936 7.653 27.437 1.00 12.36 133 TYR C N 1
ATOM 5737 C CA . TYR C 1 133 ? 58.934 8.324 28.257 1.00 10.98 133 TYR C CA 1
ATOM 5738 C C . TYR C 1 133 ? 57.927 7.484 29.029 1.00 12.02 133 TYR C C 1
ATOM 5739 O O . TYR C 1 133 ? 57.173 8.031 29.836 1.00 13.40 133 TYR C O 1
ATOM 5748 N N . LEU C 1 134 ? 57.898 6.178 28.792 1.00 10.80 134 LEU C N 1
ATOM 5749 C CA . LEU C 1 134 ? 56.939 5.315 29.480 1.00 10.05 134 LEU C CA 1
ATOM 5750 C C . LEU C 1 134 ? 57.669 4.188 30.200 1.00 11.27 134 LEU C C 1
ATOM 5751 O O . LEU C 1 134 ? 57.294 3.022 30.094 1.00 11.08 134 LEU C O 1
ATOM 5756 N N . LYS C 1 135 ? 58.666 4.560 30.997 1.00 12.96 135 LYS C N 1
ATOM 5757 C CA . LYS C 1 135 ? 59.484 3.591 31.719 1.00 12.55 135 LYS C CA 1
ATOM 5758 C C . LYS C 1 135 ? 58.751 2.641 32.665 1.00 11.87 135 LYS C C 1
ATOM 5759 O O . LYS C 1 135 ? 59.211 1.521 32.888 1.00 16.65 135 LYS C O 1
ATOM 5765 N N . GLN C 1 136 ? 57.611 3.067 33.205 1.00 11.90 136 GLN C N 1
ATOM 5766 C CA . GLN C 1 136 ? 56.852 2.208 34.113 1.00 10.48 136 GLN C CA 1
ATOM 5767 C C . GLN C 1 136 ? 56.358 0.955 33.392 1.00 10.40 136 GLN C C 1
ATOM 5768 O O . GLN C 1 136 ? 56.321 -0.133 33.973 1.00 11.45 136 GLN C O 1
ATOM 5774 N N . THR C 1 137 ? 56.002 1.110 32.118 1.00 9.99 137 THR C N 1
ATOM 5775 C CA . THR C 1 137 ? 55.511 -0.013 31.326 1.00 9.50 137 THR C CA 1
ATOM 5776 C C . THR C 1 137 ? 56.544 -0.663 30.409 1.00 11.05 137 THR C C 1
ATOM 5777 O O . THR C 1 137 ? 56.441 -1.852 30.125 1.00 12.23 137 THR C O 1
ATOM 5781 N N . SER C 1 138 ? 57.557 0.090 29.987 1.00 10.80 138 SER C N 1
ATOM 5782 C CA . SER C 1 138 ? 58.572 -0.445 29.076 1.00 10.42 138 SER C CA 1
ATOM 5783 C C . SER C 1 138 ? 59.779 -1.096 29.744 1.00 10.92 138 SER C C 1
ATOM 5784 O O . SER C 1 138 ? 60.726 -1.493 29.064 1.00 13.07 138 SER C O 1
ATOM 5787 N N . CYS C 1 139 ? 59.712 -1.263 31.060 1.00 11.80 139 CYS C N 1
ATOM 5788 C CA . CYS C 1 139 ? 60.816 -1.845 31.825 1.00 14.18 139 CYS C CA 1
ATOM 5789 C C . CYS C 1 139 ? 61.264 -3.260 31.439 1.00 16.13 139 CYS C C 1
ATOM 5790 O O . CYS C 1 139 ? 62.378 -3.666 31.775 1.00 18.83 139 CYS C O 1
ATOM 5793 N N . GLY C 1 140 ? 60.409 -4.007 30.747 1.00 13.12 140 GLY C N 1
ATOM 5794 C CA . GLY C 1 140 ? 60.762 -5.363 30.348 1.00 13.54 140 GLY C CA 1
ATOM 5795 C C . GLY C 1 140 ? 61.277 -5.529 28.927 1.00 10.56 140 GLY C C 1
ATOM 5796 O O . GLY C 1 140 ? 61.622 -6.641 28.517 1.00 12.87 140 GLY C O 1
ATOM 5797 N N . PHE C 1 141 ? 61.350 -4.432 28.176 1.00 11.27 141 PHE C N 1
ATOM 5798 C CA . PHE C 1 141 ? 61.820 -4.464 26.787 1.00 11.16 141 PHE C CA 1
ATOM 5799 C C . PHE C 1 141 ? 63.168 -5.151 26.604 1.00 12.47 141 PHE C C 1
ATOM 5800 O O . PHE C 1 141 ? 63.386 -5.844 25.609 1.00 13.14 141 PHE C O 1
ATOM 5808 N N . ASP C 1 142 ? 64.077 -4.918 27.546 1.00 11.99 142 ASP C N 1
ATOM 5809 C CA . ASP C 1 142 ? 65.424 -5.472 27.460 1.00 13.31 142 ASP C CA 1
ATOM 5810 C C . ASP C 1 142 ? 65.701 -6.744 28.250 1.00 12.52 142 ASP C C 1
ATOM 5811 O O . ASP C 1 142 ? 66.861 -7.110 28.456 1.00 14.09 142 ASP C O 1
ATOM 5816 N N . ASP C 1 143 ? 64.641 -7.415 28.694 1.00 12.35 143 ASP C N 1
ATOM 5817 C CA . ASP C 1 143 ? 64.777 -8.678 29.416 1.00 13.48 143 ASP C CA 1
ATOM 5818 C C . ASP C 1 143 ? 65.390 -9.650 28.396 1.00 12.88 143 ASP C C 1
ATOM 5819 O O . ASP C 1 143 ? 65.021 -9.635 27.221 1.00 13.94 143 ASP C O 1
ATOM 5824 N N . PRO C 1 144 ? 66.372 -10.466 28.817 1.00 15.37 144 PRO C N 1
ATOM 5825 C CA . PRO C 1 144 ? 67.006 -11.421 27.898 1.00 18.58 144 PRO C CA 1
ATOM 5826 C C . PRO C 1 144 ? 66.019 -12.374 27.215 1.00 17.23 144 PRO C C 1
ATOM 5827 O O . PRO C 1 144 ? 66.288 -12.886 26.125 1.00 18.30 144 PRO C O 1
ATOM 5831 N N . ARG C 1 145 ? 64.875 -12.594 27.855 1.00 14.89 145 ARG C N 1
ATOM 5832 C CA . ARG C 1 145 ? 63.842 -13.485 27.327 1.00 13.97 145 ARG C CA 1
ATOM 5833 C C . ARG C 1 145 ? 62.909 -12.787 26.342 1.00 14.58 145 ARG C C 1
ATOM 5834 O O . ARG C 1 145 ? 62.166 -13.444 25.616 1.00 15.08 145 ARG C O 1
ATOM 5842 N N . ALA C 1 146 ? 62.947 -11.458 26.326 1.00 12.80 146 ALA C N 1
ATOM 5843 C CA . ALA C 1 146 ? 62.080 -10.679 25.452 1.00 14.28 146 ALA C CA 1
ATOM 5844 C C . ALA C 1 146 ? 62.654 -10.373 24.077 1.00 13.76 146 ALA C C 1
ATOM 5845 O O . ALA C 1 146 ? 63.857 -10.169 23.916 1.00 16.04 146 ALA C O 1
ATOM 5847 N N . GLU C 1 147 ? 61.764 -10.334 23.090 1.00 11.94 147 GLU C N 1
ATOM 5848 C CA . GLU C 1 147 ? 62.126 -10.006 21.719 1.00 14.07 147 GLU C CA 1
ATOM 5849 C C . GLU C 1 147 ? 61.057 -9.069 21.179 1.00 15.44 147 GLU C C 1
ATOM 5850 O O . GLU C 1 147 ? 59.867 -9.384 21.225 1.00 15.12 147 GLU C O 1
ATOM 5856 N N . ILE C 1 148 ? 61.478 -7.895 20.727 1.00 12.84 148 ILE C N 1
ATOM 5857 C CA . ILE C 1 148 ? 60.552 -6.928 20.157 1.00 12.16 148 ILE C CA 1
ATOM 5858 C C . ILE C 1 148 ? 60.641 -7.033 18.643 1.00 13.16 148 ILE C C 1
ATOM 5859 O O . ILE C 1 148 ? 61.733 -7.003 18.071 1.00 16.50 148 ILE C O 1
ATOM 5864 N N . VAL C 1 149 ? 59.487 -7.198 18.007 1.00 12.67 149 VAL C N 1
ATOM 5865 C CA . VAL C 1 149 ? 59.404 -7.303 16.556 1.00 15.55 149 VAL C CA 1
ATOM 5866 C C . VAL C 1 149 ? 58.477 -6.210 16.038 1.00 14.77 149 VAL C C 1
ATOM 5867 O O . VAL C 1 149 ? 57.384 -6.014 16.566 1.00 15.03 149 VAL C O 1
ATOM 5871 N N . ILE C 1 150 ? 58.941 -5.463 15.042 1.00 14.21 150 ILE C N 1
ATOM 5872 C CA . ILE C 1 150 ? 58.132 -4.408 14.446 1.00 14.82 150 ILE C CA 1
ATOM 5873 C C . ILE C 1 150 ? 57.489 -5.001 13.198 1.00 15.11 150 ILE C C 1
ATOM 5874 O O . ILE C 1 150 ? 58.145 -5.173 12.166 1.00 18.62 150 ILE C O 1
ATOM 5879 N N . ALA C 1 151 ? 56.210 -5.345 13.314 1.00 14.40 151 ALA C N 1
ATOM 5880 C CA . ALA C 1 151 ? 55.476 -5.951 12.212 1.00 15.21 151 ALA C CA 1
ATOM 5881 C C . ALA C 1 151 ? 53.974 -5.906 12.448 1.00 17.36 151 ALA C C 1
ATOM 5882 O O . ALA C 1 151 ? 53.512 -5.586 13.545 1.00 16.35 151 ALA C O 1
ATOM 5884 N N . ASN C 1 152 ? 53.219 -6.209 11.395 1.00 18.68 152 ASN C N 1
ATOM 5885 C CA . ASN C 1 152 ? 51.766 -6.260 11.473 1.00 19.01 152 ASN C CA 1
ATOM 5886 C C . ASN C 1 152 ? 51.442 -7.622 12.087 1.00 17.58 152 ASN C C 1
ATOM 5887 O O . ASN C 1 152 ? 51.808 -8.661 11.535 1.00 18.79 152 ASN C O 1
ATOM 5892 N N . GLY C 1 153 ? 50.765 -7.606 13.232 1.00 16.60 153 GLY C N 1
ATOM 5893 C CA . GLY C 1 153 ? 50.421 -8.833 13.933 1.00 14.93 153 GLY C CA 1
ATOM 5894 C C . GLY C 1 153 ? 49.699 -9.917 13.152 1.00 13.26 153 GLY C C 1
ATOM 5895 O O . GLY C 1 153 ? 49.971 -11.102 13.348 1.00 14.74 153 GLY C O 1
ATOM 5896 N N . ALA C 1 154 ? 48.778 -9.522 12.279 1.00 14.45 154 ALA C N 1
ATOM 5897 C CA . ALA C 1 154 ? 48.022 -10.479 11.477 1.00 16.13 154 ALA C CA 1
ATOM 5898 C C . ALA C 1 154 ? 48.912 -11.219 10.484 1.00 18.24 154 ALA C C 1
ATOM 5899 O O . ALA C 1 154 ? 48.671 -12.384 10.173 1.00 21.93 154 ALA C O 1
ATOM 5901 N N . GLU C 1 155 ? 49.941 -10.538 9.991 1.00 17.34 155 GLU C N 1
ATOM 5902 C CA . GLU C 1 155 ? 50.872 -11.143 9.045 1.00 18.54 155 GLU C CA 1
ATOM 5903 C C . GLU C 1 155 ? 51.928 -11.965 9.783 1.00 16.60 155 GLU C C 1
ATOM 5904 O O . GLU C 1 155 ? 52.292 -13.061 9.353 1.00 19.89 155 GLU C O 1
ATOM 5910 N N . TYR C 1 156 ? 52.392 -11.438 10.912 1.00 15.05 156 TYR C N 1
ATOM 5911 C CA . TYR C 1 156 ? 53.419 -12.095 11.711 1.00 14.91 156 TYR C CA 1
ATOM 5912 C C . TYR C 1 156 ? 53.004 -13.444 12.292 1.00 14.46 156 TYR C C 1
ATOM 5913 O O . TYR C 1 156 ? 53.751 -14.418 12.196 1.00 15.61 156 TYR C O 1
ATOM 5922 N N . VAL C 1 157 ? 51.818 -13.504 12.889 1.00 14.61 157 VAL C N 1
ATOM 5923 C CA . VAL C 1 157 ? 51.343 -14.742 13.500 1.00 13.86 157 VAL C CA 1
ATOM 5924 C C . VAL C 1 157 ? 51.205 -15.908 12.514 1.00 16.53 157 VAL C C 1
ATOM 5925 O O . VAL C 1 157 ? 51.396 -17.067 12.890 1.00 15.89 157 VAL C O 1
ATOM 5929 N N . ARG C 1 158 ? 50.931 -15.587 11.249 1.00 18.04 158 ARG C N 1
ATOM 5930 C CA . ARG C 1 158 ? 50.770 -16.597 10.197 1.00 20.31 158 ARG C CA 1
ATOM 5931 C C . ARG C 1 158 ? 52.052 -17.363 9.883 1.00 22.31 158 ARG C C 1
ATOM 5932 O O . ARG C 1 158 ? 52.009 -18.435 9.276 1.00 24.55 158 ARG C O 1
ATOM 5940 N N . LYS C 1 159 ? 53.189 -16.800 10.277 1.00 21.00 159 LYS C N 1
ATOM 5941 C CA . LYS C 1 159 ? 54.487 -17.425 10.037 1.00 22.17 159 LYS C CA 1
ATOM 5942 C C . LYS C 1 159 ? 54.744 -18.594 10.984 1.00 22.43 159 LYS C C 1
ATOM 5943 O O . LYS C 1 159 ? 55.717 -19.332 10.816 1.00 24.57 159 LYS C O 1
ATOM 5949 N N . PHE C 1 160 ? 53.856 -18.776 11.958 1.00 18.97 160 PHE C N 1
ATOM 5950 C CA . PHE C 1 160 ? 54.017 -19.827 12.958 1.00 17.52 160 PHE C CA 1
ATOM 5951 C C . PHE C 1 160 ? 52.894 -20.851 13.024 1.00 16.76 160 PHE C C 1
ATOM 5952 O O . PHE C 1 160 ? 51.730 -20.537 12.771 1.00 17.81 160 PHE C O 1
ATOM 5960 N N . LYS C 1 161 ? 53.266 -22.076 13.391 1.00 18.14 161 LYS C N 1
ATOM 5961 C CA . LYS C 1 161 ? 52.336 -23.191 13.533 1.00 16.35 161 LYS C CA 1
ATOM 5962 C C . LYS C 1 161 ? 52.808 -24.057 14.701 1.00 16.64 161 LYS C C 1
ATOM 5963 O O . LYS C 1 161 ? 53.986 -24.426 14.757 1.00 17.99 161 LYS C O 1
ATOM 5969 N N . ASN C 1 162 ? 51.912 -24.342 15.649 1.00 16.74 162 ASN C N 1
ATOM 5970 C CA . ASN C 1 162 ? 52.237 -25.192 16.802 1.00 14.45 162 ASN C CA 1
ATOM 5971 C C . ASN C 1 162 ? 53.526 -24.684 17.472 1.00 16.54 162 ASN C C 1
ATOM 5972 O O . ASN C 1 162 ? 54.433 -25.461 17.789 1.00 17.57 162 ASN C O 1
ATOM 5977 N N . GLU C 1 163 ? 53.562 -23.380 17.734 1.00 15.49 163 GLU C N 1
ATOM 5978 C CA . GLU C 1 163 ? 54.737 -22.721 18.290 1.00 17.30 163 GLU C CA 1
ATOM 5979 C C . GLU C 1 163 ? 54.606 -22.100 19.678 1.00 17.71 163 GLU C C 1
ATOM 5980 O O . GLU C 1 163 ? 55.528 -22.195 20.492 1.00 18.35 163 GLU C O 1
ATOM 5986 N N . PHE C 1 164 ? 53.481 -21.440 19.939 1.00 13.09 164 PHE C N 1
ATOM 5987 C CA . PHE C 1 164 ? 53.284 -20.753 21.215 1.00 13.52 164 PHE C CA 1
ATOM 5988 C C . PHE C 1 164 ? 52.380 -21.421 22.235 1.00 11.17 164 PHE C C 1
ATOM 5989 O O . PHE C 1 164 ? 51.470 -22.171 21.890 1.00 12.70 164 PHE C O 1
ATOM 5997 N N . ASP C 1 165 ? 52.643 -21.128 23.506 1.00 11.25 165 ASP C N 1
ATOM 5998 C CA . ASP C 1 165 ? 51.837 -21.643 24.604 1.00 11.02 165 ASP C CA 1
ATOM 5999 C C . ASP C 1 165 ? 50.713 -20.652 24.912 1.00 9.35 165 ASP C C 1
ATOM 6000 O O . ASP C 1 165 ? 49.609 -21.049 25.286 1.00 10.43 165 ASP C O 1
ATOM 6005 N N . VAL C 1 166 ? 51.013 -19.362 24.760 1.00 8.31 166 VAL C N 1
ATOM 6006 C CA . VAL C 1 166 ? 50.057 -18.296 25.040 1.00 9.65 166 VAL C CA 1
ATOM 6007 C C . VAL C 1 166 ? 50.145 -17.177 24.009 1.00 9.04 166 VAL C C 1
ATOM 6008 O O . VAL C 1 166 ? 51.240 -16.771 23.615 1.00 9.49 166 VAL C O 1
ATOM 6012 N N . ILE C 1 167 ? 48.986 -16.702 23.558 1.00 8.47 167 ILE C N 1
ATOM 6013 C CA . ILE C 1 167 ? 48.918 -15.577 22.634 1.00 9.92 167 ILE C CA 1
ATOM 6014 C C . ILE C 1 167 ? 47.970 -14.566 23.271 1.00 8.93 167 ILE C C 1
ATOM 6015 O O . ILE C 1 167 ? 46.865 -14.915 23.695 1.00 9.27 167 ILE C O 1
ATOM 6020 N N . ILE C 1 168 ? 48.438 -13.328 23.386 1.00 8.04 168 ILE C N 1
ATOM 6021 C CA . ILE C 1 168 ? 47.648 -12.254 23.980 1.00 8.88 168 ILE C CA 1
ATOM 6022 C C . ILE C 1 168 ? 47.531 -11.109 22.982 1.00 8.07 168 ILE C C 1
ATOM 6023 O O . ILE C 1 168 ? 48.537 -10.647 22.446 1.00 8.64 168 ILE C O 1
ATOM 6028 N N . ILE C 1 169 ? 46.302 -10.660 22.728 1.00 8.82 169 ILE C N 1
ATOM 6029 C CA . ILE C 1 169 ? 46.069 -9.552 21.802 1.00 11.07 169 ILE C CA 1
ATOM 6030 C C . ILE C 1 169 ? 45.709 -8.300 22.595 1.00 9.52 169 ILE C C 1
ATOM 6031 O O . ILE C 1 169 ? 44.597 -8.168 23.115 1.00 9.90 169 ILE C O 1
ATOM 6036 N N . ASP C 1 170 ? 46.682 -7.401 22.693 1.00 9.20 170 ASP C N 1
ATOM 6037 C CA . ASP C 1 170 ? 46.555 -6.134 23.409 1.00 11.16 170 ASP C CA 1
ATOM 6038 C C . ASP C 1 170 ? 45.933 -5.117 22.437 1.00 14.64 170 ASP C C 1
ATOM 6039 O O . ASP C 1 170 ? 45.418 -5.494 21.382 1.00 15.05 170 ASP C O 1
ATOM 6044 N N . SER C 1 171 ? 45.988 -3.836 22.792 1.00 15.02 171 SER C N 1
ATOM 6045 C CA . SER C 1 171 ? 45.438 -2.766 21.963 1.00 15.35 171 SER C CA 1
ATOM 6046 C C . SER C 1 171 ? 46.149 -2.667 20.621 1.00 18.80 171 SER C C 1
ATOM 6047 O O . SER C 1 171 ? 47.382 -2.671 20.559 1.00 18.64 171 SER C O 1
ATOM 6050 N N . THR C 1 172 ? 45.358 -2.576 19.554 1.00 20.94 172 THR C N 1
ATOM 6051 C CA . THR C 1 172 ? 45.872 -2.480 18.193 1.00 28.34 172 THR C CA 1
ATOM 6052 C C . THR C 1 172 ? 44.885 -1.734 17.300 1.00 27.95 172 THR C C 1
ATOM 6053 O O . THR C 1 172 ? 43.722 -2.126 17.190 1.00 36.47 172 THR C O 1
ATOM 6057 N N . ASP C 1 173 ? 45.350 -0.665 16.664 1.00 33.18 173 ASP C N 1
ATOM 6058 C CA . ASP C 1 173 ? 44.517 0.107 15.744 1.00 26.90 173 ASP C CA 1
ATOM 6059 C C . ASP C 1 173 ? 43.149 0.470 16.343 1.00 24.99 173 ASP C C 1
ATOM 6060 O O . ASP C 1 173 ? 42.103 0.073 15.820 1.00 21.47 173 ASP C O 1
ATOM 6065 N N . PRO C 1 174 ? 43.140 1.247 17.439 1.00 23.66 174 PRO C N 1
ATOM 6066 C CA . PRO C 1 174 ? 41.890 1.647 18.093 1.00 22.01 174 PRO C CA 1
ATOM 6067 C C . PRO C 1 174 ? 40.918 2.436 17.212 1.00 22.12 174 PRO C C 1
ATOM 6068 O O . PRO C 1 174 ? 39.703 2.315 17.371 1.00 20.30 174 PRO C O 1
ATOM 6072 N N . THR C 1 175 ? 41.446 3.210 16.265 1.00 20.59 175 THR C N 1
ATOM 6073 C CA . THR C 1 175 ? 40.599 4.011 15.381 1.00 19.10 175 THR C CA 1
ATOM 6074 C C . THR C 1 175 ? 39.869 3.196 14.313 1.00 17.26 175 THR C C 1
ATOM 6075 O O . THR C 1 175 ? 38.900 3.677 13.722 1.00 19.04 175 THR C O 1
ATOM 6079 N N . ALA C 1 176 ? 40.329 1.971 14.064 1.00 17.18 176 ALA C N 1
ATOM 6080 C CA . ALA C 1 176 ? 39.706 1.107 13.056 1.00 16.24 176 ALA C CA 1
ATOM 6081 C C . ALA C 1 176 ? 38.487 0.354 13.579 1.00 15.64 176 ALA C C 1
ATOM 6082 O O . ALA C 1 176 ? 37.716 -0.210 12.801 1.00 17.44 176 ALA C O 1
ATOM 6084 N N . GLY C 1 177 ? 38.328 0.325 14.897 1.00 14.28 177 GLY C N 1
ATOM 6085 C CA . GLY C 1 177 ? 37.193 -0.362 15.481 1.00 12.55 177 GLY C CA 1
ATOM 6086 C C . GLY C 1 177 ? 37.096 -1.840 15.148 1.00 9.79 177 GLY C C 1
ATOM 6087 O O . GLY C 1 177 ? 38.106 -2.516 14.928 1.00 12.50 177 GLY C O 1
ATOM 6088 N N . GLN C 1 178 ? 35.861 -2.331 15.082 1.00 11.09 178 GLN C N 1
ATOM 6089 C CA . GLN C 1 178 ? 35.582 -3.736 14.807 1.00 10.25 178 GLN C CA 1
ATOM 6090 C C . GLN C 1 178 ? 36.007 -4.195 13.418 1.00 10.91 178 GLN C C 1
ATOM 6091 O O . GLN C 1 178 ? 36.078 -5.392 13.159 1.00 12.77 178 GLN C O 1
ATOM 6097 N N . GLY C 1 179 ? 36.277 -3.239 12.534 1.00 13.37 179 GLY C N 1
ATOM 6098 C CA . GLY C 1 179 ? 36.697 -3.576 11.184 1.00 14.38 179 GLY C CA 1
ATOM 6099 C C . GLY C 1 179 ? 38.197 -3.769 11.065 1.00 16.82 179 GLY C C 1
ATOM 6100 O O . GLY C 1 179 ? 38.709 -4.005 9.970 1.00 15.99 179 GLY C O 1
ATOM 6101 N N . GLY C 1 180 ? 38.900 -3.667 12.193 1.00 13.48 180 GLY C N 1
ATOM 6102 C CA . GLY C 1 180 ? 40.344 -3.828 12.209 1.00 12.12 180 GLY C CA 1
ATOM 6103 C C . GLY C 1 180 ? 40.840 -5.221 11.864 1.00 11.57 180 GLY C C 1
ATOM 6104 O O . GLY C 1 180 ? 40.151 -6.219 12.075 1.00 12.63 180 GLY C O 1
ATOM 6105 N N . HIS C 1 181 ? 42.073 -5.281 11.371 1.00 14.16 181 HIS C N 1
ATOM 6106 C CA . HIS C 1 181 ? 42.698 -6.534 10.963 1.00 16.55 181 HIS C CA 1
ATOM 6107 C C . HIS C 1 181 ? 42.919 -7.555 12.074 1.00 16.78 181 HIS C C 1
ATOM 6108 O O . HIS C 1 181 ? 43.056 -8.746 11.796 1.00 17.94 181 HIS C O 1
ATOM 6115 N N . LEU C 1 182 ? 42.963 -7.103 13.324 1.00 14.05 182 LEU C N 1
ATOM 6116 C CA . LEU C 1 182 ? 43.174 -8.026 14.435 1.00 12.46 182 LEU C CA 1
ATOM 6117 C C . LEU C 1 182 ? 41.884 -8.496 15.092 1.00 11.20 182 LEU C C 1
ATOM 6118 O O . LEU C 1 182 ? 41.901 -9.029 16.202 1.00 12.14 182 LEU C O 1
ATOM 6123 N N . PHE C 1 183 ? 40.768 -8.319 14.389 1.00 10.31 183 PHE C N 1
ATOM 6124 C CA . PHE C 1 183 ? 39.465 -8.740 14.891 1.00 9.85 183 PHE C CA 1
ATOM 6125 C C . PHE C 1 183 ? 38.733 -9.623 13.885 1.00 10.21 183 PHE C C 1
ATOM 6126 O O . PHE C 1 183 ? 37.529 -9.835 13.997 1.00 11.35 183 PHE C O 1
ATOM 6134 N N . THR C 1 184 ? 39.471 -10.173 12.924 1.00 11.63 184 THR C N 1
ATOM 6135 C CA . THR C 1 184 ? 38.859 -11.039 11.915 1.00 11.13 184 THR C CA 1
ATOM 6136 C C . THR C 1 184 ? 38.934 -12.515 12.297 1.00 13.25 184 THR C C 1
ATOM 6137 O O . THR C 1 184 ? 39.817 -12.928 13.047 1.00 11.94 184 THR C O 1
ATOM 6141 N N . GLU C 1 185 ? 38.017 -13.315 11.755 1.00 13.11 185 GLU C N 1
ATOM 6142 C CA . GLU C 1 185 ? 38.016 -14.748 12.025 1.00 13.36 185 GLU C CA 1
ATOM 6143 C C . GLU C 1 185 ? 39.308 -15.367 11.489 1.00 12.39 185 GLU C C 1
ATOM 6144 O O . GLU C 1 185 ? 39.876 -16.264 12.113 1.00 13.65 185 GLU C O 1
ATOM 6150 N N . GLU C 1 186 ? 39.777 -14.866 10.347 1.00 13.43 186 GLU C N 1
ATOM 6151 C CA . GLU C 1 186 ? 41.011 -15.356 9.735 1.00 13.33 186 GLU C CA 1
ATOM 6152 C C . GLU C 1 186 ? 42.192 -15.167 10.689 1.00 12.49 186 GLU C C 1
ATOM 6153 O O . GLU C 1 186 ? 43.036 -16.055 10.830 1.00 13.43 186 GLU C O 1
ATOM 6159 N N . PHE C 1 187 ? 42.251 -14.005 11.335 1.00 12.99 187 PHE C N 1
ATOM 6160 C CA . PHE C 1 187 ? 43.320 -13.720 12.284 1.00 10.87 187 PHE C CA 1
ATOM 6161 C C . PHE C 1 187 ? 43.226 -14.644 13.495 1.00 10.41 187 PHE C C 1
ATOM 6162 O O . PHE C 1 187 ? 44.229 -15.212 13.928 1.00 10.46 187 PHE C O 1
ATOM 6170 N N . TYR C 1 188 ? 42.024 -14.799 14.042 1.00 10.83 188 TYR C N 1
ATOM 6171 C CA . TYR C 1 188 ? 41.854 -15.670 15.200 1.00 9.21 188 TYR C CA 1
ATOM 6172 C C . TYR C 1 188 ? 42.212 -17.116 14.868 1.00 10.66 188 TYR C C 1
ATOM 6173 O O . TYR C 1 188 ? 42.777 -17.822 15.702 1.00 12.23 188 TYR C O 1
ATOM 6182 N N . GLN C 1 189 ? 41.928 -17.534 13.636 1.00 11.32 189 GLN C N 1
ATOM 6183 C CA . GLN C 1 189 ? 42.251 -18.888 13.195 1.00 11.15 189 GLN C CA 1
ATOM 6184 C C . GLN C 1 189 ? 43.768 -19.036 13.105 1.00 12.95 189 GLN C C 1
ATOM 6185 O O . GLN C 1 189 ? 44.313 -20.089 13.431 1.00 12.75 189 GLN C O 1
ATOM 6191 N N . ALA C 1 190 ? 44.446 -17.973 12.671 1.00 10.97 190 ALA C N 1
ATOM 6192 C CA . ALA C 1 190 ? 45.904 -17.990 12.568 1.00 10.64 190 ALA C CA 1
ATOM 6193 C C . ALA C 1 190 ? 46.509 -18.092 13.966 1.00 13.08 190 ALA C C 1
ATOM 6194 O O . ALA C 1 190 ? 47.542 -18.736 14.158 1.00 13.40 190 ALA C O 1
ATOM 6196 N N . CYS C 1 191 ? 45.852 -17.469 14.944 1.00 12.78 191 CYS C N 1
ATOM 6197 C CA . CYS C 1 191 ? 46.317 -17.528 16.328 1.00 11.53 191 CYS C CA 1
ATOM 6198 C C . CYS C 1 191 ? 46.147 -18.955 16.839 1.00 12.41 191 CYS C C 1
ATOM 6199 O O . CYS C 1 191 ? 47.054 -19.515 17.455 1.00 12.45 191 CYS C O 1
ATOM 6202 N N . TYR C 1 192 ? 44.988 -19.544 16.557 1.00 11.62 192 TYR C N 1
ATOM 6203 C CA . TYR C 1 192 ? 44.697 -20.918 16.955 1.00 11.27 192 TYR C CA 1
ATOM 6204 C C . TYR C 1 192 ? 45.769 -21.848 16.375 1.00 11.25 192 TYR C C 1
ATOM 6205 O O . TYR C 1 192 ? 46.342 -22.675 17.088 1.00 13.05 192 TYR C O 1
ATOM 6214 N N . ASP C 1 193 ? 46.062 -21.677 15.089 1.00 12.70 193 ASP C N 1
ATOM 6215 C CA . ASP C 1 193 ? 47.056 -22.507 14.413 1.00 14.23 193 ASP C CA 1
ATOM 6216 C C . ASP C 1 193 ? 48.486 -22.306 14.917 1.00 14.02 193 ASP C C 1
ATOM 6217 O O . ASP C 1 193 ? 49.295 -23.236 14.882 1.00 15.04 193 ASP C O 1
ATOM 6222 N N . ALA C 1 194 ? 48.793 -21.097 15.384 1.00 13.09 194 ALA C N 1
ATOM 6223 C CA . ALA C 1 194 ? 50.124 -20.773 15.902 1.00 12.71 194 ALA C CA 1
ATOM 6224 C C . ALA C 1 194 ? 50.339 -21.306 17.316 1.00 11.38 194 ALA C C 1
ATOM 6225 O O . ALA C 1 194 ? 51.475 -21.399 17.787 1.00 13.04 194 ALA C O 1
ATOM 6227 N N . LEU C 1 195 ? 49.240 -21.607 18.001 1.00 10.59 195 LEU C N 1
ATOM 6228 C CA . LEU C 1 195 ? 49.287 -22.142 19.354 1.00 11.19 195 LEU C CA 1
ATOM 6229 C C . LEU C 1 195 ? 49.516 -23.645 19.342 1.00 12.11 195 LEU C C 1
ATOM 6230 O O . LEU C 1 195 ? 49.160 -24.337 18.382 1.00 14.85 195 LEU C O 1
ATOM 6235 N N . LYS C 1 196 ? 50.107 -24.140 20.422 1.00 11.82 196 LYS C N 1
ATOM 6236 C CA . LYS C 1 196 ? 50.336 -25.569 20.576 1.00 13.20 196 LYS C CA 1
ATOM 6237 C C . LYS C 1 196 ? 49.000 -26.234 20.918 1.00 13.53 196 LYS C C 1
ATOM 6238 O O . LYS C 1 196 ? 47.983 -25.556 21.085 1.00 13.33 196 LYS C O 1
ATOM 6244 N N . GLU C 1 197 ? 49.006 -27.559 21.020 1.00 15.67 197 GLU C N 1
ATOM 6245 C CA . GLU C 1 197 ? 47.805 -28.344 21.305 1.00 18.13 197 GLU C CA 1
ATOM 6246 C C . GLU C 1 197 ? 47.016 -27.946 22.556 1.00 15.36 197 GLU C C 1
ATOM 6247 O O . GLU C 1 197 ? 45.792 -28.080 22.592 1.00 16.81 197 GLU C O 1
ATOM 6253 N N . ASP C 1 198 ? 47.720 -27.462 23.574 1.00 15.93 198 ASP C N 1
ATOM 6254 C CA . ASP C 1 198 ? 47.094 -27.057 24.830 1.00 17.47 198 ASP C CA 1
ATOM 6255 C C . ASP C 1 198 ? 47.275 -25.565 25.091 1.00 15.25 198 ASP C C 1
ATOM 6256 O O . ASP C 1 198 ? 47.272 -25.120 26.239 1.00 17.45 198 ASP C O 1
ATOM 6261 N N . GLY C 1 199 ? 47.414 -24.795 24.017 1.00 14.00 199 GLY C N 1
ATOM 6262 C CA . GLY C 1 199 ? 47.609 -23.362 24.158 1.00 12.74 199 GLY C CA 1
ATOM 6263 C C . GLY C 1 199 ? 46.396 -22.585 24.630 1.00 12.26 199 GLY C C 1
ATOM 6264 O O . GLY C 1 199 ? 45.257 -23.051 24.526 1.00 13.59 199 GLY C O 1
ATOM 6265 N N . VAL C 1 200 ? 46.659 -21.412 25.204 1.00 9.86 200 VAL C N 1
ATOM 6266 C CA . VAL C 1 200 ? 45.609 -20.523 25.689 1.00 10.58 200 VAL C CA 1
ATOM 6267 C C . VAL C 1 200 ? 45.739 -19.162 25.014 1.00 7.74 200 VAL C C 1
ATOM 6268 O O . VAL C 1 200 ? 46.792 -18.819 24.458 1.00 9.38 200 VAL C O 1
ATOM 6272 N N . PHE C 1 201 ? 44.685 -18.362 25.137 1.00 8.48 201 PHE C N 1
ATOM 6273 C CA . PHE C 1 201 ? 44.605 -17.083 24.448 1.00 10.45 201 PHE C CA 1
ATOM 6274 C C . PHE C 1 201 ? 43.764 -16.072 25.215 1.00 9.69 201 PHE C C 1
ATOM 6275 O O . PHE C 1 201 ? 42.858 -16.439 25.954 1.00 8.47 201 PHE C O 1
ATOM 6283 N N . SER C 1 202 ? 44.119 -14.798 25.087 1.00 9.33 202 SER C N 1
ATOM 6284 C CA . SER C 1 202 ? 43.326 -13.733 25.683 1.00 8.67 202 SER C CA 1
ATOM 6285 C C . SER C 1 202 ? 43.406 -12.528 24.761 1.00 9.18 202 SER C C 1
ATOM 6286 O O . SER C 1 202 ? 44.405 -12.314 24.079 1.00 9.87 202 SER C O 1
ATOM 6289 N N . ALA C 1 203 ? 42.313 -11.785 24.686 1.00 7.37 203 ALA C N 1
ATOM 6290 C CA . ALA C 1 203 ? 42.275 -10.593 23.856 1.00 7.81 203 ALA C CA 1
ATOM 6291 C C . ALA C 1 203 ? 41.447 -9.520 24.534 1.00 8.33 203 ALA C C 1
ATOM 6292 O O . ALA C 1 203 ? 40.452 -9.817 25.197 1.00 7.73 203 ALA C O 1
ATOM 6294 N N . GLU C 1 204 ? 41.897 -8.274 24.439 1.00 8.08 204 GLU C N 1
ATOM 6295 C CA . GLU C 1 204 ? 41.115 -7.189 25.014 1.00 8.27 204 GLU C CA 1
ATOM 6296 C C . GLU C 1 204 ? 39.929 -7.051 24.053 1.00 8.26 204 GLU C C 1
ATOM 6297 O O . GLU C 1 204 ? 40.107 -7.044 22.830 1.00 8.79 204 GLU C O 1
ATOM 6303 N N . THR C 1 205 ? 38.719 -7.029 24.595 1.00 8.07 205 THR C N 1
ATOM 6304 C CA . THR C 1 205 ? 37.543 -6.957 23.737 1.00 8.36 205 THR C CA 1
ATOM 6305 C C . THR C 1 205 ? 36.604 -5.778 23.949 1.00 7.42 205 THR C C 1
ATOM 6306 O O . THR C 1 205 ? 35.395 -5.877 23.725 1.00 9.69 205 THR C O 1
ATOM 6310 N N . GLU C 1 206 ? 37.191 -4.653 24.358 1.00 8.99 206 GLU C N 1
ATOM 6311 C CA . GLU C 1 206 ? 36.478 -3.392 24.537 1.00 8.31 206 GLU C CA 1
ATOM 6312 C C . GLU C 1 206 ? 35.415 -3.298 25.621 1.00 9.04 206 GLU C C 1
ATOM 6313 O O . GLU C 1 206 ? 35.119 -4.259 26.328 1.00 10.66 206 GLU C O 1
ATOM 6319 N N . ASP C 1 207 ? 34.841 -2.108 25.745 1.00 8.62 207 ASP C N 1
ATOM 6320 C CA . ASP C 1 207 ? 33.806 -1.859 26.734 1.00 9.60 207 ASP C CA 1
ATOM 6321 C C . ASP C 1 207 ? 32.431 -2.191 26.175 1.00 9.93 207 ASP C C 1
ATOM 6322 O O . ASP C 1 207 ? 32.074 -1.736 25.088 1.00 10.93 207 ASP C O 1
ATOM 6327 N N . PRO C 1 208 ? 31.646 -2.995 26.908 1.00 8.91 208 PRO C N 1
ATOM 6328 C CA . PRO C 1 208 ? 30.295 -3.385 26.487 1.00 10.02 208 PRO C CA 1
ATOM 6329 C C . PRO C 1 208 ? 29.280 -2.277 26.799 1.00 10.89 208 PRO C C 1
ATOM 6330 O O . PRO C 1 208 ? 28.224 -2.527 27.385 1.00 13.40 208 PRO C O 1
ATOM 6334 N N . PHE C 1 209 ? 29.624 -1.048 26.424 1.00 9.52 209 PHE C N 1
ATOM 6335 C CA . PHE C 1 209 ? 28.760 0.106 26.659 1.00 9.74 209 PHE C CA 1
ATOM 6336 C C . PHE C 1 209 ? 28.781 0.958 25.389 1.00 12.32 209 PHE C C 1
ATOM 6337 O O . PHE C 1 209 ? 27.904 0.816 24.538 1.00 17.05 209 PHE C O 1
ATOM 6345 N N . TYR C 1 210 ? 29.816 1.776 25.221 1.00 8.95 210 TYR C N 1
ATOM 6346 C CA . TYR C 1 210 ? 29.931 2.622 24.030 1.00 10.11 210 TYR C CA 1
ATOM 6347 C C . TYR C 1 210 ? 30.342 1.808 22.809 1.00 10.54 210 TYR C C 1
ATOM 6348 O O . TYR C 1 210 ? 30.071 2.207 21.676 1.00 14.30 210 TYR C O 1
ATOM 6357 N N . ASP C 1 211 ? 30.980 0.665 23.046 1.00 7.73 211 ASP C N 1
ATOM 6358 C CA . ASP C 1 211 ? 31.460 -0.189 21.963 1.00 9.06 211 ASP C CA 1
ATOM 6359 C C . ASP C 1 211 ? 30.890 -1.603 22.032 1.00 9.34 211 ASP C C 1
ATOM 6360 O O . ASP C 1 211 ? 31.571 -2.589 21.719 1.00 9.11 211 ASP C O 1
ATOM 6365 N N . ILE C 1 212 ? 29.604 -1.682 22.363 1.00 9.40 212 ILE C N 1
ATOM 6366 C CA . ILE C 1 212 ? 28.915 -2.958 22.493 1.00 10.96 212 ILE C CA 1
ATOM 6367 C C . ILE C 1 212 ? 28.960 -3.824 21.229 1.00 10.65 212 ILE C C 1
ATOM 6368 O O . ILE C 1 212 ? 29.156 -5.034 21.317 1.00 11.11 212 ILE C O 1
ATOM 6373 N N . GLY C 1 213 ? 28.816 -3.204 20.060 1.00 10.96 213 GLY C N 1
ATOM 6374 C CA . GLY C 1 213 ? 28.848 -3.958 18.815 1.00 9.57 213 GLY C CA 1
ATOM 6375 C C . GLY C 1 213 ? 30.191 -4.618 18.549 1.00 9.88 213 GLY C C 1
ATOM 6376 O O . GLY C 1 213 ? 30.253 -5.770 18.120 1.00 11.37 213 GLY C O 1
ATOM 6377 N N . TRP C 1 214 ? 31.261 -3.875 18.813 1.00 8.84 214 TRP C N 1
ATOM 6378 C CA . TRP C 1 214 ? 32.635 -4.335 18.623 1.00 8.87 214 TRP C CA 1
ATOM 6379 C C . TRP C 1 214 ? 32.905 -5.499 19.583 1.00 9.93 214 TRP C C 1
ATOM 6380 O O . TRP C 1 214 ? 33.469 -6.525 19.195 1.00 8.59 214 TRP C O 1
ATOM 6391 N N . PHE C 1 215 ? 32.468 -5.333 20.828 1.00 7.71 215 PHE C N 1
ATOM 6392 C CA . PHE C 1 215 ? 32.597 -6.350 21.866 1.00 7.76 215 PHE C CA 1
ATOM 6393 C C . PHE C 1 215 ? 31.932 -7.658 21.410 1.00 9.35 215 PHE C C 1
ATOM 6394 O O . PHE C 1 215 ? 32.537 -8.730 21.476 1.00 9.27 215 PHE C O 1
ATOM 6402 N N . LYS C 1 216 ? 30.695 -7.556 20.927 1.00 8.84 216 LYS C N 1
ATOM 6403 C CA . LYS C 1 216 ? 29.948 -8.727 20.462 1.00 9.39 216 LYS C CA 1
ATOM 6404 C C . LYS C 1 216 ? 30.624 -9.409 19.284 1.00 8.63 216 LYS C C 1
ATOM 6405 O O . LYS C 1 216 ? 30.678 -10.639 19.222 1.00 10.24 216 LYS C O 1
ATOM 6411 N N . LEU C 1 217 ? 31.118 -8.607 18.344 1.00 10.49 217 LEU C N 1
ATOM 6412 C CA . LEU C 1 217 ? 31.784 -9.133 17.156 1.00 10.57 217 LEU C CA 1
ATOM 6413 C C . LEU C 1 217 ? 33.040 -9.920 17.517 1.00 12.06 217 LEU C C 1
ATOM 6414 O O . LEU C 1 217 ? 33.279 -11.002 16.980 1.00 11.33 217 LEU C O 1
ATOM 6419 N N . ALA C 1 218 ? 33.843 -9.371 18.425 1.00 9.12 218 ALA C N 1
ATOM 6420 C CA . ALA C 1 218 ? 35.075 -10.031 18.854 1.00 9.17 218 ALA C CA 1
ATOM 6421 C C . ALA C 1 218 ? 34.746 -11.379 19.494 1.00 9.88 218 ALA C C 1
ATOM 6422 O O . ALA C 1 218 ? 35.326 -12.405 19.129 1.00 9.06 218 ALA C O 1
ATOM 6424 N N . TYR C 1 219 ? 33.806 -11.379 20.436 1.00 8.05 219 TYR C N 1
ATOM 6425 C CA . TYR C 1 219 ? 33.401 -12.619 21.088 1.00 9.18 219 TYR C CA 1
ATOM 6426 C C . TYR C 1 219 ? 32.895 -13.649 20.074 1.00 9.49 219 TYR C C 1
ATOM 6427 O O . TYR C 1 219 ? 33.283 -14.815 20.126 1.00 11.48 219 TYR C O 1
ATOM 6436 N N . ARG C 1 220 ? 32.036 -13.211 19.157 1.00 9.20 220 ARG C N 1
ATOM 6437 C CA . ARG C 1 220 ? 31.465 -14.106 18.150 1.00 10.06 220 ARG C CA 1
ATOM 6438 C C . ARG C 1 220 ? 32.523 -14.749 17.252 1.00 10.26 220 ARG C C 1
ATOM 6439 O O . ARG C 1 220 ? 32.481 -15.955 16.994 1.00 11.86 220 ARG C O 1
ATOM 6447 N N . ARG C 1 221 ? 33.475 -13.952 16.784 1.00 10.30 221 ARG C N 1
ATOM 6448 C CA . ARG C 1 221 ? 34.512 -14.476 15.905 1.00 9.76 221 ARG C CA 1
ATOM 6449 C C . ARG C 1 221 ? 35.498 -15.389 16.624 1.00 11.10 221 ARG C C 1
ATOM 6450 O O . ARG C 1 221 ? 35.915 -16.413 16.074 1.00 11.40 221 ARG C O 1
ATOM 6458 N N . ILE C 1 222 ? 35.865 -15.031 17.852 1.00 9.79 222 ILE C N 1
ATOM 6459 C CA . ILE C 1 222 ? 36.775 -15.864 18.630 1.00 9.63 222 ILE C CA 1
ATOM 6460 C C . ILE C 1 222 ? 36.082 -17.202 18.912 1.00 10.07 222 ILE C C 1
ATOM 6461 O O . ILE C 1 222 ? 36.690 -18.267 18.764 1.00 10.64 222 ILE C O 1
ATOM 6466 N N . SER C 1 223 ? 34.794 -17.149 19.254 1.00 10.83 223 SER C N 1
ATOM 6467 C CA . SER C 1 223 ? 34.032 -18.361 19.559 1.00 12.38 223 SER C CA 1
ATOM 6468 C C . SER C 1 223 ? 33.838 -19.309 18.373 1.00 12.07 223 SER C C 1
ATOM 6469 O O . SER C 1 223 ? 33.559 -20.494 18.566 1.00 16.37 223 SER C O 1
ATOM 6472 N N . LYS C 1 224 ? 33.965 -18.793 17.153 1.00 12.13 224 LYS C N 1
ATOM 6473 C CA . LYS C 1 224 ? 33.826 -19.637 15.966 1.00 14.76 224 LYS C CA 1
ATOM 6474 C C . LYS C 1 224 ? 35.096 -20.458 15.738 1.00 15.18 224 LYS C C 1
ATOM 6475 O O . LYS C 1 224 ? 35.083 -21.457 15.014 1.00 19.70 224 LYS C O 1
ATOM 6481 N N . VAL C 1 225 ? 36.189 -20.028 16.361 1.00 13.10 225 VAL C N 1
ATOM 6482 C CA . VAL C 1 225 ? 37.482 -20.691 16.220 1.00 11.80 225 VAL C CA 1
ATOM 6483 C C . VAL C 1 225 ? 37.867 -21.589 17.401 1.00 13.92 225 VAL C C 1
ATOM 6484 O O . VAL C 1 225 ? 38.250 -22.745 17.212 1.00 14.81 225 VAL C O 1
ATOM 6488 N N . PHE C 1 226 ? 37.759 -21.058 18.614 1.00 12.13 226 PHE C N 1
ATOM 6489 C CA . PHE C 1 226 ? 38.129 -21.801 19.818 1.00 10.09 226 PHE C CA 1
ATOM 6490 C C . PHE C 1 226 ? 36.963 -22.518 20.492 1.00 11.96 226 PHE C C 1
ATOM 6491 O O . PHE C 1 226 ? 35.897 -21.933 20.685 1.00 14.67 226 PHE C O 1
ATOM 6499 N N . PRO C 1 227 ? 37.161 -23.790 20.888 1.00 13.34 227 PRO C N 1
ATOM 6500 C CA . PRO C 1 227 ? 36.097 -24.558 21.548 1.00 15.56 227 PRO C CA 1
ATOM 6501 C C . PRO C 1 227 ? 35.699 -23.974 22.904 1.00 13.41 227 PRO C C 1
ATOM 6502 O O . PRO C 1 227 ? 34.550 -24.108 23.331 1.00 16.66 227 PRO C O 1
ATOM 6506 N N . ILE C 1 228 ? 36.658 -23.340 23.576 1.00 12.27 228 ILE C N 1
ATOM 6507 C CA . ILE C 1 228 ? 36.409 -22.696 24.861 1.00 12.66 228 ILE C CA 1
ATOM 6508 C C . ILE C 1 228 ? 36.625 -21.203 24.654 1.00 10.07 228 ILE C C 1
ATOM 6509 O O . ILE C 1 228 ? 37.705 -20.781 24.248 1.00 10.96 228 ILE C O 1
ATOM 6514 N N . THR C 1 229 ? 35.571 -20.423 24.871 1.00 9.94 229 THR C N 1
ATOM 6515 C CA . THR C 1 229 ? 35.629 -18.969 24.742 1.00 9.71 229 THR C CA 1
ATOM 6516 C C . THR C 1 229 ? 34.788 -18.403 25.879 1.00 10.46 229 THR C C 1
ATOM 6517 O O . THR C 1 229 ? 33.602 -18.711 25.993 1.00 11.73 229 THR C O 1
ATOM 6521 N N . ARG C 1 230 ? 35.409 -17.584 26.724 1.00 8.76 230 ARG C N 1
ATOM 6522 C CA . ARG C 1 230 ? 34.720 -17.002 27.871 1.00 9.00 230 ARG C CA 1
ATOM 6523 C C . ARG C 1 230 ? 35.113 -15.557 28.118 1.00 7.99 230 ARG C C 1
ATOM 6524 O O . ARG C 1 230 ? 36.293 -15.227 28.181 1.00 8.61 230 ARG C O 1
ATOM 6532 N N . VAL C 1 231 ? 34.109 -14.705 28.271 1.00 8.58 231 VAL C N 1
ATOM 6533 C CA . VAL C 1 231 ? 34.338 -13.297 28.549 1.00 7.56 231 VAL C CA 1
ATOM 6534 C C . VAL C 1 231 ? 34.543 -13.077 30.043 1.00 8.50 231 VAL C C 1
ATOM 6535 O O . VAL C 1 231 ? 33.904 -13.728 30.876 1.00 8.78 231 VAL C O 1
ATOM 6539 N N . TYR C 1 232 ? 35.506 -12.219 30.368 1.00 7.45 232 TYR C N 1
ATOM 6540 C CA . TYR C 1 232 ? 35.740 -11.829 31.752 1.00 7.49 232 TYR C CA 1
ATOM 6541 C C . TYR C 1 232 ? 35.832 -10.309 31.777 1.00 7.36 232 TYR C C 1
ATOM 6542 O O . TYR C 1 232 ? 36.154 -9.678 30.769 1.00 8.77 232 TYR C O 1
ATOM 6551 N N . LEU C 1 233 ? 35.493 -9.726 32.917 1.00 6.69 233 LEU C N 1
ATOM 6552 C CA . LEU C 1 233 ? 35.457 -8.278 33.042 1.00 5.74 233 LEU C CA 1
ATOM 6553 C C . LEU C 1 233 ? 36.400 -7.732 34.087 1.00 9.17 233 LEU C C 1
ATOM 6554 O O . LEU C 1 233 ? 36.750 -8.419 35.045 1.00 11.48 233 LEU C O 1
ATOM 6559 N N . GLY C 1 234 ? 36.771 -6.470 33.912 1.00 7.45 234 GLY C N 1
ATOM 6560 C CA . GLY C 1 234 ? 37.650 -5.824 34.861 1.00 7.82 234 GLY C CA 1
ATOM 6561 C C . GLY C 1 234 ? 37.463 -4.326 34.862 1.00 7.13 234 GLY C C 1
ATOM 6562 O O . GLY C 1 234 ? 37.018 -3.737 33.875 1.00 8.23 234 GLY C O 1
ATOM 6563 N N . PHE C 1 235 ? 37.754 -3.712 36.001 1.00 7.77 235 PHE C N 1
ATOM 6564 C CA . PHE C 1 235 ? 37.668 -2.266 36.115 1.00 6.38 235 PHE C CA 1
ATOM 6565 C C . PHE C 1 235 ? 38.882 -1.685 35.398 1.00 9.42 235 PHE C C 1
ATOM 6566 O O . PHE C 1 235 ? 39.942 -2.302 35.344 1.00 9.79 235 PHE C O 1
ATOM 6574 N N . MET C 1 236 ? 38.696 -0.521 34.797 1.00 10.28 236 MET C N 1
ATOM 6575 C CA . MET C 1 236 ? 39.764 0.163 34.078 1.00 9.01 236 MET C CA 1
ATOM 6576 C C . MET C 1 236 ? 39.340 1.615 34.235 1.00 8.91 236 MET C C 1
ATOM 6577 O O . MET C 1 236 ? 38.608 2.165 33.407 1.00 11.75 236 MET C O 1
ATOM 6582 N N . THR C 1 237 ? 39.820 2.218 35.317 1.00 10.55 237 THR C N 1
ATOM 6583 C CA . THR C 1 237 ? 39.458 3.568 35.726 1.00 11.55 237 THR C CA 1
ATOM 6584 C C . THR C 1 237 ? 39.638 4.758 34.789 1.00 14.20 237 THR C C 1
ATOM 6585 O O . THR C 1 237 ? 39.117 5.838 35.080 1.00 15.75 237 THR C O 1
ATOM 6589 N N . THR C 1 238 ? 40.362 4.579 33.685 1.00 13.23 238 THR C N 1
ATOM 6590 C CA . THR C 1 238 ? 40.530 5.669 32.719 1.00 12.71 238 THR C CA 1
ATOM 6591 C C . THR C 1 238 ? 40.177 5.299 31.279 1.00 12.77 238 THR C C 1
ATOM 6592 O O . THR C 1 238 ? 40.485 6.050 30.352 1.00 15.90 238 THR C O 1
ATOM 6596 N N . TYR C 1 239 ? 39.577 4.125 31.088 1.00 9.99 239 TYR C N 1
ATOM 6597 C CA . TYR C 1 239 ? 39.128 3.697 29.761 1.00 9.20 239 TYR C CA 1
ATOM 6598 C C . TYR C 1 239 ? 37.638 4.043 29.654 1.00 9.31 239 TYR C C 1
ATOM 6599 O O . TYR C 1 239 ? 36.944 4.124 30.670 1.00 9.83 239 TYR C O 1
ATOM 6608 N N . PRO C 1 240 ? 37.118 4.213 28.422 1.00 9.14 240 PRO C N 1
ATOM 6609 C CA . PRO C 1 240 ? 35.702 4.557 28.217 1.00 7.11 240 PRO C CA 1
ATOM 6610 C C . PRO C 1 240 ? 34.727 3.652 28.966 1.00 8.21 240 PRO C C 1
ATOM 6611 O O . PRO C 1 240 ? 34.742 2.435 28.785 1.00 9.67 240 PRO C O 1
ATOM 6615 N N . SER C 1 241 ? 33.909 4.275 29.819 1.00 8.58 241 SER C N 1
ATOM 6616 C CA . SER C 1 241 ? 32.891 3.623 30.661 1.00 7.83 241 SER C CA 1
ATOM 6617 C C . SER C 1 241 ? 33.433 2.994 31.947 1.00 8.33 241 SER C C 1
ATOM 6618 O O . SER C 1 241 ? 32.678 2.779 32.896 1.00 9.72 241 SER C O 1
ATOM 6621 N N . GLY C 1 242 ? 34.727 2.683 31.971 1.00 7.53 242 GLY C N 1
ATOM 6622 C CA . GLY C 1 242 ? 35.313 2.063 33.152 1.00 9.10 242 GLY C CA 1
ATOM 6623 C C . GLY C 1 242 ? 35.044 0.570 33.279 1.00 11.44 242 GLY C C 1
ATOM 6624 O O . GLY C 1 242 ? 35.526 -0.081 34.211 1.00 10.99 242 GLY C O 1
ATOM 6625 N N . MET C 1 243 ? 34.268 0.024 32.347 1.00 8.14 243 MET C N 1
ATOM 6626 C CA . MET C 1 243 ? 33.935 -1.394 32.343 1.00 8.19 243 MET C CA 1
ATOM 6627 C C . MET C 1 243 ? 34.628 -2.023 31.146 1.00 8.84 243 MET C C 1
ATOM 6628 O O . MET C 1 243 ? 34.191 -1.834 30.007 1.00 10.44 243 MET C O 1
ATOM 6633 N N . TRP C 1 244 ? 35.712 -2.754 31.389 1.00 6.88 244 TRP C N 1
ATOM 6634 C CA . TRP C 1 244 ? 36.432 -3.366 30.283 1.00 7.29 244 TRP C CA 1
ATOM 6635 C C . TRP C 1 244 ? 36.218 -4.859 30.190 1.00 10.88 244 TRP C C 1
ATOM 6636 O O . TRP C 1 244 ? 36.039 -5.529 31.204 1.00 8.96 244 TRP C O 1
ATOM 6647 N N . SER C 1 245 ? 36.219 -5.375 28.966 1.00 8.01 245 SER C N 1
ATOM 6648 C CA . SER C 1 245 ? 36.044 -6.805 28.769 1.00 8.03 245 SER C CA 1
ATOM 6649 C C . SER C 1 245 ? 37.276 -7.407 28.126 1.00 7.47 245 SER C C 1
ATOM 6650 O O . SER C 1 245 ? 38.050 -6.724 27.452 1.00 8.39 245 SER C O 1
ATOM 6653 N N . TYR C 1 246 ? 37.459 -8.692 28.382 1.00 7.61 246 TYR C N 1
ATOM 6654 C CA . TYR C 1 246 ? 38.565 -9.463 27.849 1.00 7.93 246 TYR C CA 1
ATOM 6655 C C . TYR C 1 246 ? 37.948 -10.803 27.498 1.00 8.33 246 TYR C C 1
ATOM 6656 O O . TYR C 1 246 ? 36.963 -11.218 28.111 1.00 9.99 246 TYR C O 1
ATOM 6665 N N . THR C 1 247 ? 38.497 -11.468 26.493 1.00 7.41 247 THR C N 1
ATOM 6666 C CA . THR C 1 247 ? 37.973 -12.766 26.111 1.00 7.27 247 THR C CA 1
ATOM 6667 C C . THR C 1 247 ? 39.063 -13.817 26.192 1.00 7.31 247 THR C C 1
ATOM 6668 O O . THR C 1 247 ? 40.117 -13.685 25.565 1.00 10.47 247 THR C O 1
ATOM 6672 N N . PHE C 1 248 ? 38.833 -14.799 27.056 1.00 8.60 248 PHE C N 1
ATOM 6673 C CA . PHE C 1 248 ? 39.753 -15.915 27.224 1.00 9.20 248 PHE C CA 1
ATOM 6674 C C . PHE C 1 248 ? 39.318 -17.012 26.260 1.00 8.79 248 PHE C C 1
ATOM 6675 O O . PHE C 1 248 ? 38.127 -17.256 26.080 1.00 9.98 248 PHE C O 1
ATOM 6683 N N . ALA C 1 249 ? 40.283 -17.670 25.634 1.00 7.29 249 ALA C N 1
ATOM 6684 C CA . ALA C 1 249 ? 39.961 -18.763 24.725 1.00 8.62 249 ALA C CA 1
ATOM 6685 C C . ALA C 1 249 ? 41.023 -19.845 24.841 1.00 10.15 249 ALA C C 1
ATOM 6686 O O . ALA C 1 249 ? 42.150 -19.574 25.243 1.00 9.99 249 ALA C O 1
ATOM 6688 N N . SER C 1 250 ? 40.653 -21.082 24.528 1.00 9.43 250 SER C N 1
ATOM 6689 C CA . SER C 1 250 ? 41.610 -22.179 24.603 1.00 9.72 250 SER C CA 1
ATOM 6690 C C . SER C 1 250 ? 41.134 -23.353 23.772 1.00 11.48 250 SER C C 1
ATOM 6691 O O . SER C 1 250 ? 40.068 -23.314 23.156 1.00 11.35 250 SER C O 1
ATOM 6694 N N . LYS C 1 251 ? 41.929 -24.415 23.798 1.00 11.87 251 LYS C N 1
ATOM 6695 C CA . LYS C 1 251 ? 41.609 -25.633 23.074 1.00 12.71 251 LYS C CA 1
ATOM 6696 C C . LYS C 1 251 ? 41.109 -26.711 24.034 1.00 16.98 251 LYS C C 1
ATOM 6697 O O . LYS C 1 251 ? 41.016 -27.885 23.668 1.00 18.12 251 LYS C O 1
ATOM 6703 N N . GLY C 1 252 ? 40.762 -26.306 25.255 1.00 13.74 252 GLY C N 1
ATOM 6704 C CA . GLY C 1 252 ? 40.270 -27.260 26.237 1.00 12.55 252 GLY C CA 1
ATOM 6705 C C . GLY C 1 252 ? 40.319 -26.770 27.672 1.00 13.17 252 GLY C C 1
ATOM 6706 O O . GLY C 1 252 ? 39.442 -27.098 28.476 1.00 16.05 252 GLY C O 1
ATOM 6707 N N . ILE C 1 253 ? 41.348 -25.993 27.997 1.00 11.81 253 ILE C N 1
ATOM 6708 C CA . ILE C 1 253 ? 41.507 -25.449 29.342 1.00 10.87 253 ILE C CA 1
ATOM 6709 C C . ILE C 1 253 ? 40.354 -24.498 29.672 1.00 12.07 253 ILE C C 1
ATOM 6710 O O . ILE C 1 253 ? 40.077 -23.556 28.930 1.00 12.65 253 ILE C O 1
ATOM 6715 N N . ASP C 1 254 ? 39.648 -24.807 30.755 1.00 9.77 254 ASP C N 1
ATOM 6716 C CA . ASP C 1 254 ? 38.505 -24.021 31.212 1.00 11.07 254 ASP C CA 1
ATOM 6717 C C . ASP C 1 254 ? 38.995 -23.007 32.245 1.00 11.22 254 ASP C C 1
ATOM 6718 O O . ASP C 1 254 ? 39.681 -23.367 33.200 1.00 10.75 254 ASP C O 1
ATOM 6723 N N . PRO C 1 255 ? 38.603 -21.730 32.095 1.00 10.49 255 PRO C N 1
ATOM 6724 C CA . PRO C 1 255 ? 39.036 -20.686 33.029 1.00 10.53 255 PRO C CA 1
ATOM 6725 C C . PRO C 1 255 ? 38.611 -20.827 34.488 1.00 10.90 255 PRO C C 1
ATOM 6726 O O . PRO C 1 255 ? 39.186 -20.183 35.369 1.00 11.16 255 PRO C O 1
ATOM 6730 N N . ILE C 1 256 ? 37.621 -21.673 34.747 1.00 9.82 256 ILE C N 1
ATOM 6731 C CA . ILE C 1 256 ? 37.157 -21.896 36.108 1.00 10.92 256 ILE C CA 1
ATOM 6732 C C . ILE C 1 256 ? 37.507 -23.317 36.568 1.00 12.24 256 ILE C C 1
ATOM 6733 O O . ILE C 1 256 ? 38.148 -23.496 37.605 1.00 13.15 256 ILE C O 1
ATOM 6738 N N . LYS C 1 257 ? 37.148 -24.316 35.763 1.00 12.33 257 LYS C N 1
ATOM 6739 C CA . LYS C 1 257 ? 37.409 -25.713 36.112 1.00 12.19 257 LYS C CA 1
ATOM 6740 C C . LYS C 1 257 ? 38.884 -26.088 36.193 1.00 13.10 257 LYS C C 1
ATOM 6741 O O . LYS C 1 257 ? 39.242 -27.074 36.841 1.00 14.27 257 LYS C O 1
ATOM 6747 N N . ASP C 1 258 ? 39.737 -25.321 35.521 1.00 10.35 258 ASP C N 1
ATOM 6748 C CA . ASP C 1 258 ? 41.167 -25.590 35.528 1.00 11.73 258 ASP C CA 1
ATOM 6749 C C . ASP C 1 258 ? 41.975 -24.534 36.268 1.00 10.65 258 ASP C C 1
ATOM 6750 O O . ASP C 1 258 ? 43.200 -24.486 36.145 1.00 12.38 258 ASP C O 1
ATOM 6755 N N . PHE C 1 259 ? 41.291 -23.709 37.056 1.00 10.16 259 PHE C N 1
ATOM 6756 C CA . PHE C 1 259 ? 41.968 -22.668 37.818 1.00 10.81 259 PHE C CA 1
ATOM 6757 C C . PHE C 1 259 ? 42.446 -23.179 39.169 1.00 11.80 259 PHE C C 1
ATOM 6758 O O . PHE C 1 259 ? 41.654 -23.663 39.974 1.00 14.42 259 PHE C O 1
ATOM 6766 N N . ASP C 1 260 ? 43.746 -23.049 39.404 1.00 13.39 260 ASP C N 1
ATOM 6767 C CA . ASP C 1 260 ? 44.356 -23.467 40.660 1.00 14.19 260 ASP C CA 1
ATOM 6768 C C . ASP C 1 260 ? 44.749 -22.206 41.428 1.00 11.38 260 ASP C C 1
ATOM 6769 O O . ASP C 1 260 ? 45.761 -21.576 41.121 1.00 15.45 260 ASP C O 1
ATOM 6774 N N . PRO C 1 261 ? 43.968 -21.846 42.460 1.00 13.78 261 PRO C N 1
ATOM 6775 C CA . PRO C 1 261 ? 44.225 -20.658 43.281 1.00 15.14 261 PRO C CA 1
ATOM 6776 C C . PRO C 1 261 ? 45.598 -20.668 43.952 1.00 16.46 261 PRO C C 1
ATOM 6777 O O . PRO C 1 261 ? 46.161 -19.608 44.224 1.00 16.22 261 PRO C O 1
ATOM 6781 N N . GLU C 1 262 ? 46.126 -21.862 44.226 1.00 17.28 262 GLU C N 1
ATOM 6782 C CA . GLU C 1 262 ? 47.433 -21.995 44.870 1.00 18.80 262 GLU C CA 1
ATOM 6783 C C . GLU C 1 262 ? 48.579 -21.386 44.069 1.00 18.12 262 GLU C C 1
ATOM 6784 O O . GLU C 1 262 ? 49.546 -20.894 44.648 1.00 18.44 262 GLU C O 1
ATOM 6790 N N . LYS C 1 263 ? 48.470 -21.411 42.742 1.00 15.86 263 LYS C N 1
ATOM 6791 C CA . LYS C 1 263 ? 49.503 -20.833 41.880 1.00 14.89 263 LYS C CA 1
ATOM 6792 C C . LYS C 1 263 ? 49.577 -19.322 42.126 1.00 13.14 263 LYS C C 1
ATOM 6793 O O . LYS C 1 263 ? 50.661 -18.731 42.148 1.00 14.52 263 LYS C O 1
ATOM 6799 N N . VAL C 1 264 ? 48.415 -18.713 42.350 1.00 15.62 264 VAL C N 1
ATOM 6800 C CA . VAL C 1 264 ? 48.329 -17.277 42.600 1.00 14.54 264 VAL C CA 1
ATOM 6801 C C . VAL C 1 264 ? 48.756 -16.932 44.028 1.00 15.17 264 VAL C C 1
ATOM 6802 O O . VAL C 1 264 ? 49.514 -15.987 44.241 1.00 16.78 264 VAL C O 1
ATOM 6806 N N . ARG C 1 265 ? 48.284 -17.715 44.995 1.00 17.33 265 ARG C N 1
ATOM 6807 C CA . ARG C 1 265 ? 48.624 -17.496 46.403 1.00 20.53 265 ARG C CA 1
ATOM 6808 C C . ARG C 1 265 ? 50.128 -17.585 46.658 1.00 21.56 265 ARG C C 1
ATOM 6809 O O . ARG C 1 265 ? 50.669 -16.851 47.488 1.00 24.61 265 ARG C O 1
ATOM 6817 N N . LYS C 1 266 ? 50.798 -18.474 45.930 1.00 20.17 266 LYS C N 1
ATOM 6818 C CA . LYS C 1 266 ? 52.235 -18.677 46.081 1.00 22.38 266 LYS C CA 1
ATOM 6819 C C . LYS C 1 266 ? 53.093 -17.906 45.075 1.00 20.43 266 LYS C C 1
ATOM 6820 O O . LYS C 1 266 ? 54.313 -18.076 45.044 1.00 20.79 266 LYS C O 1
ATOM 6826 N N . PHE C 1 267 ? 52.462 -17.053 44.268 1.00 17.22 267 PHE C N 1
ATOM 6827 C CA . PHE C 1 267 ? 53.178 -16.264 43.265 1.00 15.62 267 PHE C CA 1
ATOM 6828 C C . PHE C 1 267 ? 54.234 -15.397 43.948 1.00 18.04 267 PHE C C 1
ATOM 6829 O O . PHE C 1 267 ? 53.955 -14.732 44.947 1.00 21.05 267 PHE C O 1
ATOM 6837 N N . ASN C 1 268 ? 55.446 -15.419 43.402 1.00 19.63 268 ASN C N 1
ATOM 6838 C CA . ASN C 1 268 ? 56.564 -14.671 43.971 1.00 23.03 268 ASN C CA 1
ATOM 6839 C C . ASN C 1 268 ? 56.755 -13.235 43.480 1.00 24.99 268 ASN C C 1
ATOM 6840 O O . ASN C 1 268 ? 57.775 -12.613 43.778 1.00 23.94 268 ASN C O 1
ATOM 6845 N N . LYS C 1 269 ? 55.776 -12.702 42.751 1.00 19.84 269 LYS C N 1
ATOM 6846 C CA . LYS C 1 269 ? 55.874 -11.338 42.229 1.00 18.24 269 LYS C CA 1
ATOM 6847 C C . LYS C 1 269 ? 54.710 -10.457 42.674 1.00 18.43 269 LYS C C 1
ATOM 6848 O O . LYS C 1 269 ? 53.654 -10.955 43.062 1.00 20.64 269 LYS C O 1
ATOM 6854 N N . GLU C 1 270 ? 54.907 -9.144 42.590 1.00 18.24 270 GLU C N 1
ATOM 6855 C CA . GLU C 1 270 ? 53.889 -8.180 42.989 1.00 18.87 270 GLU C CA 1
ATOM 6856 C C . GLU C 1 270 ? 52.690 -8.131 42.048 1.00 17.39 270 GLU C C 1
ATOM 6857 O O . GLU C 1 270 ? 52.837 -8.196 40.828 1.00 18.50 270 GLU C O 1
ATOM 6863 N N . LEU C 1 271 ? 51.502 -8.059 42.639 1.00 14.90 271 LEU C N 1
ATOM 6864 C CA . LEU C 1 271 ? 50.253 -7.947 41.890 1.00 12.18 271 LEU C CA 1
ATOM 6865 C C . LEU C 1 271 ? 49.441 -6.874 42.601 1.00 12.42 271 LEU C C 1
ATOM 6866 O O . LEU C 1 271 ? 49.194 -6.963 43.806 1.00 12.90 271 LEU C O 1
ATOM 6871 N N . LYS C 1 272 ? 49.049 -5.844 41.859 1.00 10.01 272 LYS C N 1
ATOM 6872 C CA . LYS C 1 272 ? 48.286 -4.742 42.427 1.00 10.54 272 LYS C CA 1
ATOM 6873 C C . LYS C 1 272 ? 46.776 -4.837 42.213 1.00 9.77 272 LYS C C 1
ATOM 6874 O O . LYS C 1 272 ? 46.010 -4.094 42.828 1.00 11.81 272 LYS C O 1
ATOM 6880 N N . TYR C 1 273 ? 46.343 -5.754 41.354 1.00 8.57 273 TYR C N 1
ATOM 6881 C CA . TYR C 1 273 ? 44.913 -5.912 41.084 1.00 8.85 273 TYR C CA 1
ATOM 6882 C C . TYR C 1 273 ? 44.485 -7.368 41.192 1.00 9.28 273 TYR C C 1
ATOM 6883 O O . TYR C 1 273 ? 43.679 -7.735 42.045 1.00 10.26 273 TYR C O 1
ATOM 6892 N N . TYR C 1 274 ? 45.064 -8.189 40.328 1.00 8.15 274 TYR C N 1
ATOM 6893 C CA . TYR C 1 274 ? 44.751 -9.603 40.238 1.00 8.06 274 TYR C CA 1
ATOM 6894 C C . TYR C 1 274 ? 45.039 -10.452 41.473 1.00 8.86 274 TYR C C 1
ATOM 6895 O O . TYR C 1 274 ? 46.080 -10.309 42.112 1.00 10.51 274 TYR C O 1
ATOM 6904 N N . ASN C 1 275 ? 44.087 -11.324 41.796 1.00 7.68 275 ASN C N 1
ATOM 6905 C CA . ASN C 1 275 ? 44.210 -12.287 42.893 1.00 7.94 275 ASN C CA 1
ATOM 6906 C C . ASN C 1 275 ? 43.251 -13.458 42.615 1.00 11.39 275 ASN C C 1
ATOM 6907 O O . ASN C 1 275 ? 42.488 -13.412 41.644 1.00 9.48 275 ASN C O 1
ATOM 6912 N N . GLU C 1 276 ? 43.295 -14.503 43.440 1.00 10.55 276 GLU C N 1
ATOM 6913 C CA . GLU C 1 276 ? 42.454 -15.690 43.226 1.00 12.90 276 GLU C CA 1
ATOM 6914 C C . GLU C 1 276 ? 40.960 -15.417 43.162 1.00 10.70 276 GLU C C 1
ATOM 6915 O O . GLU C 1 276 ? 40.260 -15.978 42.314 1.00 13.28 276 GLU C O 1
ATOM 6921 N N . GLU C 1 277 ? 40.464 -14.600 44.085 1.00 11.80 277 GLU C N 1
ATOM 6922 C CA . GLU C 1 277 ? 39.041 -14.274 44.135 1.00 10.84 277 GLU C CA 1
ATOM 6923 C C . GLU C 1 277 ? 38.619 -13.451 42.924 1.00 11.22 277 GLU C C 1
ATOM 6924 O O . GLU C 1 277 ? 37.548 -13.672 42.356 1.00 11.65 277 GLU C O 1
ATOM 6930 N N . VAL C 1 278 ? 39.469 -12.510 42.529 1.00 10.23 278 VAL C N 1
ATOM 6931 C CA . VAL C 1 278 ? 39.191 -11.664 41.373 1.00 9.59 278 VAL C CA 1
ATOM 6932 C C . VAL C 1 278 ? 39.181 -12.480 40.081 1.00 9.70 278 VAL C C 1
ATOM 6933 O O . VAL C 1 278 ? 38.370 -12.216 39.191 1.00 9.51 278 VAL C O 1
ATOM 6937 N N . HIS C 1 279 ? 40.047 -13.487 39.985 1.00 8.87 279 HIS C N 1
ATOM 6938 C CA . HIS C 1 279 ? 40.085 -14.327 38.786 1.00 8.45 279 HIS C CA 1
ATOM 6939 C C . HIS C 1 279 ? 38.712 -14.954 38.544 1.00 9.66 279 HIS C C 1
ATOM 6940 O O . HIS C 1 279 ? 38.143 -14.840 37.455 1.00 10.50 279 HIS C O 1
ATOM 6947 N N . VAL C 1 280 ? 38.192 -15.623 39.568 1.00 10.16 280 VAL C N 1
ATOM 6948 C CA . VAL C 1 280 ? 36.896 -16.287 39.481 1.00 11.57 280 VAL C CA 1
ATOM 6949 C C . VAL C 1 280 ? 35.749 -15.293 39.306 1.00 9.83 280 VAL C C 1
ATOM 6950 O O . VAL C 1 280 ? 34.881 -15.470 38.445 1.00 10.40 280 VAL C O 1
ATOM 6954 N N . ALA C 1 281 ? 35.786 -14.217 40.081 1.00 8.72 281 ALA C N 1
ATOM 6955 C CA . ALA C 1 281 ? 34.754 -13.192 40.026 1.00 8.29 281 ALA C CA 1
ATOM 6956 C C . ALA C 1 281 ? 34.649 -12.500 38.670 1.00 7.75 281 ALA C C 1
ATOM 6957 O O . ALA C 1 281 ? 33.550 -12.123 38.249 1.00 9.94 281 ALA C O 1
ATOM 6959 N N . SER C 1 282 ? 35.780 -12.348 37.982 1.00 8.01 282 SER C N 1
ATOM 6960 C CA . SER C 1 282 ? 35.789 -11.655 36.693 1.00 8.17 282 SER C CA 1
ATOM 6961 C C . SER C 1 282 ? 34.941 -12.322 35.626 1.00 8.83 282 SER C C 1
ATOM 6962 O O . SER C 1 282 ? 34.521 -11.670 34.672 1.00 8.10 282 SER C O 1
ATOM 6965 N N . PHE C 1 283 ? 34.669 -13.612 35.800 1.00 7.82 283 PHE C N 1
ATOM 6966 C CA . PHE C 1 283 ? 33.858 -14.351 34.838 1.00 8.32 283 PHE C CA 1
ATOM 6967 C C . PHE C 1 283 ? 32.350 -14.264 35.082 1.00 9.56 283 PHE C C 1
ATOM 6968 O O . PHE C 1 283 ? 31.566 -14.777 34.281 1.00 9.79 283 PHE C O 1
ATOM 6976 N N . ALA C 1 284 ? 31.949 -13.599 36.166 1.00 8.83 284 ALA C N 1
ATOM 6977 C CA . ALA C 1 284 ? 30.529 -13.411 36.483 1.00 7.81 284 ALA C CA 1
ATOM 6978 C C . ALA C 1 284 ? 30.050 -12.192 35.692 1.00 10.83 284 ALA C C 1
ATOM 6979 O O . ALA C 1 284 ? 30.484 -11.063 35.938 1.00 12.13 284 ALA C O 1
ATOM 6981 N N . LEU C 1 285 ? 29.164 -12.433 34.731 1.00 9.67 285 LEU C N 1
ATOM 6982 C CA . LEU C 1 285 ? 28.661 -11.374 33.866 1.00 8.50 285 LEU C CA 1
ATOM 6983 C C . LEU C 1 285 ? 27.294 -10.834 34.247 1.00 7.29 285 LEU C C 1
ATOM 6984 O O . LEU C 1 285 ? 26.379 -11.601 34.541 1.00 9.25 285 LEU C O 1
ATOM 6989 N N . PRO C 1 286 ? 27.141 -9.499 34.263 1.00 7.37 286 PRO C N 1
ATOM 6990 C CA . PRO C 1 286 ? 25.858 -8.874 34.598 1.00 9.27 286 PRO C CA 1
ATOM 6991 C C . PRO C 1 286 ? 24.833 -9.288 33.540 1.00 9.43 286 PRO C C 1
ATOM 6992 O O . PRO C 1 286 ? 25.205 -9.640 32.418 1.00 8.95 286 PRO C O 1
ATOM 6996 N N . ASN C 1 287 ? 23.552 -9.236 33.890 1.00 9.38 287 ASN C N 1
ATOM 6997 C CA . ASN C 1 287 ? 22.504 -9.638 32.957 1.00 9.54 287 ASN C CA 1
ATOM 6998 C C . ASN C 1 287 ? 22.542 -8.980 31.583 1.00 8.71 287 ASN C C 1
ATOM 6999 O O . ASN C 1 287 ? 22.395 -9.678 30.580 1.00 10.12 287 ASN C O 1
ATOM 7004 N N . PHE C 1 288 ? 22.803 -7.673 31.517 1.00 7.86 288 PHE C N 1
ATOM 7005 C CA . PHE C 1 288 ? 22.804 -7.008 30.212 1.00 9.48 288 PHE C CA 1
ATOM 7006 C C . PHE C 1 288 ? 23.892 -7.526 29.282 1.00 11.15 288 PHE C C 1
ATOM 7007 O O . PHE C 1 288 ? 23.694 -7.597 28.066 1.00 11.85 288 PHE C O 1
ATOM 7015 N N . VAL C 1 289 ? 25.011 -7.950 29.863 1.00 9.96 289 VAL C N 1
ATOM 7016 C CA . VAL C 1 289 ? 26.117 -8.498 29.088 1.00 9.66 289 VAL C CA 1
ATOM 7017 C C . VAL C 1 289 ? 25.753 -9.904 28.609 1.00 10.89 289 VAL C C 1
ATOM 7018 O O . VAL C 1 289 ? 25.980 -10.248 27.446 1.00 12.28 289 VAL C O 1
ATOM 7022 N N . LYS C 1 290 ? 25.163 -10.705 29.495 1.00 9.86 290 LYS C N 1
ATOM 7023 C CA . LYS C 1 290 ? 24.748 -12.060 29.140 1.00 12.48 290 LYS C CA 1
ATOM 7024 C C . LYS C 1 290 ? 23.736 -12.021 27.997 1.00 11.77 290 LYS C C 1
ATOM 7025 O O . LYS C 1 290 ? 23.835 -12.795 27.046 1.00 13.97 290 LYS C O 1
ATOM 7031 N N . LYS C 1 291 ? 22.787 -11.093 28.083 1.00 12.19 291 LYS C N 1
ATOM 7032 C CA . LYS C 1 291 ? 21.758 -10.946 27.057 1.00 14.94 291 LYS C CA 1
ATOM 7033 C C . LYS C 1 291 ? 22.373 -10.586 25.706 1.00 16.16 291 LYS C C 1
ATOM 7034 O O . LYS C 1 291 ? 21.973 -11.122 24.671 1.00 17.33 291 LYS C O 1
ATOM 7040 N N . GLU C 1 292 ? 23.373 -9.709 25.722 1.00 13.32 292 GLU C N 1
ATOM 7041 C CA . GLU C 1 292 ? 24.024 -9.283 24.489 1.00 16.19 292 GLU C CA 1
ATOM 7042 C C . GLU C 1 292 ? 24.800 -10.418 23.820 1.00 16.13 292 GLU C C 1
ATOM 7043 O O . GLU C 1 292 ? 24.906 -10.466 22.590 1.00 19.89 292 GLU C O 1
ATOM 7049 N N . LEU C 1 293 ? 25.313 -11.340 24.632 1.00 15.99 293 LEU C N 1
ATOM 7050 C CA . LEU C 1 293 ? 26.076 -12.483 24.135 1.00 16.05 293 LEU C CA 1
ATOM 7051 C C . LEU C 1 293 ? 25.216 -13.727 23.907 1.00 18.01 293 LEU C C 1
ATOM 7052 O O . LEU C 1 293 ? 25.712 -14.746 23.419 1.00 19.53 293 LEU C O 1
ATOM 7057 N N . GLY C 1 294 ? 23.938 -13.641 24.270 1.00 17.71 294 GLY C N 1
ATOM 7058 C CA . GLY C 1 294 ? 23.026 -14.766 24.113 1.00 19.49 294 GLY C CA 1
ATOM 7059 C C . GLY C 1 294 ? 23.244 -15.854 25.152 1.00 21.67 294 GLY C C 1
ATOM 7060 O O . GLY C 1 294 ? 22.989 -17.032 24.891 1.00 22.96 294 GLY C O 1
ATOM 7061 N N . LEU C 1 295 ? 23.671 -15.449 26.345 1.00 18.99 295 LEU C N 1
ATOM 7062 C CA . LEU C 1 295 ? 23.946 -16.380 27.437 1.00 20.17 295 LEU C CA 1
ATOM 7063 C C . LEU C 1 295 ? 22.902 -16.397 28.560 1.00 24.48 295 LEU C C 1
ATOM 7064 O O . LEU C 1 295 ? 23.106 -17.056 29.583 1.00 25.55 295 LEU C O 1
ATOM 7069 N N . MET C 1 296 ? 21.802 -15.666 28.388 1.00 25.79 296 MET C N 1
ATOM 7070 C CA . MET C 1 296 ? 20.748 -15.636 29.406 1.00 29.63 296 MET C CA 1
ATOM 7071 C C . MET C 1 296 ? 19.980 -16.953 29.440 1.00 33.76 296 MET C C 1
ATOM 7072 O O . MET C 1 296 ? 19.797 -17.602 28.409 1.00 37.53 296 MET C O 1
ATOM 7077 N N . LEU D 1 4 ? 63.860 6.805 16.807 1.00 41.89 4 LEU D N 1
ATOM 7078 C CA . LEU D 1 4 ? 62.821 7.820 16.943 1.00 40.29 4 LEU D CA 1
ATOM 7079 C C . LEU D 1 4 ? 62.981 8.929 15.906 1.00 40.15 4 LEU D C 1
ATOM 7080 O O . LEU D 1 4 ? 62.021 9.296 15.228 1.00 37.31 4 LEU D O 1
ATOM 7082 N N . LYS D 1 5 ? 64.202 9.444 15.777 1.00 38.01 5 LYS D N 1
ATOM 7083 C CA . LYS D 1 5 ? 64.505 10.518 14.832 1.00 37.28 5 LYS D CA 1
ATOM 7084 C C . LYS D 1 5 ? 64.161 10.161 13.386 1.00 36.87 5 LYS D C 1
ATOM 7085 O O . LYS D 1 5 ? 63.641 10.994 12.640 1.00 36.46 5 LYS D O 1
ATOM 7087 N N . GLU D 1 6 ? 64.450 8.920 13.001 1.00 35.40 6 GLU D N 1
ATOM 7088 C CA . GLU D 1 6 ? 64.185 8.440 11.646 1.00 34.33 6 GLU D CA 1
ATOM 7089 C C . GLU D 1 6 ? 62.699 8.193 11.383 1.00 33.70 6 GLU D C 1
ATOM 7090 O O . GLU D 1 6 ? 62.240 8.282 10.242 1.00 33.54 6 GLU D O 1
ATOM 7096 N N . LEU D 1 7 ? 61.955 7.888 12.443 1.00 31.07 7 LEU D N 1
ATOM 7097 C CA . LEU D 1 7 ? 60.527 7.594 12.333 1.00 30.77 7 LEU D CA 1
ATOM 7098 C C . LEU D 1 7 ? 59.579 8.786 12.462 1.00 28.53 7 LEU D C 1
ATOM 7099 O O . LEU D 1 7 ? 58.418 8.698 12.060 1.00 27.02 7 LEU D O 1
ATOM 7104 N N . GLU D 1 8 ? 60.065 9.891 13.020 1.00 28.46 8 GLU D N 1
ATOM 7105 C CA . GLU D 1 8 ? 59.236 11.084 13.196 1.00 29.93 8 GLU D CA 1
ATOM 7106 C C . GLU D 1 8 ? 58.858 11.761 11.882 1.00 31.86 8 GLU D C 1
ATOM 7107 O O . GLU D 1 8 ? 59.681 11.890 10.974 1.00 31.23 8 GLU D O 1
ATOM 7113 N N . ARG D 1 9 ? 57.597 12.178 11.794 1.00 33.03 9 ARG D N 1
ATOM 7114 C CA . ARG D 1 9 ? 57.061 12.855 10.614 1.00 34.82 9 ARG D CA 1
ATOM 7115 C C . ARG D 1 9 ? 56.473 14.199 11.043 1.00 35.81 9 ARG D C 1
ATOM 7116 O O . ARG D 1 9 ? 56.545 14.570 12.218 1.00 32.92 9 ARG D O 1
ATOM 7124 N N . GLU D 1 10 ? 55.890 14.923 10.089 1.00 35.91 10 GLU D N 1
ATOM 7125 C CA . GLU D 1 10 ? 55.280 16.221 10.367 1.00 36.94 10 GLU D CA 1
ATOM 7126 C C . GLU D 1 10 ? 54.053 16.046 11.258 1.00 36.33 10 GLU D C 1
ATOM 7127 O O . GLU D 1 10 ? 53.101 15.353 10.894 1.00 36.26 10 GLU D O 1
ATOM 7129 N N . LEU D 1 11 ? 54.090 16.681 12.425 1.00 33.91 11 LEU D N 1
ATOM 7130 C CA . LEU D 1 11 ? 53.007 16.604 13.401 1.00 32.74 11 LEU D CA 1
ATOM 7131 C C . LEU D 1 11 ? 51.732 17.294 12.911 1.00 32.43 11 LEU D C 1
ATOM 7132 O O . LEU D 1 11 ? 51.730 18.497 12.641 1.00 32.08 11 LEU D O 1
ATOM 7137 N N . GLN D 1 12 ? 50.655 16.520 12.788 1.00 33.80 12 GLN D N 1
ATOM 7138 C CA . GLN D 1 12 ? 49.368 17.042 12.330 1.00 35.01 12 GLN D CA 1
ATOM 7139 C C . GLN D 1 12 ? 48.363 17.229 13.466 1.00 33.22 12 GLN D C 1
ATOM 7140 O O . GLN D 1 12 ? 48.231 16.373 14.342 1.00 29.21 12 GLN D O 1
ATOM 7146 N N . PRO D 1 13 ? 47.621 18.351 13.446 1.00 33.01 13 PRO D N 1
ATOM 7147 C CA . PRO D 1 13 ? 46.610 18.707 14.451 1.00 34.18 13 PRO D CA 1
ATOM 7148 C C . PRO D 1 13 ? 45.390 17.791 14.492 1.00 33.30 13 PRO D C 1
ATOM 7149 O O . PRO D 1 13 ? 44.963 17.251 13.470 1.00 35.10 13 PRO D O 1
ATOM 7153 N N . ARG D 1 14 ? 44.836 17.628 15.690 1.00 32.53 14 ARG D N 1
ATOM 7154 C CA . ARG D 1 14 ? 43.639 16.821 15.901 1.00 32.43 14 ARG D CA 1
ATOM 7155 C C . ARG D 1 14 ? 42.693 17.657 16.766 1.00 30.24 14 ARG D C 1
ATOM 7156 O O . ARG D 1 14 ? 42.810 18.883 16.804 1.00 32.71 14 ARG D O 1
ATOM 7164 N N . GLN D 1 15 ? 41.759 17.010 17.455 1.00 30.88 15 GLN D N 1
ATOM 7165 C CA . GLN D 1 15 ? 40.815 17.734 18.301 1.00 30.03 15 GLN D CA 1
ATOM 7166 C C . GLN D 1 15 ? 40.957 17.351 19.769 1.00 22.95 15 GLN D C 1
ATOM 7167 O O . GLN D 1 15 ? 39.988 17.420 20.529 1.00 24.39 15 GLN D O 1
ATOM 7173 N N . HIS D 1 16 ? 42.176 17.012 20.182 1.00 20.73 16 HIS D N 1
ATOM 7174 C CA . HIS D 1 16 ? 42.413 16.597 21.559 1.00 16.13 16 HIS D CA 1
ATOM 7175 C C . HIS D 1 16 ? 43.211 17.530 22.471 1.00 13.23 16 HIS D C 1
ATOM 7176 O O . HIS D 1 16 ? 43.044 17.463 23.681 1.00 14.51 16 HIS D O 1
ATOM 7183 N N . LEU D 1 17 ? 44.098 18.362 21.920 1.00 12.79 17 LEU D N 1
ATOM 7184 C CA . LEU D 1 17 ? 44.888 19.281 22.753 1.00 12.54 17 LEU D CA 1
ATOM 7185 C C . LEU D 1 17 ? 44.337 20.696 22.653 1.00 11.00 17 LEU D C 1
ATOM 7186 O O . LEU D 1 17 ? 44.261 21.261 21.561 1.00 12.13 17 LEU D O 1
ATOM 7191 N N . TRP D 1 18 ? 43.997 21.275 23.802 1.00 8.91 18 TRP D N 1
ATOM 7192 C CA . TRP D 1 18 ? 43.399 22.607 23.834 1.00 10.87 18 TRP D CA 1
ATOM 7193 C C . TRP D 1 18 ? 43.932 23.576 24.877 1.00 10.32 18 TRP D C 1
ATOM 7194 O O . TRP D 1 18 ? 44.353 23.184 25.969 1.00 12.00 18 TRP D O 1
ATOM 7205 N N . TYR D 1 19 ? 43.881 24.857 24.518 1.00 10.21 19 TYR D N 1
ATOM 7206 C CA . TYR D 1 19 ? 44.278 25.955 25.391 1.00 11.94 19 TYR D CA 1
ATOM 7207 C C . TYR D 1 19 ? 43.003 26.754 25.678 1.00 10.83 19 TYR D C 1
ATOM 7208 O O . TYR D 1 19 ? 42.297 27.147 24.749 1.00 12.41 19 TYR D O 1
ATOM 7217 N N . PHE D 1 20 ? 42.692 26.949 26.958 1.00 10.85 20 PHE D N 1
ATOM 7218 C CA . PHE D 1 20 ? 41.511 27.710 27.370 1.00 10.95 20 PHE D CA 1
ATOM 7219 C C . PHE D 1 20 ? 41.976 28.958 28.113 1.00 12.97 20 PHE D C 1
ATOM 7220 O O . PHE D 1 20 ? 42.660 28.852 29.134 1.00 14.27 20 PHE D O 1
ATOM 7228 N N . GLU D 1 21 ? 41.612 30.132 27.599 1.00 11.29 21 GLU D N 1
ATOM 7229 C CA . GLU D 1 21 ? 41.955 31.398 28.243 1.00 12.44 21 GLU D CA 1
ATOM 7230 C C . GLU D 1 21 ? 40.684 32.012 28.825 1.00 13.46 21 GLU D C 1
ATOM 7231 O O . GLU D 1 21 ? 39.769 32.370 28.085 1.00 13.52 21 GLU D O 1
ATOM 7237 N N . TYR D 1 22 ? 40.621 32.119 30.146 1.00 13.88 22 TYR D N 1
ATOM 7238 C CA . TYR D 1 22 ? 39.458 32.705 30.800 1.00 14.88 22 TYR D CA 1
ATOM 7239 C C . TYR D 1 22 ? 39.615 34.216 30.930 1.00 14.34 22 TYR D C 1
ATOM 7240 O O . TYR D 1 22 ? 40.695 34.710 31.254 1.00 15.39 22 TYR D O 1
ATOM 7249 N N . TYR D 1 23 ? 38.549 34.950 30.630 1.00 13.85 23 TYR D N 1
ATOM 7250 C CA . TYR D 1 23 ? 38.569 36.406 30.744 1.00 15.64 23 TYR D CA 1
ATOM 7251 C C . TYR D 1 23 ? 38.203 36.785 32.168 1.00 16.31 23 TYR D C 1
ATOM 7252 O O . TYR D 1 23 ? 37.697 35.957 32.926 1.00 16.27 23 TYR D O 1
ATOM 7261 N N . THR D 1 24 ? 38.457 38.040 32.529 1.00 15.48 24 THR D N 1
ATOM 7262 C CA . THR D 1 24 ? 38.139 38.525 33.865 1.00 17.23 24 THR D CA 1
ATOM 7263 C C . THR D 1 24 ? 36.675 38.222 34.177 1.00 17.56 24 THR D C 1
ATOM 7264 O O . THR D 1 24 ? 35.784 38.538 33.388 1.00 17.43 24 THR D O 1
ATOM 7268 N N . GLY D 1 25 ? 36.447 37.551 35.301 1.00 17.69 25 GLY D N 1
ATOM 7269 C CA . GLY D 1 25 ? 35.097 37.182 35.690 1.00 18.83 25 GLY D CA 1
ATOM 7270 C C . GLY D 1 25 ? 34.878 35.687 35.544 1.00 20.51 25 GLY D C 1
ATOM 7271 O O . GLY D 1 25 ? 33.991 35.115 36.180 1.00 21.68 25 GLY D O 1
ATOM 7272 N N . ASN D 1 26 ? 35.684 35.060 34.687 1.00 20.17 26 ASN D N 1
ATOM 7273 C CA . ASN D 1 26 ? 35.632 33.618 34.435 1.00 19.01 26 ASN D CA 1
ATOM 7274 C C . ASN D 1 26 ? 34.312 33.105 33.862 1.00 17.82 26 ASN D C 1
ATOM 7275 O O . ASN D 1 26 ? 33.972 31.931 34.026 1.00 19.82 26 ASN D O 1
ATOM 7280 N N . ASN D 1 27 ? 33.597 33.974 33.154 1.00 14.10 27 ASN D N 1
ATOM 7281 C CA . ASN D 1 27 ? 32.313 33.610 32.559 1.00 13.81 27 ASN D CA 1
ATOM 7282 C C . ASN D 1 27 ? 32.375 33.475 31.043 1.00 13.04 27 ASN D C 1
ATOM 7283 O O . ASN D 1 27 ? 31.460 32.925 30.423 1.00 12.96 27 ASN D O 1
ATOM 7288 N N . VAL D 1 28 ? 33.439 34.014 30.454 1.00 11.75 28 VAL D N 1
ATOM 7289 C CA . VAL D 1 28 ? 33.653 33.980 29.010 1.00 11.14 28 VAL D CA 1
ATOM 7290 C C . VAL D 1 28 ? 35.148 33.778 28.785 1.00 12.27 28 VAL D C 1
ATOM 7291 O O . VAL D 1 28 ? 35.962 34.130 29.643 1.00 13.62 28 VAL D O 1
ATOM 7295 N N . GLY D 1 29 ? 35.505 33.185 27.651 1.00 9.52 29 GLY D N 1
ATOM 7296 C CA . GLY D 1 29 ? 36.910 32.978 27.351 1.00 10.66 29 GLY D CA 1
ATOM 7297 C C . GLY D 1 29 ? 37.141 32.576 25.912 1.00 10.52 29 GLY D C 1
ATOM 7298 O O . GLY D 1 29 ? 36.197 32.415 25.141 1.00 12.26 29 GLY D O 1
ATOM 7299 N N . LEU D 1 30 ? 38.410 32.409 25.558 1.00 10.58 30 LEU D N 1
ATOM 7300 C CA . LEU D 1 30 ? 38.803 32.017 24.214 1.00 10.61 30 LEU D CA 1
ATOM 7301 C C . LEU D 1 30 ? 39.463 30.644 24.280 1.00 11.32 30 LEU D C 1
ATOM 7302 O O . LEU D 1 30 ? 40.141 30.331 25.256 1.00 12.24 30 LEU D O 1
ATOM 7307 N N . PHE D 1 31 ? 39.197 29.793 23.293 1.00 10.88 31 PHE D N 1
ATOM 7308 C CA . PHE D 1 31 ? 39.848 28.487 23.255 1.00 10.20 31 PHE D CA 1
ATOM 7309 C C . PHE D 1 31 ? 40.611 28.349 21.943 1.00 11.56 31 PHE D C 1
ATOM 7310 O O . PHE D 1 31 ? 40.222 28.923 20.926 1.00 11.91 31 PHE D O 1
ATOM 7318 N N . MET D 1 32 ? 41.735 27.637 21.992 1.00 12.08 32 MET D N 1
ATOM 7319 C CA . MET D 1 32 ? 42.581 27.443 20.816 1.00 14.24 32 MET D CA 1
ATOM 7320 C C . MET D 1 32 ? 43.082 26.013 20.729 1.00 11.97 32 MET D C 1
ATOM 7321 O O . MET D 1 32 ? 43.425 25.415 21.745 1.00 13.41 32 MET D O 1
ATOM 7326 N N . LYS D 1 33 ? 43.151 25.483 19.511 1.00 12.81 33 LYS D N 1
ATOM 7327 C CA . LYS D 1 33 ? 43.700 24.146 19.297 1.00 13.24 33 LYS D CA 1
ATOM 7328 C C . LYS D 1 33 ? 45.215 24.285 19.426 1.00 12.82 33 LYS D C 1
ATOM 7329 O O . LYS D 1 33 ? 45.790 25.299 19.015 1.00 13.58 33 LYS D O 1
ATOM 7335 N N . MET D 1 34 ? 45.857 23.283 20.015 1.00 11.26 34 MET D N 1
ATOM 7336 C CA . MET D 1 34 ? 47.308 23.289 20.145 1.00 12.51 34 MET D CA 1
ATOM 7337 C C . MET D 1 34 ? 47.843 22.117 19.341 1.00 14.60 34 MET D C 1
ATOM 7338 O O . MET D 1 34 ? 47.575 20.964 19.678 1.00 16.59 34 MET D O 1
ATOM 7343 N N . ASN D 1 35 ? 48.540 22.399 18.245 1.00 13.10 35 ASN D N 1
ATOM 7344 C CA . ASN D 1 35 ? 49.105 21.313 17.452 1.00 16.93 35 ASN D CA 1
ATOM 7345 C C . ASN D 1 35 ? 50.332 20.762 18.163 1.00 19.16 35 ASN D C 1
ATOM 7346 O O . ASN D 1 35 ? 50.596 19.560 18.126 1.00 17.80 35 ASN D O 1
ATOM 7351 N N . ARG D 1 36 ? 51.060 21.649 18.830 1.00 17.21 36 ARG D N 1
ATOM 7352 C CA . ARG D 1 36 ? 52.276 21.280 19.537 1.00 22.09 36 ARG D CA 1
ATOM 7353 C C . ARG D 1 36 ? 52.597 22.317 20.601 1.00 19.24 36 ARG D C 1
ATOM 7354 O O . ARG D 1 36 ? 52.241 23.486 20.458 1.00 19.19 36 ARG D O 1
ATOM 7362 N N . VAL D 1 37 ? 53.208 21.870 21.692 1.00 19.19 37 VAL D N 1
ATOM 7363 C CA . VAL D 1 37 ? 53.623 22.771 22.757 1.00 19.57 37 VAL D CA 1
ATOM 7364 C C . VAL D 1 37 ? 55.130 22.932 22.598 1.00 21.09 37 VAL D C 1
ATOM 7365 O O . VAL D 1 37 ? 55.879 21.952 22.618 1.00 22.74 37 VAL D O 1
ATOM 7369 N N . ILE D 1 38 ? 55.556 24.172 22.389 1.00 17.95 38 ILE D N 1
ATOM 7370 C CA . ILE D 1 38 ? 56.961 24.500 22.190 1.00 17.77 38 ILE D CA 1
ATOM 7371 C C . ILE D 1 38 ? 57.750 24.602 23.496 1.00 18.86 38 ILE D C 1
ATOM 7372 O O . ILE D 1 38 ? 58.859 24.069 23.603 1.00 20.74 38 ILE D O 1
ATOM 7377 N N . TYR D 1 39 ? 57.164 25.254 24.496 1.00 17.91 39 TYR D N 1
ATOM 7378 C CA . TYR D 1 39 ? 57.830 25.432 25.779 1.00 16.95 39 TYR D CA 1
ATOM 7379 C C . TYR D 1 39 ? 56.856 25.707 26.913 1.00 16.07 39 TYR D C 1
ATOM 7380 O O . TYR D 1 39 ? 55.870 26.424 26.745 1.00 18.59 39 TYR D O 1
ATOM 7389 N N . SER D 1 40 ? 57.151 25.121 28.068 1.00 14.18 40 SER D N 1
ATOM 7390 C CA . SER D 1 40 ? 56.376 25.308 29.286 1.00 15.90 40 SER D CA 1
ATOM 7391 C C . SER D 1 40 ? 57.404 25.470 30.394 1.00 16.95 40 SER D C 1
ATOM 7392 O O . SER D 1 40 ? 58.218 24.575 30.635 1.00 18.21 40 SER D O 1
ATOM 7395 N N . GLY D 1 41 ? 57.399 26.636 31.029 1.00 16.02 41 GLY D N 1
ATOM 7396 C CA . GLY D 1 41 ? 58.348 26.904 32.093 1.00 18.35 41 GLY D CA 1
ATOM 7397 C C . GLY D 1 41 ? 57.731 27.712 33.210 1.00 16.43 41 GLY D C 1
ATOM 7398 O O . GLY D 1 41 ? 56.729 28.399 33.013 1.00 18.04 41 GLY D O 1
ATOM 7399 N N . GLN D 1 42 ? 58.340 27.628 34.388 1.00 14.87 42 GLN D N 1
ATOM 7400 C CA . GLN D 1 42 ? 57.864 28.332 35.569 1.00 17.45 42 GLN D CA 1
ATOM 7401 C C . GLN D 1 42 ? 59.006 29.112 36.211 1.00 17.52 42 GLN D C 1
ATOM 7402 O O . GLN D 1 42 ? 60.077 28.560 36.454 1.00 18.15 42 GLN D O 1
ATOM 7408 N N . SER D 1 43 ? 58.787 30.402 36.442 1.00 18.56 43 SER D N 1
ATOM 7409 C CA . SER D 1 43 ? 59.785 31.242 37.098 1.00 18.84 43 SER D CA 1
ATOM 7410 C C . SER D 1 43 ? 59.284 31.478 38.522 1.00 20.78 43 SER D C 1
ATOM 7411 O O . SER D 1 43 ? 58.260 30.924 38.923 1.00 20.67 43 SER D O 1
ATOM 7414 N N . ASP D 1 44 ? 60.005 32.290 39.291 1.00 20.04 44 ASP D N 1
ATOM 7415 C CA . ASP D 1 44 ? 59.584 32.599 40.655 1.00 25.14 44 ASP D CA 1
ATOM 7416 C C . ASP D 1 44 ? 58.376 33.536 40.630 1.00 23.96 44 ASP D C 1
ATOM 7417 O O . ASP D 1 44 ? 57.719 33.748 41.649 1.00 26.50 44 ASP D O 1
ATOM 7422 N N . ILE D 1 45 ? 58.074 34.066 39.449 1.00 22.35 45 ILE D N 1
ATOM 7423 C CA . ILE D 1 45 ? 56.974 35.008 39.278 1.00 22.51 45 ILE D CA 1
ATOM 7424 C C . ILE D 1 45 ? 55.721 34.449 38.610 1.00 19.38 45 ILE D C 1
ATOM 7425 O O . ILE D 1 45 ? 54.605 34.687 39.080 1.00 22.87 45 ILE D O 1
ATOM 7430 N N . GLN D 1 46 ? 55.903 33.702 37.525 1.00 18.19 46 GLN D N 1
ATOM 7431 C CA . GLN D 1 46 ? 54.764 33.184 36.777 1.00 15.79 46 GLN D CA 1
ATOM 7432 C C . GLN D 1 46 ? 55.105 31.997 35.886 1.00 15.96 46 GLN D C 1
ATOM 7433 O O . GLN D 1 46 ? 56.261 31.593 35.766 1.00 14.40 46 GLN D O 1
ATOM 7439 N N . ARG D 1 47 ? 54.074 31.473 35.230 1.00 15.18 47 ARG D N 1
ATOM 7440 C CA . ARG D 1 47 ? 54.226 30.351 34.321 1.00 15.29 47 ARG D CA 1
ATOM 7441 C C . ARG D 1 47 ? 54.188 30.837 32.873 1.00 12.46 47 ARG D C 1
ATOM 7442 O O . ARG D 1 47 ? 53.409 31.728 32.523 1.00 14.19 47 ARG D O 1
ATOM 7450 N N . ILE D 1 48 ? 55.054 30.254 32.049 1.00 12.00 48 ILE D N 1
ATOM 7451 C CA . ILE D 1 48 ? 55.152 30.590 30.636 1.00 12.52 48 ILE D CA 1
ATOM 7452 C C . ILE D 1 48 ? 54.787 29.390 29.776 1.00 14.46 48 ILE D C 1
ATOM 7453 O O . ILE D 1 48 ? 55.232 28.273 30.041 1.00 14.08 48 ILE D O 1
ATOM 7458 N N . ASP D 1 49 ? 53.951 29.620 28.768 1.00 13.31 49 ASP D N 1
ATOM 7459 C CA . ASP D 1 49 ? 53.570 28.574 27.829 1.00 13.02 49 ASP D CA 1
ATOM 7460 C C . ASP D 1 49 ? 53.621 29.137 26.422 1.00 14.44 49 ASP D C 1
ATOM 7461 O O . ASP D 1 49 ? 53.093 30.218 26.145 1.00 13.98 49 ASP D O 1
ATOM 7466 N N . ILE D 1 50 ? 54.344 28.438 25.557 1.00 12.92 50 ILE D N 1
ATOM 7467 C CA . ILE D 1 50 ? 54.483 28.826 24.167 1.00 11.44 50 ILE D CA 1
ATOM 7468 C C . ILE D 1 50 ? 54.070 27.604 23.362 1.00 13.20 50 ILE D C 1
ATOM 7469 O O . ILE D 1 50 ? 54.590 26.507 23.576 1.00 13.47 50 ILE D O 1
ATOM 7474 N N . PHE D 1 51 ? 53.099 27.784 22.475 1.00 12.71 51 PHE D N 1
ATOM 7475 C CA . PHE D 1 51 ? 52.608 26.678 21.663 1.00 13.68 51 PHE D CA 1
ATOM 7476 C C . PHE D 1 51 ? 52.246 27.124 20.255 1.00 12.11 51 PHE D C 1
ATOM 7477 O O . PHE D 1 51 ? 52.256 28.314 19.943 1.00 13.69 51 PHE D O 1
ATOM 7485 N N . GLU D 1 52 ? 51.894 26.157 19.418 1.00 14.05 52 GLU D N 1
ATOM 7486 C CA . GLU D 1 52 ? 51.545 26.419 18.035 1.00 14.40 52 GLU D CA 1
ATOM 7487 C C . GLU D 1 52 ? 50.075 26.137 17.736 1.00 15.00 52 GLU D C 1
ATOM 7488 O O . GLU D 1 52 ? 49.560 25.070 18.068 1.00 16.88 52 GLU D O 1
ATOM 7494 N N . ASN D 1 53 ? 49.405 27.125 17.146 1.00 14.04 53 ASN D N 1
ATOM 7495 C CA . ASN D 1 53 ? 48.007 27.009 16.737 1.00 14.94 53 ASN D CA 1
ATOM 7496 C C . ASN D 1 53 ? 48.021 27.054 15.207 1.00 16.29 53 ASN D C 1
ATOM 7497 O O . ASN D 1 53 ? 48.721 27.876 14.612 1.00 17.56 53 ASN D O 1
ATOM 7502 N N . PRO D 1 54 ? 47.254 26.167 14.548 1.00 16.65 54 PRO D N 1
ATOM 7503 C CA . PRO D 1 54 ? 47.203 26.122 13.081 1.00 17.50 54 PRO D CA 1
ATOM 7504 C C . PRO D 1 54 ? 46.899 27.444 12.370 1.00 19.29 54 PRO D C 1
ATOM 7505 O O . PRO D 1 54 ? 47.422 27.699 11.285 1.00 23.52 54 PRO D O 1
ATOM 7509 N N . ASP D 1 55 ? 46.073 28.288 12.981 1.00 20.24 55 ASP D N 1
ATOM 7510 C CA . ASP D 1 55 ? 45.718 29.568 12.374 1.00 18.37 55 ASP D CA 1
ATOM 7511 C C . ASP D 1 55 ? 46.483 30.783 12.889 1.00 17.16 55 ASP D C 1
ATOM 7512 O O . ASP D 1 55 ? 46.828 31.672 12.111 1.00 19.79 55 ASP D O 1
ATOM 7517 N N . LEU D 1 56 ? 46.757 30.819 14.191 1.00 14.83 56 LEU D N 1
ATOM 7518 C CA . LEU D 1 56 ? 47.453 31.953 14.796 1.00 14.23 56 LEU D CA 1
ATOM 7519 C C . LEU D 1 56 ? 48.976 31.843 14.836 1.00 14.86 56 LEU D C 1
ATOM 7520 O O . LEU D 1 56 ? 49.666 32.830 15.102 1.00 16.82 56 LEU D O 1
ATOM 7525 N N . GLY D 1 57 ? 49.494 30.652 14.559 1.00 16.40 57 GLY D N 1
ATOM 7526 C CA . GLY D 1 57 ? 50.930 30.446 14.596 1.00 14.20 57 GLY D CA 1
ATOM 7527 C C . GLY D 1 57 ? 51.396 30.283 16.031 1.00 13.58 57 GLY D C 1
ATOM 7528 O O . GLY D 1 57 ? 50.695 29.692 16.851 1.00 13.44 57 GLY D O 1
ATOM 7529 N N . VAL D 1 58 ? 52.576 30.808 16.340 1.00 13.78 58 VAL D N 1
ATOM 7530 C CA . VAL D 1 58 ? 53.117 30.708 17.687 1.00 15.18 58 VAL D CA 1
ATOM 7531 C C . VAL D 1 58 ? 52.356 31.612 18.652 1.00 14.01 58 VAL D C 1
ATOM 7532 O O . VAL D 1 58 ? 52.161 32.804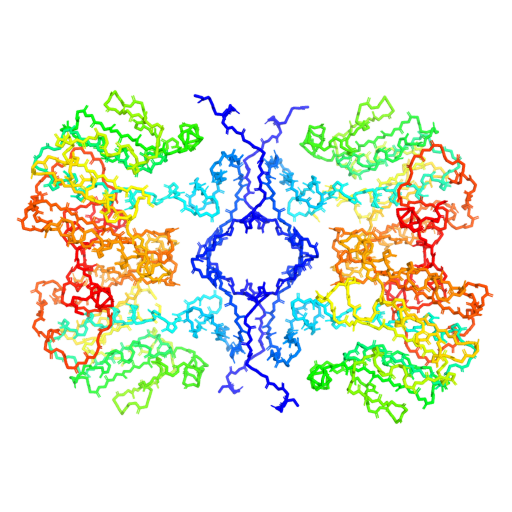 18.387 1.00 14.94 58 VAL D O 1
ATOM 7536 N N . VAL D 1 59 ? 51.910 31.021 19.756 1.00 12.81 59 VAL D N 1
ATOM 7537 C CA . VAL D 1 59 ? 51.170 31.734 20.790 1.00 11.35 59 VAL D CA 1
ATOM 7538 C C . VAL D 1 59 ? 51.955 31.706 22.101 1.00 11.81 59 VAL D C 1
ATOM 7539 O O . VAL D 1 59 ? 52.435 30.654 22.531 1.00 12.96 59 VAL D O 1
ATOM 7543 N N . PHE D 1 60 ? 52.074 32.875 22.724 1.00 11.22 60 PHE D N 1
ATOM 7544 C CA . PHE D 1 60 ? 52.788 33.054 23.983 1.00 12.20 60 PHE D CA 1
ATOM 7545 C C . PHE D 1 60 ? 51.789 33.463 25.066 1.00 12.30 60 PHE D C 1
ATOM 7546 O O . PHE D 1 60 ? 51.072 34.455 24.915 1.00 12.50 60 PHE D O 1
ATOM 7554 N N . ALA D 1 61 ? 51.743 32.688 26.147 1.00 12.45 61 ALA D N 1
ATOM 7555 C CA . ALA D 1 61 ? 50.834 32.957 27.259 1.00 11.30 61 ALA D CA 1
ATOM 7556 C C . ALA D 1 61 ? 51.543 32.980 28.612 1.00 13.95 61 ALA D C 1
ATOM 7557 O O . ALA D 1 61 ? 52.511 32.250 28.831 1.00 14.16 61 ALA D O 1
ATOM 7559 N N . LEU D 1 62 ? 51.067 33.851 29.499 1.00 12.19 62 LEU D N 1
ATOM 7560 C CA . LEU D 1 62 ? 51.596 33.986 30.855 1.00 11.95 62 LEU D CA 1
ATOM 7561 C C . LEU D 1 62 ? 50.451 33.710 31.819 1.00 14.84 62 LEU D C 1
ATOM 7562 O O . LEU D 1 62 ? 49.431 34.401 31.797 1.00 14.20 62 LEU D O 1
ATOM 7567 N N . ASP D 1 63 ? 50.618 32.690 32.657 1.00 14.63 63 ASP D N 1
ATOM 7568 C CA . ASP D 1 63 ? 49.592 32.293 33.619 1.00 15.40 63 ASP D CA 1
ATOM 7569 C C . ASP D 1 63 ? 48.228 32.082 32.950 1.00 14.46 63 ASP D C 1
ATOM 7570 O O . ASP D 1 63 ? 47.188 32.455 33.498 1.00 18.57 63 ASP D O 1
ATOM 7575 N N . GLY D 1 64 ? 48.250 31.514 31.747 1.00 14.32 64 GLY D N 1
ATOM 7576 C CA . GLY D 1 64 ? 47.017 31.249 31.023 1.00 13.51 64 GLY D CA 1
ATOM 7577 C C . GLY D 1 64 ? 46.348 32.447 30.376 1.00 14.34 64 GLY D C 1
ATOM 7578 O O . GLY D 1 64 ? 45.156 32.396 30.069 1.00 15.37 64 GLY D O 1
ATOM 7579 N N . ILE D 1 65 ? 47.097 33.534 30.205 1.00 13.13 65 ILE D N 1
ATOM 7580 C CA . ILE D 1 65 ? 46.581 34.746 29.573 1.00 13.45 65 ILE D CA 1
ATOM 7581 C C . ILE D 1 65 ? 47.404 34.971 28.308 1.00 12.37 65 ILE D C 1
ATOM 7582 O O . ILE D 1 65 ? 48.632 34.981 28.360 1.00 12.94 65 ILE D O 1
ATOM 7587 N N . THR D 1 66 ? 46.726 35.114 27.173 1.00 13.20 66 THR D N 1
ATOM 7588 C CA . THR D 1 66 ? 47.393 35.309 25.891 1.00 12.47 66 THR D CA 1
ATOM 7589 C C . THR D 1 66 ? 48.114 36.649 25.827 1.00 12.76 66 THR D C 1
ATOM 7590 O O . THR D 1 66 ? 47.494 37.702 25.980 1.00 15.37 66 THR D O 1
ATOM 7594 N N . MET D 1 67 ? 49.426 36.597 25.610 1.00 12.84 67 MET D N 1
ATOM 7595 C CA . MET D 1 67 ? 50.248 37.802 25.520 1.00 13.01 67 MET D CA 1
ATOM 7596 C C . MET D 1 67 ? 50.521 38.185 24.072 1.00 13.06 67 MET D C 1
ATOM 7597 O O . MET D 1 67 ? 50.375 39.347 23.695 1.00 14.25 67 MET D O 1
ATOM 7602 N N . THR D 1 68 ? 50.970 37.226 23.268 1.00 13.54 68 THR D N 1
ATOM 7603 C CA . THR D 1 68 ? 51.234 37.504 21.861 1.00 13.25 68 THR D CA 1
ATOM 7604 C C . THR D 1 68 ? 50.861 36.338 20.973 1.00 14.51 68 THR D C 1
ATOM 7605 O O . THR D 1 68 ? 50.916 35.174 21.376 1.00 14.08 68 THR D O 1
ATOM 7609 N N . THR D 1 69 ? 50.508 36.682 19.744 1.00 14.71 69 THR D N 1
ATOM 7610 C CA . THR D 1 69 ? 50.141 35.731 18.715 1.00 16.52 69 THR D CA 1
ATOM 7611 C C . THR D 1 69 ? 50.925 36.172 17.481 1.00 16.29 69 THR D C 1
ATOM 7612 O O . THR D 1 69 ? 50.996 37.361 17.179 1.00 16.91 69 THR D O 1
ATOM 7616 N N . GLU D 1 70 ? 51.546 35.216 16.800 1.00 15.85 70 GLU D N 1
ATOM 7617 C CA . GLU D 1 70 ? 52.343 35.498 15.611 1.00 16.50 70 GLU D CA 1
ATOM 7618 C C . GLU D 1 70 ? 51.544 36.204 14.511 1.00 16.41 70 GLU D C 1
ATOM 7619 O O . GLU D 1 70 ? 52.058 37.095 13.831 1.00 17.42 70 GLU D O 1
ATOM 7625 N N . LYS D 1 71 ? 50.275 35.844 14.374 1.00 15.28 71 LYS D N 1
ATOM 7626 C CA . LYS D 1 71 ? 49.434 36.432 13.339 1.00 17.09 71 LYS D CA 1
ATOM 7627 C C . LYS D 1 71 ? 48.991 37.879 13.549 1.00 16.96 71 LYS D C 1
ATOM 7628 O O . LYS D 1 71 ? 48.856 38.624 12.574 1.00 19.80 71 LYS D O 1
ATOM 7634 N N . ASP D 1 72 ? 48.816 38.306 14.797 1.00 14.87 72 ASP D N 1
ATOM 7635 C CA . ASP D 1 72 ? 48.324 39.661 15.022 1.00 15.78 72 ASP D CA 1
ATOM 7636 C C . ASP D 1 72 ? 49.027 40.573 16.015 1.00 13.92 72 ASP D C 1
ATOM 7637 O O . ASP D 1 72 ? 48.550 41.681 16.251 1.00 15.92 72 ASP D O 1
ATOM 7642 N N . GLU D 1 73 ? 50.142 40.135 16.597 1.00 14.65 73 GLU D N 1
ATOM 7643 C CA . GLU D 1 73 ? 50.835 40.973 17.574 1.00 14.16 73 GLU D CA 1
ATOM 7644 C C . GLU D 1 73 ? 51.175 42.372 17.063 1.00 12.55 73 GLU D C 1
ATOM 7645 O O . GLU D 1 73 ? 51.254 43.317 17.848 1.00 14.09 73 GLU D O 1
ATOM 7651 N N . PHE D 1 74 ? 51.314 42.508 15.746 1.00 13.08 74 PHE D N 1
ATOM 7652 C CA . PHE D 1 74 ? 51.634 43.801 15.143 1.00 13.17 74 PHE D CA 1
ATOM 7653 C C . PHE D 1 74 ? 50.588 44.882 15.441 1.00 15.16 74 PHE D C 1
ATOM 7654 O O . PHE D 1 74 ? 50.927 46.058 15.553 1.00 14.14 74 PHE D O 1
ATOM 7662 N N . MET D 1 75 ? 49.327 44.478 15.584 1.00 13.58 75 MET D N 1
ATOM 7663 C CA . MET D 1 75 ? 48.233 45.415 15.855 1.00 13.08 75 MET D CA 1
ATOM 7664 C C . MET D 1 75 ? 48.417 46.152 17.170 1.00 13.91 75 MET D C 1
ATOM 7665 O O . MET D 1 75 ? 48.195 47.365 17.260 1.00 15.57 75 MET D O 1
ATOM 7670 N N . TYR D 1 76 ? 48.778 45.390 18.195 1.00 13.60 76 TYR D N 1
ATOM 7671 C CA . TYR D 1 76 ? 48.989 45.911 19.534 1.00 12.95 76 TYR D CA 1
ATOM 7672 C C . TYR D 1 76 ? 50.284 46.707 19.633 1.00 14.35 76 TYR D C 1
ATOM 7673 O O . TYR D 1 76 ? 50.274 47.867 20.044 1.00 14.60 76 TYR D O 1
ATOM 7682 N N . HIS D 1 77 ? 51.387 46.086 19.231 1.00 12.94 77 HIS D N 1
ATOM 7683 C CA . HIS D 1 77 ? 52.693 46.729 19.307 1.00 13.58 77 HIS D CA 1
ATOM 7684 C C . HIS D 1 77 ? 52.814 48.020 18.511 1.00 14.93 77 HIS D C 1
ATOM 7685 O O . HIS D 1 77 ? 53.429 48.976 18.982 1.00 16.20 77 HIS D O 1
ATOM 7692 N N . GLU D 1 78 ? 52.193 48.073 17.336 1.00 14.20 78 GLU D N 1
ATOM 7693 C CA . GLU D 1 78 ? 52.255 49.283 16.518 1.00 14.25 78 GLU D CA 1
ATOM 7694 C C . GLU D 1 78 ? 51.462 50.442 17.110 1.00 15.01 78 GLU D C 1
ATOM 7695 O O . GLU D 1 78 ? 51.913 51.586 17.078 1.00 14.96 78 GLU D O 1
ATOM 7701 N N . MET D 1 79 ? 50.285 50.157 17.658 1.00 15.82 79 MET D N 1
ATOM 7702 C CA . MET D 1 79 ? 49.472 51.216 18.242 1.00 14.28 79 MET D CA 1
ATOM 7703 C C . MET D 1 79 ? 50.039 51.747 19.554 1.00 13.58 79 MET D C 1
ATOM 7704 O O . MET D 1 79 ? 49.998 52.951 19.812 1.00 16.40 79 MET D O 1
ATOM 7709 N N . LEU D 1 80 ? 50.605 50.858 20.363 1.00 14.02 80 LEU D N 1
ATOM 7710 C CA . LEU D 1 80 ? 51.183 51.259 21.637 1.00 13.76 80 LEU D CA 1
ATOM 7711 C C . LEU D 1 80 ? 52.454 52.087 21.441 1.00 16.28 80 LEU D C 1
ATOM 7712 O O . LEU D 1 80 ? 52.673 53.070 22.149 1.00 17.37 80 LEU D O 1
ATOM 7717 N N . ALA D 1 81 ? 53.261 51.711 20.454 1.00 15.35 81 ALA D N 1
ATOM 7718 C CA . ALA D 1 81 ? 54.529 52.392 20.201 1.00 15.87 81 ALA D CA 1
ATOM 7719 C C . ALA D 1 81 ? 54.526 53.584 19.247 1.00 18.02 81 ALA D C 1
ATOM 7720 O O . ALA D 1 81 ? 55.077 54.633 19.572 1.00 19.17 81 ALA D O 1
ATOM 7722 N N . HIS D 1 82 ? 53.905 53.436 18.082 1.00 16.37 82 HIS D N 1
ATOM 7723 C CA . HIS D 1 82 ? 53.915 54.511 17.092 1.00 15.36 82 HIS D CA 1
ATOM 7724 C C . HIS D 1 82 ? 53.149 55.793 17.383 1.00 19.26 82 HIS D C 1
ATOM 7725 O O . HIS D 1 82 ? 53.545 56.860 16.913 1.00 19.07 82 HIS D O 1
ATOM 7732 N N . VAL D 1 83 ? 52.074 55.715 18.161 1.00 16.68 83 VAL D N 1
ATOM 7733 C CA . VAL D 1 83 ? 51.332 56.929 18.475 1.00 17.36 83 VAL D CA 1
ATOM 7734 C C . VAL D 1 83 ? 52.231 57.927 19.222 1.00 19.85 83 VAL D C 1
ATOM 7735 O O . VAL D 1 83 ? 52.398 59.060 18.769 1.00 17.67 83 VAL D O 1
ATOM 7739 N N . PRO D 1 84 ? 52.853 57.513 20.346 1.00 17.47 84 PRO D N 1
ATOM 7740 C CA . PRO D 1 84 ? 53.716 58.470 21.051 1.00 20.13 84 PRO D CA 1
ATOM 7741 C C . PRO D 1 84 ? 55.043 58.773 20.344 1.00 21.39 84 PRO D C 1
ATOM 7742 O O . PRO D 1 84 ? 55.541 59.896 20.425 1.00 21.53 84 PRO D O 1
ATOM 7746 N N . MET D 1 85 ? 55.601 57.790 19.637 1.00 20.15 85 MET D N 1
ATOM 7747 C CA . MET D 1 85 ? 56.872 57.981 18.932 1.00 18.86 85 MET D CA 1
ATOM 7748 C C . MET D 1 85 ? 56.792 59.017 17.811 1.00 22.31 85 MET D C 1
ATOM 7749 O O . MET D 1 85 ? 57.715 59.815 17.631 1.00 22.10 85 MET D O 1
ATOM 7754 N N . PHE D 1 86 ? 55.698 58.999 17.055 1.00 20.06 86 PHE D N 1
ATOM 7755 C CA . PHE D 1 86 ? 55.512 59.950 15.963 1.00 20.98 86 PHE D CA 1
ATOM 7756 C C . PHE D 1 86 ? 55.103 61.331 16.465 1.00 23.51 86 PHE D C 1
ATOM 7757 O O . PHE D 1 86 ? 55.338 62.334 15.791 1.00 25.49 86 PHE D O 1
ATOM 7765 N N . LEU D 1 87 ? 54.491 61.378 17.646 1.00 21.44 87 LEU D N 1
ATOM 7766 C CA . LEU D 1 87 ? 54.062 62.644 18.232 1.00 20.27 87 LEU D CA 1
ATOM 7767 C C . LEU D 1 87 ? 55.217 63.426 18.844 1.00 22.00 87 LEU D C 1
ATOM 7768 O O . LEU D 1 87 ? 55.120 64.640 19.024 1.00 23.38 87 LEU D O 1
ATOM 7773 N N . HIS D 1 88 ? 56.308 62.735 19.161 1.00 23.96 88 HIS D N 1
ATOM 7774 C CA . HIS D 1 88 ? 57.465 63.409 19.736 1.00 24.37 88 HIS D CA 1
ATOM 7775 C C . HIS D 1 88 ? 58.303 64.037 18.623 1.00 23.21 88 HIS D C 1
ATOM 7776 O O . HIS D 1 88 ? 58.518 63.423 17.576 1.00 25.15 88 HIS D O 1
ATOM 7783 N N . PRO D 1 89 ? 58.764 65.285 18.830 1.00 25.15 89 PRO D N 1
ATOM 7784 C CA . PRO D 1 89 ? 59.581 66.035 17.869 1.00 28.18 89 PRO D CA 1
ATOM 7785 C C . PRO D 1 89 ? 60.858 65.319 17.428 1.00 27.65 89 PRO D C 1
ATOM 7786 O O . PRO D 1 89 ? 61.194 65.315 16.242 1.00 32.15 89 PRO D O 1
ATOM 7790 N N . ASN D 1 90 ? 61.558 64.705 18.379 1.00 29.57 90 ASN D N 1
ATOM 7791 C CA . ASN D 1 90 ? 62.805 64.000 18.087 1.00 29.77 90 ASN D CA 1
ATOM 7792 C C . ASN D 1 90 ? 63.128 63.022 19.224 1.00 28.16 90 ASN D C 1
ATOM 7793 O O . ASN D 1 90 ? 63.968 63.303 20.079 1.00 28.59 90 ASN D O 1
ATOM 7798 N N . PRO D 1 91 ? 62.445 61.862 19.254 1.00 25.51 91 PRO D N 1
ATOM 7799 C CA . PRO D 1 91 ? 62.656 60.843 20.290 1.00 23.07 91 PRO D CA 1
ATOM 7800 C C . PRO D 1 91 ? 64.009 60.134 20.194 1.00 22.78 91 PRO D C 1
ATOM 7801 O O . PRO D 1 91 ? 64.259 59.370 19.262 1.00 26.20 91 PRO D O 1
ATOM 7805 N N . LYS D 1 92 ? 64.871 60.388 21.176 1.00 22.73 92 LYS D N 1
ATOM 7806 C CA . LYS D 1 92 ? 66.207 59.796 21.212 1.00 22.83 92 LYS D CA 1
ATOM 7807 C C . LYS D 1 92 ? 66.383 58.770 22.331 1.00 21.90 92 LYS D C 1
ATOM 7808 O O . LYS D 1 92 ? 67.060 57.756 22.149 1.00 23.37 92 LYS D O 1
ATOM 7814 N N . LYS D 1 93 ? 65.790 59.050 23.487 1.00 20.99 93 LYS D N 1
ATOM 7815 C CA . LYS D 1 93 ? 65.883 58.170 24.648 1.00 23.59 93 LYS D CA 1
ATOM 7816 C C . LYS D 1 93 ? 64.491 57.649 25.006 1.00 21.59 93 LYS D C 1
ATOM 7817 O O . LYS D 1 93 ? 63.598 58.429 25.335 1.00 20.28 93 LYS D O 1
ATOM 7823 N N . VAL D 1 94 ? 64.316 56.331 24.953 1.00 19.39 94 VAL D N 1
ATOM 7824 C CA . VAL D 1 94 ? 63.021 55.719 25.249 1.00 20.07 94 VAL D CA 1
ATOM 7825 C C . VAL D 1 94 ? 63.104 54.642 26.329 1.00 17.29 94 VAL D C 1
ATOM 7826 O O . VAL D 1 94 ? 64.084 53.904 26.405 1.00 17.47 94 VAL D O 1
ATOM 7830 N N . LEU D 1 95 ? 62.079 54.585 27.179 1.00 16.36 95 LEU D N 1
ATOM 7831 C CA . LEU D 1 95 ? 61.993 53.578 28.234 1.00 16.63 95 LEU D CA 1
ATOM 7832 C C . LEU D 1 95 ? 60.700 52.792 28.055 1.00 16.96 95 LEU D C 1
ATOM 7833 O O . LEU D 1 95 ? 59.620 53.377 27.949 1.00 16.52 95 LEU D O 1
ATOM 7838 N N . ILE D 1 96 ? 60.828 51.470 27.985 1.00 16.66 96 ILE D N 1
ATOM 7839 C CA . ILE D 1 96 ? 59.679 50.584 27.836 1.00 15.49 96 ILE D CA 1
ATOM 7840 C C . ILE D 1 96 ? 59.610 49.713 29.081 1.00 14.80 96 ILE D C 1
ATOM 7841 O O . ILE D 1 96 ? 60.561 48.998 29.398 1.00 15.58 96 ILE D O 1
ATOM 7846 N N . ILE D 1 97 ? 58.503 49.809 29.808 1.00 15.25 97 ILE D N 1
ATOM 7847 C CA . ILE D 1 97 ? 58.305 49.017 31.013 1.00 17.22 97 ILE D CA 1
ATOM 7848 C C . ILE D 1 97 ? 57.407 47.838 30.658 1.00 19.03 97 ILE D C 1
ATOM 7849 O O . ILE D 1 97 ? 56.271 48.022 30.219 1.00 18.29 97 ILE D O 1
ATOM 7854 N N . GLY D 1 98 ? 57.934 46.632 30.840 1.00 17.96 98 GLY D N 1
ATOM 7855 C CA . GLY D 1 98 ? 57.192 45.429 30.505 1.00 19.67 98 GLY D CA 1
ATOM 7856 C C . GLY D 1 98 ? 57.542 45.026 29.085 1.00 22.17 98 GLY D C 1
ATOM 7857 O O . GLY D 1 98 ? 58.610 45.382 28.587 1.00 27.75 98 GLY D O 1
ATOM 7858 N N . GLY D 1 99 ? 56.656 44.280 28.433 1.00 20.38 99 GLY D N 1
ATOM 7859 C CA . GLY D 1 99 ? 56.900 43.853 27.066 1.00 21.32 99 GLY D CA 1
ATOM 7860 C C . GLY D 1 99 ? 58.100 42.941 26.896 1.00 16.42 99 GLY D C 1
ATOM 7861 O O . GLY D 1 99 ? 58.934 43.161 26.015 1.00 18.74 99 GLY D O 1
ATOM 7862 N N . GLY D 1 100 ? 58.161 41.892 27.713 1.00 18.54 100 GLY D N 1
ATOM 7863 C CA . GLY D 1 100 ? 59.265 40.948 27.652 1.00 17.41 100 GLY D CA 1
ATOM 7864 C C . GLY D 1 100 ? 59.418 40.227 26.326 1.00 17.29 100 GLY D C 1
ATOM 7865 O O . GLY D 1 100 ? 60.488 39.700 26.024 1.00 18.30 100 GLY D O 1
ATOM 7866 N N . ASP D 1 101 ? 58.345 40.177 25.543 1.00 16.49 101 ASP D N 1
ATOM 7867 C CA . ASP D 1 101 ? 58.375 39.524 24.240 1.00 16.22 101 ASP D CA 1
ATOM 7868 C C . ASP D 1 101 ? 59.249 40.312 23.259 1.00 17.25 101 ASP D C 1
ATOM 7869 O O . ASP D 1 101 ? 59.787 39.746 22.306 1.00 16.39 101 ASP D O 1
ATOM 7874 N N . GLY D 1 102 ? 59.352 41.622 23.485 1.00 16.20 102 GLY D N 1
ATOM 7875 C CA . GLY D 1 102 ? 60.170 42.482 22.642 1.00 16.18 102 GLY D CA 1
ATOM 7876 C C . GLY D 1 102 ? 59.490 43.209 21.492 1.00 17.39 102 GLY D C 1
ATOM 7877 O O . GLY D 1 102 ? 60.132 44.014 20.813 1.00 16.76 102 GLY D O 1
ATOM 7878 N N . GLY D 1 103 ? 58.198 42.959 21.285 1.00 15.69 103 GLY D N 1
ATOM 7879 C CA . GLY D 1 103 ? 57.473 43.587 20.190 1.00 15.65 103 GLY D CA 1
ATOM 7880 C C . GLY D 1 103 ? 57.479 45.104 20.157 1.00 14.63 103 GLY D C 1
ATOM 7881 O O . GLY D 1 103 ? 57.681 45.707 19.098 1.00 16.56 103 GLY D O 1
ATOM 7882 N N . THR D 1 104 ? 57.242 45.722 21.309 1.00 14.83 104 THR D N 1
ATOM 7883 C CA . THR D 1 104 ? 57.230 47.176 21.410 1.00 14.24 104 THR D CA 1
ATOM 7884 C C . THR D 1 104 ? 58.622 47.730 21.124 1.00 17.16 104 THR D C 1
ATOM 7885 O O . THR D 1 104 ? 58.760 48.740 20.435 1.00 16.36 104 THR D O 1
ATOM 7889 N N . LEU D 1 105 ? 59.647 47.053 21.639 1.00 15.55 105 LEU D N 1
ATOM 7890 C CA . LEU D 1 105 ? 61.032 47.466 21.411 1.00 16.26 105 LEU D CA 1
ATOM 7891 C C . LEU D 1 105 ? 61.330 47.442 19.913 1.00 17.44 105 LEU D C 1
ATOM 7892 O O . LEU D 1 105 ? 61.968 48.351 19.383 1.00 19.47 105 LEU D O 1
ATOM 7897 N N . ARG D 1 106 ? 60.845 46.402 19.238 1.00 15.89 106 ARG D N 1
ATOM 7898 C CA . ARG D 1 106 ? 61.035 46.240 17.802 1.00 17.31 106 ARG D CA 1
ATOM 7899 C C . ARG D 1 106 ? 60.458 47.434 17.042 1.00 19.06 106 ARG D C 1
ATOM 7900 O O . ARG D 1 106 ? 61.097 47.967 16.132 1.00 17.71 106 ARG D O 1
ATOM 7908 N N . GLU D 1 107 ? 59.258 47.863 17.432 1.00 18.27 107 GLU D N 1
ATOM 7909 C CA . GLU D 1 107 ? 58.598 48.995 16.784 1.00 17.36 107 GLU D CA 1
ATOM 7910 C C . GLU D 1 107 ? 59.301 50.317 17.074 1.00 18.06 107 GLU D C 1
ATOM 7911 O O . GLU D 1 107 ? 59.452 51.151 16.181 1.00 20.10 107 GLU D O 1
ATOM 7917 N N . VAL D 1 108 ? 59.730 50.503 18.319 1.00 16.82 108 VAL D N 1
ATOM 7918 C CA . VAL D 1 108 ? 60.435 51.721 18.717 1.00 17.69 108 VAL D CA 1
ATOM 7919 C C . VAL D 1 108 ? 61.728 51.878 17.913 1.00 18.95 108 VAL D C 1
ATOM 7920 O O . VAL D 1 108 ? 62.050 52.974 17.452 1.00 19.41 108 VAL D O 1
ATOM 7924 N N . LEU D 1 109 ? 62.435 50.769 17.707 1.00 17.76 109 LEU D N 1
ATOM 7925 C CA . LEU D 1 109 ? 63.700 50.779 16.970 1.00 20.49 109 LEU D CA 1
ATOM 7926 C C . LEU D 1 109 ? 63.590 51.156 15.493 1.00 22.54 109 LEU D C 1
ATOM 7927 O O . LEU D 1 109 ? 64.599 51.464 14.855 1.00 21.84 109 LEU D O 1
ATOM 7932 N N . LYS D 1 110 ? 62.375 51.133 14.952 1.00 21.94 110 LYS D N 1
ATOM 7933 C CA . LYS D 1 110 ? 62.153 51.497 13.554 1.00 22.81 110 LYS D CA 1
ATOM 7934 C C . LYS D 1 110 ? 62.404 52.989 13.331 1.00 23.50 110 LYS D C 1
ATOM 7935 O O . LYS D 1 110 ? 62.675 53.421 12.210 1.00 22.46 110 LYS D O 1
ATOM 7941 N N . HIS D 1 111 ? 62.308 53.765 14.407 1.00 21.58 111 HIS D N 1
ATOM 7942 C CA . HIS D 1 111 ? 62.535 55.206 14.353 1.00 22.89 111 HIS D CA 1
ATOM 7943 C C . HIS D 1 111 ? 64.030 55.507 14.429 1.00 25.22 111 HIS D C 1
ATOM 7944 O O . HIS D 1 111 ? 64.667 55.287 15.461 1.00 23.14 111 HIS D O 1
ATOM 7951 N N . ASP D 1 112 ? 64.575 56.010 13.324 1.00 26.66 112 ASP D N 1
ATOM 7952 C CA . ASP D 1 112 ? 65.998 56.337 13.212 1.00 29.11 112 ASP D CA 1
ATOM 7953 C C . ASP D 1 112 ? 66.531 57.300 14.274 1.00 29.22 112 ASP D C 1
ATOM 7954 O O . ASP D 1 112 ? 67.714 57.254 14.619 1.00 29.80 112 ASP D O 1
ATOM 7959 N N . SER D 1 113 ? 65.658 58.157 14.796 1.00 27.20 113 SER D N 1
ATOM 7960 C CA . SER D 1 113 ? 66.040 59.136 15.810 1.00 27.34 113 SER D CA 1
ATOM 7961 C C . SER D 1 113 ? 66.440 58.525 17.152 1.00 28.53 113 SER D C 1
ATOM 7962 O O . SER D 1 113 ? 67.137 59.162 17.945 1.00 27.81 113 SER D O 1
ATOM 7965 N N . VAL D 1 114 ? 65.990 57.299 17.409 1.00 25.92 114 VAL D N 1
ATOM 7966 C CA . VAL D 1 114 ? 66.300 56.617 18.663 1.00 24.10 114 VAL D CA 1
ATOM 7967 C C . VAL D 1 114 ? 67.785 56.287 18.793 1.00 21.75 114 VAL D C 1
ATOM 7968 O O . VAL D 1 114 ? 68.384 55.687 17.899 1.00 24.66 114 VAL D O 1
ATOM 7972 N N . GLU D 1 115 ? 68.370 56.712 19.908 1.00 25.04 115 GLU D N 1
ATOM 7973 C CA . GLU D 1 115 ? 69.779 56.466 20.190 1.00 26.79 115 GLU D CA 1
ATOM 7974 C C . GLU D 1 115 ? 69.903 55.363 21.234 1.00 25.47 115 GLU D C 1
ATOM 7975 O O . GLU D 1 115 ? 70.831 54.557 21.183 1.00 24.27 115 GLU D O 1
ATOM 7981 N N . LYS D 1 116 ? 68.959 55.334 22.174 1.00 25.09 116 LYS D N 1
ATOM 7982 C CA . LYS D 1 116 ? 68.938 54.337 23.243 1.00 25.67 116 LYS D CA 1
ATOM 7983 C C . LYS D 1 116 ? 67.511 53.996 23.672 1.00 23.88 116 LYS D C 1
ATOM 7984 O O . LYS D 1 116 ? 66.709 54.884 23.970 1.00 21.46 116 LYS D O 1
ATOM 7990 N N . ALA D 1 117 ? 67.207 52.702 23.704 1.00 20.56 117 ALA D N 1
ATOM 7991 C CA . ALA D 1 117 ? 65.894 52.216 24.110 1.00 20.83 117 ALA D CA 1
ATOM 7992 C C . ALA D 1 117 ? 66.075 51.147 25.184 1.00 19.30 117 ALA D C 1
ATOM 7993 O O . ALA D 1 117 ? 66.674 50.098 24.935 1.00 21.03 117 ALA D O 1
ATOM 7995 N N . ILE D 1 118 ? 65.589 51.441 26.386 1.00 17.65 118 ILE D N 1
ATOM 7996 C CA . ILE D 1 118 ? 65.685 50.522 27.516 1.00 19.27 118 ILE D CA 1
ATOM 7997 C C . ILE D 1 118 ? 64.404 49.714 27.689 1.00 18.90 118 ILE D C 1
ATOM 7998 O O . ILE D 1 118 ? 63.315 50.278 27.801 1.00 19.39 118 ILE D O 1
ATOM 8003 N N . LEU D 1 119 ? 64.549 48.391 27.699 1.00 16.97 119 LEU D N 1
ATOM 8004 C CA . LEU D 1 119 ? 63.427 47.478 27.891 1.00 16.59 119 LEU D CA 1
ATOM 8005 C C . LEU D 1 119 ? 63.563 46.928 29.305 1.00 16.84 119 LEU D C 1
ATOM 8006 O O . LEU D 1 119 ? 64.509 46.197 29.610 1.00 18.16 119 LEU D O 1
ATOM 8011 N N . CYS D 1 120 ? 62.638 47.318 30.174 1.00 15.70 120 CYS D N 1
ATOM 8012 C CA . CYS D 1 120 ? 62.653 46.890 31.566 1.00 15.22 120 CYS D CA 1
ATOM 8013 C C . CYS D 1 120 ? 61.597 45.822 31.845 1.00 18.04 120 CYS D C 1
ATOM 8014 O O . CYS D 1 120 ? 60.413 46.129 31.983 1.00 19.94 120 CYS D O 1
ATOM 8017 N N . GLU D 1 121 ? 62.045 44.571 31.925 1.00 17.68 121 GLU D N 1
ATOM 8018 C CA . GLU D 1 121 ? 61.172 43.422 32.185 1.00 18.08 121 GLU D CA 1
ATOM 8019 C C . GLU D 1 121 ? 61.472 42.841 33.567 1.00 19.07 121 GLU D C 1
ATOM 8020 O O . GLU D 1 121 ? 62.630 42.625 33.915 1.00 20.13 121 GLU D O 1
ATOM 8026 N N . VAL D 1 122 ? 60.425 42.576 34.344 1.00 16.01 122 VAL D N 1
ATOM 8027 C CA . VAL D 1 122 ? 60.586 42.048 35.699 1.00 17.37 122 VAL D CA 1
ATOM 8028 C C . VAL D 1 122 ? 60.994 40.574 35.786 1.00 18.73 122 VAL D C 1
ATOM 8029 O O . VAL D 1 122 ? 61.695 40.171 36.715 1.00 20.47 122 VAL D O 1
ATOM 8033 N N . ASP D 1 123 ? 60.569 39.782 34.806 1.00 19.59 123 ASP D N 1
ATOM 8034 C CA . ASP D 1 123 ? 60.861 38.353 34.790 1.00 18.40 123 ASP D CA 1
ATOM 8035 C C . ASP D 1 123 ? 61.955 37.983 33.794 1.00 17.37 123 ASP D C 1
ATOM 8036 O O . ASP D 1 123 ? 61.751 38.033 32.582 1.00 18.01 123 ASP D O 1
ATOM 8041 N N . GLY D 1 124 ? 63.106 37.574 34.321 1.00 18.75 124 GLY D N 1
ATOM 8042 C CA . GLY D 1 124 ? 64.217 37.188 33.472 1.00 17.96 124 GLY D CA 1
ATOM 8043 C C . GLY D 1 124 ? 63.926 35.992 32.582 1.00 15.65 124 GLY D C 1
ATOM 8044 O O . GLY D 1 124 ? 64.458 35.897 31.477 1.00 17.14 124 GLY D O 1
ATOM 8045 N N . LEU D 1 125 ? 63.070 35.086 33.048 1.00 18.21 125 LEU D N 1
ATOM 8046 C CA . LEU D 1 125 ? 62.728 33.900 32.268 1.00 18.68 125 LEU D CA 1
ATOM 8047 C C . LEU D 1 125 ? 61.957 34.268 30.998 1.00 17.88 125 LEU D C 1
ATOM 8048 O O . LEU D 1 125 ? 62.105 33.612 29.968 1.00 17.84 125 LEU D O 1
ATOM 8053 N N . VAL D 1 126 ? 61.157 35.331 31.071 1.00 16.94 126 VAL D N 1
ATOM 8054 C CA . VAL D 1 126 ? 60.387 35.792 29.918 1.00 16.48 126 VAL D CA 1
ATOM 8055 C C . VAL D 1 126 ? 61.327 36.269 28.811 1.00 16.26 126 VAL D C 1
ATOM 8056 O O . VAL D 1 126 ? 61.143 35.930 27.643 1.00 17.45 126 VAL D O 1
ATOM 8060 N N . ILE D 1 127 ? 62.347 37.038 29.187 1.00 19.00 127 ILE D N 1
ATOM 8061 C CA . ILE D 1 127 ? 63.323 37.543 28.225 1.00 18.53 127 ILE D CA 1
ATOM 8062 C C . ILE D 1 127 ? 64.061 36.392 27.540 1.00 16.67 127 ILE D C 1
ATOM 8063 O O . ILE D 1 127 ? 64.187 36.371 26.314 1.00 17.61 127 ILE D O 1
ATOM 8068 N N . GLU D 1 128 ? 64.516 35.422 28.330 1.00 16.90 128 GLU D N 1
ATOM 8069 C CA . GLU D 1 128 ? 65.240 34.281 27.783 1.00 19.19 128 GLU D CA 1
ATOM 8070 C C . GLU D 1 128 ? 64.363 33.392 26.908 1.00 17.98 128 GLU D C 1
ATOM 8071 O O . GLU D 1 128 ? 64.812 32.897 25.876 1.00 20.07 128 GLU D O 1
ATOM 8077 N N . ALA D 1 129 ? 63.107 33.211 27.309 1.00 18.43 129 ALA D N 1
ATOM 8078 C CA . ALA D 1 129 ? 62.178 32.399 26.530 1.00 18.03 129 ALA D CA 1
ATOM 8079 C C . ALA D 1 129 ? 61.858 33.112 25.218 1.00 16.36 129 ALA D C 1
ATOM 8080 O O . ALA D 1 129 ? 61.765 32.480 24.167 1.00 17.80 129 ALA D O 1
ATOM 8082 N N . ALA D 1 130 ? 61.712 34.435 25.281 1.00 18.37 130 ALA D N 1
ATOM 8083 C CA . ALA D 1 130 ? 61.414 35.235 24.095 1.00 15.84 130 ALA D CA 1
ATOM 8084 C C . ALA D 1 130 ? 62.581 35.219 23.111 1.00 17.94 130 ALA D C 1
ATOM 8085 O O . ALA D 1 130 ? 62.384 35.118 21.901 1.00 17.50 130 ALA D O 1
ATOM 8087 N N . ARG D 1 131 ? 63.798 35.320 23.638 1.00 19.48 131 ARG D N 1
ATOM 8088 C CA . ARG D 1 131 ? 64.997 35.315 22.807 1.00 21.89 131 ARG D CA 1
ATOM 8089 C C . ARG D 1 131 ? 65.145 34.001 22.041 1.00 19.39 131 ARG D C 1
ATOM 8090 O O . ARG D 1 131 ? 65.499 33.996 20.863 1.00 22.05 131 ARG D O 1
ATOM 8098 N N . LYS D 1 132 ? 64.808 32.899 22.701 1.00 19.07 132 LYS D N 1
ATOM 8099 C CA . LYS D 1 132 ? 64.928 31.570 22.110 1.00 21.04 132 LYS D CA 1
ATOM 8100 C C . LYS D 1 132 ? 63.739 31.093 21.272 1.00 21.67 132 LYS D C 1
ATOM 8101 O O . LYS D 1 132 ? 63.926 30.447 20.239 1.00 22.68 132 LYS D O 1
ATOM 8107 N N . TYR D 1 133 ? 62.525 31.437 21.692 1.00 18.69 133 TYR D N 1
ATOM 8108 C CA . TYR D 1 133 ? 61.326 30.971 20.996 1.00 18.57 133 TYR D CA 1
ATOM 8109 C C . TYR D 1 133 ? 60.455 31.994 20.269 1.00 20.55 133 TYR D C 1
ATOM 8110 O O . TYR D 1 133 ? 59.650 31.617 19.415 1.00 21.44 133 TYR D O 1
ATOM 8119 N N . LEU D 1 134 ? 60.587 33.272 20.613 1.00 18.07 134 LEU D N 1
ATOM 8120 C CA . LEU D 1 134 ? 59.772 34.310 19.982 1.00 18.73 134 LEU D CA 1
ATOM 8121 C C . LEU D 1 134 ? 60.613 35.275 19.144 1.00 20.65 134 LEU D C 1
ATOM 8122 O O . LEU D 1 134 ? 60.587 36.488 19.357 1.00 19.71 134 LEU D O 1
ATOM 8127 N N . LYS D 1 135 ? 61.313 34.725 18.154 1.00 21.48 135 LYS D N 1
ATOM 8128 C CA . LYS D 1 135 ? 62.182 35.500 17.267 1.00 23.11 135 LYS D CA 1
ATOM 8129 C C . LYS D 1 135 ? 61.506 36.650 16.522 1.00 22.08 135 LYS D C 1
ATOM 8130 O O . LYS D 1 135 ? 62.162 37.633 16.172 1.00 22.32 135 LYS D O 1
ATOM 8136 N N . GLN D 1 136 ? 60.211 36.513 16.246 1.00 19.61 136 GLN D N 1
ATOM 8137 C CA . GLN D 1 136 ? 59.467 37.550 15.533 1.00 19.53 136 GLN D CA 1
ATOM 8138 C C . GLN D 1 136 ? 59.416 38.857 16.325 1.00 17.56 136 GLN D C 1
ATOM 8139 O O . GLN D 1 136 ? 59.486 39.945 15.750 1.00 19.13 136 GLN D O 1
ATOM 8145 N N . THR D 1 137 ? 59.306 38.743 17.644 1.00 18.44 137 THR D N 1
ATOM 8146 C CA . THR D 1 137 ? 59.231 39.918 18.507 1.00 16.76 137 THR D CA 1
ATOM 8147 C C . THR D 1 137 ? 60.536 40.293 19.205 1.00 20.07 137 THR D C 1
ATOM 8148 O O . THR D 1 137 ? 60.777 41.468 19.465 1.00 20.97 137 THR D O 1
ATOM 8152 N N . SER D 1 138 ? 61.378 39.303 19.497 1.00 19.27 138 SER D N 1
ATOM 8153 C CA . SER D 1 138 ? 62.649 39.547 20.185 1.00 20.98 138 SER D CA 1
ATOM 8154 C C . SER D 1 138 ? 63.819 39.888 19.260 1.00 22.97 138 SER D C 1
ATOM 8155 O O . SER D 1 138 ? 64.969 39.923 19.700 1.00 22.34 138 SER D O 1
ATOM 8158 N N . CYS D 1 139 ? 63.520 40.181 17.999 1.00 23.19 139 CYS D N 1
ATOM 8159 C CA . CYS D 1 139 ? 64.551 40.500 17.011 1.00 25.10 139 CYS D CA 1
ATOM 8160 C C . CYS D 1 139 ? 65.406 41.734 17.319 1.00 25.41 139 CYS D C 1
ATOM 8161 O O . CYS D 1 139 ? 66.508 41.875 16.783 1.00 28.27 139 CYS D O 1
ATOM 8164 N N . GLY D 1 140 ? 64.908 42.614 18.184 1.00 23.45 140 GLY D N 1
ATOM 8165 C CA . GLY D 1 140 ? 65.654 43.814 18.532 1.00 25.13 140 GLY D CA 1
ATOM 8166 C C . GLY D 1 140 ? 66.507 43.706 19.785 1.00 25.17 140 GLY D C 1
ATOM 8167 O O . GLY D 1 140 ? 67.126 44.687 20.203 1.00 25.72 140 GLY D O 1
ATOM 8168 N N . PHE D 1 141 ? 66.554 42.516 20.380 1.00 23.93 141 PHE D N 1
ATOM 8169 C CA . PHE D 1 141 ? 67.331 42.283 21.596 1.00 25.15 141 PHE D CA 1
ATOM 8170 C C . PHE D 1 141 ? 68.828 42.551 21.425 1.00 28.12 141 PHE D C 1
ATOM 8171 O O . PHE D 1 141 ? 69.490 43.013 22.359 1.00 28.10 141 PHE D O 1
ATOM 8179 N N . ASP D 1 142 ? 69.349 42.269 20.233 1.00 29.80 142 ASP D N 1
ATOM 8180 C CA . ASP D 1 142 ? 70.769 42.462 19.945 1.00 32.90 142 ASP D CA 1
ATOM 8181 C C . ASP D 1 142 ? 71.134 43.805 19.313 1.00 32.47 142 ASP D C 1
ATOM 8182 O O . ASP D 1 142 ? 72.297 44.033 18.972 1.00 31.58 142 ASP D O 1
ATOM 8187 N N . ASP D 1 143 ? 70.151 44.687 19.147 1.00 31.93 143 ASP D N 1
ATOM 8188 C CA . ASP D 1 143 ? 70.402 46.004 18.563 1.00 30.23 143 ASP D CA 1
ATOM 8189 C C . ASP D 1 143 ? 71.293 46.786 19.532 1.00 28.05 143 ASP D C 1
ATOM 8190 O O . ASP D 1 143 ? 71.031 46.818 20.735 1.00 25.69 143 ASP D O 1
ATOM 8195 N N . PRO D 1 144 ? 72.376 47.402 19.023 1.00 28.35 144 PRO D N 1
ATOM 8196 C CA . PRO D 1 144 ? 73.298 48.176 19.865 1.00 28.67 144 PRO D CA 1
ATOM 8197 C C . PRO D 1 144 ? 72.646 49.332 20.627 1.00 26.83 144 PRO D C 1
ATOM 8198 O O . PRO D 1 144 ? 73.161 49.773 21.654 1.00 27.62 144 PRO D O 1
ATOM 8202 N N . ARG D 1 145 ? 71.506 49.806 20.129 1.00 25.84 145 ARG D N 1
ATOM 8203 C CA . ARG D 1 145 ? 70.778 50.899 20.769 1.00 23.95 145 ARG D CA 1
ATOM 8204 C C . ARG D 1 145 ? 69.883 50.387 21.899 1.00 25.25 145 ARG D C 1
ATOM 8205 O O . ARG D 1 145 ? 69.472 51.151 22.774 1.00 25.80 145 ARG D O 1
ATOM 8213 N N . ALA D 1 146 ? 69.590 49.091 21.876 1.00 23.19 146 ALA D N 1
ATOM 8214 C CA . ALA D 1 146 ? 68.737 48.482 22.887 1.00 22.54 146 ALA D CA 1
ATOM 8215 C C . ALA D 1 146 ? 69.495 48.039 24.131 1.00 22.84 146 ALA D C 1
ATOM 8216 O O . ALA D 1 146 ? 70.618 47.536 24.049 1.00 24.33 146 ALA D O 1
ATOM 8218 N N . GLU D 1 147 ? 68.868 48.246 25.283 1.00 20.02 147 GLU D N 1
ATOM 8219 C CA . GLU D 1 147 ? 69.432 47.850 26.563 1.00 20.95 147 GLU D CA 1
ATOM 8220 C C . GLU D 1 147 ? 68.339 47.135 27.344 1.00 20.03 147 GLU D C 1
ATOM 8221 O O . GLU D 1 147 ? 67.313 47.725 27.685 1.00 19.78 147 GLU D O 1
ATOM 8227 N N . ILE D 1 148 ? 68.549 45.846 27.580 1.00 20.17 148 ILE D N 1
ATOM 8228 C CA . ILE D 1 148 ? 67.589 45.034 28.312 1.00 18.54 148 ILE D CA 1
ATOM 8229 C C . ILE D 1 148 ? 67.993 44.921 29.775 1.00 19.15 148 ILE D C 1
ATOM 8230 O O . ILE D 1 148 ? 69.118 44.523 30.091 1.00 21.72 148 ILE D O 1
ATOM 8235 N N . VAL D 1 149 ? 67.084 45.315 30.662 1.00 16.67 149 VAL D N 1
ATOM 8236 C CA . VAL D 1 149 ? 67.326 45.250 32.096 1.00 17.20 149 VAL D CA 1
ATOM 8237 C C . VAL D 1 149 ? 66.222 44.457 32.789 1.00 19.90 149 VAL D C 1
ATOM 8238 O O . VAL D 1 149 ? 65.051 44.531 32.404 1.00 18.98 149 VAL D O 1
ATOM 8242 N N . ILE D 1 150 ? 66.614 43.658 33.776 1.00 20.60 150 ILE D N 1
ATOM 8243 C CA . ILE D 1 150 ? 65.665 42.858 34.537 1.00 19.65 150 ILE D CA 1
ATOM 8244 C C . ILE D 1 150 ? 65.436 43.529 35.883 1.00 20.34 150 ILE D C 1
ATOM 8245 O O . ILE D 1 150 ? 66.321 43.539 36.746 1.00 21.68 150 ILE D O 1
ATOM 8250 N N . ALA D 1 151 ? 64.255 44.116 36.046 1.00 18.70 151 ALA D N 1
ATOM 8251 C CA . ALA D 1 151 ? 63.906 44.795 37.286 1.00 16.49 151 ALA D CA 1
ATOM 8252 C C . ALA D 1 151 ? 62.432 45.161 37.339 1.00 19.17 151 ALA D C 1
ATOM 8253 O O . ALA D 1 151 ? 61.727 45.110 36.329 1.00 18.33 151 ALA D O 1
ATOM 8255 N N . ASN D 1 152 ? 61.978 45.517 38.536 1.00 21.77 152 ASN D N 1
ATOM 8256 C CA . ASN D 1 152 ? 60.603 45.937 38.758 1.00 23.85 152 ASN D CA 1
ATOM 8257 C C . ASN D 1 152 ? 60.505 47.353 38.198 1.00 23.90 152 ASN D C 1
ATOM 8258 O O . ASN D 1 152 ? 61.199 48.258 38.663 1.00 23.68 152 ASN D O 1
ATOM 8263 N N . GLY D 1 153 ? 59.661 47.526 37.184 1.00 22.93 153 GLY D N 1
ATOM 8264 C CA . GLY D 1 153 ? 59.492 48.821 36.543 1.00 22.30 153 GLY D CA 1
ATOM 8265 C C . GLY D 1 153 ? 59.153 49.992 37.445 1.00 23.63 153 GLY D C 1
ATOM 8266 O O . GLY D 1 153 ? 59.600 51.113 37.195 1.00 22.40 153 GLY D O 1
ATOM 8267 N N . ALA D 1 154 ? 58.366 49.740 38.488 1.00 22.04 154 ALA D N 1
ATOM 8268 C CA . ALA D 1 154 ? 57.964 50.788 39.422 1.00 25.76 154 ALA D CA 1
ATOM 8269 C C . ALA D 1 154 ? 59.149 51.349 40.196 1.00 26.50 154 ALA D C 1
ATOM 8270 O O . ALA D 1 154 ? 59.195 52.542 40.496 1.00 26.78 154 ALA D O 1
ATOM 8272 N N . GLU D 1 155 ? 60.105 50.484 40.519 1.00 26.70 155 GLU D N 1
ATOM 8273 C CA . GLU D 1 155 ? 61.292 50.899 41.257 1.00 29.20 155 GLU D CA 1
ATOM 8274 C C . GLU D 1 155 ? 62.374 51.434 40.323 1.00 27.67 155 GLU D C 1
ATOM 8275 O O . GLU D 1 155 ? 63.069 52.396 40.651 1.00 28.67 155 GLU D O 1
ATOM 8281 N N . TYR D 1 156 ? 62.480 50.830 39.143 1.00 22.63 156 TYR D N 1
ATOM 8282 C CA . TYR D 1 156 ? 63.484 51.214 38.154 1.00 21.67 156 TYR D CA 1
ATOM 8283 C C . TYR D 1 156 ? 63.352 52.634 37.603 1.00 22.17 156 TYR D C 1
ATOM 8284 O O . TYR D 1 156 ? 64.348 53.350 37.488 1.00 19.50 156 TYR D O 1
ATOM 8293 N N . VAL D 1 157 ? 62.130 53.038 37.261 1.00 21.33 157 VAL D N 1
ATOM 8294 C CA . VAL D 1 157 ? 61.888 54.369 36.704 1.00 19.57 157 VAL D CA 1
ATOM 8295 C C . VAL D 1 157 ? 62.302 55.508 37.647 1.00 22.30 157 VAL D C 1
ATOM 8296 O O . VAL D 1 157 ? 62.636 56.605 37.196 1.00 22.42 157 VAL D O 1
ATOM 8300 N N . ARG D 1 158 ? 62.335 55.220 38.946 1.00 20.46 158 ARG D N 1
ATOM 8301 C CA . ARG D 1 158 ? 62.709 56.204 39.962 1.00 24.73 158 ARG D CA 1
ATOM 8302 C C . ARG D 1 158 ? 64.183 56.600 39.940 1.00 26.87 158 ARG D C 1
ATOM 8303 O O . ARG D 1 158 ? 64.582 57.569 40.592 1.00 25.95 158 ARG D O 1
ATOM 8311 N N . LYS D 1 159 ? 64.992 55.842 39.206 1.00 24.88 159 LYS D N 1
ATOM 8312 C CA . LYS D 1 159 ? 66.420 56.132 39.100 1.00 24.59 159 LYS D CA 1
ATOM 8313 C C . LYS D 1 159 ? 66.666 57.295 38.144 1.00 26.98 159 LYS D C 1
ATOM 8314 O O . LYS D 1 159 ? 67.753 57.874 38.132 1.00 25.76 159 LYS D O 1
ATOM 8320 N N . PHE D 1 160 ? 65.645 57.655 37.368 1.00 23.52 160 PHE D N 1
ATOM 8321 C CA . PHE D 1 160 ? 65.786 58.717 36.380 1.00 23.71 160 PHE D CA 1
ATOM 8322 C C . PHE D 1 160 ? 64.945 59.964 36.610 1.00 22.35 160 PHE D C 1
ATOM 8323 O O . PHE D 1 160 ? 63.837 59.903 37.144 1.00 22.74 160 PHE D O 1
ATOM 8331 N N . LYS D 1 161 ? 65.501 61.097 36.190 1.00 22.65 161 LYS D N 1
ATOM 8332 C CA . LYS D 1 161 ? 64.849 62.399 36.292 1.00 23.27 161 LYS D CA 1
ATOM 8333 C C . LYS D 1 161 ? 65.263 63.184 35.054 1.00 22.25 161 LYS D C 1
ATOM 8334 O O . LYS D 1 161 ? 66.455 63.277 34.754 1.00 23.98 161 LYS D O 1
ATOM 8340 N N . ASN D 1 162 ? 64.281 63.698 34.313 1.00 19.95 162 ASN D N 1
ATOM 8341 C CA . ASN D 1 162 ? 64.537 64.486 33.103 1.00 22.31 162 ASN D CA 1
ATOM 8342 C C . ASN D 1 162 ? 65.503 63.739 32.175 1.00 24.25 162 ASN D C 1
ATOM 8343 O O . ASN D 1 162 ? 66.510 64.292 31.723 1.00 25.74 162 ASN D O 1
ATOM 8348 N N . GLU D 1 163 ? 65.173 62.485 31.877 1.00 24.25 163 GLU D N 1
ATOM 8349 C CA . GLU D 1 163 ? 66.027 61.642 31.045 1.00 25.69 163 GLU D CA 1
ATOM 8350 C C . GLU D 1 163 ? 65.441 61.138 29.730 1.00 21.66 163 GLU D C 1
ATOM 8351 O O . GLU D 1 163 ? 66.111 61.175 28.696 1.00 22.90 163 GLU D O 1
ATOM 8357 N N . PHE D 1 164 ? 64.203 60.656 29.766 1.00 22.07 164 PHE D N 1
ATOM 8358 C CA . PHE D 1 164 ? 63.572 60.103 28.572 1.00 21.27 164 PHE D CA 1
ATOM 8359 C C . PHE D 1 164 ? 62.684 61.036 27.766 1.00 17.64 164 PHE D C 1
ATOM 8360 O O . PHE D 1 164 ? 62.069 61.957 28.303 1.00 20.77 164 PHE D O 1
ATOM 8368 N N . ASP D 1 165 ? 62.633 60.775 26.464 1.00 19.95 165 ASP D N 1
ATOM 8369 C CA . ASP D 1 165 ? 61.803 61.535 25.542 1.00 17.41 165 ASP D CA 1
ATOM 8370 C C . ASP D 1 165 ? 60.451 60.834 25.450 1.00 20.05 165 ASP D C 1
ATOM 8371 O O . ASP D 1 165 ? 59.420 61.475 25.245 1.00 19.74 165 ASP D O 1
ATOM 8376 N N . VAL D 1 166 ? 60.469 59.513 25.619 1.00 19.47 166 VAL D N 1
ATOM 8377 C CA . VAL D 1 166 ? 59.259 58.697 25.547 1.00 20.63 166 VAL D CA 1
ATOM 8378 C C . VAL D 1 166 ? 59.282 57.551 26.561 1.00 17.42 166 VAL D C 1
ATOM 8379 O O . VAL D 1 166 ? 60.311 56.903 26.754 1.00 17.06 166 VAL D O 1
ATOM 8383 N N . ILE D 1 167 ? 58.147 57.329 27.221 1.00 17.06 167 ILE D N 1
ATOM 8384 C CA . ILE D 1 167 ? 57.996 56.231 28.175 1.00 16.64 167 ILE D CA 1
ATOM 8385 C C . ILE D 1 167 ? 56.741 55.465 27.778 1.00 17.77 167 ILE D C 1
ATOM 8386 O O . ILE D 1 167 ? 55.661 56.044 27.657 1.00 18.44 167 ILE D O 1
ATOM 8391 N N . ILE D 1 168 ? 56.907 54.166 27.554 1.00 14.63 168 ILE D N 1
ATOM 8392 C CA . ILE D 1 168 ? 55.812 53.292 27.145 1.00 14.15 168 ILE D CA 1
ATOM 8393 C C . ILE D 1 168 ? 55.613 52.188 28.178 1.00 14.14 168 ILE D C 1
ATOM 8394 O O . ILE D 1 168 ? 56.568 51.506 28.550 1.00 15.84 168 ILE D O 1
ATOM 8399 N N . ILE D 1 169 ? 54.378 52.029 28.651 1.00 14.55 169 ILE D N 1
ATOM 8400 C CA . ILE D 1 169 ? 54.057 50.991 29.628 1.00 16.50 169 ILE D CA 1
ATOM 8401 C C . ILE D 1 169 ? 53.365 49.830 28.915 1.00 18.00 169 ILE D C 1
ATOM 8402 O O . ILE D 1 169 ? 52.192 49.917 28.546 1.00 15.48 169 ILE D O 1
ATOM 8407 N N . ASP D 1 170 ? 54.124 48.759 28.705 1.00 16.63 170 ASP D N 1
ATOM 8408 C CA . ASP D 1 170 ? 53.647 47.555 28.034 1.00 18.48 170 ASP D CA 1
ATOM 8409 C C . ASP D 1 170 ? 53.442 46.461 29.085 1.00 20.67 170 ASP D C 1
ATOM 8410 O O . ASP D 1 170 ? 54.081 45.405 29.037 1.00 23.84 170 ASP D O 1
ATOM 8415 N N . SER D 1 171 ? 52.559 46.729 30.043 1.00 22.14 171 SER D N 1
ATOM 8416 C CA . SER D 1 171 ? 52.267 45.778 31.111 1.00 27.57 171 SER D CA 1
ATOM 8417 C C . SER D 1 171 ? 50.933 46.098 31.773 1.00 29.69 171 SER D C 1
ATOM 8418 O O . SER D 1 171 ? 50.561 47.264 31.905 1.00 30.63 171 SER D O 1
ATOM 8420 N N . PHE D 1 183 ? 50.808 50.535 38.823 1.00 40.78 183 PHE D N 1
ATOM 8421 C CA . PHE D 1 183 ? 49.676 51.240 38.234 1.00 40.82 183 PHE D CA 1
ATOM 8422 C C . PHE D 1 183 ? 49.120 52.304 39.179 1.00 37.68 183 PHE D C 1
ATOM 8423 O O . PHE D 1 183 ? 47.970 52.721 39.045 1.00 38.95 183 PHE D O 1
ATOM 8425 N N . THR D 1 184 ? 49.945 52.742 40.127 1.00 36.14 184 THR D N 1
ATOM 8426 C CA . THR D 1 184 ? 49.548 53.756 41.103 1.00 32.19 184 THR D CA 1
ATOM 8427 C C . THR D 1 184 ? 49.844 55.172 40.616 1.00 28.28 184 THR D C 1
ATOM 8428 O O . THR D 1 184 ? 50.601 55.366 39.663 1.00 25.38 184 THR D O 1
ATOM 8432 N N . GLU D 1 185 ? 49.245 56.161 41.278 1.00 27.37 185 GLU D N 1
ATOM 8433 C CA . GLU D 1 185 ? 49.460 57.563 40.927 1.00 29.95 185 GLU D CA 1
ATOM 8434 C C . GLU D 1 185 ? 50.931 57.903 41.176 1.00 25.75 185 GLU D C 1
ATOM 8435 O O . GLU D 1 185 ? 51.528 58.709 40.460 1.00 27.41 185 GLU D O 1
ATOM 8441 N N . GLU D 1 186 ? 51.505 57.249 42.183 1.00 29.94 186 GLU D N 1
ATOM 8442 C CA . GLU D 1 186 ? 52.901 57.430 42.563 1.00 29.15 186 GLU D CA 1
ATOM 8443 C C . GLU D 1 186 ? 53.802 56.993 41.404 1.00 27.12 186 GLU D C 1
ATOM 8444 O O . GLU D 1 186 ? 54.781 57.664 41.077 1.00 26.32 186 GLU D O 1
ATOM 8450 N N . PHE D 1 187 ? 53.442 55.881 40.766 1.00 21.78 187 PHE D N 1
ATOM 8451 C CA . PHE D 1 187 ? 54.201 55.360 39.635 1.00 20.72 187 PHE D CA 1
ATOM 8452 C C . PHE D 1 187 ? 54.126 56.298 38.429 1.00 19.07 187 PHE D C 1
ATOM 8453 O O . PHE D 1 187 ? 55.140 56.576 37.788 1.00 20.88 187 PHE D O 1
ATOM 8461 N N . TYR D 1 188 ? 52.923 56.777 38.120 1.00 19.44 188 TYR D N 1
ATOM 8462 C CA . TYR D 1 188 ? 52.737 57.680 36.989 1.00 20.13 188 TYR D CA 1
ATOM 8463 C C . TYR D 1 188 ? 53.467 59.007 37.200 1.00 16.76 188 TYR D C 1
ATOM 8464 O O . TYR D 1 188 ? 53.924 59.631 36.240 1.00 21.69 188 TYR D O 1
ATOM 8473 N N . GLN D 1 189 ? 53.586 59.426 38.458 1.00 22.10 189 GLN D N 1
ATOM 8474 C CA . GLN D 1 189 ? 54.294 60.663 38.778 1.00 23.30 189 GLN D CA 1
ATOM 8475 C C . GLN D 1 189 ? 55.785 60.443 38.531 1.00 22.19 189 GLN D C 1
ATOM 8476 O O . GLN D 1 189 ? 56.477 61.331 38.031 1.00 21.35 189 GLN D O 1
ATOM 8482 N N . ALA D 1 190 ? 56.260 59.239 38.850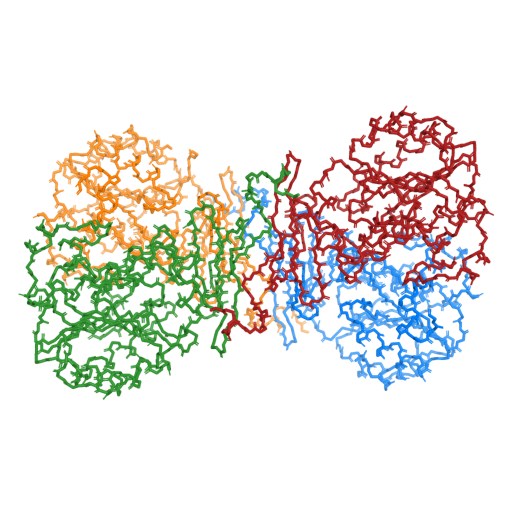 1.00 23.31 190 ALA D N 1
ATOM 8483 C CA . ALA D 1 190 ? 57.661 58.881 38.651 1.00 22.31 190 ALA D CA 1
ATOM 8484 C C . ALA D 1 190 ? 57.983 58.887 37.160 1.00 21.57 190 ALA D C 1
ATOM 8485 O O . ALA D 1 190 ? 59.083 59.266 36.756 1.00 22.27 190 ALA D O 1
ATOM 8487 N N . CYS D 1 191 ? 57.015 58.472 36.342 1.00 19.24 191 CYS D N 1
ATOM 8488 C CA . CYS D 1 191 ? 57.190 58.462 34.893 1.00 20.41 191 CYS D CA 1
ATOM 8489 C C . CYS D 1 191 ? 57.268 59.902 34.388 1.00 19.23 191 CYS D C 1
ATOM 8490 O O . CYS D 1 191 ? 58.102 60.230 33.544 1.00 19.40 191 CYS D O 1
ATOM 8493 N N . TYR D 1 192 ? 56.393 60.753 34.920 1.00 21.41 192 TYR D N 1
ATOM 8494 C CA . TYR D 1 192 ? 56.352 62.168 34.556 1.00 22.27 192 TYR D CA 1
ATOM 8495 C C . TYR D 1 192 ? 57.710 62.806 34.852 1.00 20.39 192 TYR D C 1
ATOM 8496 O O . TYR D 1 192 ? 58.278 63.501 34.008 1.00 22.18 192 TYR D O 1
ATOM 8505 N N . ASP D 1 193 ? 58.234 62.525 36.041 1.00 23.60 193 ASP D N 1
ATOM 8506 C CA . ASP D 1 193 ? 59.521 63.059 36.476 1.00 23.26 193 ASP D CA 1
ATOM 8507 C C . ASP D 1 193 ? 60.705 62.522 35.675 1.00 23.37 193 ASP D C 1
ATOM 8508 O O . ASP D 1 193 ? 61.693 63.228 35.478 1.00 23.42 193 ASP D O 1
ATOM 8513 N N . ALA D 1 194 ? 60.606 61.273 35.222 1.00 22.40 194 ALA D N 1
ATOM 8514 C CA . ALA D 1 194 ? 61.670 60.649 34.438 1.00 19.85 194 ALA D CA 1
ATOM 8515 C C . ALA D 1 194 ? 61.714 61.191 33.013 1.00 18.88 194 ALA D C 1
ATOM 8516 O O . ALA D 1 194 ? 62.720 61.053 32.315 1.00 18.87 194 ALA D O 1
ATOM 8518 N N . LEU D 1 195 ? 60.608 61.786 32.579 1.00 20.10 195 LEU D N 1
ATOM 8519 C CA . LEU D 1 195 ? 60.513 62.361 31.244 1.00 17.52 195 LEU D CA 1
ATOM 8520 C C . LEU D 1 195 ? 61.097 63.767 31.195 1.00 18.91 195 LEU D C 1
ATOM 8521 O O . LEU D 1 195 ? 61.144 64.462 32.209 1.00 23.51 195 LEU D O 1
ATOM 8526 N N . LYS D 1 196 ? 61.544 64.173 30.010 1.00 21.79 196 LYS D N 1
ATOM 8527 C CA . LYS D 1 196 ? 62.078 65.518 29.818 1.00 22.68 196 LYS D CA 1
ATOM 8528 C C . LYS D 1 196 ? 60.889 66.481 29.793 1.00 27.03 196 LYS D C 1
ATOM 8529 O O . LYS D 1 196 ? 59.733 66.046 29.815 1.00 24.99 196 LYS D O 1
ATOM 8535 N N . GLU D 1 197 ? 61.167 67.781 29.732 1.00 27.78 197 GLU D N 1
ATOM 8536 C CA . GLU D 1 197 ? 60.110 68.793 29.724 1.00 30.42 197 GLU D CA 1
ATOM 8537 C C . GLU D 1 197 ? 59.065 68.660 28.613 1.00 28.70 197 GLU D C 1
ATOM 8538 O O . GLU D 1 197 ? 57.932 69.111 28.772 1.00 28.61 197 GLU D O 1
ATOM 8544 N N . ASP D 1 198 ? 59.443 68.035 27.501 1.00 29.90 198 ASP D N 1
ATOM 8545 C CA . ASP D 1 198 ? 58.532 67.844 26.374 1.00 30.70 198 ASP D CA 1
ATOM 8546 C C . ASP D 1 198 ? 58.329 66.361 26.049 1.00 29.40 198 ASP D C 1
ATOM 8547 O O . ASP D 1 198 ? 57.987 66.001 24.920 1.00 27.43 198 ASP D O 1
ATOM 8552 N N . GLY D 1 199 ? 58.523 65.511 27.052 1.00 27.29 199 GLY D N 1
ATOM 8553 C CA . GLY D 1 199 ? 58.369 64.078 26.860 1.00 24.57 199 GLY D CA 1
ATOM 8554 C C . GLY D 1 199 ? 56.934 63.611 26.682 1.00 25.08 199 GLY D C 1
ATOM 8555 O O . GLY D 1 199 ? 55.992 64.287 27.103 1.00 22.70 199 GLY D O 1
ATOM 8556 N N . VAL D 1 200 ? 56.773 62.463 26.027 1.00 21.58 200 VAL D N 1
ATOM 8557 C CA . VAL D 1 200 ? 55.455 61.877 25.793 1.00 20.09 200 VAL D CA 1
ATOM 8558 C C . VAL D 1 200 ? 55.349 60.518 26.484 1.00 21.08 200 VAL D C 1
ATOM 8559 O O . VAL D 1 200 ? 56.363 59.899 26.822 1.00 17.81 200 VAL D O 1
ATOM 8563 N N . PHE D 1 201 ? 54.120 60.032 26.626 1.00 20.15 201 PHE D N 1
ATOM 8564 C CA . PHE D 1 201 ? 53.853 58.786 27.339 1.00 18.42 201 PHE D CA 1
ATOM 8565 C C . PHE D 1 201 ? 52.694 58.001 26.724 1.00 20.59 201 PHE D C 1
ATOM 8566 O O . PHE D 1 201 ? 51.778 58.577 26.143 1.00 17.30 201 PHE D O 1
ATOM 8574 N N . SER D 1 202 ? 52.765 56.676 26.825 1.00 17.82 202 SER D N 1
ATOM 8575 C CA . SER D 1 202 ? 51.692 55.813 26.341 1.00 17.99 202 SER D CA 1
ATOM 8576 C C . SER D 1 202 ? 51.658 54.584 27.236 1.00 17.67 202 SER D C 1
ATOM 8577 O O . SER D 1 202 ? 52.695 54.117 27.712 1.00 17.70 202 SER D O 1
ATOM 8580 N N . ALA D 1 203 ? 50.457 54.093 27.507 1.00 17.09 203 ALA D N 1
ATOM 8581 C CA . ALA D 1 203 ? 50.297 52.919 28.349 1.00 14.35 203 ALA D CA 1
ATOM 8582 C C . ALA D 1 203 ? 49.105 52.118 27.874 1.00 16.69 203 ALA D C 1
ATOM 8583 O O . ALA D 1 203 ? 48.096 52.685 27.459 1.00 15.92 203 ALA D O 1
ATOM 8585 N N . GLU D 1 204 ? 49.233 50.797 27.895 1.00 16.32 204 GLU D N 1
ATOM 8586 C CA . GLU D 1 204 ? 48.117 49.956 27.496 1.00 15.18 204 GLU D CA 1
ATOM 8587 C C . GLU D 1 204 ? 47.139 50.015 28.669 1.00 16.91 204 GLU D C 1
ATOM 8588 O O . GLU D 1 204 ? 47.539 49.879 29.832 1.00 16.80 204 GLU D O 1
ATOM 8594 N N . THR D 1 205 ? 45.870 50.285 28.384 1.00 15.09 205 THR D N 1
ATOM 8595 C CA . THR D 1 205 ? 44.897 50.387 29.461 1.00 15.20 205 THR D CA 1
ATOM 8596 C C . THR D 1 205 ? 43.731 49.405 29.430 1.00 16.58 205 THR D C 1
ATOM 8597 O O . THR D 1 205 ? 42.654 49.688 29.952 1.00 18.59 205 THR D O 1
ATOM 8601 N N . GLU D 1 206 ? 43.979 48.236 28.841 1.00 15.95 206 GLU D N 1
ATOM 8602 C CA . GLU D 1 206 ? 43.003 47.145 28.763 1.00 17.51 206 GLU D CA 1
ATOM 8603 C C . GLU D 1 206 ? 41.746 47.405 27.931 1.00 16.40 206 GLU D C 1
ATOM 8604 O O . GLU D 1 206 ? 41.587 48.453 27.306 1.00 18.47 206 GLU D O 1
ATOM 8610 N N . ASP D 1 207 ? 40.862 46.415 27.915 1.00 15.36 207 ASP D N 1
ATOM 8611 C CA . ASP D 1 207 ? 39.607 46.510 27.180 1.00 15.33 207 ASP D CA 1
ATOM 8612 C C . ASP D 1 207 ? 38.518 47.105 28.060 1.00 14.85 207 ASP D C 1
ATOM 8613 O O . ASP D 1 207 ? 38.340 46.685 29.205 1.00 15.97 207 ASP D O 1
ATOM 8618 N N . PRO D 1 208 ? 37.782 48.102 27.541 1.00 16.81 208 PRO D N 1
ATOM 8619 C CA . PRO D 1 208 ? 36.698 48.757 28.279 1.00 18.20 208 PRO D CA 1
ATOM 8620 C C . PRO D 1 208 ? 35.442 47.884 28.227 1.00 20.12 208 PRO D C 1
ATOM 8621 O O . PRO D 1 208 ? 34.350 48.364 27.915 1.00 20.83 208 PRO D O 1
ATOM 8625 N N . PHE D 1 209 ? 35.614 46.594 28.505 1.00 17.57 209 PHE D N 1
ATOM 8626 C CA . PHE D 1 209 ? 34.513 45.638 28.480 1.00 16.35 209 PHE D CA 1
ATOM 8627 C C . PHE D 1 209 ? 34.633 44.720 29.699 1.00 17.02 209 PHE D C 1
ATOM 8628 O O . PHE D 1 209 ? 34.038 44.994 30.743 1.00 20.67 209 PHE D O 1
ATOM 8636 N N . TYR D 1 210 ? 35.437 43.664 29.592 1.00 14.13 210 TYR D N 1
ATOM 8637 C CA . TYR D 1 210 ? 35.632 42.739 30.711 1.00 15.90 210 TYR D CA 1
ATOM 8638 C C . TYR D 1 210 ? 36.496 43.366 31.797 1.00 17.19 210 TYR D C 1
ATOM 8639 O O . TYR D 1 210 ? 36.371 43.033 32.978 1.00 18.97 210 TYR D O 1
ATOM 8648 N N . ASP D 1 211 ? 37.352 44.296 31.393 1.00 16.06 211 ASP D N 1
ATOM 8649 C CA . ASP D 1 211 ? 38.266 44.945 32.322 1.00 18.01 211 ASP D CA 1
ATOM 8650 C C . ASP D 1 211 ? 38.004 46.437 32.471 1.00 19.13 211 ASP D C 1
ATOM 8651 O O . ASP D 1 211 ? 38.933 47.234 32.626 1.00 18.71 211 ASP D O 1
ATOM 8656 N N . ILE D 1 212 ? 36.721 46.787 32.491 1.00 20.47 212 ILE D N 1
ATOM 8657 C CA . ILE D 1 212 ? 36.273 48.170 32.617 1.00 22.28 212 ILE D CA 1
ATOM 8658 C C . ILE D 1 212 ? 36.794 48.857 33.885 1.00 21.57 212 ILE D C 1
ATOM 8659 O O . ILE D 1 212 ? 37.151 50.035 33.851 1.00 21.49 212 ILE D O 1
ATOM 8664 N N . GLY D 1 213 ? 36.865 48.108 34.984 1.00 24.21 213 GLY D N 1
ATOM 8665 C CA . GLY D 1 213 ? 37.346 48.659 36.241 1.00 22.86 213 GLY D CA 1
ATOM 8666 C C . GLY D 1 213 ? 38.784 49.141 36.175 1.00 23.30 213 GLY D C 1
ATOM 8667 O O . GLY D 1 213 ? 39.091 50.253 36.607 1.00 23.54 213 GLY D O 1
ATOM 8668 N N . TRP D 1 214 ? 39.659 48.308 35.619 1.00 23.45 214 TRP D N 1
ATOM 8669 C CA . TRP D 1 214 ? 41.079 48.630 35.479 1.00 23.72 214 TRP D CA 1
ATOM 8670 C C . TRP D 1 214 ? 41.257 49.813 34.529 1.00 21.84 214 TRP D C 1
ATOM 8671 O O . TRP D 1 214 ? 42.064 50.711 34.777 1.00 20.79 214 TRP D O 1
ATOM 8682 N N . PHE D 1 215 ? 40.499 49.791 33.437 1.00 17.66 215 PHE D N 1
ATOM 8683 C CA . PHE D 1 215 ? 40.518 50.836 32.418 1.00 17.34 215 PHE D CA 1
ATOM 8684 C C . PHE D 1 215 ? 40.248 52.214 33.026 1.00 19.01 215 PHE D C 1
ATOM 8685 O O . PHE D 1 215 ? 41.017 53.157 32.817 1.00 17.48 215 PHE D O 1
ATOM 8693 N N . LYS D 1 216 ? 39.155 52.317 33.777 1.00 19.69 216 LYS D N 1
ATOM 8694 C CA . LYS D 1 216 ? 38.763 53.568 34.417 1.00 20.73 216 LYS D CA 1
ATOM 8695 C C . LYS D 1 216 ? 39.790 54.053 35.435 1.00 20.47 216 LYS D C 1
ATOM 8696 O O . LYS D 1 216 ? 40.106 55.241 35.483 1.00 19.95 216 LYS D O 1
ATOM 8702 N N . LEU D 1 217 ? 40.317 53.124 36.228 1.00 21.31 217 LEU D N 1
ATOM 8703 C CA . LEU D 1 217 ? 41.304 53.445 37.254 1.00 22.71 217 LEU D CA 1
ATOM 8704 C C . LEU D 1 217 ? 42.596 53.989 36.651 1.00 22.80 217 LEU D C 1
ATOM 8705 O O . LEU D 1 217 ? 43.131 54.998 37.116 1.00 22.65 217 LEU D O 1
ATOM 8710 N N . ALA D 1 218 ? 43.089 53.324 35.610 1.00 20.29 218 ALA D N 1
ATOM 8711 C CA . ALA D 1 218 ? 44.316 53.745 34.946 1.00 19.62 218 ALA D CA 1
ATOM 8712 C C . ALA D 1 218 ? 44.170 55.148 34.374 1.00 21.30 218 ALA D C 1
ATOM 8713 O O . ALA D 1 218 ? 45.050 55.989 34.550 1.00 19.99 218 ALA D O 1
ATOM 8715 N N . TYR D 1 219 ? 43.043 55.410 33.717 1.00 18.97 219 TYR D N 1
ATOM 8716 C CA . TYR D 1 219 ? 42.796 56.721 33.129 1.00 19.90 219 TYR D CA 1
ATOM 8717 C C . TYR D 1 219 ? 42.750 57.820 34.189 1.00 20.06 219 TYR D C 1
ATOM 8718 O O . TYR D 1 219 ? 43.346 58.884 34.010 1.00 20.22 219 TYR D O 1
ATOM 8727 N N . ARG D 1 220 ? 42.028 57.560 35.277 1.00 20.62 220 ARG D N 1
ATOM 8728 C CA . ARG D 1 220 ? 41.894 58.524 36.368 1.00 22.44 220 ARG D CA 1
ATOM 8729 C C . ARG D 1 220 ? 43.251 58.893 36.958 1.00 23.83 220 ARG D C 1
ATOM 8730 O O . ARG D 1 220 ? 43.562 60.072 37.115 1.00 21.68 220 ARG D O 1
ATOM 8738 N N . ARG D 1 221 ? 44.060 57.881 37.257 1.00 21.82 221 ARG D N 1
ATOM 8739 C CA . ARG D 1 221 ? 45.383 58.095 37.837 1.00 21.50 221 ARG D CA 1
ATOM 8740 C C . ARG D 1 221 ? 46.361 58.811 36.908 1.00 22.67 221 ARG D C 1
ATOM 8741 O O . ARG D 1 221 ? 47.114 59.680 37.352 1.00 21.68 221 ARG D O 1
ATOM 8749 N N . ILE D 1 222 ? 46.354 58.449 35.627 1.00 19.36 222 ILE D N 1
ATOM 8750 C CA . ILE D 1 222 ? 47.235 59.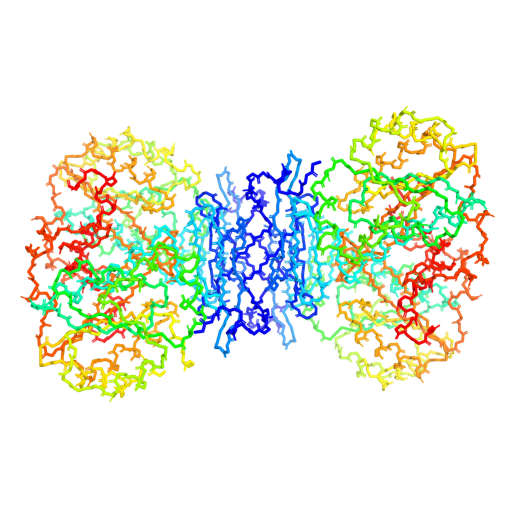076 34.645 1.00 20.20 222 ILE D CA 1
ATOM 8751 C C . ILE D 1 222 ? 46.841 60.539 34.435 1.00 22.80 222 ILE D C 1
ATOM 8752 O O . ILE D 1 222 ? 47.702 61.419 34.384 1.00 22.29 222 ILE D O 1
ATOM 8757 N N . SER D 1 223 ? 45.536 60.793 34.347 1.00 22.77 223 SER D N 1
ATOM 8758 C CA . SER D 1 223 ? 45.024 62.147 34.138 1.00 24.04 223 SER D CA 1
ATOM 8759 C C . SER D 1 223 ? 45.306 63.096 35.301 1.00 25.05 223 SER D C 1
ATOM 8760 O O . SER D 1 223 ? 45.340 64.312 35.115 1.00 26.96 223 SER D O 1
ATOM 8763 N N . LYS D 1 224 ? 45.514 62.542 36.493 1.00 24.29 224 LYS D N 1
ATOM 8764 C CA . LYS D 1 224 ? 45.809 63.358 37.671 1.00 28.98 224 LYS D CA 1
ATOM 8765 C C . LYS D 1 224 ? 47.253 63.859 37.663 1.00 29.25 224 LYS D C 1
ATOM 8766 O O . LYS D 1 224 ? 47.579 64.841 38.331 1.00 31.94 224 LYS D O 1
ATOM 8772 N N . VAL D 1 225 ? 48.109 63.184 36.897 1.00 28.14 225 VAL D N 1
ATOM 8773 C CA . VAL D 1 225 ? 49.524 63.536 36.801 1.00 23.62 225 VAL D CA 1
ATOM 8774 C C . VAL D 1 225 ? 49.869 64.350 35.553 1.00 25.69 225 VAL D C 1
ATOM 8775 O O . VAL D 1 225 ? 50.551 65.373 35.640 1.00 25.30 225 VAL D O 1
ATOM 8779 N N . PHE D 1 226 ? 49.421 63.881 34.393 1.00 21.30 226 PHE D N 1
ATOM 8780 C CA . PHE D 1 226 ? 49.691 64.565 33.133 1.00 22.52 226 PHE D CA 1
ATOM 8781 C C . PHE D 1 226 ? 48.585 65.546 32.755 1.00 25.39 226 PHE D C 1
ATOM 8782 O O . PHE D 1 226 ? 47.401 65.240 32.897 1.00 26.85 226 PHE D O 1
ATOM 8790 N N . PRO D 1 227 ? 48.963 66.753 32.297 1.00 24.46 227 PRO D N 1
ATOM 8791 C CA . PRO D 1 227 ? 47.990 67.776 31.896 1.00 25.75 227 PRO D CA 1
ATOM 8792 C C . PRO D 1 227 ? 47.212 67.352 30.649 1.00 25.84 227 PRO D C 1
ATOM 8793 O O . PRO D 1 227 ? 46.055 67.732 30.471 1.00 27.50 227 PRO D O 1
ATOM 8797 N N . ILE D 1 228 ? 47.863 66.570 29.789 1.00 25.55 228 ILE D N 1
ATOM 8798 C CA . ILE D 1 228 ? 47.245 66.060 28.569 1.00 22.46 228 ILE D CA 1
ATOM 8799 C C . ILE D 1 228 ? 47.160 64.539 28.683 1.00 21.05 228 ILE D C 1
ATOM 8800 O O . ILE D 1 228 ? 48.181 63.858 28.767 1.00 20.58 228 ILE D O 1
ATOM 8805 N N . THR D 1 229 ? 45.936 64.024 28.740 1.00 20.77 229 THR D N 1
ATOM 8806 C CA . THR D 1 229 ? 45.697 62.587 28.835 1.00 18.90 229 THR D CA 1
ATOM 8807 C C . THR D 1 229 ? 44.541 62.267 27.893 1.00 20.55 229 THR D C 1
ATOM 8808 O O . THR D 1 229 ? 43.444 62.806 28.044 1.00 21.61 229 THR D O 1
ATOM 8812 N N . ARG D 1 230 ? 44.806 61.419 26.900 1.00 19.41 230 ARG D N 1
ATOM 8813 C CA . ARG D 1 230 ? 43.799 61.041 25.912 1.00 17.64 230 ARG D CA 1
ATOM 8814 C C . ARG D 1 230 ? 43.814 59.547 25.607 1.00 14.40 230 ARG D C 1
ATOM 8815 O O . ARG D 1 230 ? 44.859 58.968 25.312 1.00 17.32 230 ARG D O 1
ATOM 8823 N N . VAL D 1 231 ? 42.637 58.935 25.658 1.00 14.84 231 VAL D N 1
ATOM 8824 C CA . VAL D 1 231 ? 42.502 57.517 25.372 1.00 14.08 231 VAL D CA 1
ATOM 8825 C C . VAL D 1 231 ? 42.322 57.308 23.877 1.00 13.30 231 VAL D C 1
ATOM 8826 O O . VAL D 1 231 ? 41.638 58.091 23.210 1.00 14.53 231 VAL D O 1
ATOM 8830 N N . TYR D 1 232 ? 43.007 56.299 23.342 1.00 12.67 232 TYR D N 1
ATOM 8831 C CA . TYR D 1 232 ? 42.860 55.936 21.942 1.00 14.05 232 TYR D CA 1
ATOM 8832 C C . TYR D 1 232 ? 42.585 54.435 21.886 1.00 13.28 232 TYR D C 1
ATOM 8833 O O . TYR D 1 232 ? 42.950 53.695 22.801 1.00 14.46 232 TYR D O 1
ATOM 8842 N N . LEU D 1 233 ? 41.868 54.009 20.854 1.00 12.80 233 LEU D N 1
ATOM 8843 C CA . LEU D 1 233 ? 41.476 52.612 20.722 1.00 12.04 233 LEU D CA 1
ATOM 8844 C C . LEU D 1 233 ? 42.052 51.926 19.506 1.00 14.31 233 LEU D C 1
ATOM 8845 O O . LEU D 1 233 ? 42.323 52.557 18.490 1.00 14.90 233 LEU D O 1
ATOM 8850 N N . GLY D 1 234 ? 42.204 50.612 19.609 1.00 13.07 234 GLY D N 1
ATOM 8851 C CA . GLY D 1 234 ? 42.723 49.852 18.496 1.00 12.83 234 GLY D CA 1
ATOM 8852 C C . GLY D 1 234 ? 42.193 48.438 18.519 1.00 12.30 234 GLY D C 1
ATOM 8853 O O . GLY D 1 234 ? 41.804 47.925 19.573 1.00 12.49 234 GLY D O 1
ATOM 8854 N N . PHE D 1 235 ? 42.116 47.832 17.342 1.00 12.70 235 PHE D N 1
ATOM 8855 C CA . PHE D 1 235 ? 41.664 46.455 17.233 1.00 12.23 235 PHE D CA 1
ATOM 8856 C C . PHE D 1 235 ? 42.813 45.558 17.663 1.00 13.23 235 PHE D C 1
ATOM 8857 O O . PHE D 1 235 ? 43.982 45.881 17.444 1.00 15.35 235 PHE D O 1
ATOM 8865 N N . MET D 1 236 ? 42.475 44.480 18.358 1.00 12.62 236 MET D N 1
ATOM 8866 C CA . MET D 1 236 ? 43.458 43.513 18.829 1.00 13.51 236 MET D CA 1
ATOM 8867 C C . MET D 1 236 ? 42.694 42.202 18.747 1.00 14.15 236 MET D C 1
ATOM 8868 O O . MET D 1 236 ? 42.032 41.784 19.696 1.00 15.16 236 MET D O 1
ATOM 8873 N N . THR D 1 237 ? 42.802 41.567 17.585 1.00 14.53 237 THR D N 1
ATOM 8874 C CA . THR D 1 237 ? 42.080 40.339 17.268 1.00 12.61 237 THR D CA 1
ATOM 8875 C C . THR D 1 237 ? 42.150 39.113 18.177 1.00 16.36 237 THR D C 1
ATOM 8876 O O . THR D 1 237 ? 41.326 38.209 18.032 1.00 19.91 237 THR D O 1
ATOM 8880 N N . THR D 1 238 ? 43.110 39.061 19.099 1.00 15.92 238 THR D N 1
ATOM 8881 C CA . THR D 1 238 ? 43.193 37.925 20.022 1.00 14.20 238 THR D CA 1
ATOM 8882 C C . THR D 1 238 ? 43.204 38.306 21.504 1.00 17.22 238 THR D C 1
ATOM 8883 O O . THR D 1 238 ? 43.472 37.465 22.362 1.00 18.78 238 THR D O 1
ATOM 8887 N N . TYR D 1 239 ? 42.959 39.579 21.804 1.00 14.56 239 TYR D N 1
ATOM 8888 C CA . TYR D 1 239 ? 42.891 40.021 23.195 1.00 13.02 239 TYR D CA 1
ATOM 8889 C C . TYR D 1 239 ? 41.413 40.034 23.588 1.00 11.47 239 TYR D C 1
ATOM 8890 O O . TYR D 1 239 ? 40.539 40.167 22.727 1.00 13.65 239 TYR D O 1
ATOM 8899 N N . PRO D 1 240 ? 41.114 39.928 24.894 1.00 11.98 240 PRO D N 1
ATOM 8900 C CA . PRO D 1 240 ? 39.737 39.918 25.399 1.00 11.58 240 PRO D CA 1
ATOM 8901 C C . PRO D 1 240 ? 38.864 41.048 24.858 1.00 12.73 240 PRO D C 1
ATOM 8902 O O . PRO D 1 240 ? 39.183 42.223 25.036 1.00 12.57 240 PRO D O 1
ATOM 8906 N N . SER D 1 241 ? 37.786 40.656 24.173 1.00 11.07 241 SER D N 1
ATOM 8907 C CA . SER D 1 241 ? 36.797 41.556 23.556 1.00 11.03 241 SER D CA 1
ATOM 8908 C C . SER D 1 241 ? 37.201 42.116 22.196 1.00 10.11 241 SER D C 1
ATOM 8909 O O . SER D 1 241 ? 36.345 42.557 21.424 1.00 12.49 241 SER D O 1
ATOM 8912 N N . GLY D 1 242 ? 38.499 42.108 21.903 1.00 10.19 242 GLY D N 1
ATOM 8913 C CA . GLY D 1 242 ? 38.974 42.635 20.635 1.00 12.52 242 GLY D CA 1
ATOM 8914 C C . GLY D 1 242 ? 39.046 44.153 20.580 1.00 14.20 242 GLY D C 1
ATOM 8915 O O . GLY D 1 242 ? 39.508 44.719 19.587 1.00 14.66 242 GLY D O 1
ATOM 8916 N N . MET D 1 243 ? 38.572 44.813 21.633 1.00 11.13 243 MET D N 1
ATOM 8917 C CA . MET D 1 243 ? 38.590 46.271 21.708 1.00 13.12 243 MET D CA 1
ATOM 8918 C C . MET D 1 243 ? 39.629 46.662 22.749 1.00 13.12 243 MET D C 1
ATOM 8919 O O . MET D 1 243 ? 39.379 46.562 23.949 1.00 14.01 243 MET D O 1
ATOM 8924 N N . TRP D 1 244 ? 40.796 47.103 22.292 1.00 11.90 244 TRP D N 1
ATOM 8925 C CA . TRP D 1 244 ? 41.852 47.470 23.222 1.00 11.82 244 TRP D CA 1
ATOM 8926 C C . TRP D 1 244 ? 42.032 48.969 23.343 1.00 14.39 244 TRP D C 1
ATOM 8927 O O . TRP D 1 244 ? 41.877 49.707 22.369 1.00 16.41 244 TRP D O 1
ATOM 8938 N N . SER D 1 245 ? 42.334 49.416 24.555 1.00 14.12 245 SER D N 1
ATOM 8939 C CA . SER D 1 245 ? 42.540 50.832 24.789 1.00 13.76 245 SER D CA 1
ATOM 8940 C C . SER D 1 245 ? 43.979 51.103 25.177 1.00 14.04 245 SER D C 1
ATOM 8941 O O . SER D 1 245 ? 44.682 50.233 25.705 1.00 12.90 245 SER D O 1
ATOM 8944 N N . TYR D 1 246 ? 44.404 52.323 24.878 1.00 12.57 246 TYR D N 1
ATOM 8945 C CA . TYR D 1 246 ? 45.742 52.803 25.173 1.00 13.36 246 TYR D CA 1
ATOM 8946 C C . TYR D 1 246 ? 45.546 54.230 25.651 1.00 15.98 246 TYR D C 1
ATOM 8947 O O . TYR D 1 246 ? 44.634 54.920 25.195 1.00 16.93 246 TYR D O 1
ATOM 8956 N N . THR D 1 247 ? 46.385 54.671 26.578 1.00 14.46 247 THR D N 1
ATOM 8957 C CA . THR D 1 247 ? 46.273 56.033 27.074 1.00 14.27 247 THR D CA 1
ATOM 8958 C C . THR D 1 247 ? 47.529 56.830 26.763 1.00 17.68 247 THR D C 1
ATOM 8959 O O . THR D 1 247 ? 48.632 56.454 27.160 1.00 19.20 247 THR D O 1
ATOM 8963 N N . PHE D 1 248 ? 47.354 57.891 25.981 1.00 17.27 248 PHE D N 1
ATOM 8964 C CA . PHE D 1 248 ? 48.454 58.773 25.622 1.00 15.98 248 PHE D CA 1
ATOM 8965 C C . PHE D 1 248 ? 48.478 59.897 26.647 1.00 18.35 248 PHE D C 1
ATOM 8966 O O . PHE D 1 248 ? 47.432 60.331 27.128 1.00 17.13 248 PHE D O 1
ATOM 8974 N N . ALA D 1 249 ? 49.675 60.361 26.979 1.00 18.17 249 ALA D N 1
ATOM 8975 C CA . ALA D 1 249 ? 49.819 61.446 27.935 1.00 19.32 249 ALA D CA 1
ATOM 8976 C C . ALA D 1 249 ? 51.054 62.262 27.597 1.00 19.85 249 ALA D C 1
ATOM 8977 O O . ALA D 1 249 ? 51.995 61.757 26.991 1.00 18.01 249 ALA D O 1
ATOM 8979 N N . SER D 1 250 ? 51.028 63.541 27.948 1.00 20.75 250 SER D N 1
ATOM 8980 C CA . SER D 1 250 ? 52.162 64.414 27.680 1.00 18.96 250 SER D CA 1
ATOM 8981 C C . SER D 1 250 ? 52.109 65.628 28.587 1.00 20.49 250 SER D C 1
ATOM 8982 O O . SER D 1 250 ? 51.198 65.772 29.406 1.00 19.96 250 SER D O 1
ATOM 8985 N N . LYS D 1 251 ? 53.107 66.489 28.437 1.00 22.49 251 LYS D N 1
ATOM 8986 C CA . LYS D 1 251 ? 53.202 67.707 29.225 1.00 24.74 251 LYS D CA 1
ATOM 8987 C C . LYS D 1 251 ? 52.795 68.918 28.386 1.00 28.57 251 LYS D C 1
ATOM 8988 O O . LYS D 1 251 ? 53.019 70.061 28.786 1.00 27.96 251 LYS D O 1
ATOM 8994 N N . GLY D 1 252 ? 52.192 68.661 27.225 1.00 27.57 252 GLY D N 1
ATOM 8995 C CA . GLY D 1 252 ? 51.764 69.744 26.357 1.00 27.02 252 GLY D CA 1
ATOM 8996 C C . GLY D 1 252 ? 51.429 69.342 24.932 1.00 26.48 252 GLY D C 1
ATOM 8997 O O . GLY D 1 252 ? 50.584 69.972 24.293 1.00 28.01 252 GLY D O 1
ATOM 8998 N N . ILE D 1 253 ? 52.092 68.306 24.425 1.00 23.39 253 ILE D N 1
ATOM 8999 C CA . ILE D 1 253 ? 51.857 67.833 23.063 1.00 24.13 253 ILE D CA 1
ATOM 9000 C C . ILE D 1 253 ? 50.469 67.209 22.907 1.00 23.15 253 ILE D C 1
ATOM 9001 O O . ILE D 1 253 ? 50.114 66.270 23.618 1.00 25.33 253 ILE D O 1
ATOM 9006 N N . ASP D 1 254 ? 49.680 67.769 21.995 1.00 22.70 254 ASP D N 1
ATOM 9007 C CA . ASP D 1 254 ? 48.330 67.280 21.734 1.00 22.80 254 ASP D CA 1
ATOM 9008 C C . ASP D 1 254 ? 48.376 66.204 20.650 1.00 17.64 254 ASP D C 1
ATOM 9009 O O . ASP D 1 254 ? 48.933 66.418 19.575 1.00 21.07 254 ASP D O 1
ATOM 9014 N N . PRO D 1 255 ? 47.751 65.043 20.912 1.00 19.36 255 PRO D N 1
ATOM 9015 C CA . PRO D 1 255 ? 47.684 63.887 20.010 1.00 21.23 255 PRO D CA 1
ATOM 9016 C C . PRO D 1 255 ? 47.132 64.181 18.620 1.00 18.03 255 PRO D C 1
ATOM 9017 O O . PRO D 1 255 ? 47.493 63.514 17.650 1.00 20.27 255 PRO D O 1
ATOM 9021 N N . ILE D 1 256 ? 46.228 65.152 18.532 1.00 21.52 256 ILE D N 1
ATOM 9022 C CA . ILE D 1 256 ? 45.613 65.509 17.260 1.00 22.35 256 ILE D CA 1
ATOM 9023 C C . ILE D 1 256 ? 46.163 66.817 16.698 1.00 22.19 256 ILE D C 1
ATOM 9024 O O . ILE D 1 256 ? 46.611 66.865 15.553 1.00 23.67 256 ILE D O 1
ATOM 9029 N N . LYS D 1 257 ? 46.141 67.864 17.517 1.00 25.62 257 LYS D N 1
ATOM 9030 C CA . LYS D 1 257 ? 46.617 69.185 17.111 1.00 28.18 257 LYS D CA 1
ATOM 9031 C C . LYS D 1 257 ? 48.095 69.239 16.731 1.00 28.15 257 LYS D C 1
ATOM 9032 O O . LYS D 1 257 ? 48.474 69.974 15.819 1.00 28.94 257 LYS D O 1
ATOM 9038 N N . ASP D 1 258 ? 48.926 68.459 17.420 1.00 25.81 258 ASP D N 1
ATOM 9039 C CA . ASP D 1 258 ? 50.362 68.448 17.147 1.00 25.29 258 ASP D CA 1
ATOM 9040 C C . ASP D 1 258 ? 50.841 67.262 16.313 1.00 25.09 258 ASP D C 1
ATOM 9041 O O . ASP D 1 258 ? 52.039 66.981 16.246 1.00 26.13 258 ASP D O 1
ATOM 9046 N N . PHE D 1 259 ? 49.904 66.579 15.662 1.00 23.90 259 PHE D N 1
ATOM 9047 C CA . PHE D 1 259 ? 50.239 65.434 14.825 1.00 23.40 259 PHE D CA 1
ATOM 9048 C C . PHE D 1 259 ? 50.601 65.869 13.403 1.00 25.39 259 PHE D C 1
ATOM 9049 O O . PHE D 1 259 ? 49.883 66.655 12.780 1.00 26.20 259 PHE D O 1
ATOM 9057 N N . ASP D 1 260 ? 51.732 65.370 12.913 1.00 25.71 260 ASP D N 1
ATOM 9058 C CA . ASP D 1 260 ? 52.199 65.672 11.564 1.00 29.08 260 ASP D CA 1
ATOM 9059 C C . ASP D 1 260 ? 52.130 64.396 10.725 1.00 28.01 260 ASP D C 1
ATOM 9060 O O . ASP D 1 260 ? 53.019 63.546 10.796 1.00 27.01 260 ASP D O 1
ATOM 9065 N N . PRO D 1 261 ? 51.072 64.254 9.910 1.00 28.28 261 PRO D N 1
ATOM 9066 C CA . PRO D 1 261 ? 50.866 63.086 9.049 1.00 27.99 261 PRO D CA 1
ATOM 9067 C C . PRO D 1 261 ? 51.983 62.832 8.039 1.00 29.64 261 PRO D C 1
ATOM 9068 O O . PRO D 1 261 ? 52.185 61.695 7.610 1.00 30.10 261 PRO D O 1
ATOM 9072 N N . GLU D 1 262 ? 52.715 63.883 7.673 1.00 30.76 262 GLU D N 1
ATOM 9073 C CA . GLU D 1 262 ? 53.814 63.750 6.721 1.00 32.61 262 GLU D CA 1
ATOM 9074 C C . GLU D 1 262 ? 54.929 62.851 7.240 1.00 30.76 262 GLU D C 1
ATOM 9075 O O . GLU D 1 262 ? 55.554 62.123 6.470 1.00 31.11 262 GLU D O 1
ATOM 9081 N N . LYS D 1 263 ? 55.160 62.896 8.550 1.00 28.67 263 LYS D N 1
ATOM 9082 C CA . LYS D 1 263 ? 56.192 62.082 9.182 1.00 29.65 263 LYS D CA 1
ATOM 9083 C C . LYS D 1 263 ? 55.878 60.597 8.989 1.00 26.47 263 LYS D C 1
ATOM 9084 O O . LYS D 1 263 ? 56.779 59.782 8.797 1.00 27.29 263 LYS D O 1
ATOM 9090 N N . VAL D 1 264 ? 54.590 60.262 9.016 1.00 27.76 264 VAL D N 1
ATOM 9091 C CA . VAL D 1 264 ? 54.141 58.885 8.838 1.00 27.17 264 VAL D CA 1
ATOM 9092 C C . VAL D 1 264 ? 54.193 58.478 7.366 1.00 28.85 264 VAL D C 1
ATOM 9093 O O . VAL D 1 264 ? 54.609 57.368 7.037 1.00 28.09 264 VAL D O 1
ATOM 9097 N N . ARG D 1 265 ? 53.785 59.386 6.482 1.00 31.33 265 ARG D N 1
ATOM 9098 C CA . ARG D 1 265 ? 53.795 59.117 5.045 1.00 36.29 265 ARG D CA 1
ATOM 9099 C C . ARG D 1 265 ? 55.213 58.901 4.524 1.00 35.68 265 ARG D C 1
ATOM 9100 O O . ARG D 1 265 ? 55.439 58.070 3.643 1.00 38.42 265 ARG D O 1
ATOM 9108 N N . LYS D 1 266 ? 56.164 59.647 5.082 1.00 35.33 266 LYS D N 1
ATOM 9109 C CA . LYS D 1 266 ? 57.565 59.555 4.681 1.00 36.61 266 LYS D CA 1
ATOM 9110 C C . LYS D 1 266 ? 58.342 58.473 5.431 1.00 35.58 266 LYS D C 1
ATOM 9111 O O . LYS D 1 266 ? 59.534 58.282 5.184 1.00 34.55 266 LYS D O 1
ATOM 9117 N N . PHE D 1 267 ? 57.671 57.768 6.340 1.00 32.55 267 PHE D N 1
ATOM 9118 C CA . PHE D 1 267 ? 58.312 56.714 7.127 1.00 33.13 267 PHE D CA 1
ATOM 9119 C C . PHE D 1 267 ? 58.947 55.658 6.223 1.00 33.04 267 PHE D C 1
ATOM 9120 O O . PHE D 1 267 ? 58.282 55.073 5.366 1.00 33.91 267 PHE D O 1
ATOM 9128 N N . ASN D 1 268 ? 60.241 55.428 6.423 1.00 34.24 268 ASN D N 1
ATOM 9129 C CA . ASN D 1 268 ? 60.998 54.470 5.622 1.00 36.80 268 ASN D CA 1
ATOM 9130 C C . ASN D 1 268 ? 60.964 53.026 6.122 1.00 36.73 268 ASN D C 1
ATOM 9131 O O . ASN D 1 268 ? 61.780 52.204 5.700 1.00 37.66 268 ASN D O 1
ATOM 9136 N N . LYS D 1 269 ? 60.018 52.711 7.005 1.00 33.60 269 LYS D N 1
ATOM 9137 C CA . LYS D 1 269 ? 59.905 51.358 7.548 1.00 31.92 269 LYS D CA 1
ATOM 9138 C C . LYS D 1 269 ? 58.513 50.763 7.352 1.00 30.44 269 LYS D C 1
ATOM 9139 O O . LYS D 1 269 ? 57.551 51.481 7.072 1.00 31.22 269 LYS D O 1
ATOM 9145 N N . GLU D 1 270 ? 58.421 49.446 7.510 1.00 28.87 270 GLU D N 1
ATOM 9146 C CA . GLU D 1 270 ? 57.167 48.714 7.351 1.00 29.51 270 GLU D CA 1
ATOM 9147 C C . GLU D 1 270 ? 56.188 48.918 8.505 1.00 27.81 270 GLU D C 1
ATOM 9148 O O . GLU D 1 270 ? 56.569 48.874 9.675 1.00 25.85 270 GLU D O 1
ATOM 9154 N N . LEU D 1 271 ? 54.927 49.152 8.151 1.00 23.79 271 LEU D N 1
ATOM 9155 C CA . LEU D 1 271 ? 53.845 49.332 9.116 1.00 20.74 271 LEU D CA 1
ATOM 9156 C C . LEU D 1 271 ? 52.684 48.487 8.601 1.00 19.44 271 LEU D C 1
ATOM 9157 O O . LEU D 1 271 ? 52.227 48.668 7.472 1.00 19.79 271 LEU D O 1
ATOM 9162 N N . LYS D 1 272 ? 52.245 47.530 9.412 1.00 18.51 272 LYS D N 1
ATOM 9163 C CA . LYS D 1 272 ? 51.160 46.639 9.020 1.00 19.96 272 LYS D CA 1
ATOM 9164 C C . LYS D 1 272 ? 49.778 47.061 9.512 1.00 18.28 272 LYS D C 1
ATOM 9165 O O . LYS D 1 272 ? 48.766 46.532 9.053 1.00 19.83 272 LYS D O 1
ATOM 9171 N N . TYR D 1 273 ? 49.735 48.019 10.433 1.00 16.45 273 TYR D N 1
ATOM 9172 C CA . TYR D 1 273 ? 48.468 48.496 10.978 1.00 14.74 273 TYR D CA 1
ATOM 9173 C C . TYR D 1 273 ? 48.396 50.018 10.965 1.00 15.84 273 TYR D C 1
ATOM 9174 O O . TYR D 1 273 ? 47.567 50.613 10.275 1.00 14.72 273 TYR D O 1
ATOM 9183 N N . TYR D 1 274 ? 49.296 50.632 11.723 1.00 14.89 274 TYR D N 1
ATOM 9184 C CA . TYR D 1 274 ? 49.359 52.079 11.874 1.00 17.93 274 TYR D CA 1
ATOM 9185 C C . TYR D 1 274 ? 49.608 52.896 10.603 1.00 17.11 274 TYR D C 1
ATOM 9186 O O . TYR D 1 274 ? 50.407 52.518 9.744 1.00 18.29 274 TYR D O 1
ATOM 9195 N N . ASN D 1 275 ? 48.867 53.997 10.491 1.00 15.69 275 ASN D N 1
ATOM 9196 C CA . ASN D 1 275 ? 48.992 54.956 9.390 1.00 16.19 275 ASN D CA 1
ATOM 9197 C C . ASN D 1 275 ? 48.412 56.293 9.861 1.00 17.03 275 ASN D C 1
ATOM 9198 O O . ASN D 1 275 ? 47.851 56.377 10.955 1.00 17.54 275 ASN D O 1
ATOM 9203 N N . GLU D 1 276 ? 48.555 57.338 9.050 1.00 19.14 276 GLU D N 1
ATOM 9204 C CA . GLU D 1 276 ? 48.070 58.665 9.425 1.00 20.63 276 GLU D CA 1
ATOM 9205 C C . GLU D 1 276 ? 46.580 58.792 9.748 1.00 17.22 276 GLU D C 1
ATOM 9206 O O . GLU D 1 276 ? 46.215 59.478 10.707 1.00 20.02 276 GLU D O 1
ATOM 9212 N N . GLU D 1 277 ? 45.718 58.146 8.964 1.00 19.26 277 GLU D N 1
ATOM 9213 C CA . GLU D 1 277 ? 44.283 58.233 9.223 1.00 18.95 277 GLU D CA 1
ATOM 9214 C C . GLU D 1 277 ? 43.878 57.441 10.467 1.00 17.05 277 GLU D C 1
ATOM 9215 O O . GLU D 1 277 ? 42.998 57.862 11.217 1.00 17.60 277 GLU D O 1
ATOM 9221 N N . VAL D 1 278 ? 44.540 56.309 10.691 1.00 17.82 278 VAL D N 1
ATOM 9222 C CA . VAL D 1 278 ? 44.263 55.471 11.856 1.00 17.64 278 VAL D CA 1
ATOM 9223 C C . VAL D 1 278 ? 44.694 56.178 13.139 1.00 17.71 278 VAL D C 1
ATOM 9224 O O . VAL D 1 278 ? 44.037 56.058 14.175 1.00 17.26 278 VAL D O 1
ATOM 9228 N N . HIS D 1 279 ? 45.790 56.930 13.066 1.00 16.07 279 HIS D N 1
ATOM 9229 C CA . HIS D 1 279 ? 46.274 57.664 14.229 1.00 16.28 279 HIS D CA 1
ATOM 9230 C C . HIS D 1 279 ? 45.182 58.600 14.744 1.00 16.43 279 HIS D C 1
ATOM 9231 O O . HIS D 1 279 ? 44.841 58.581 15.927 1.00 17.33 279 HIS D O 1
ATOM 9238 N N . VAL D 1 280 ? 44.630 59.406 13.839 1.00 16.41 280 VAL D N 1
ATOM 9239 C CA . VAL D 1 280 ? 43.580 60.359 14.182 1.00 16.30 280 VAL D CA 1
ATOM 9240 C C . VAL D 1 280 ? 42.273 59.668 14.575 1.00 15.22 280 VAL D C 1
ATOM 9241 O O . VAL D 1 280 ? 41.652 60.022 15.579 1.00 16.58 280 VAL D O 1
ATOM 9245 N N . ALA D 1 281 ? 41.891 58.656 13.803 1.00 14.85 281 ALA D N 1
ATOM 9246 C CA . ALA D 1 281 ? 40.661 57.909 14.044 1.00 16.16 281 ALA D CA 1
ATOM 9247 C C . ALA D 1 281 ? 40.636 57.175 15.380 1.00 14.82 281 ALA D C 1
ATOM 9248 O O . ALA D 1 281 ? 39.583 57.051 16.004 1.00 15.80 281 ALA D O 1
ATOM 9250 N N . SER D 1 282 ? 41.797 56.698 15.821 1.00 13.80 282 SER D N 1
ATOM 9251 C CA . SER D 1 282 ? 41.886 55.954 17.073 1.00 12.87 282 SER D CA 1
ATOM 9252 C C . SER D 1 282 ? 41.452 56.753 18.296 1.00 13.37 282 SER D C 1
ATOM 9253 O O . SER D 1 282 ? 41.073 56.177 19.312 1.00 13.42 282 SER D O 1
ATOM 9256 N N . PHE D 1 283 ? 41.477 58.081 18.189 1.00 13.87 283 PHE D N 1
ATOM 9257 C CA . PHE D 1 283 ? 41.084 58.935 19.305 1.00 14.31 283 PHE D CA 1
ATOM 9258 C C . PHE D 1 283 ? 39.582 59.218 19.395 1.00 15.69 283 PHE D C 1
ATOM 9259 O O . PHE D 1 283 ? 39.115 59.833 20.356 1.00 16.29 283 PHE D O 1
ATOM 9267 N N . ALA D 1 284 ? 38.832 58.757 18.396 1.00 15.31 284 ALA D N 1
ATOM 9268 C CA . ALA D 1 284 ? 37.380 58.929 18.374 1.00 15.37 284 ALA D CA 1
ATOM 9269 C C . ALA D 1 284 ? 36.789 57.820 19.240 1.00 15.99 284 ALA D C 1
ATOM 9270 O O . ALA D 1 284 ? 36.884 56.639 18.896 1.00 16.92 284 ALA D O 1
ATOM 9272 N N . LEU D 1 285 ? 36.181 58.202 20.360 1.00 15.13 285 LEU D N 1
ATOM 9273 C CA . LEU D 1 285 ? 35.618 57.231 21.295 1.00 12.84 285 LEU D CA 1
ATOM 9274 C C . LEU D 1 285 ? 34.109 57.050 21.193 1.00 14.30 285 LEU D C 1
ATOM 9275 O O . LEU D 1 285 ? 33.368 58.024 21.070 1.00 14.20 285 LEU D O 1
ATOM 9280 N N . PRO D 1 286 ? 33.637 55.792 21.200 1.00 12.13 286 PRO D N 1
ATOM 9281 C CA . PRO D 1 286 ? 32.197 55.524 21.121 1.00 12.78 286 PRO D CA 1
ATOM 9282 C C . PRO D 1 286 ? 31.550 56.102 22.376 1.00 13.56 286 PRO D C 1
ATOM 9283 O O . PRO D 1 286 ? 32.219 56.266 23.401 1.00 13.07 286 PRO D O 1
ATOM 9287 N N . ASN D 1 287 ? 30.254 56.391 22.307 1.00 13.17 287 ASN D N 1
ATOM 9288 C CA . ASN D 1 287 ? 29.548 56.975 23.443 1.00 13.28 287 ASN D CA 1
ATOM 9289 C C . ASN D 1 287 ? 29.690 56.238 24.769 1.00 13.70 287 ASN D C 1
ATOM 9290 O O . ASN D 1 287 ? 29.902 56.875 25.800 1.00 15.91 287 ASN D O 1
ATOM 9295 N N . PHE D 1 288 ? 29.615 54.906 24.756 1.00 12.67 288 PHE D N 1
ATOM 9296 C CA . PHE D 1 288 ? 29.723 54.168 26.014 1.00 13.85 288 PHE D CA 1
ATOM 9297 C C . PHE D 1 288 ? 31.077 54.336 26.694 1.00 14.48 288 PHE D C 1
ATOM 9298 O O . PHE D 1 288 ? 31.156 54.343 27.920 1.00 15.74 288 PHE D O 1
ATOM 9306 N N . VAL D 1 289 ? 32.128 54.514 25.897 1.00 13.71 289 VAL D N 1
ATOM 9307 C CA . VAL D 1 289 ? 33.473 54.710 26.433 1.00 13.53 289 VAL D CA 1
ATOM 9308 C C . VAL D 1 289 ? 33.584 56.116 27.028 1.00 15.68 289 VAL D C 1
ATOM 9309 O O . VAL D 1 289 ? 34.120 56.293 28.123 1.00 17.80 289 VAL D O 1
ATOM 9313 N N . LYS D 1 290 ? 33.042 57.104 26.321 1.00 15.37 290 LYS D N 1
ATOM 9314 C CA . LYS D 1 290 ? 33.064 58.487 26.795 1.00 16.90 290 LYS D CA 1
ATOM 9315 C C . LYS D 1 290 ? 32.314 58.604 28.120 1.00 18.43 290 LYS D C 1
ATOM 9316 O O . LYS D 1 290 ? 32.759 59.300 29.033 1.00 20.29 290 LYS D O 1
ATOM 9322 N N . LYS D 1 291 ? 31.196 57.890 28.232 1.00 17.11 291 LYS D N 1
ATOM 9323 C CA . LYS D 1 291 ? 30.384 57.906 29.447 1.00 20.90 291 LYS D CA 1
ATOM 9324 C C . LYS D 1 291 ? 31.142 57.296 30.629 1.00 22.57 291 LYS D C 1
ATOM 9325 O O . LYS D 1 291 ? 31.079 57.812 31.745 1.00 24.13 291 LYS D O 1
ATOM 9331 N N . GLU D 1 292 ? 31.877 56.215 30.375 1.00 21.31 292 GLU D N 1
ATOM 9332 C CA . GLU D 1 292 ? 32.653 55.552 31.421 1.00 24.47 292 GLU D CA 1
ATOM 9333 C C . GLU D 1 292 ? 33.811 56.418 31.915 1.00 23.89 292 GLU D C 1
ATOM 9334 O O . GLU D 1 292 ? 34.256 56.275 33.054 1.00 26.53 292 GLU D O 1
ATOM 9340 N N . LEU D 1 293 ? 34.297 57.308 31.051 1.00 22.37 293 LEU D N 1
ATOM 9341 C CA . LEU D 1 293 ? 35.404 58.196 31.396 1.00 23.14 293 LEU D CA 1
ATOM 9342 C C . LEU D 1 293 ? 34.935 59.557 31.906 1.00 24.90 293 LEU D C 1
ATOM 9343 O O . LEU D 1 293 ? 35.754 60.424 32.220 1.00 27.27 293 LEU D O 1
ATOM 9348 N N . GLY D 1 294 ? 33.619 59.738 31.981 1.00 25.00 294 GLY D N 1
ATOM 9349 C CA . GLY D 1 294 ? 33.065 60.996 32.453 1.00 27.50 294 GLY D CA 1
ATOM 9350 C C . GLY D 1 294 ? 33.149 62.112 31.431 1.00 30.13 294 GLY D C 1
ATOM 9351 O O . GLY D 1 294 ? 32.949 63.282 31.761 1.00 32.73 294 GLY D O 1
ATOM 9352 N N . LEU D 1 295 ? 33.463 61.751 30.190 1.00 29.16 295 LEU D N 1
ATOM 9353 C CA . LEU D 1 295 ? 33.567 62.716 29.102 1.00 34.56 295 LEU D CA 1
ATOM 9354 C C . LEU D 1 295 ? 32.198 62.925 28.455 1.00 38.32 295 LEU D C 1
ATOM 9355 O O . LEU D 1 295 ? 32.073 63.637 27.458 1.00 42.80 295 LEU D O 1
ATOM 9360 N N . MET D 1 296 ? 31.178 62.310 29.049 1.00 42.08 296 MET D N 1
ATOM 9361 C CA . MET D 1 296 ? 29.806 62.401 28.560 1.00 46.22 296 MET D CA 1
ATOM 9362 C C . MET D 1 296 ? 28.832 61.981 29.658 1.00 48.26 296 MET D C 1
ATOM 9363 O O . MET D 1 296 ? 27.870 62.691 29.956 1.00 49.50 296 MET D O 1
#

Foldseek 3Di:
DDDVVPDDDQDFDPPAKQWAAFQVRPDTDMFTFSFWDDWDADPPWIWTWTQGPPQGIWIDTNSATQDTNNFNLQVLCVQAVLQLQLFPQFAEEEEEAPLLQQNVVNNVLDPSYQAYEYEHQDPVSNVCSVVPVCVRNVCVPPPRYDYHHHHLLVVLLVAAQAGQEYTYSDQAALSSLLSNVRRHHQWHKYKYWQFDCPSPVVSNLSRQVSNVVRAVDKAKFWTAGPRHPPRITIMIMGTNDRYSPVSRDQVCQVPRPDDRDHDHSVRSNVRRDDDPVVCVSNVRD/DDPVVPDDDQDFDPDDKQWAAFQVRPDTDMFGFSFWPDWDADPAWIWTWTQGPPQGIWIDTNSATADTNNFVLQVLCLQAVLQLQLQPQFAEEEEEAQLLQQNVVNNVLDPSYQAYEYEAQDPVSNVCSCPPVCVRCVCVPPPRYDYHHHHLLVVLLVAFQAGQEYTYGPRDDDVRCQALVSLLSNVRRHHLWHKYKYWQFDCPSPVVSNLSSQVSNVVRFVAKAKFWTAGPRHPPRITIMIIGTNDRHSAVSGDQVCQVPRPDDRDHDHSVRSVVRRDDDPVVCVSNVVD/DVVPDDDQDFDPDAKQWAAFQVRPDTDMFGFSFWPDWDQDPPWIWTWTQGPPQGIWIDTNSATADTNNFPLQVLCVQAVLQLQLFPQFAEEEEEADLLQQVVVNNVLDPSHQAYEYEAQDPVSNVCSVPPVCVRCVCCPPPRYDYHHHHLLVVLLVAFQAGQEYTYEDDPVVCALVDPCQALSSLLSNVRRHHQWHKYKYWQFDCPSRVVSNLSSQVSNVVRAVEKAKFWTAGPRHPPRITIMIMGTNDRYSPVSRDQVCQVPRPDDRDHDHSVNSVVRRDDDPVSCVSNVND/DVVPDDDQDFDPPAKAWAAFQVRPDTDMFTFSFWDDWDADPPWIWTWTQGPPQGIWIDTNSATQDTNNFNLQVLCLQAVLQLQLFPQFAEEEEEADLLQQNVVNNVLDPSYQAYEYEHQDPVSNVCSVVPVCVRCVCVPPPRYDYDHHHLQVVLQVAAQAGQEYTYSPAALSSLLSNVRRHHLWHKYKYWQFACPSPVVSNLRRQVSNVVRAVDKAKFWTAGPRHPPRITIMIMGTNDRDSPPSGDQVCQVPRPDDRDHDHSVNSNVRRDDDPVVCVSNVVD

Solvent-accessible surface area: 40819 Å² total; per-residue (Å²): 91,87,35,167,108,43,61,101,151,17,115,59,102,88,4,2,9,0,14,2,64,12,84,48,83,17,1,0,10,2,0,26,2,7,98,28,59,20,27,4,24,9,116,96,30,0,0,1,0,1,54,1,54,51,1,20,36,0,4,0,23,44,8,93,3,60,10,1,79,91,1,9,14,2,5,2,1,0,0,0,0,0,0,2,8,6,4,89,75,8,83,62,0,0,0,1,10,8,5,8,0,0,0,0,36,1,0,12,36,12,99,39,3,108,67,0,12,0,2,13,70,5,11,0,3,3,41,0,0,103,111,56,13,138,85,5,8,72,7,17,124,35,126,60,18,76,48,28,90,30,74,5,23,113,21,0,116,157,41,118,96,56,2,6,0,0,0,6,12,67,56,106,61,92,112,5,4,71,3,0,58,52,0,3,59,137,48,0,0,0,0,2,23,1,45,0,4,10,20,20,49,49,63,0,73,79,1,27,80,69,0,36,139,19,4,95,42,17,85,4,0,9,1,18,4,6,4,23,16,8,2,0,13,0,0,0,0,0,0,49,49,24,22,0,59,178,80,22,65,56,87,72,9,169,152,38,102,80,126,23,94,5,0,6,39,85,8,0,69,18,9,12,18,14,2,29,31,0,38,162,60,6,60,99,74,94,90,28,164,109,38,58,105,144,21,94,54,101,99,5,1,14,0,10,2,40,11,87,46,77,16,2,0,10,2,0,20,2,11,97,21,43,21,24,4,20,7,112,76,5,1,0,1,0,0,59,1,57,55,1,22,24,0,2,0,5,42,8,85,2,18,10,1,67,88,1,6,24,1,3,1,2,0,0,0,0,0,0,2,7,7,4,84,73,6,82,55,0,0,0,0,0,0,0,1,0,0,0,0,38,2,0,16,39,14,102,36,4,105,67,0,15,0,0,0,36,5,12,0,1,3,37,1,0,98,110,57,11,135,83,5,7,71,6,16,122,34,122,67,15,76,47,28,91,28,35,1,20,112,21,0,155,145,47,126,90,58,4,10,0,0,0,10,7,29,6,18,63,24,137,105,18,49,46,68,136,4,2,72,15,0,58,53,0,2,54,150,57,1,0,0,0,2,9,0,41,0,5,13,20,23,61,49,68,0,80,68,0,36,164,64,0,44,133,18,3,94,41,17,87,4,0,8,1,17,2,7,4,15,16,9,3,0,14,0,0,0,0,0,0,48,47,28,24,0,60,179,81,20,63,62,77,73,9,137,143,39,101,80,115,21,95,5,0,6,37,86,9,0,68,17,10,12,18,16,2,37,27,0,45,155,62,20,64,83,110,52,176,143,54,62,102,140,14,86,51,88,104,5,2,7,0,13,1,44,12,84,46,81,15,2,0,10,2,0,11,2,9,88,27,57,27,26,4,27,5,112,81,16,0,0,1,0,0,55,1,55,49,1,20,23,0,4,0,14,24,10,45,3,16,10,1,68,76,1,7,17,0,3,2,2,0,0,0,0,0,0,2,8,6,4,90,78,8,82,53,1,0,0,2,4,4,5,8,0,0,0,0,36,2,0,12,37,13,97,36,3,112,77,0,7,0,2,12,69,3,11,0,3,7,48,4,0,76,109,81,11,135,79,5,10,86,8,8,109,36,139,68,19,66,43,28,90,30,48,6,20,118,21,0,133,149,44,136,94,54,2,7,0,0,0,4,3,24,25,71,29,82,44,17,78,63,4,120,15,6,45,80,122,4,1,72,8,0,63,46,0,3,64,155,68,0,0,0,0,1,7,0,17,0,3,14,23,15,54,36,23,0,71,15,0,35,113,61,0,44,118,18,4,93,43,18,82,2,0,8,1,17,3,7,4,19,18,7,3,0,13,0,0,0,0,0,0,49,48,23,25,0,64,178,75,22,63,50,88,74,10,128,152,39,101,77,126,22,90,6,0,4,23,73,8,0,72,18,8,11,19,11,2,13,36,0,46,131,67,22,66,84,126,50,91,156,60,76,120,85,33,120,60,98,77,4,3,12,0,10,1,62,11,83,45,89,17,1,0,10,1,0,35,6,11,99,27,42,23,15,4,21,9,116,93,31,0,0,1,0,1,49,1,59,52,1,21,37,0,4,0,25,46,8,87,2,52,11,1,80,84,1,9,15,1,10,2,1,0,0,0,0,0,0,1,4,7,3,92,74,7,90,41,0,0,0,13,8,7,5,10,0,0,0,0,36,2,0,15,37,12,102,38,2,105,95,0,5,0,1,14,68,4,12,0,4,4,56,1,0,91,113,61,12,132,82,4,7,80,7,12,127,37,117,61,17,86,45,30,89,34,66,9,47,128,29,0,105,148,33,122,96,64,0,9,0,0,0,13,13,76,63,70,92,122,14,5,74,2,0,63,50,0,2,58,135,47,0,0,0,0,2,12,0,38,0,4,14,23,21,54,47,95,0,72,82,2,25,117,71,0,39,154,19,4,93,45,17,84,3,0,8,1,17,3,7,4,28,16,9,3,0,12,0,0,0,0,0,0,47,49,26,26,0,62,178,81,24,71,42,79,61,9,132,135,37,102,77,122,24,90,5,0,8,38,59,8,0,67,18,9,10,18,8,3,16,31,0,36,153,62,5,56,98,129

Secondary structure (DSSP, 8-state):
--HHHH-------SSEEEEEEPTTSSEEEEEE-SEEEEEEE-SS-EEEEEEETTTEEEEEETTEEEEETTTHHHHHHHHHHHHHHHSSS--EEEEEE-TT-HHHHHHTTSTT-SEEEEEES-HHHHHHHHHH-HHHHGGGG-TTEEEEES-HHHHGGG-SS-EEEEEEE---SHHHHHHHHHHEEEEEEEEEE---TTTTHHHHHHHHHHHHHH-SEEEEEEEE-TTSTTSEEEEEEEESS--TTTT--HHHHHT-SS--SS--HHHHHHTTPPPHHHHHHTT--/--HHHH--PPPP-SSEEEEEEPTTSSEEEEEE-SEEEEEEE-SS-EEEEEEETTTEEEEEETTEEEEETTTHHHHHHHHHHHHHHHSSS--EEEEES-TTSHHHHHHTTSTT-SEEEEEES-HHHHHHHHHH-HHHHTTTT-TTEEEEES-HHHHHTT-SS-EEEEEE-SS-----TTSHHHHHHHHHHEEEEEEEEEEEE-TTTTHHHHHHHHHHHHTT-SEEEEEEEE-TTSTTSEEEEEEEESS--TTTT--HHHHHT--S--SS--HHHHHHTTPPPHHHHHHHT--/-TTT-------SSEEEEEEPTTSSEEEEEE-SEEEEEEE-SS-EEEEEEETTTEEEEEETTEEEEETTTHHHHHHHHHHHHHHHSSS--EEEEES-TT-HHHHHHTTSTT-SEEEEEES-HHHHHHHHHH-HHHHTTTT-TTEEEEES-HHHHHTT-SS-EEEEEE----GGGGGGSGGGSHHHHHHHHHHEEEEEEEEEE---TTTTHHHHHHHHHHHHHH-SEEEEEEEE-TTSTTSEEEEEEEESS--TTTT--HHHHHT--S--SS--HHHHHHTT---HHHHHHHT--/-TTT--PPPP-SSEEEEEEPTTSSEEEEEE-SEEEEEEE-SS-EEEEEEETTTEEEEEETTEEEEETTTHHHHHHHHHHHHHHHSSS--EEEEEE-TT-HHHHHHTTSTT-SEEEEEES-HHHHHHHHHH-TTTGGGTT-TTEEEEES-HHHHGGG-SS-EEEEEEE---HHHHHHHHHHEEEEEEEEEE---TTTTHHHHHHHHHHHHHH-SEEEEEEEE-TTSTTSEEEEEEEESS--TTTT--HHHHHT--S--SS--HHHHHHTT---HHHHHHTT--

Organism: Thermotoga maritima (strain ATCC 43589 / DSM 3109 / JCM 10099 / NBRC 100826 / MSB8) (NCBI:txid243274)

InterPro domains:
  IPR001045 Spermidine/spermine synthases [MF_00198] (17-294)
  IPR001045 Spermidine/spermine synthases [PTHR11558] (24-293)
  IPR001045 Spermidine/spermine synthases [TIGR00417] (18-288)
  IPR029063 S-adenosyl-L-methionine-dependent methyltransferase superfamily [G3DSA:3.40.50.150] (68-296)
  IPR029063 S-adenosyl-L-methionine-dependent methyltransferase superfamily [SSF53335] (5-293)
  IPR030373 Polyamine biosynthesis domain, conserved site [PS01330] (94-107)
  IPR030374 Polyamine biosynthesis domain [PS51006] (16-251)
  IPR035246 Spermidine synthase, tetramerisation domain [PF17284] (17-70)
  IPR037163 Spermidine synthase, tetramerisation domain superfamily [G3DSA:2.30.140.10] (1-67)

GO terms:
  GO:0004766 spermidine synthase activity (F, IDA)
  GO:0043918 cadaverine aminopropyltransferase activity (F, IDA)
  GO:0043919 agmatine aminopropyltransferase activity (F, IDA)
  GO:0010487 thermospermine synthase activity (F, IDA)
  GO:0008295 spermidine biosynthetic process (P, IDA)
  GO:0050314 sym-norspermidine synthase activity (F, IDA)
  GO:0004766 spermidine synthase activity (F, EXP)

B-factor: mean 19.02, std 9.92, range [2.55, 63.22]

CATH classification: 3.40.50.150 (+1 more: 2.30.140.10)

Sequence (1151 aa):
RTLKELERELQPRQHLWYFEYYTGNNVGLFMKMNRVIYSGQSDIQRIDIFENPDLGVVFALDGITMTTEKDEFMYHEMLAHVPMFLHPNPKKVLIIGGGDGGTLREVLKHDSVEKAILCEVDGLVIEAARKYLKQTSCGFDDPRAEIVIANGAEYVRKFKNEFDVIIIDSLFTEEFYQACYDALKEDGVFSAETEDPFYDIGWFKLAYRRISKVFPITRVYLGFMTTYPSGMWSYTFASKGIDPIKDFDPEKVRKFNKELKYYNEEVHVASFALPNFVKKELGLMRTLKELERELQPRQHLWYFEYYTGNNVGLFMKMNRVIYSGQSDIQRIDIFENPDLGVVFALDGITMTTEKDEFMYHEMLAHVPMFLHPNPKKVLIIGGGDGGTLREVLKHDSVEKAILCEVDGLVIEAARKYLKQTSCGFDDPRAEIVIANGAEYVRKFKNEFDVIIIDSTDPTAHLFTEEFYQACYDA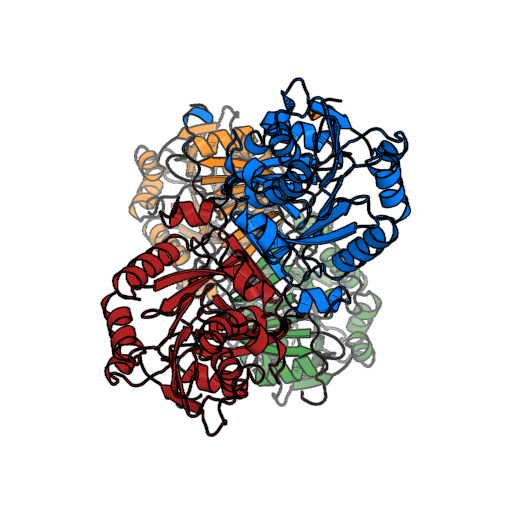LKEDGVFSAETEDPFYDIGWFKLAYRRISKVFPITRVYLGFMTTYPSGMWSYTFASKGIDPIKDFDPEKVRKFNKELKYYNEEVHVASFALPNFVKKELGLMLKELERELQPRQHLWYFEYYTGNNVGLFMKMNRVIYSGQSDIQRIDIFENPDLGVVFALDGITMTTEKDEFMYHEMLAHVPMFLHPNPKKVLIIGGGDGGTLREVLKHDSVEKAILCEVDGLVIEAARKYLKQTSCGFDDPRAEIVIANGAEYVRKFKNEFDVIIIDSTDPTAGQGGHLFTEEFYQACYDALKEDGVFSAETEDPFYDIGWFKLAYRRISKVFPITRVYLGFMTTYPSGMWSYTFASKGIDPIKDFDPEKVRKFNKELKYYNEEVHVASFALPNFVKKELGLMLKELERELQPRQHLWYFEYYTGNNVGLFMKMNRVIYSGQSDIQRIDIFENPDLGVVFALDGITMTTEKDEFMYHEMLAHVPMFLHPNPKKVLIIGGGDGGTLREVLKHDSVEKAILCEVDGLVIEAARKYLKQTSCGFDDPRAEIVIANGAEYVRKFKNEFDVIIIDSFTEEFYQACYDALKEDGVFSAETEDPFYDIGWFKLAYRRISKVFPITRVYLGFMTTYPSGMWSYTFASKGIDPIKDFDPEKVRKFNKELKYYNEEVHVASFALPNFVKKELGLM

Nearest PDB structures (foldseek):
  1inl-assembly1_A  TM=1.004E+00  e=9.078E-66  Thermotoga maritima
  1jq3-assembly1_B  TM=1.002E+00  e=7.042E-64  Thermotoga maritima
  2hte-assembly2_B  TM=9.207E-01  e=4.787E-32  Plasmodium falciparum 3D7
  2hte-assembly1_A-2  TM=9.404E-01  e=2.215E-31  Plasmodium falciparum 3D7
  3o4f-assembly1_B  TM=9.275E-01  e=3.089E-30  Escherichia coli K-12